Protein 5DL8 (pdb70)

Radius of gyration: 33.35 Å; Cα contacts (8 Å, |Δi|>4): 2303; chains: 2; bounding box: 65×47×106 Å

Organism: Acinetobacter baumannii (NCBI:txid470)

B-factor: mean 35.11, std 11.37, range [17.59, 96.07]

InterPro domains:
  IPR005318 Outer membrane porin, bacterial [PF03573] (36-417)
  IPR005318 Outer membrane porin, bacterial [PTHR34596] (9-416)
  IPR023614 Porin domain superfamily [G3DSA:2.40.160.10] (28-418)

Nearest PDB structures (foldseek):
  5dl8-assembly2_A  TM=1.000E+00  e=2.628E-67  Acinetobacter baumannii AB307-0294
  4ft6-assembly1_A  TM=9.380E-01  e=1.736E-30  Pseudomonas aeruginosa PAO1
  3szv-assembly1_A  TM=9.448E-01  e=2.536E-28  Pseudomonas aeruginosa
  3t20-assembly1_A  TM=9.305E-01  e=3.213E-26  Pseudomonas aeruginosa
  4fms-assembly2_A  TM=9.380E-01  e=2.721E-25  Pseudomonas aeruginosa PAO1

Foldseek 3Di:
DALDFAAKKKKKKKKFKWKWKFFPDPVDDIDTFTKIKIKMKIWGRWDFDPDDDPNKGKTKTKIKMKMKMATDDDWSLDDDLQADADPVSSTGDRMEMAMWMKIWIDIDFKIKIAIKAQDPDFQRHFDPPHGATKIFGWIKMWGPPDPFKIKMKIKTQWIAFNHGHDTHFWWDDDPNDIDGFRIKTKMKMKGDPDVFKIKMWMWICRDQFKIKIKIKIWGWDDDPFKIKIKIWIKMFIDGHPDDPGDGKMKTKIKIWMDGPFKIKMKMKIWIETDFFHDHIPRCRWRPPRNDTDDPRQRGYGKIKIKIKMKGQPCVPAHQKIKMKMKMKIWPHADPVRDTKIKMKIKIKIKGQDDDPVRHQWIKIKMWMWMDMPPDITIIMIMIMIMGMDMD/DPLPFDAKKKKKKKKWKWKWWDFPDPVDQIDTFTKIKIKMKIWGHWAFDPDADPRWGKTWTKIKMKMKMATDGDWSLDDRLAADADVVVSTGDRMAMAMWMWIWIDTDFKIKIAFKDQDPDFQRHWDPPHGAIKIFHWMKMWGPPDPFKIKMWIKTQWIAFNHHHDTHFWWFDDPHDIDGFRIKTKMKMKGDPDVFKIKMWMWIDRPQFKIKIKIKIWGWADDPFKIKIKIWIKMFIATDDDPDGAGKMKIKIKIWMDGPFKIKIKMKIWIETDFFHDHIPSPRWRPPHPDTDDPRQRGYGKIKIKIKIKGQCCVPAHQKIKIKMKMKIWPHADPVGHTKIKMKIKIKIKGADDPPVRHQWMKIWMWIWMDMPPDITIIMIMIMIMGMDMD

Structure (mmCIF, N/CA/C/O backbone):
data_5DL8
#
_entry.id   5DL8
#
_cell.length_a   170.303
_cell.length_b   90.555
_cell.length_c   101.668
_cell.angle_alpha   90.00
_cell.angle_beta   90.00
_cell.angle_gamma   90.00
#
_symmetry.space_group_name_H-M   'P 21 21 2'
#
loop_
_entity.id
_entity.type
_entity.pdbx_description
1 polymer 'Benzoate transport porin BenP'
2 non-polymer (HYDROXYETHYLOXY)TRI(ETHYLOXY)OCTANE
3 non-polymer 'CALCIUM ION'
4 water water
#
loop_
_atom_site.group_PDB
_atom_site.id
_atom_site.type_symbol
_atom_site.label_atom_id
_atom_site.label_alt_id
_atom_site.label_comp_id
_atom_site.label_asym_id
_atom_site.label_entity_id
_atom_site.label_seq_id
_atom_site.pdbx_PDB_ins_code
_atom_site.Cartn_x
_atom_site.Cartn_y
_atom_site.Cartn_z
_atom_site.occupancy
_atom_site.B_iso_or_equiv
_atom_site.auth_seq_id
_atom_site.auth_comp_id
_atom_site.auth_asym_id
_atom_site.auth_atom_id
_atom_site.pdbx_PDB_model_num
ATOM 1 N N . ASN A 1 17 ? -21.716 5.401 -105.128 1.00 80.93 2 ASN B N 1
ATOM 2 C CA . ASN A 1 17 ? -21.071 4.513 -104.099 1.00 80.73 2 ASN B CA 1
ATOM 3 C C . ASN A 1 17 ? -20.329 5.333 -102.960 1.00 76.18 2 ASN B C 1
ATOM 4 O O . ASN A 1 17 ? -20.171 6.552 -103.105 1.00 73.43 2 ASN B O 1
ATOM 9 N N . PRO A 1 18 ? -19.968 4.684 -101.805 1.00 72.61 3 PRO B N 1
ATOM 10 C CA . PRO A 1 18 ? -19.655 5.429 -100.543 1.00 68.67 3 PRO B CA 1
ATOM 11 C C . PRO A 1 18 ? -18.253 6.098 -100.340 1.00 69.12 3 PRO B C 1
ATOM 12 O O . PRO A 1 18 ? -18.171 7.225 -99.736 1.00 69.93 3 PRO B O 1
ATOM 16 N N . ASN A 1 19 ? -17.197 5.428 -100.787 1.00 69.40 4 ASN B N 1
ATOM 17 C CA . ASN A 1 19 ? -15.834 5.978 -100.817 1.00 71.05 4 ASN B CA 1
ATOM 18 C C . ASN A 1 19 ? -15.489 6.642 -102.187 1.00 73.86 4 ASN B C 1
ATOM 19 O O . ASN A 1 19 ? -14.355 6.635 -102.554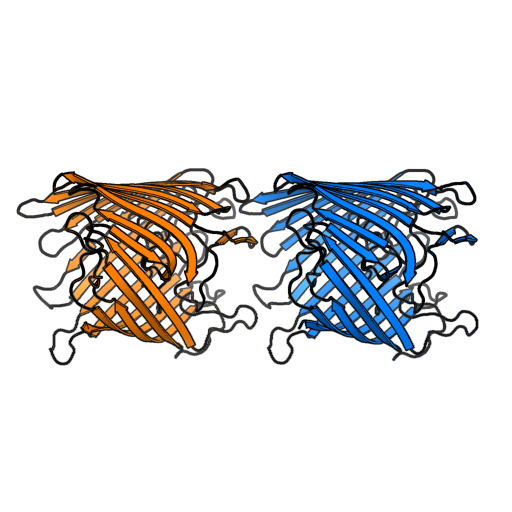 1.00 76.68 4 ASN B O 1
ATOM 24 N N . GLN A 1 20 ? -16.454 7.203 -102.938 1.00 75.77 5 GLN B N 1
ATOM 25 C CA . GLN A 1 20 ? -16.271 7.594 -104.383 1.00 78.22 5 GLN B CA 1
ATOM 26 C C . GLN A 1 20 ? -16.196 9.092 -104.712 1.00 74.83 5 GLN B C 1
ATOM 27 O O . GLN A 1 20 ? -16.058 9.403 -105.887 1.00 80.20 5 GLN B O 1
ATOM 33 N N . GLN A 1 21 ? -16.253 9.999 -103.747 1.00 67.55 6 GLN B N 1
ATOM 34 C CA . GLN A 1 21 ? -16.244 11.435 -104.062 1.00 64.91 6 GLN B CA 1
ATOM 35 C C . GLN A 1 21 ? -14.871 12.019 -104.468 1.00 65.33 6 GLN B C 1
ATOM 36 O O . GLN A 1 21 ? -13.972 12.156 -103.622 1.00 63.74 6 GLN B O 1
ATOM 42 N N . THR A 1 22 ? -14.739 12.431 -105.739 1.00 66.25 7 THR B N 1
ATOM 43 C CA . THR A 1 22 ? -13.456 12.948 -106.307 1.00 67.82 7 THR B CA 1
ATOM 44 C C . THR A 1 22 ? -13.208 14.452 -106.032 1.00 66.44 7 THR B C 1
ATOM 45 O O . THR A 1 22 ? -12.045 14.885 -105.955 1.00 69.02 7 THR B O 1
ATOM 49 N N . GLU A 1 23 ? -14.289 15.234 -105.895 1.00 63.58 8 GLU B N 1
ATOM 50 C CA . GLU A 1 23 ? -14.234 16.709 -105.728 1.00 61.67 8 GLU B CA 1
ATOM 51 C C . GLU A 1 23 ? -14.863 17.186 -104.376 1.00 56.30 8 GLU B C 1
ATOM 52 O O . GLU A 1 23 ? -15.909 16.669 -103.954 1.00 53.35 8 GLU B O 1
ATOM 58 N N . ASP A 1 24 ? -14.271 18.198 -103.733 1.00 54.44 9 ASP B N 1
ATOM 59 C CA . ASP A 1 24 ? -14.958 18.882 -102.590 1.00 51.48 9 ASP B CA 1
ATOM 60 C C . ASP A 1 24 ? -16.341 19.389 -103.053 1.00 50.85 9 ASP B C 1
ATOM 61 O O . ASP A 1 24 ? -16.512 19.747 -104.254 1.00 52.09 9 ASP B O 1
ATOM 66 N N . GLU A 1 25 ? -17.309 19.353 -102.124 1.00 48.88 10 GLU B N 1
ATOM 67 C CA . GLU A 1 25 ? -18.694 19.810 -102.325 1.00 48.34 10 GLU B CA 1
ATOM 68 C C . GLU A 1 25 ? -18.967 20.760 -101.154 1.00 46.55 10 GLU B C 1
ATOM 69 O O . GLU A 1 25 ? -18.771 20.403 -99.991 1.00 45.40 10 GLU B O 1
ATOM 75 N N . TRP A 1 26 ? -19.327 22.006 -101.499 1.00 45.34 11 TRP B N 1
ATOM 76 C CA . TRP A 1 26 ? -19.835 23.001 -100.561 1.00 41.24 11 TRP B CA 1
ATOM 77 C C . TRP A 1 26 ? -21.334 23.287 -100.822 1.00 39.64 11 TRP B C 1
ATOM 78 O O . TRP A 1 26 ? -21.786 23.235 -101.989 1.00 39.78 11 TRP B O 1
ATOM 89 N N . LYS A 1 27 ? -22.111 23.607 -99.774 1.00 36.77 12 LYS B N 1
ATOM 90 C CA . LYS A 1 27 ? -23.507 24.035 -99.995 1.00 36.17 12 LYS B CA 1
ATOM 91 C C . LYS A 1 27 ? -23.742 25.209 -99.107 1.00 33.91 12 LYS B C 1
ATOM 92 O O . LYS A 1 27 ? -23.538 25.077 -97.918 1.00 33.46 12 LYS B O 1
ATOM 98 N N . PHE A 1 28 ? -24.123 26.340 -99.684 1.00 32.94 13 PHE B N 1
ATOM 99 C CA . PHE A 1 28 ? -24.557 27.519 -98.968 1.00 32.68 13 PHE B CA 1
ATOM 100 C C . PHE A 1 28 ? -26.051 27.661 -99.101 1.00 30.05 13 PHE B C 1
ATOM 101 O O . PHE A 1 28 ? -26.592 27.629 -100.196 1.00 28.97 13 PHE B O 1
ATOM 109 N N . THR A 1 29 ? -26.713 27.873 -97.975 1.00 28.92 14 THR B N 1
ATOM 110 C CA . THR A 1 29 ? -28.142 28.102 -97.972 1.00 27.39 14 THR B CA 1
ATOM 111 C C . THR A 1 29 ? -28.563 29.340 -97.125 1.00 26.27 14 THR B C 1
ATOM 112 O O . THR A 1 29 ? -27.877 29.790 -96.256 1.00 26.81 14 THR B O 1
ATOM 116 N N . LEU A 1 30 ? -29.782 29.784 -97.454 1.00 26.18 15 LEU B N 1
ATOM 117 C CA . LEU A 1 30 ? -30.623 30.749 -96.811 1.00 26.10 15 LEU B CA 1
ATOM 118 C C . LEU A 1 30 ? -32.047 30.197 -96.780 1.00 25.68 15 LEU B C 1
ATOM 119 O O . LEU A 1 30 ? -32.585 29.616 -97.735 1.00 25.35 15 LEU B O 1
ATOM 124 N N . LYS A 1 31 ? -32.640 30.420 -95.625 1.00 26.39 16 LYS B N 1
ATOM 125 C CA . LYS A 1 31 ? -34.028 30.113 -95.380 1.00 27.57 16 LYS B CA 1
ATOM 126 C C . LYS A 1 31 ? -34.757 31.228 -94.535 1.00 27.09 16 LYS B C 1
ATOM 127 O O . LYS A 1 31 ? -34.473 31.433 -93.317 1.00 28.07 16 LYS B O 1
ATOM 133 N N . ASN A 1 32 ? -35.781 31.774 -95.122 1.00 26.98 17 ASN B N 1
ATOM 134 C CA . ASN A 1 32 ? -36.725 32.664 -94.486 1.00 27.63 17 ASN B CA 1
ATOM 135 C C . ASN A 1 32 ? -37.933 31.789 -94.283 1.00 26.59 17 ASN B C 1
ATOM 136 O O . ASN A 1 32 ? -38.580 31.409 -95.261 1.00 25.45 17 ASN B O 1
ATOM 141 N N . ALA A 1 33 ? -38.287 31.550 -93.024 1.00 25.35 18 ALA B N 1
ATOM 142 C CA . ALA A 1 33 ? -39.319 30.552 -92.674 1.00 23.91 18 ALA B CA 1
ATOM 143 C C . ALA A 1 33 ? -40.387 31.169 -91.817 1.00 24.36 18 ALA B C 1
ATOM 144 O O . ALA A 1 33 ? -40.087 31.661 -90.723 1.00 24.03 18 ALA B O 1
ATOM 146 N N . TYR A 1 34 ? -41.632 31.089 -92.265 1.00 24.80 19 TYR B N 1
ATOM 147 C CA . TYR A 1 34 ? -42.793 31.431 -91.458 1.00 25.32 19 TYR B CA 1
ATOM 148 C C . TYR A 1 34 ? -43.642 30.171 -91.207 1.00 25.93 19 TYR B C 1
ATOM 149 O O . TYR A 1 34 ? -44.125 29.501 -92.168 1.00 25.67 19 TYR B O 1
ATOM 158 N N . ILE A 1 35 ? -43.804 29.834 -89.914 1.00 26.28 20 ILE B N 1
ATOM 159 C CA . ILE A 1 35 ? -44.635 28.716 -89.559 1.00 26.98 20 ILE B CA 1
ATOM 160 C C . ILE A 1 35 ? -45.668 29.200 -88.573 1.00 27.63 20 ILE B C 1
ATOM 161 O O . ILE A 1 35 ? -45.326 29.867 -87.579 1.00 26.85 20 ILE B O 1
ATOM 166 N N . ASN A 1 36 ? -46.932 28.842 -88.829 1.00 28.14 21 ASN B N 1
ATOM 167 C CA . ASN A 1 36 ? -48.015 29.294 -87.959 1.00 30.18 21 ASN B CA 1
ATOM 168 C C . ASN A 1 36 ? -49.013 28.185 -87.766 1.00 29.60 21 ASN B C 1
ATOM 169 O O . ASN A 1 36 ? -49.693 27.782 -88.717 1.00 29.18 21 ASN B O 1
ATOM 174 N N . ARG A 1 37 ? -49.098 27.660 -86.547 1.00 29.70 22 ARG B N 1
ATOM 175 C CA . ARG A 1 37 ? -50.173 26.695 -86.220 1.00 30.53 22 ARG B CA 1
ATOM 176 C C . ARG A 1 37 ? -51.253 27.369 -85.412 1.00 31.43 22 ARG B C 1
ATOM 177 O O . ARG A 1 37 ? -51.035 27.765 -84.295 1.00 31.26 22 ARG B O 1
ATOM 185 N N . ASP A 1 38 ? -52.454 27.363 -85.943 1.00 32.96 23 ASP B N 1
ATOM 186 C CA . ASP A 1 38 ? -53.587 28.065 -85.354 1.00 34.73 23 ASP B CA 1
ATOM 187 C C . ASP A 1 38 ? -54.652 27.056 -84.942 1.00 35.66 23 ASP B C 1
ATOM 188 O O . ASP A 1 38 ? -55.365 26.491 -85.806 1.00 36.17 23 ASP B O 1
ATOM 193 N N . PHE A 1 39 ? -54.812 26.860 -83.635 1.00 35.54 24 PHE B N 1
ATOM 194 C CA . PHE A 1 39 ? -55.950 26.081 -83.091 1.00 35.64 24 PHE B CA 1
ATOM 195 C C . PHE A 1 39 ? -57.331 26.723 -83.312 1.00 38.40 24 PHE B C 1
ATOM 196 O O . PHE A 1 39 ? -57.519 27.858 -83.091 1.00 38.15 24 PHE B O 1
ATOM 204 N N . ASP A 1 40 ? -58.299 25.952 -83.832 1.00 41.43 25 ASP B N 1
ATOM 205 C CA . ASP A 1 40 ? -59.679 26.396 -83.921 1.00 43.42 25 ASP B CA 1
ATOM 206 C C . ASP A 1 40 ? -60.242 26.850 -82.539 1.00 45.93 25 ASP B C 1
ATOM 207 O O . ASP A 1 40 ? -60.924 27.874 -82.407 1.00 45.98 25 ASP B O 1
ATOM 212 N N . ASN A 1 41 ? -59.970 26.061 -81.510 1.00 46.26 26 ASN B N 1
ATOM 213 C CA . ASN A 1 41 ? -60.425 26.389 -80.166 1.00 48.38 26 ASN B CA 1
ATOM 214 C C . ASN A 1 41 ? -59.650 27.632 -79.561 1.00 50.23 26 ASN B C 1
ATOM 215 O O . ASN A 1 41 ? -58.368 27.611 -79.380 1.00 50.29 26 ASN B O 1
ATOM 220 N N . ASP A 1 42 ? -60.432 28.696 -79.270 1.00 52.61 27 ASP B N 1
ATOM 221 C CA . ASP A 1 42 ? -59.933 29.986 -78.680 1.00 53.48 27 ASP B CA 1
ATOM 222 C C . ASP A 1 42 ? -59.200 29.807 -77.364 1.00 52.76 27 ASP B C 1
ATOM 223 O O . ASP A 1 42 ? -58.348 30.636 -77.062 1.00 52.17 27 ASP B O 1
ATOM 228 N N . ALA A 1 43 ? -59.560 28.774 -76.573 1.00 52.12 28 ALA B N 1
ATOM 229 C CA . ALA A 1 43 ? -58.900 28.500 -75.319 1.00 51.75 28 ALA B CA 1
ATOM 230 C C . ALA A 1 43 ? -57.460 28.093 -75.467 1.00 50.48 28 ALA B C 1
ATOM 231 O O . ALA A 1 43 ? -56.746 28.146 -74.493 1.00 50.77 28 ALA B O 1
ATOM 233 N N . LEU A 1 44 ? -57.039 27.617 -76.655 1.00 49.15 29 LEU B N 1
ATOM 234 C CA . LEU A 1 44 ? -55.663 27.193 -76.846 1.00 47.44 29 LEU B CA 1
ATOM 235 C C . LEU A 1 44 ? -54.795 28.285 -77.482 1.00 45.34 29 LEU B C 1
ATOM 236 O O . LEU A 1 44 ? -55.278 29.092 -78.264 1.00 44.07 29 LEU B O 1
ATOM 241 N N . LYS A 1 45 ? -53.503 28.211 -77.216 1.00 45.38 30 LYS B N 1
ATOM 242 C CA . LYS A 1 45 ? -52.535 29.116 -77.784 1.00 47.21 30 LYS B CA 1
ATOM 243 C C . LYS A 1 45 ? -51.860 28.720 -79.076 1.00 43.61 30 LYS B C 1
ATOM 244 O O . LYS A 1 45 ? -51.194 27.673 -79.171 1.00 43.93 30 LYS B O 1
ATOM 250 N N . ASP A 1 46 ? -51.961 29.638 -80.041 1.00 41.93 31 ASP B N 1
ATOM 251 C CA . ASP A 1 46 ? -51.388 29.519 -81.392 1.00 38.64 31 ASP B CA 1
ATOM 252 C C . ASP A 1 46 ? -49.856 29.491 -81.322 1.00 35.43 31 ASP B C 1
ATOM 253 O O . ASP A 1 46 ? -49.289 30.133 -80.479 1.00 34.46 31 ASP B O 1
ATOM 258 N N . THR A 1 47 ? -49.184 28.644 -82.123 1.00 31.84 32 THR B N 1
ATOM 259 C CA . THR A 1 47 ? -47.745 28.610 -82.073 1.00 29.29 32 THR B CA 1
ATOM 260 C C . THR A 1 47 ? -47.151 28.918 -83.426 1.00 29.07 32 THR B C 1
ATOM 261 O O . THR A 1 47 ? -47.830 28.920 -84.485 1.00 28.14 32 THR B O 1
ATOM 265 N N . GLY A 1 48 ? -45.845 29.104 -83.385 1.00 28.43 33 GLY B N 1
ATOM 266 C CA . GLY A 1 48 ? -45.015 29.258 -84.541 1.00 26.55 33 GLY B CA 1
ATOM 267 C C . GLY A 1 48 ? -43.957 30.352 -84.339 1.00 25.55 33 GLY B C 1
ATOM 268 O O . GLY A 1 48 ? -43.818 30.859 -83.238 1.00 24.25 33 GLY B O 1
ATOM 269 N N . SER A 1 49 ? -43.246 30.677 -85.446 1.00 25.03 34 SER B N 1
ATOM 270 C CA . SER A 1 49 ? -42.293 31.785 -85.582 1.00 25.70 34 SER B CA 1
ATOM 271 C C . SER A 1 49 ? -42.045 32.123 -87.096 1.00 26.87 34 SER B C 1
ATOM 272 O O . SER A 1 49 ? -42.456 31.360 -88.048 1.00 25.71 34 SER B O 1
ATOM 275 N N . TRP A 1 50 ? -41.303 33.218 -87.224 1.00 27.66 35 TRP B N 1
ATOM 276 C CA . TRP A 1 50 ? -40.761 33.791 -88.417 1.00 29.17 35 TRP B CA 1
ATOM 277 C C . TRP A 1 50 ? -39.313 33.868 -88.070 1.00 27.69 35 TRP B C 1
ATOM 278 O O . TRP A 1 50 ? -38.922 34.505 -87.041 1.00 28.25 35 TRP B O 1
ATOM 289 N N . SER A 1 51 ? -38.511 33.282 -88.953 1.00 25.33 36 SER B N 1
ATOM 290 C CA . SER A 1 51 ? -37.056 33.282 -88.776 1.00 24.79 36 SER B CA 1
ATOM 291 C C . SER A 1 51 ? -36.297 33.389 -90.083 1.00 23.32 36 SER B C 1
ATOM 292 O O . SER A 1 51 ? -36.859 32.993 -91.137 1.00 22.80 36 SER B O 1
ATOM 295 N N . GLN A 1 52 ? -35.065 33.923 -89.983 1.00 24.14 37 GLN B N 1
ATOM 296 C CA . GLN A 1 52 ? -34.101 33.950 -91.106 1.00 26.90 37 GLN B CA 1
ATOM 297 C C . GLN A 1 52 ? -32.858 33.195 -90.704 1.00 26.78 37 GLN B C 1
ATOM 298 O O . GLN A 1 52 ? -32.368 33.424 -89.581 1.00 26.48 37 GLN B O 1
ATOM 304 N N . ALA A 1 53 ? -32.388 32.299 -91.610 1.00 25.54 38 ALA B N 1
ATOM 305 C CA . ALA A 1 53 ? -31.228 31.445 -91.358 1.00 25.36 38 ALA B CA 1
ATOM 306 C C . ALA A 1 53 ? -30.222 31.547 -92.500 1.00 25.81 38 ALA B C 1
ATOM 307 O O . ALA A 1 53 ? -30.588 31.893 -93.634 1.00 26.12 38 ALA B O 1
ATOM 309 N N . ALA A 1 54 ? -28.955 31.311 -92.155 1.00 26.30 39 ALA B N 1
ATOM 310 C CA . ALA A 1 54 ? -27.842 31.148 -93.086 1.00 27.69 39 ALA B CA 1
ATOM 311 C C . ALA A 1 54 ? -27.024 29.903 -92.617 1.00 27.19 39 ALA B C 1
ATOM 312 O O . ALA A 1 54 ? -26.855 29.702 -91.429 1.00 24.80 39 ALA B O 1
ATOM 314 N N . SER A 1 55 ? -26.600 29.094 -93.599 1.00 28.41 40 SER B N 1
ATOM 315 C CA . SER A 1 55 ? -25.913 27.850 -93.341 1.00 29.97 40 SER B CA 1
ATOM 316 C C . SER A 1 55 ? -24.874 27.524 -94.371 1.00 32.19 40 SER B C 1
ATOM 317 O O . SER A 1 55 ? -25.001 27.911 -95.532 1.00 35.12 40 SER B O 1
ATOM 320 N N . LEU A 1 56 ? -23.875 26.781 -93.931 1.00 31.64 41 LEU B N 1
ATOM 321 C CA . LEU A 1 56 ? -22.824 26.306 -94.803 1.00 32.70 41 LEU B CA 1
ATOM 322 C C . LEU A 1 56 ? -22.416 24.839 -94.468 1.00 32.09 41 LEU B C 1
ATOM 323 O O . LEU A 1 56 ? -22.327 24.470 -93.280 1.00 32.26 41 LEU B O 1
ATOM 328 N N . PHE A 1 57 ? -22.292 24.033 -95.509 1.00 32.11 42 PHE B N 1
ATOM 329 C CA . PHE A 1 57 ? -21.997 22.578 -95.422 1.00 34.07 42 PHE B CA 1
ATOM 330 C C . PHE A 1 57 ? -20.804 22.253 -96.355 1.00 35.34 42 PHE B C 1
ATOM 331 O O . PHE A 1 57 ? -20.739 22.666 -97.525 1.00 35.59 42 PHE B O 1
ATOM 339 N N . TYR A 1 58 ? -19.856 21.535 -95.799 1.00 35.75 43 TYR B N 1
ATOM 340 C CA . TYR A 1 58 ? -18.652 21.191 -96.467 1.00 37.90 43 TYR B CA 1
ATOM 341 C C . TYR A 1 58 ? -18.444 19.682 -96.387 1.00 39.50 43 TYR B C 1
ATOM 342 O O . TYR A 1 58 ? -18.587 19.070 -95.283 1.00 38.62 43 TYR B O 1
ATOM 351 N N . LYS A 1 59 ? -18.120 19.106 -97.551 1.00 41.76 44 LYS B N 1
ATOM 352 C CA . LYS A 1 59 ? -17.718 17.722 -97.649 1.00 45.17 44 LYS B CA 1
ATOM 353 C C . LYS A 1 59 ? -16.544 17.522 -98.493 1.00 45.69 44 LYS B C 1
ATOM 354 O O . LYS A 1 59 ? -16.659 17.593 -99.729 1.00 46.65 44 LYS B O 1
ATOM 360 N N . SER A 1 60 ? -15.441 17.160 -97.880 1.00 45.73 45 SER B N 1
ATOM 361 C CA . SER A 1 60 ? -14.243 16.916 -98.658 1.00 47.46 45 SER B CA 1
ATOM 362 C C . SER A 1 60 ? -14.327 15.744 -99.648 1.00 48.11 45 SER B C 1
ATOM 363 O O . SER A 1 60 ? -15.019 14.752 -99.449 1.00 46.53 45 SER B O 1
ATOM 366 N N . LYS A 1 61 ? -13.568 15.884 -100.725 1.00 50.13 46 LYS B N 1
ATOM 367 C CA . LYS A 1 61 ? -13.194 14.704 -101.491 1.00 52.65 46 LYS B CA 1
ATOM 368 C C . LYS A 1 61 ? -12.457 13.719 -100.556 1.00 52.31 46 LYS B C 1
ATOM 369 O O . LYS A 1 61 ? -11.880 14.091 -99.513 1.00 51.03 46 LYS B O 1
ATOM 375 N N . MET A 1 62 ? -12.482 12.466 -100.965 1.00 53.13 47 MET B N 1
ATOM 376 C CA . MET A 1 62 ? -11.662 11.443 -100.319 1.00 54.85 47 MET B CA 1
ATOM 377 C C . MET A 1 62 ? -10.230 11.561 -100.825 1.00 57.97 47 MET B C 1
ATOM 378 O O . MET A 1 62 ? -9.955 11.581 -102.010 1.00 59.74 47 MET B O 1
ATOM 383 N N . HIS A 1 63 ? -9.294 11.676 -99.922 1.00 59.49 48 HIS B N 1
ATOM 384 C CA . HIS A 1 63 ? -7.928 11.856 -100.352 1.00 62.86 48 HIS B CA 1
ATOM 385 C C . HIS A 1 63 ? -7.185 10.566 -100.229 1.00 66.23 48 HIS B C 1
ATOM 386 O O . HIS A 1 63 ? -7.179 9.962 -99.187 1.00 65.08 48 HIS B O 1
ATOM 393 N N . ASP A 1 64 ? -6.546 10.204 -101.331 1.00 46.82 49 ASP B N 1
ATOM 394 C CA . ASP A 1 64 ? -5.525 9.139 -101.406 1.00 50.34 49 ASP B CA 1
ATOM 395 C C . ASP A 1 64 ? -4.347 9.348 -100.404 1.00 50.75 49 ASP B C 1
ATOM 396 O O . ASP A 1 64 ? -3.609 10.300 -100.543 1.00 52.21 49 ASP B O 1
ATOM 401 N N . THR A 1 65 ? -4.197 8.459 -99.419 1.00 49.96 50 THR B N 1
ATOM 402 C CA . THR A 1 65 ? -2.951 8.343 -98.629 1.00 50.44 50 THR B CA 1
ATOM 403 C C . THR A 1 65 ? -1.943 7.527 -99.402 1.00 52.50 50 THR B C 1
ATOM 404 O O . THR A 1 65 ? -2.281 6.864 -100.415 1.00 52.69 50 THR B O 1
ATOM 408 N N . PRO A 1 66 ? -0.692 7.570 -98.949 1.00 54.22 51 PRO B N 1
ATOM 409 C CA . PRO A 1 66 ? 0.264 6.682 -99.627 1.00 56.22 51 PRO B CA 1
ATOM 410 C C . PRO A 1 66 ? 0.137 5.142 -99.411 1.00 56.21 51 PRO B C 1
ATOM 411 O O . PRO A 1 66 ? 0.823 4.392 -100.125 1.00 57.18 51 PRO B O 1
ATOM 415 N N . LEU A 1 67 ? -0.704 4.674 -98.471 1.00 55.39 52 LEU B N 1
ATOM 416 C CA . LEU A 1 67 ? -1.008 3.189 -98.315 1.00 56.06 52 LEU B CA 1
ATOM 417 C C . LEU A 1 67 ? -1.985 2.594 -99.312 1.00 54.19 52 LEU B C 1
ATOM 418 O O . LEU A 1 67 ? -3.185 2.938 -99.291 1.00 52.74 52 LEU B O 1
ATOM 423 N N . VAL A 1 68 ? -1.484 1.712 -100.171 1.00 54.20 53 VAL B N 1
ATOM 424 C CA . VAL A 1 68 ? -2.284 1.008 -101.133 1.00 53.34 53 VAL B CA 1
ATOM 425 C C . VAL A 1 68 ? -2.234 -0.486 -100.723 1.00 54.10 53 VAL B C 1
ATOM 426 O O . VAL A 1 68 ? -1.142 -1.026 -100.497 1.00 56.18 53 VAL B O 1
ATOM 430 N N . ILE A 1 69 ? -3.391 -1.129 -100.614 1.00 53.02 54 ILE B N 1
ATOM 431 C CA . ILE A 1 69 ? -3.547 -2.532 -100.178 1.00 54.70 54 ILE B CA 1
ATOM 432 C C . ILE A 1 69 ? -4.399 -3.233 -101.217 1.00 55.06 54 ILE B C 1
ATOM 433 O O . ILE A 1 69 ? -5.525 -2.822 -101.478 1.00 53.58 54 ILE B O 1
ATOM 438 N N . ALA A 1 70 ? -3.820 -4.245 -101.846 1.00 58.80 55 ALA B N 1
ATOM 439 C CA . ALA A 1 70 ? -4.401 -4.945 -103.000 1.00 60.38 55 ALA B CA 1
ATOM 440 C C . ALA A 1 70 ? -4.940 -3.986 -104.069 1.00 61.77 55 ALA B C 1
ATOM 441 O O . ALA A 1 70 ? -6.126 -4.065 -104.399 1.00 61.43 55 ALA B O 1
ATOM 443 N N . ASP A 1 71 ? -4.097 -3.064 -104.558 1.00 64.00 56 ASP B N 1
ATOM 444 C CA . ASP A 1 71 ? -4.449 -2.076 -105.637 1.00 65.77 56 ASP B CA 1
ATOM 445 C C . ASP A 1 71 ? -5.461 -0.975 -105.277 1.00 63.10 56 ASP B C 1
ATOM 446 O O . ASP A 1 71 ? -5.770 -0.147 -106.145 1.00 64.59 56 ASP B O 1
ATOM 451 N N . LYS A 1 72 ? -5.911 -0.910 -104.014 1.00 60.00 57 LYS B N 1
ATOM 452 C CA . LYS A 1 72 ? -6.819 0.154 -103.516 1.00 57.98 57 LYS B CA 1
ATOM 453 C C . LYS A 1 72 ? -6.204 1.032 -102.422 1.00 54.98 57 LYS B C 1
ATOM 454 O O . LYS A 1 72 ? -5.726 0.509 -101.398 1.00 52.07 57 LYS B O 1
ATOM 460 N N . PRO A 1 73 ? -6.292 2.367 -102.587 1.00 53.46 58 PRO B N 1
ATOM 461 C CA . PRO A 1 73 ? -5.748 3.209 -101.535 1.00 52.75 58 PRO B CA 1
ATOM 462 C C . PRO A 1 73 ? -6.596 3.258 -100.267 1.00 50.26 58 PRO B C 1
ATOM 463 O O . PRO A 1 73 ? -7.835 3.141 -100.308 1.00 48.78 58 PRO B O 1
ATOM 467 N N . ILE A 1 74 ? -5.933 3.388 -99.132 1.00 50.06 59 ILE B N 1
ATOM 468 C CA . ILE A 1 74 ? -6.620 3.876 -97.923 1.00 48.42 59 ILE B CA 1
ATOM 469 C C . ILE A 1 74 ? -6.815 5.363 -98.128 1.00 47.09 59 ILE B C 1
ATOM 470 O O . ILE A 1 74 ? -5.908 6.030 -98.652 1.00 48.11 59 ILE B O 1
ATOM 475 N N . THR A 1 75 ? -7.978 5.882 -97.729 1.00 45.23 60 THR B N 1
ATOM 476 C CA . THR A 1 75 ? -8.401 7.291 -98.036 1.00 44.87 60 THR B CA 1
ATOM 477 C C . THR A 1 75 ? -8.850 8.005 -96.771 1.00 44.18 60 THR B C 1
ATOM 478 O O . THR A 1 75 ? -9.339 7.366 -95.860 1.00 42.01 60 THR B O 1
ATOM 482 N N . ILE A 1 76 ? -8.596 9.322 -96.707 1.00 46.04 61 ILE B N 1
ATOM 483 C CA . ILE A 1 76 ? -9.041 10.189 -95.590 1.00 47.00 61 ILE B CA 1
ATOM 484 C C . ILE A 1 76 ? -9.835 11.400 -96.123 1.00 44.95 61 ILE B C 1
ATOM 485 O O . ILE A 1 76 ? -9.553 11.917 -97.211 1.00 44.74 61 ILE B O 1
ATOM 490 N N . GLY A 1 77 ? -10.829 11.819 -95.360 1.00 42.24 62 GLY B N 1
ATOM 491 C CA . GLY A 1 77 ? -11.449 13.112 -95.580 1.00 40.70 62 GLY B CA 1
ATOM 492 C C . GLY A 1 77 ? -12.051 13.661 -94.326 1.00 39.58 62 GLY B C 1
ATOM 493 O O . GLY A 1 77 ? -11.926 13.110 -93.250 1.00 39.65 62 GLY B O 1
ATOM 494 N N . ALA A 1 78 ? -12.759 14.752 -94.486 1.00 40.13 63 ALA B N 1
ATOM 495 C CA . ALA A 1 78 ? -13.502 15.385 -93.410 1.00 39.64 63 ALA B CA 1
ATOM 496 C C . ALA A 1 78 ? -14.697 16.183 -93.931 1.00 38.18 63 ALA B C 1
ATOM 497 O O . ALA A 1 78 ? -14.708 16.664 -95.113 1.00 38.57 63 ALA B O 1
ATOM 499 N N . ASP A 1 79 ? -15.691 16.278 -93.062 1.00 35.19 64 ASP B N 1
ATOM 500 C CA . ASP A 1 79 ? -16.830 17.084 -93.341 1.00 34.30 64 ASP B CA 1
ATOM 501 C C . ASP A 1 79 ? -17.010 18.070 -92.180 1.00 34.15 64 ASP B C 1
ATOM 502 O O . ASP A 1 79 ? -16.486 17.878 -91.089 1.00 34.58 64 ASP B O 1
ATOM 507 N N . ALA A 1 80 ? -17.825 19.083 -92.418 1.00 33.75 65 ALA B N 1
ATOM 508 C CA . ALA A 1 80 ? -18.188 20.045 -91.358 1.00 33.69 65 ALA B CA 1
ATOM 509 C C . ALA A 1 80 ? -19.407 20.891 -91.745 1.00 32.40 65 ALA B C 1
ATOM 510 O O . ALA A 1 80 ? -19.736 21.032 -92.922 1.00 31.13 65 ALA B O 1
ATOM 512 N N . SER A 1 81 ? -20.077 21.441 -90.735 1.00 31.35 66 SER B N 1
ATOM 513 C CA . SER A 1 81 ? -21.314 22.196 -90.964 1.00 30.02 66 SER B CA 1
ATOM 514 C C . SER A 1 81 ? -21.449 23.333 -89.953 1.00 30.53 66 SER B C 1
ATOM 515 O O . SER A 1 81 ? -20.916 23.238 -88.843 1.00 29.97 66 SER B O 1
ATOM 518 N N . VAL A 1 82 ? -22.231 24.363 -90.325 1.00 30.33 67 VAL B N 1
ATOM 519 C CA . VAL A 1 82 ? -22.632 25.410 -89.434 1.00 29.40 67 VAL B CA 1
ATOM 520 C C . VAL A 1 82 ? -23.970 25.918 -89.930 1.00 28.41 67 VAL B C 1
ATOM 521 O O . VAL A 1 82 ? -24.221 25.999 -91.160 1.00 27.83 67 VAL B O 1
ATOM 525 N N . GLN A 1 83 ? -24.900 26.119 -88.997 1.00 27.91 68 GLN B N 1
ATOM 526 C CA . GLN A 1 83 ? -26.252 26.618 -89.321 1.00 26.76 68 GLN B CA 1
ATOM 527 C C . GLN A 1 83 ? -26.669 27.588 -88.245 1.00 27.36 68 GLN B C 1
ATOM 528 O O . GLN A 1 83 ? -26.473 27.343 -87.056 1.00 27.98 68 GLN B O 1
ATOM 534 N N . TYR A 1 84 ? -27.229 28.713 -88.663 1.00 28.90 69 TYR B N 1
ATOM 535 C CA . TYR A 1 84 ? -27.542 29.818 -87.769 1.00 28.93 69 TYR B CA 1
ATOM 536 C C . TYR A 1 84 ? -28.830 30.442 -88.178 1.00 28.01 69 TYR B C 1
ATOM 537 O O . TYR A 1 84 ? -28.971 30.798 -89.354 1.00 27.64 69 TYR B O 1
ATOM 546 N N . ALA A 1 85 ? -29.765 30.585 -87.219 1.00 25.88 70 ALA B N 1
ATOM 547 C CA . ALA A 1 85 ? -31.044 31.237 -87.450 1.00 24.96 70 ALA B CA 1
ATOM 548 C C . ALA A 1 85 ? -31.310 32.340 -86.376 1.00 27.79 70 ALA B C 1
ATOM 549 O O . ALA A 1 85 ? -30.991 32.176 -85.206 1.00 26.73 70 ALA B O 1
ATOM 551 N N . VAL A 1 86 ? -31.916 33.451 -86.824 1.00 29.01 71 VAL B N 1
ATOM 552 C CA . VAL A 1 86 ? -32.447 34.501 -85.964 1.00 29.69 71 VAL B CA 1
ATOM 553 C C . VAL A 1 86 ? -33.957 34.552 -85.979 1.00 27.33 71 VAL B C 1
ATOM 554 O O . VAL A 1 86 ? -34.560 34.546 -87.073 1.00 25.43 71 VAL B O 1
ATOM 558 N N . ARG A 1 87 ? -34.575 34.581 -84.780 1.00 25.61 72 ARG B N 1
ATOM 559 C CA . ARG A 1 87 ? -36.003 34.840 -84.701 1.00 25.22 72 ARG B CA 1
ATOM 560 C C . ARG A 1 87 ? -36.362 36.300 -85.086 1.00 27.25 72 ARG B C 1
ATOM 561 O O . ARG A 1 87 ? -35.815 37.243 -84.565 1.00 29.10 72 ARG B O 1
ATOM 569 N N . LEU A 1 88 ? -37.343 36.485 -85.936 1.00 28.88 73 LEU B N 1
ATOM 570 C CA . LEU A 1 88 ? -37.808 37.826 -86.292 1.00 30.43 73 LEU B CA 1
ATOM 571 C C . LEU A 1 88 ? -39.136 38.235 -85.725 1.00 28.27 73 LEU B C 1
ATOM 572 O O . LEU A 1 88 ? -39.409 39.455 -85.622 1.00 29.18 73 LEU B O 1
ATOM 577 N N . SER A 1 89 ? -40.022 37.286 -85.528 1.00 26.43 74 SER B N 1
ATOM 578 C CA . SER A 1 89 ? -41.324 37.567 -84.999 1.00 25.72 74 SER B CA 1
ATOM 579 C C . SER A 1 89 ? -41.157 37.830 -83.486 1.00 27.25 74 SER B C 1
ATOM 580 O O . SER A 1 89 ? -40.128 37.544 -82.872 1.00 26.69 74 SER B O 1
ATOM 583 N N . SER A 1 90 ? -42.219 38.260 -82.883 1.00 28.15 75 SER B N 1
ATOM 584 C CA . SER A 1 90 ? -42.194 38.600 -81.470 1.00 30.62 75 SER B CA 1
ATOM 585 C C . SER A 1 90 ? -42.377 37.298 -80.681 1.00 28.62 75 SER B C 1
ATOM 586 O O . SER A 1 90 ? -42.847 36.276 -81.225 1.00 31.10 75 SER B O 1
ATOM 589 N N . ASP A 1 91 ? -41.983 37.298 -79.446 1.00 28.05 76 ASP B N 1
ATOM 590 C CA . ASP A 1 91 ? -41.930 36.079 -78.622 1.00 27.90 76 ASP B CA 1
ATOM 591 C C . ASP A 1 91 ? -43.384 35.709 -78.235 1.00 28.56 7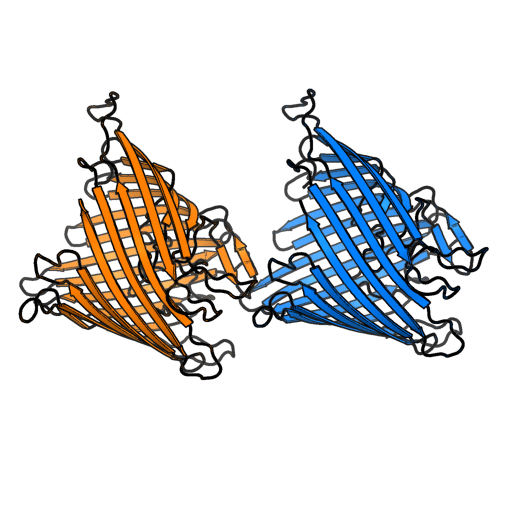6 ASP B C 1
ATOM 592 O O . ASP A 1 91 ? -44.089 36.500 -77.702 1.00 29.87 76 ASP B O 1
ATOM 597 N N . LYS A 1 92 ? -43.849 34.534 -78.624 1.00 28.31 77 LYS B N 1
ATOM 598 C CA . LYS A 1 92 ? -45.193 34.011 -78.217 1.00 29.11 77 LYS B CA 1
ATOM 599 C C . LYS A 1 92 ? -45.158 33.365 -76.844 1.00 27.89 77 LYS B C 1
ATOM 600 O O . LYS A 1 92 ? -46.202 33.007 -76.280 1.00 26.33 77 LYS B O 1
ATOM 606 N N . HIS A 1 93 ? -43.953 33.154 -76.324 1.00 27.26 78 HIS B N 1
ATOM 607 C CA . HIS A 1 93 ? -43.839 32.508 -75.019 1.00 28.06 78 HIS B CA 1
ATOM 608 C C . HIS A 1 93 ? -44.499 31.116 -74.944 1.00 28.02 78 HIS B C 1
ATOM 609 O O . HIS A 1 93 ? -44.940 30.672 -73.883 1.00 30.05 78 HIS B O 1
ATOM 616 N N . VAL A 1 94 ? -44.467 30.396 -76.049 1.00 27.38 79 VAL B N 1
ATOM 617 C CA . VAL A 1 94 ? -44.874 29.010 -76.124 1.00 28.32 79 VAL B CA 1
ATOM 618 C C . VAL A 1 94 ? -44.015 28.338 -77.173 1.00 27.79 79 VAL B C 1
ATOM 619 O O . VAL A 1 94 ? -43.635 28.963 -78.146 1.00 27.25 79 VAL B O 1
ATOM 623 N N . ALA A 1 95 ? -43.788 27.014 -77.000 1.00 29.14 80 ALA B N 1
ATOM 624 C CA . ALA A 1 95 ? -43.048 26.227 -77.923 1.00 28.20 80 ALA B CA 1
ATOM 625 C C . ALA A 1 95 ? -43.675 26.211 -79.282 1.00 26.60 80 ALA B C 1
ATOM 626 O O . ALA A 1 95 ? -44.795 26.098 -79.425 1.00 27.83 80 ALA B O 1
ATOM 628 N N . ASP A 1 96 ? -42.859 26.283 -80.282 1.00 28.01 81 ASP B N 1
ATOM 629 C CA . ASP A 1 96 ? -43.245 26.079 -81.688 1.00 26.74 81 ASP B CA 1
ATOM 630 C C . ASP A 1 96 ? -42.761 24.806 -82.375 1.00 25.62 81 ASP B C 1
ATOM 631 O O . ASP A 1 96 ? -43.218 24.495 -83.472 1.00 24.65 81 ASP B O 1
ATOM 636 N N . THR A 1 97 ? -41.785 24.148 -81.789 1.00 25.29 82 THR B N 1
ATOM 637 C CA . THR A 1 97 ? -41.119 22.990 -82.423 1.00 26.33 82 THR B CA 1
ATOM 638 C C . THR A 1 97 ? -40.246 23.293 -83.579 1.00 25.15 82 THR B C 1
ATOM 639 O O . THR A 1 97 ? -39.851 22.304 -84.308 1.00 22.68 82 THR B O 1
ATOM 643 N N . VAL A 1 98 ? -39.889 24.593 -83.726 1.00 23.91 83 VAL B N 1
ATOM 644 C CA . VAL A 1 98 ? -39.040 25.082 -84.806 1.00 23.01 83 VAL B CA 1
ATOM 645 C C . VAL A 1 98 ? -37.735 25.548 -84.277 1.00 22.29 83 VAL B C 1
ATOM 646 O O . VAL A 1 98 ? -36.642 25.241 -84.846 1.00 20.99 83 VAL B O 1
ATOM 650 N N . LEU A 1 99 ? -37.854 26.377 -83.235 1.00 23.07 84 LEU B N 1
ATOM 651 C CA . LEU A 1 99 ? -36.713 27.010 -82.605 1.00 24.48 84 LEU B CA 1
ATOM 652 C C . LEU A 1 99 ? -36.694 26.522 -81.184 1.00 23.68 84 LEU B C 1
ATOM 653 O O . LEU A 1 99 ? -37.705 26.084 -80.685 1.00 23.57 84 LEU B O 1
ATOM 658 N N . PRO A 1 100 ? -35.547 26.614 -80.515 1.00 23.71 85 PRO B N 1
ATOM 659 C CA . PRO A 1 100 ? -35.558 26.162 -79.129 1.00 24.94 85 PRO B CA 1
ATOM 660 C C . PRO A 1 100 ? -36.583 26.964 -78.321 1.00 27.46 85 PRO B C 1
ATOM 661 O O . PRO A 1 100 ? -36.917 28.154 -78.729 1.00 27.03 85 PRO B O 1
ATOM 665 N N . PHE A 1 101 ? -36.944 26.405 -77.185 1.00 26.34 86 PHE B N 1
ATOM 666 C CA . PHE A 1 101 ? -37.816 27.037 -76.283 1.00 27.99 86 PHE B CA 1
ATOM 667 C C . PHE A 1 101 ? -37.294 26.885 -74.873 1.00 29.35 86 PHE B C 1
ATOM 668 O O . PHE A 1 101 ? -36.975 25.794 -74.417 1.00 29.21 86 PHE B O 1
ATOM 676 N N . ASN A 1 102 ? -37.126 27.969 -74.174 1.00 29.94 87 ASN B N 1
ATOM 677 C CA . ASN A 1 102 ? -36.685 27.806 -72.768 1.00 32.73 87 ASN B CA 1
ATOM 678 C C . ASN A 1 102 ? -37.978 27.614 -71.922 1.00 34.28 87 ASN B C 1
ATOM 679 O O . ASN A 1 102 ? -38.840 28.559 -71.771 1.00 33.43 87 ASN B O 1
ATOM 684 N N . LYS A 1 103 ? -38.134 26.414 -71.413 1.00 36.01 88 LYS B N 1
ATOM 685 C CA . LYS A 1 103 ? -39.320 26.020 -70.639 1.00 40.98 88 LYS B CA 1
ATOM 686 C C . LYS A 1 103 ? -39.478 26.600 -69.265 1.00 41.25 88 LYS B C 1
ATOM 687 O O . LYS A 1 103 ? -40.559 26.520 -68.702 1.00 43.20 88 LYS B O 1
ATOM 693 N N . GLU A 1 104 ? -38.374 27.059 -68.712 1.00 42.71 89 GLU B N 1
ATOM 694 C CA . GLU A 1 104 ? -38.315 27.612 -67.354 1.00 44.25 89 GLU B CA 1
ATOM 695 C C . GLU A 1 104 ? -38.784 29.038 -67.371 1.00 41.71 89 GLU B C 1
ATOM 696 O O . GLU A 1 104 ? -39.636 29.458 -66.563 1.00 38.74 89 GLU B O 1
ATOM 702 N N . THR A 1 105 ? -38.175 29.789 -68.300 1.00 40.72 90 THR B N 1
ATOM 703 C CA . THR A 1 105 ? -38.503 31.183 -68.509 1.00 38.40 90 THR B CA 1
ATOM 704 C C . THR A 1 105 ? -39.731 31.284 -69.411 1.00 36.26 90 THR B C 1
ATOM 705 O O . THR A 1 105 ? -40.380 32.292 -69.412 1.00 34.57 90 THR B O 1
ATOM 709 N N . GLN A 1 106 ? -40.085 30.234 -70.141 1.00 35.86 91 GLN B N 1
ATOM 710 C CA . GLN A 1 106 ? -41.224 30.334 -71.098 1.00 36.57 91 GLN B CA 1
ATOM 711 C C . GLN A 1 106 ? -41.002 31.290 -72.264 1.00 32.83 91 GLN B C 1
ATOM 712 O O . GLN A 1 106 ? -41.884 32.137 -72.550 1.00 31.64 91 GLN B O 1
ATOM 718 N N . SER A 1 107 ? -39.797 31.266 -72.791 1.00 31.28 92 SER B N 1
ATOM 719 C CA . SER A 1 107 ? -39.358 32.126 -73.840 1.00 32.71 92 SER B CA 1
ATOM 720 C C . SER A 1 107 ? -38.820 31.371 -75.076 1.00 30.64 92 SER B C 1
ATOM 721 O O . SER A 1 107 ? -38.037 30.470 -74.972 1.00 29.86 92 SER B O 1
ATOM 724 N N . GLN A 1 108 ? -39.302 31.736 -76.251 1.00 28.84 93 GLN B N 1
ATOM 725 C CA . GLN A 1 108 ? -38.725 31.207 -77.509 1.00 27.87 93 GLN B CA 1
ATOM 726 C C . GLN A 1 108 ? -37.370 31.814 -77.665 1.00 28.07 93 GLN B C 1
ATOM 727 O O . GLN A 1 108 ? -37.214 32.977 -77.355 1.00 27.01 93 GLN B O 1
ATOM 733 N N . ALA A 1 109 ? -36.385 31.052 -78.109 1.00 27.44 94 ALA B N 1
ATOM 734 C CA . ALA A 1 109 ? -35.003 31.590 -78.249 1.00 27.90 94 ALA B CA 1
ATOM 735 C C . ALA A 1 109 ? -34.990 32.746 -79.265 1.00 28.95 94 ALA B C 1
ATOM 736 O O . ALA A 1 109 ? -35.764 32.737 -80.263 1.00 26.93 94 ALA B O 1
ATOM 738 N N . SER A 1 110 ? -34.108 33.699 -79.067 1.00 29.95 95 SER B N 1
ATOM 739 C CA . SER A 1 110 ? -34.076 34.809 -80.048 1.00 31.68 95 SER B CA 1
ATOM 740 C C . SER A 1 110 ? -33.197 34.467 -81.242 1.00 30.47 95 SER B C 1
ATOM 741 O O . SER A 1 110 ? -33.347 35.055 -82.286 1.00 29.66 95 SER B O 1
ATOM 744 N N . ASP A 1 111 ? -32.341 33.450 -81.094 1.00 31.92 96 ASP B N 1
ATOM 745 C CA . ASP A 1 111 ? -31.440 32.930 -82.165 1.00 30.78 96 ASP B CA 1
ATOM 746 C C . ASP A 1 111 ? -30.872 31.525 -81.751 1.00 30.30 96 ASP B C 1
ATOM 747 O O . ASP A 1 111 ? -30.985 31.134 -80.597 1.00 29.89 96 ASP B O 1
ATOM 752 N N . TYR A 1 112 ? -30.376 30.725 -82.682 1.00 28.72 97 TYR B N 1
ATOM 753 C CA . TYR A 1 112 ? -29.670 29.498 -82.288 1.00 27.84 97 TYR B CA 1
ATOM 754 C C . TYR A 1 112 ? -28.701 29.116 -83.392 1.00 27.60 97 TYR B C 1
ATOM 755 O O . TYR A 1 112 ? -28.903 29.486 -84.547 1.00 26.64 97 TYR B O 1
ATOM 764 N N . LEU A 1 113 ? -27.626 28.460 -82.942 1.00 27.26 98 LEU B N 1
ATOM 765 C CA . LEU A 1 113 ? -26.488 28.084 -83.706 1.00 27.91 98 LEU B CA 1
ATOM 766 C C . LEU A 1 113 ? -26.246 26.619 -83.536 1.00 27.67 98 LEU B C 1
ATOM 767 O O . LEU A 1 113 ? -26.115 26.182 -82.342 1.00 28.44 98 LEU B O 1
ATOM 772 N N . LYS A 1 114 ? -26.138 25.904 -84.670 1.00 27.21 99 LYS B N 1
ATOM 773 C CA . LYS A 1 114 ? -25.618 24.478 -84.704 1.00 27.37 99 LYS B CA 1
ATOM 774 C C . LYS A 1 114 ? -24.254 24.452 -85.435 1.00 28.16 99 LYS B C 1
ATOM 775 O O . LYS A 1 114 ? -24.017 25.301 -86.295 1.00 26.81 99 LYS B O 1
ATOM 781 N N . TYR A 1 115 ? -23.399 23.491 -85.098 1.00 29.30 100 TYR B N 1
ATOM 782 C CA . TYR A 1 115 ? -22.226 23.157 -85.831 1.00 31.92 100 TYR B CA 1
ATOM 783 C C . TYR A 1 115 ? -21.783 21.694 -85.533 1.00 32.18 100 TYR B C 1
ATOM 784 O O . TYR A 1 115 ? -22.115 21.125 -84.502 1.00 30.45 100 TYR B O 1
ATOM 793 N N . GLY A 1 116 ? -20.987 21.148 -86.458 1.00 32.86 101 GLY B N 1
ATOM 794 C CA . GLY A 1 116 ? -20.411 19.808 -86.365 1.00 33.72 101 GLY B CA 1
ATOM 795 C C . GLY A 1 116 ? -19.244 19.588 -87.323 1.00 34.38 101 GLY B C 1
ATOM 796 O O . GLY A 1 116 ? -18.952 20.417 -88.218 1.00 33.20 101 GLY B O 1
ATOM 797 N N . ALA A 1 117 ? -18.571 18.467 -87.106 1.00 34.17 102 ALA B N 1
ATOM 798 C CA . ALA A 1 117 ? -17.470 18.031 -87.966 1.00 35.32 102 ALA B CA 1
ATOM 799 C C . ALA A 1 117 ? -17.430 16.547 -87.963 1.00 35.05 102 ALA B C 1
ATOM 800 O O . ALA A 1 117 ? -17.988 15.912 -87.076 1.00 34.47 102 ALA B O 1
ATOM 802 N N . THR A 1 118 ? -16.858 15.989 -89.025 1.00 35.52 103 THR B N 1
ATOM 803 C CA . THR A 1 118 ? -16.841 14.570 -89.223 1.00 34.55 103 THR B CA 1
ATOM 804 C C . THR A 1 118 ? -15.472 14.150 -89.775 1.00 36.87 103 THR B C 1
ATOM 805 O O . THR A 1 118 ? -15.002 14.747 -90.794 1.00 37.86 103 THR B O 1
ATOM 809 N N . LEU A 1 119 ? -14.858 13.117 -89.157 1.00 37.93 104 LEU B N 1
ATOM 810 C CA . LEU A 1 119 ? -13.670 12.422 -89.747 1.00 39.92 104 LEU B CA 1
ATOM 811 C C . LEU A 1 119 ? -14.114 11.246 -90.625 1.00 38.57 104 LEU B C 1
ATOM 812 O O . LEU A 1 119 ? -15.038 10.546 -90.261 1.00 38.07 104 LEU B O 1
ATOM 817 N N . LYS A 1 120 ? -13.496 11.081 -91.782 1.00 39.12 105 LYS B N 1
ATOM 818 C CA . LYS A 1 120 ? -13.795 10.024 -92.734 1.00 40.19 105 LYS B CA 1
ATOM 819 C C . LYS A 1 120 ? -12.545 9.202 -93.047 1.00 41.48 105 LYS B C 1
ATOM 820 O O . LYS A 1 120 ? -11.515 9.772 -93.282 1.00 42.81 105 LYS B O 1
ATOM 826 N N . LEU A 1 121 ? -12.703 7.890 -93.168 1.00 40.97 106 LEU B N 1
ATOM 827 C CA . LEU A 1 121 ? -11.653 6.913 -93.532 1.00 43.07 106 LEU B CA 1
ATOM 828 C C . LEU A 1 121 ? -12.266 5.893 -94.533 1.00 42.08 106 LEU B C 1
ATOM 829 O O . LEU A 1 121 ? -13.260 5.245 -94.225 1.00 38.19 106 LEU B O 1
ATOM 834 N N . GLY A 1 122 ? -11.683 5.773 -95.726 1.00 43.57 107 GLY B N 1
ATOM 835 C CA . GLY A 1 122 ? -12.291 4.964 -96.798 1.00 44.01 107 GLY B CA 1
ATOM 836 C C . GLY A 1 122 ? -11.346 3.862 -97.242 1.00 45.69 107 GLY B C 1
ATOM 837 O O . GLY A 1 122 ? -10.105 3.991 -97.120 1.00 46.84 107 GLY B O 1
ATOM 838 N N . TYR A 1 123 ? -11.921 2.773 -97.749 1.00 44.62 108 TYR B N 1
ATOM 839 C CA . TYR A 1 123 ? -11.165 1.724 -98.454 1.00 45.75 108 TYR B CA 1
ATOM 840 C C . TYR A 1 123 ? -12.069 1.049 -99.546 1.00 45.66 108 TYR B C 1
ATOM 841 O O . TYR A 1 123 ? -13.108 0.487 -99.202 1.00 43.27 108 TYR B O 1
ATOM 850 N N . ASP A 1 124 ? -11.646 1.075 -100.832 1.00 46.51 109 ASP B N 1
ATOM 851 C CA . ASP A 1 124 ? -12.404 0.444 -101.898 1.00 46.45 109 ASP B CA 1
ATOM 852 C C . ASP A 1 124 ? -13.912 0.957 -101.905 1.00 45.17 109 ASP B C 1
ATOM 853 O O . ASP A 1 124 ? -14.168 2.087 -102.305 1.00 43.78 109 ASP B O 1
ATOM 858 N N . LYS A 1 125 ? -14.886 0.129 -101.513 1.00 45.11 110 LYS B N 1
ATOM 859 C CA . LYS A 1 125 ? -16.294 0.549 -101.456 1.00 44.65 110 LYS B CA 1
ATOM 860 C C . LYS A 1 125 ? -16.846 0.696 -100.045 1.00 42.29 110 LYS B C 1
ATOM 861 O O . LYS A 1 125 ? -18.050 0.583 -99.823 1.00 43.11 110 LYS B O 1
ATOM 867 N N . THR A 1 126 ? -15.957 1.044 -99.117 1.00 41.91 111 THR B N 1
ATOM 868 C CA . THR A 1 126 ? -16.270 1.196 -97.705 1.00 40.47 111 THR B CA 1
ATOM 869 C C . THR A 1 126 ? -15.841 2.580 -97.157 1.00 41.01 111 THR B C 1
ATOM 870 O O . THR A 1 126 ? -14.828 3.175 -97.564 1.00 43.48 111 THR B O 1
ATOM 874 N N . LEU A 1 127 ? -16.634 3.098 -96.239 1.00 38.80 112 LEU B N 1
ATOM 875 C CA . LEU A 1 127 ? -16.363 4.337 -95.676 1.00 37.62 112 LEU B CA 1
ATOM 876 C C . LEU A 1 127 ? -16.737 4.286 -94.248 1.00 36.09 112 LEU B C 1
ATOM 877 O O . LEU A 1 127 ? -17.876 3.896 -93.915 1.00 37.68 112 LEU B O 1
ATOM 882 N N . LEU A 1 128 ? -15.784 4.621 -93.389 1.00 35.78 113 LEU B N 1
ATOM 883 C CA . LEU A 1 128 ? -15.979 4.698 -91.924 1.00 34.90 113 LEU B CA 1
ATOM 884 C C . LEU A 1 128 ? -16.113 6.217 -91.606 1.00 34.59 113 LEU B C 1
ATOM 885 O O . LEU A 1 128 ? -15.260 7.024 -92.052 1.00 34.60 113 LEU B O 1
ATOM 890 N N . SER A 1 129 ? -17.150 6.594 -90.848 1.00 32.77 114 SER B N 1
ATOM 891 C CA . SER A 1 129 ? -17.333 8.014 -90.459 1.00 33.63 114 SER B CA 1
ATOM 892 C C . SER A 1 129 ? -17.461 8.167 -88.922 1.00 33.61 114 SER B C 1
ATOM 893 O O . SER A 1 129 ? -18.173 7.388 -88.283 1.00 32.58 114 SER B O 1
ATOM 896 N N . VAL A 1 130 ? -16.745 9.133 -88.344 1.00 33.30 115 VAL B N 1
ATOM 897 C CA . VAL A 1 130 ? -16.828 9.383 -86.947 1.00 33.73 115 VAL B CA 1
ATOM 898 C C . VAL A 1 130 ? -17.036 10.900 -86.731 1.00 33.70 115 VAL B C 1
ATOM 899 O O . VAL A 1 130 ? -16.233 11.725 -87.212 1.00 32.80 115 VAL B O 1
ATOM 903 N N . GLY A 1 131 ? -18.108 11.218 -85.984 1.00 32.63 116 GLY B N 1
ATOM 904 C CA . GLY A 1 131 ? -18.513 12.581 -85.572 1.00 31.89 116 GLY B CA 1
ATOM 905 C C . GLY A 1 131 ? -19.978 12.834 -85.963 1.00 30.59 116 GLY B C 1
ATOM 906 O O . GLY A 1 131 ? -20.902 12.118 -85.612 1.00 29.17 116 GLY B O 1
ATOM 907 N N . GLU A 1 132 ? -20.201 13.904 -86.706 1.00 31.23 117 GLU B N 1
ATOM 908 C CA . GLU A 1 132 ? -21.556 14.297 -87.113 1.00 30.75 117 GLU B CA 1
ATOM 909 C C . GLU A 1 132 ? -21.960 13.380 -88.290 1.00 30.10 117 GLU B C 1
ATOM 910 O O . GLU A 1 132 ? -21.258 13.264 -89.264 1.00 29.36 117 GLU B O 1
ATOM 916 N N . LEU A 1 133 ? -23.163 12.847 -88.206 1.00 29.67 118 LEU B N 1
ATOM 917 C CA . LEU A 1 133 ? -23.706 12.036 -89.226 1.00 29.27 118 LEU B CA 1
ATOM 918 C C . LEU A 1 133 ? -25.073 12.617 -89.691 1.00 27.80 118 LEU B C 1
ATOM 919 O O . LEU A 1 133 ? -25.947 12.938 -88.879 1.00 24.78 118 LEU B O 1
ATOM 924 N N . TRP A 1 134 ? -25.210 12.704 -91.008 1.00 27.88 119 TRP B N 1
ATOM 925 C CA . TRP A 1 134 ? -26.421 12.984 -91.663 1.00 28.65 119 TRP B CA 1
ATOM 926 C C . TRP A 1 134 ? -27.043 11.616 -92.073 1.00 30.04 119 TRP B C 1
ATOM 927 O O . TRP A 1 134 ? -26.798 11.132 -93.115 1.00 32.49 119 TRP B O 1
ATOM 938 N N . LEU A 1 135 ? -27.944 11.101 -91.297 1.00 30.38 120 LEU B N 1
ATOM 939 C CA . LEU A 1 135 ? -28.535 9.772 -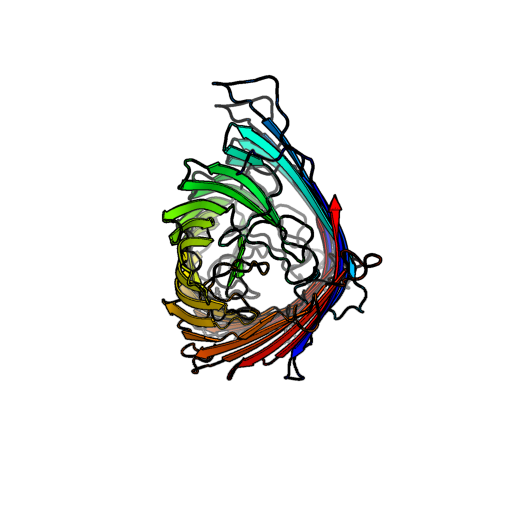91.517 1.00 31.01 120 LEU B CA 1
ATOM 940 C C . LEU A 1 135 ? -29.812 9.944 -92.337 1.00 30.45 120 LEU B C 1
ATOM 941 O O . LEU A 1 135 ? -30.593 10.919 -92.122 1.00 26.69 120 LEU B O 1
ATOM 946 N N . ASP A 1 136 ? -30.044 8.951 -93.170 1.00 30.17 121 ASP B N 1
ATOM 947 C CA . ASP A 1 136 ? -31.221 8.846 -93.959 1.00 34.17 121 ASP B CA 1
ATOM 948 C C . ASP A 1 136 ? -31.760 7.394 -93.797 1.00 34.65 121 ASP B C 1
ATOM 949 O O . ASP A 1 136 ? -31.669 6.610 -94.719 1.00 34.00 121 ASP B O 1
ATOM 954 N N . LEU A 1 137 ? -32.288 7.098 -92.607 1.00 34.27 122 LEU B N 1
ATOM 955 C CA . LEU A 1 137 ? -32.696 5.784 -92.161 1.00 33.36 122 LEU B CA 1
ATOM 956 C C . LEU A 1 137 ? -33.972 5.837 -91.387 1.00 31.90 122 LEU B C 1
ATOM 957 O O . LEU A 1 137 ? -34.408 6.898 -90.853 1.00 31.60 122 LEU B O 1
ATOM 962 N N . PRO A 1 138 ? -34.598 4.687 -91.241 1.00 32.78 123 PRO B N 1
ATOM 963 C CA . PRO A 1 138 ? -35.602 4.547 -90.148 1.00 31.40 123 PRO B CA 1
ATOM 964 C C . PRO A 1 138 ? -35.086 5.023 -88.751 1.00 31.29 123 PRO B C 1
ATOM 965 O O . PRO A 1 138 ? -33.888 4.899 -88.437 1.00 29.56 123 PRO B O 1
ATOM 969 N N . VAL A 1 139 ? -35.955 5.535 -87.911 1.00 29.42 124 VAL B N 1
ATOM 970 C CA . VAL A 1 139 ? -35.559 6.264 -86.769 1.00 33.56 124 VAL B CA 1
ATOM 971 C C . VAL A 1 139 ? -34.776 7.638 -86.968 1.00 31.31 124 VAL B C 1
ATOM 972 O O . VAL A 1 139 ? -35.168 8.639 -86.373 1.00 30.67 124 VAL B O 1
ATOM 976 N N . THR A 1 140 ? -33.640 7.615 -87.717 1.00 29.65 125 THR B N 1
ATOM 977 C CA . THR A 1 140 ? -32.751 8.721 -87.850 1.00 30.38 125 THR B CA 1
ATOM 978 C C . THR A 1 140 ? -32.826 9.203 -89.280 1.00 30.48 125 THR B C 1
ATOM 979 O O . THR A 1 140 ? -32.086 8.701 -90.156 1.00 30.54 125 THR B O 1
ATOM 983 N N A ALA A 1 141 ? -33.713 10.108 -89.622 0.50 30.35 126 ALA B N 1
ATOM 984 N N B ALA A 1 141 ? -33.778 10.112 -89.426 0.50 29.56 126 ALA B N 1
ATOM 985 C CA A ALA A 1 141 ? -33.816 10.537 -91.074 0.50 33.68 126 ALA B CA 1
ATOM 986 C CA B ALA A 1 141 ? -33.994 10.960 -90.604 0.50 32.82 126 ALA B CA 1
ATOM 987 C C A ALA A 1 141 ? -33.317 11.969 -91.351 0.50 33.83 126 ALA B C 1
ATOM 988 C C B ALA A 1 141 ? -33.372 12.382 -90.408 0.50 33.30 126 ALA B C 1
ATOM 989 O O A ALA A 1 141 ? -32.838 12.661 -90.440 0.50 36.19 126 ALA B O 1
ATOM 990 O O B ALA A 1 141 ? -33.500 13.001 -89.281 0.50 31.62 126 ALA B O 1
ATOM 993 N N A VAL A 1 142 ? -33.429 12.411 -92.604 0.50 35.60 127 VAL B N 1
ATOM 994 N N B VAL A 1 142 ? -32.689 12.855 -91.473 0.50 35.28 127 VAL B N 1
ATOM 995 C CA A VAL A 1 142 ? -33.405 13.876 -92.955 0.50 36.52 127 VAL B CA 1
ATOM 996 C CA B VAL A 1 142 ? -32.518 14.324 -91.700 0.50 35.33 127 VAL B CA 1
ATOM 997 C C A VAL A 1 142 ? -34.559 14.611 -92.180 0.50 37.29 127 VAL B C 1
ATOM 998 C C B VAL A 1 142 ? -33.868 14.990 -92.229 0.50 38.25 127 VAL B C 1
ATOM 999 O O A VAL A 1 142 ? -35.699 14.105 -92.445 0.50 32.26 127 VAL B O 1
ATOM 1000 O O B VAL A 1 142 ? -34.380 14.905 -93.382 0.50 40.04 127 VAL B O 1
ATOM 1007 N N . ASP A 1 143 ? -34.369 15.623 -91.207 1.00 39.38 128 ASP B N 1
ATOM 1008 C CA . ASP A 1 143 ? -35.526 16.469 -90.957 1.00 38.48 128 ASP B CA 1
ATOM 1009 C C . ASP A 1 143 ? -35.268 17.948 -91.345 1.00 37.10 128 ASP B C 1
ATOM 1010 O O . ASP A 1 143 ? -34.803 18.786 -90.516 1.00 34.27 128 ASP B O 1
ATOM 1015 N N . ALA A 1 144 ? -35.700 18.228 -92.555 1.00 32.49 129 ALA B N 1
ATOM 1016 C CA . ALA A 1 144 ? -35.693 19.626 -93.110 1.00 32.50 129 ALA B CA 1
ATOM 1017 C C . ALA A 1 144 ? -37.069 20.305 -93.125 1.00 29.53 129 ALA B C 1
ATOM 1018 O O . ALA A 1 144 ? -37.286 21.215 -93.874 1.00 31.14 129 ALA B O 1
ATOM 1020 N N . SER A 1 145 ? -37.998 19.910 -92.294 1.00 29.95 130 SER B N 1
ATOM 1021 C CA . SER A 1 145 ? -39.433 20.361 -92.398 1.00 29.16 130 SER B CA 1
ATOM 1022 C C . SER A 1 145 ? -39.669 21.832 -91.788 1.00 30.36 130 SER B C 1
ATOM 1023 O O . SER A 1 145 ? -40.758 22.567 -92.015 1.00 29.66 130 SER B O 1
ATOM 1026 N N . ARG A 1 146 ? -38.671 22.296 -91.043 1.00 28.35 131 ARG B N 1
ATOM 1027 C CA . ARG A 1 146 ? -38.922 23.541 -90.286 1.00 29.17 131 ARG B CA 1
ATOM 1028 C C . ARG A 1 146 ? -37.840 24.608 -90.607 1.00 27.61 131 ARG B C 1
ATOM 1029 O O . ARG A 1 146 ? -37.808 25.063 -91.750 1.00 29.20 131 ARG B O 1
ATOM 1037 N N . GLN A 1 147 ? -36.938 24.909 -89.660 1.00 23.80 132 GLN B N 1
ATOM 1038 C CA . GLN A 1 147 ? -35.902 25.852 -89.896 1.00 22.73 132 GLN B CA 1
ATOM 1039 C C . GLN A 1 147 ? -34.554 25.159 -89.988 1.00 22.26 132 GLN B C 1
ATOM 1040 O O . GLN A 1 147 ? -34.228 24.606 -91.072 1.00 22.00 132 GLN B O 1
ATOM 1046 N N . LEU A 1 148 ? -33.775 25.097 -88.923 1.00 23.07 133 LEU B N 1
ATOM 1047 C CA . LEU A 1 148 ? -32.463 24.327 -89.016 1.00 23.72 133 LEU B CA 1
ATOM 1048 C C . LEU A 1 148 ? -32.729 22.763 -89.066 1.00 23.38 133 LEU B C 1
ATOM 1049 O O . LEU A 1 148 ? -33.876 22.315 -88.796 1.00 22.26 133 LEU B O 1
ATOM 1054 N N . LEU A 1 149 ? -31.719 21.998 -89.463 1.00 24.37 134 LEU B N 1
ATOM 1055 C CA . LEU A 1 149 ? -31.828 20.544 -89.799 1.00 25.67 134 LEU B CA 1
ATOM 1056 C C . LEU A 1 149 ? -31.207 19.652 -88.686 1.00 24.83 134 LEU B C 1
ATOM 1057 O O . LEU A 1 149 ? -30.151 19.936 -88.048 1.00 24.67 134 LEU B O 1
ATOM 1062 N N . THR A 1 150 ? -31.920 18.591 -88.388 1.00 23.96 135 THR B N 1
ATOM 1063 C CA . THR A 1 150 ? -31.478 17.531 -87.448 1.00 23.03 135 THR B CA 1
ATOM 1064 C C . THR A 1 150 ? -30.222 16.847 -88.002 1.00 22.76 135 THR B C 1
ATOM 1065 O O . THR A 1 150 ? -30.105 16.590 -89.198 1.00 23.70 135 THR B O 1
ATOM 1069 N N . SER A 1 151 ? -29.241 16.647 -87.154 1.00 23.08 136 SER B N 1
ATOM 1070 C CA . SER A 1 151 ? -28.140 15.731 -87.410 1.00 23.76 136 SER B CA 1
ATOM 1071 C C . SER A 1 151 ? -27.859 14.911 -86.150 1.00 24.46 136 SER B C 1
ATOM 1072 O O . SER A 1 151 ? -28.554 15.106 -85.108 1.00 24.81 136 SER B O 1
ATOM 1075 N N . TYR A 1 152 ? -26.824 14.036 -86.215 1.00 26.12 137 TYR B N 1
ATOM 1076 C CA . TYR A 1 152 ? -26.567 12.956 -85.223 1.00 26.69 137 TYR B CA 1
ATOM 1077 C C . TYR A 1 152 ? -25.060 12.861 -84.893 1.00 27.74 137 TYR B C 1
ATOM 1078 O O . TYR A 1 152 ? -24.196 13.363 -85.645 1.00 28.98 137 TYR B O 1
ATOM 1087 N N . TRP A 1 153 ? -24.708 12.274 -83.773 1.00 27.06 138 TRP B N 1
ATOM 1088 C CA . TRP A 1 153 ? -23.311 12.148 -83.509 1.00 28.72 138 TRP B CA 1
ATOM 1089 C C . TRP A 1 153 ? -23.030 10.689 -83.195 1.00 28.75 138 TRP B C 1
ATOM 1090 O O . TRP A 1 153 ? -23.712 10.104 -82.331 1.00 27.06 138 TRP B O 1
ATOM 1101 N N . GLY A 1 154 ? -22.010 10.151 -83.840 1.00 29.19 139 GLY B N 1
ATOM 1102 C CA . GLY A 1 154 ? -21.629 8.722 -83.629 1.00 30.24 139 GLY B CA 1
ATOM 1103 C C . GLY A 1 154 ? -20.623 8.225 -84.623 1.00 31.03 139 GLY B C 1
ATOM 1104 O O . GLY A 1 154 ? -19.869 9.003 -85.186 1.00 30.54 139 GLY B O 1
ATOM 1105 N N . THR A 1 155 ? -20.574 6.897 -84.788 1.00 33.05 140 THR B N 1
ATOM 1106 C CA . THR A 1 155 ? -19.724 6.239 -85.752 1.00 33.89 140 THR B CA 1
ATOM 1107 C C . THR A 1 155 ? -20.541 5.363 -86.615 1.00 33.35 140 THR B C 1
ATOM 1108 O O . THR A 1 155 ? -21.398 4.639 -86.078 1.00 35.45 140 THR B O 1
ATOM 1112 N N . ASN A 1 156 ? -20.308 5.401 -87.926 1.00 32.79 141 ASN B N 1
ATOM 1113 C CA . ASN A 1 156 ? -20.856 4.382 -88.822 1.00 32.75 141 ASN B CA 1
ATOM 1114 C C . ASN A 1 156 ? -19.946 3.887 -89.912 1.00 33.56 141 ASN B C 1
ATOM 1115 O O . ASN A 1 156 ? -18.922 4.488 -90.176 1.00 34.45 141 ASN B O 1
ATOM 1120 N N . LEU A 1 157 ? -20.331 2.742 -90.490 1.00 34.07 142 LEU B N 1
ATOM 1121 C CA . LEU A 1 157 ? -19.548 1.985 -91.509 1.00 35.87 142 LEU B CA 1
ATOM 1122 C C . LEU A 1 157 ? -20.518 1.608 -92.610 1.00 36.20 142 LEU B C 1
ATOM 1123 O O . LEU A 1 157 ? -21.594 1.062 -92.314 1.00 34.71 142 LEU B O 1
ATOM 1128 N N . LYS A 1 158 ? -20.202 2.053 -93.827 1.00 37.35 143 LYS B N 1
ATOM 1129 C CA . LYS A 1 158 ? -20.998 1.773 -95.071 1.00 38.62 143 LYS B CA 1
ATOM 1130 C C . LYS A 1 158 ? -20.199 0.984 -96.063 1.00 38.07 143 LYS B C 1
ATOM 1131 O O . LYS A 1 158 ? -19.073 1.344 -96.329 1.00 38.22 143 LYS B O 1
ATOM 1137 N N . SER A 1 159 ? -20.804 0.001 -96.686 1.00 38.10 144 SER B N 1
ATOM 1138 C CA . SER A 1 159 ? -20.143 -0.741 -97.734 1.00 39.85 144 SER B CA 1
ATOM 1139 C C . SER A 1 159 ? -21.038 -1.241 -98.894 1.00 39.33 144 SER B C 1
ATOM 1140 O O . SER A 1 159 ? -22.121 -1.761 -98.657 1.00 39.09 144 SER B O 1
ATOM 1143 N N . GLN A 1 160 ? -20.602 -1.088 -100.141 1.00 40.27 145 GLN B N 1
ATOM 1144 C CA . GLN A 1 160 ? -21.219 -1.790 -101.283 1.00 40.99 145 GLN B CA 1
ATOM 1145 C C . GLN A 1 160 ? -20.498 -3.104 -101.395 1.00 43.10 145 GLN B C 1
ATOM 1146 O O . GLN A 1 160 ? -19.463 -3.220 -102.072 1.00 47.16 145 GLN B O 1
ATOM 1152 N N . LEU A 1 161 ? -21.050 -4.105 -100.718 1.00 42.92 146 LEU B N 1
ATOM 1153 C CA . LEU A 1 161 ? -20.479 -5.398 -100.575 1.00 43.26 146 LEU B CA 1
ATOM 1154 C C . LEU A 1 161 ? -20.569 -6.157 -101.880 1.00 45.68 146 LEU B C 1
ATOM 1155 O O . LEU A 1 161 ? -19.877 -7.141 -102.028 1.00 45.45 146 LEU B O 1
ATOM 1160 N N . SER A 1 162 ? -21.486 -5.757 -102.768 1.00 46.67 147 SER B N 1
ATOM 1161 C CA . SER A 1 162 ? -21.573 -6.299 -104.165 1.00 48.52 147 SER B CA 1
ATOM 1162 C C . SER A 1 162 ? -22.439 -5.392 -104.986 1.00 46.52 147 SER B C 1
ATOM 1163 O O . SER A 1 162 ? -23.019 -4.433 -104.427 1.00 46.82 147 SER B O 1
ATOM 1166 N N . ASP A 1 163 ? -22.593 -5.688 -106.277 1.00 46.50 148 ASP B N 1
ATOM 1167 C CA . ASP A 1 163 ? -23.476 -4.882 -107.139 1.00 47.00 148 ASP B CA 1
ATOM 1168 C C . ASP A 1 163 ? -24.881 -4.777 -106.552 1.00 43.70 148 ASP B C 1
ATOM 1169 O O . ASP A 1 163 ? -25.419 -3.744 -106.585 1.00 43.22 148 ASP B O 1
ATOM 1174 N N . GLN A 1 164 ? -25.423 -5.861 -105.982 1.00 43.62 149 GLN B N 1
ATOM 1175 C CA . GLN A 1 164 ? -26.781 -5.910 -105.397 1.00 42.81 149 GLN B CA 1
ATOM 1176 C C . GLN A 1 164 ? -26.912 -5.582 -103.849 1.00 38.75 149 GLN B C 1
ATOM 1177 O O . GLN A 1 164 ? -27.941 -5.088 -103.417 1.00 36.17 149 GLN B O 1
ATOM 1183 N N . LEU A 1 165 ? -25.900 -5.897 -103.056 1.00 36.90 150 LEU B N 1
ATOM 1184 C CA . LEU A 1 165 ? -26.004 -5.751 -101.628 1.00 37.06 150 LEU B CA 1
ATOM 1185 C C . LEU A 1 165 ? -25.243 -4.496 -101.043 1.00 35.85 150 LEU B C 1
ATOM 1186 O O . LEU A 1 165 ? -24.037 -4.394 -101.148 1.00 35.64 150 LEU B O 1
ATOM 1191 N N . TYR A 1 166 ? -25.982 -3.578 -100.436 1.00 34.46 151 TYR B N 1
ATOM 1192 C CA . TYR A 1 166 ? -25.432 -2.459 -99.683 1.00 35.87 151 TYR B CA 1
ATOM 1193 C C . TYR A 1 166 ? -25.698 -2.750 -98.188 1.00 35.73 151 TYR B C 1
ATOM 1194 O O . TYR A 1 166 ? -26.837 -3.117 -97.789 1.00 36.10 151 TYR B O 1
ATOM 1203 N N . ALA A 1 167 ? -24.698 -2.522 -97.340 1.00 36.41 152 ALA B N 1
ATOM 1204 C CA . ALA A 1 167 ? -24.876 -2.674 -95.841 1.00 35.36 152 ALA B CA 1
ATOM 1205 C C . ALA A 1 167 ? -24.375 -1.445 -95.126 1.00 34.10 152 ALA B C 1
ATOM 1206 O O . ALA A 1 167 ? -23.454 -0.837 -95.578 1.00 33.46 152 ALA B O 1
ATOM 1208 N N . GLU A 1 168 ? -24.890 -1.193 -93.935 1.00 33.35 153 GLU B N 1
ATOM 1209 C CA . GLU A 1 168 ? -24.425 -0.095 -93.098 1.00 32.82 153 GLU B CA 1
ATOM 1210 C C . GLU A 1 168 ? -24.743 -0.478 -91.657 1.00 31.66 153 GLU B C 1
ATOM 1211 O O . GLU A 1 168 ? -25.812 -1.020 -91.379 1.00 30.74 153 GLU B O 1
ATOM 1217 N N . ILE A 1 169 ? -23.761 -0.280 -90.788 1.00 32.03 154 ILE B N 1
ATOM 1218 C CA . ILE A 1 169 ? -23.884 -0.467 -89.336 1.00 32.38 154 ILE B CA 1
ATOM 1219 C C . ILE A 1 169 ? -23.428 0.836 -88.610 1.00 31.68 154 ILE B C 1
ATOM 1220 O O . ILE A 1 169 ? -22.624 1.593 -89.113 1.00 30.95 154 ILE B O 1
ATOM 1225 N N . GLY A 1 170 ? -23.925 1.076 -87.417 1.00 30.98 155 GLY B N 1
ATOM 1226 C CA . GLY A 1 170 ? -23.498 2.280 -86.680 1.00 31.45 155 GLY B CA 1
ATOM 1227 C C . GLY A 1 170 ? -23.882 2.235 -85.199 1.00 30.82 155 GLY B C 1
ATOM 1228 O O . GLY A 1 170 ? -24.709 1.434 -84.778 1.00 31.30 155 GLY B O 1
ATOM 1229 N N . ARG A 1 171 ? -23.205 3.055 -84.426 1.00 31.34 156 ARG B N 1
ATOM 1230 C CA . ARG A 1 171 ? -23.616 3.393 -83.101 1.00 31.16 156 ARG B CA 1
ATOM 1231 C C . ARG A 1 171 ? -23.780 4.919 -83.015 1.00 30.36 156 ARG B C 1
ATOM 1232 O O . ARG A 1 171 ? -22.844 5.640 -83.132 1.00 29.09 156 ARG B O 1
ATOM 1240 N N . VAL A 1 172 ? -24.992 5.345 -82.728 1.00 30.18 157 VAL B N 1
ATOM 1241 C CA . VAL A 1 172 ? -25.350 6.745 -82.677 1.00 30.35 157 VAL B CA 1
ATOM 1242 C C . VAL A 1 172 ? -25.581 7.142 -81.191 1.00 30.59 157 VAL B C 1
ATOM 1243 O O . VAL A 1 172 ? -26.539 6.715 -80.593 1.00 30.10 157 VAL B O 1
ATOM 1247 N N . GLU A 1 173 ? -24.704 7.938 -80.641 1.00 30.62 158 GLU B N 1
ATOM 1248 C CA . GLU A 1 173 ? -24.799 8.278 -79.249 1.00 32.77 158 GLU B CA 1
ATOM 1249 C C . GLU A 1 173 ? -25.680 9.443 -78.949 1.00 31.91 158 GLU B C 1
ATOM 1250 O O . GLU A 1 173 ? -26.219 9.510 -77.861 1.00 32.10 158 GLU B O 1
ATOM 1256 N N . LYS A 1 174 ? -25.787 10.401 -79.888 1.00 30.09 159 LYS B N 1
ATOM 1257 C CA . LYS A 1 174 ? -26.414 11.646 -79.655 1.00 29.28 159 LYS B CA 1
ATOM 1258 C C . LYS A 1 174 ? -27.148 12.139 -80.899 1.00 26.94 159 LYS B C 1
ATOM 1259 O O . LYS A 1 174 ? -26.792 11.803 -82.014 1.00 26.61 159 LYS B O 1
ATOM 1265 N N . VAL A 1 175 ? -28.140 12.978 -80.641 1.00 25.79 160 VAL B N 1
ATOM 1266 C CA . VAL A 1 175 ? -28.966 13.617 -81.657 1.00 26.49 160 VAL B CA 1
ATOM 1267 C C . VAL A 1 175 ? -28.984 15.123 -81.355 1.00 25.28 160 VAL B C 1
ATOM 1268 O O . VAL A 1 175 ? -29.013 15.552 -80.176 1.00 26.27 160 VAL B O 1
ATOM 1272 N N . SER A 1 176 ? -28.952 15.935 -82.386 1.00 24.54 161 SER B N 1
ATOM 1273 C CA . SER A 1 176 ? -29.214 17.420 -82.212 1.00 23.46 161 SER B CA 1
ATOM 1274 C C . SER A 1 176 ? -30.449 17.739 -82.946 1.00 22.76 161 SER B C 1
ATOM 1275 O O . SER A 1 176 ? -30.423 17.877 -84.182 1.00 21.78 161 SER B O 1
ATOM 1278 N N . PRO A 1 177 ? -31.562 17.755 -82.259 1.00 23.05 162 PRO B N 1
ATOM 1279 C CA . PRO A 1 177 ? -32.845 18.008 -82.967 1.00 22.93 162 PRO B CA 1
ATOM 1280 C C . PRO A 1 177 ? -32.946 19.333 -83.788 1.00 23.21 162 PRO B C 1
ATOM 1281 O O . PRO A 1 177 ? -32.181 20.254 -83.555 1.00 22.65 162 PRO B O 1
ATOM 1285 N N . ARG A 1 178 ? -33.877 19.374 -84.745 1.00 23.16 163 ARG B N 1
ATOM 1286 C CA . ARG A 1 178 ? -34.041 20.496 -85.640 1.00 25.01 163 ARG B CA 1
ATOM 1287 C C . ARG A 1 178 ? -34.167 21.886 -84.851 1.00 26.05 163 ARG B C 1
ATOM 1288 O O . ARG A 1 178 ? -33.656 22.858 -85.297 1.00 26.10 163 ARG B O 1
ATOM 1296 N N . ASN A 1 179 ? -34.739 21.871 -83.639 1.00 26.73 164 ASN B N 1
ATOM 1297 C CA . ASN A 1 179 ? -35.021 23.057 -82.870 1.00 27.09 164 ASN B CA 1
ATOM 1298 C C . ASN A 1 179 ? -34.093 23.197 -81.720 1.00 28.89 164 ASN B C 1
ATOM 1299 O O . ASN A 1 179 ? -34.495 23.866 -80.731 1.00 29.44 164 ASN B O 1
ATOM 1304 N N . GLU A 1 180 ? -32.874 22.603 -81.770 1.00 27.82 165 GLU B N 1
ATOM 1305 C CA . GLU A 1 180 ? -31.967 22.700 -80.633 1.00 28.72 165 GLU B CA 1
ATOM 1306 C C . GLU A 1 180 ? -30.569 22.917 -81.122 1.00 28.65 165 GLU B C 1
ATOM 1307 O O . GLU A 1 180 ? -30.256 22.564 -82.232 1.00 25.25 165 GLU B O 1
ATOM 1313 N N . GLU A 1 181 ? -29.723 23.368 -80.212 1.00 29.58 166 GLU B N 1
ATOM 1314 C CA . GLU A 1 181 ? -28.318 23.686 -80.504 1.00 33.23 166 GLU B CA 1
ATOM 1315 C C . GLU A 1 181 ? -27.351 22.601 -80.236 1.00 35.04 166 GLU B C 1
ATOM 1316 O O . GLU A 1 181 ? -26.332 22.569 -80.839 1.00 39.80 166 GLU B O 1
ATOM 1322 N N . ASP A 1 182 ? -27.606 21.805 -79.229 1.00 34.82 167 ASP B N 1
ATOM 1323 C CA . ASP A 1 182 ? -26.620 20.874 -78.710 1.00 36.72 167 ASP B CA 1
ATOM 1324 C C . ASP A 1 182 ? -26.993 19.441 -79.123 1.00 33.88 167 ASP B C 1
ATOM 1325 O O . ASP A 1 182 ? -28.095 19.180 -79.520 1.00 30.16 167 ASP B O 1
ATOM 1330 N N . PHE A 1 183 ? -26.025 18.570 -78.993 1.00 33.39 168 PHE B N 1
ATOM 1331 C CA . PHE A 1 183 ? -26.129 17.119 -79.220 1.00 33.54 168 PHE B CA 1
ATOM 1332 C C . PHE A 1 183 ? -26.475 16.591 -77.862 1.00 33.61 168 PHE B C 1
ATOM 1333 O O . PHE A 1 183 ? -25.772 16.881 -76.911 1.00 33.88 168 PHE B O 1
ATOM 1341 N N . LYS A 1 184 ? -27.555 15.816 -77.809 1.00 32.63 169 LYS B N 1
ATOM 1342 C CA . LYS A 1 184 ? -28.013 15.180 -76.542 1.00 32.76 169 LYS B CA 1
ATOM 1343 C C . LYS A 1 184 ? -28.378 13.702 -76.809 1.00 30.61 169 LYS B C 1
ATOM 1344 O O . LYS A 1 184 ? -28.639 13.282 -77.986 1.00 28.89 169 LYS B O 1
ATOM 1350 N N . LYS A 1 185 ? -28.497 12.960 -75.713 1.00 28.71 170 LYS B N 1
ATOM 1351 C CA . LYS A 1 185 ? -28.985 11.585 -75.780 1.00 29.40 170 LYS B CA 1
ATOM 1352 C C . LYS A 1 185 ? -30.391 11.491 -76.314 1.00 27.07 170 LYS B C 1
ATOM 1353 O O . LYS A 1 185 ? -31.225 12.383 -76.028 1.00 26.53 170 LYS B O 1
ATOM 1359 N N . PHE A 1 186 ? -30.675 10.420 -77.046 1.00 25.73 171 PHE B N 1
ATOM 1360 C CA . PHE A 1 186 ? -32.057 10.069 -77.421 1.00 24.52 171 PHE B CA 1
ATOM 1361 C C . PHE A 1 186 ? -32.893 9.827 -76.219 1.00 24.22 171 PHE B C 1
ATOM 1362 O O . PHE A 1 186 ? -32.363 9.402 -75.178 1.00 24.43 171 PHE B O 1
ATOM 1370 N N . SER A 1 187 ? -34.198 10.049 -76.328 1.00 23.45 172 SER B N 1
ATOM 1371 C CA . SER A 1 187 ? -35.027 9.752 -75.197 1.00 24.67 172 SER B CA 1
ATOM 1372 C C . SER A 1 187 ? -36.458 9.361 -75.582 1.00 24.00 172 SER B C 1
ATOM 1373 O O . SER A 1 187 ? -36.889 9.608 -76.694 1.00 24.55 172 SER B O 1
ATOM 1376 N N . PHE A 1 188 ? -37.196 8.763 -74.651 1.00 23.88 173 PHE B N 1
ATOM 1377 C CA . PHE A 1 188 ? -38.611 8.537 -74.833 1.00 25.31 173 PHE B CA 1
ATOM 1378 C C . PHE A 1 188 ? -39.307 8.985 -73.536 1.00 27.95 173 PHE B C 1
ATOM 1379 O O . PHE A 1 188 ? -38.869 8.681 -72.367 1.00 27.82 173 PHE B O 1
ATOM 1387 N N . THR A 1 189 ? -40.478 9.556 -73.766 1.00 30.28 174 THR B N 1
ATOM 1388 C CA . THR A 1 189 ? -41.294 10.133 -72.736 1.00 33.23 174 THR B CA 1
ATOM 1389 C C . THR A 1 189 ? -42.714 9.523 -72.695 1.00 32.85 174 THR B C 1
ATOM 1390 O O . THR A 1 189 ? -43.398 9.432 -73.717 1.00 33.05 174 THR B O 1
ATOM 1394 N N . ALA A 1 190 ? -43.206 9.171 -71.500 1.00 32.75 175 ALA B N 1
ATOM 1395 C CA . ALA A 1 190 ? -44.650 8.857 -71.391 1.00 30.56 175 ALA B CA 1
ATOM 1396 C C . ALA A 1 190 ? -45.133 9.183 -69.989 1.00 30.08 175 ALA B C 1
ATOM 1397 O O . ALA A 1 190 ? -44.378 8.964 -69.011 1.00 30.12 175 ALA B O 1
ATOM 1399 N N . ASN A 1 191 ? -46.398 9.682 -69.932 1.00 28.93 176 ASN B N 1
ATOM 1400 C CA . ASN A 1 191 ? -47.087 10.015 -68.757 1.00 30.29 176 ASN B CA 1
ATOM 1401 C C . ASN A 1 191 ? -46.199 11.098 -68.039 1.00 30.48 176 ASN B C 1
ATOM 1402 O O . ASN A 1 191 ? -46.040 11.039 -66.825 1.00 30.00 176 ASN B O 1
ATOM 1407 N N . GLY A 1 192 ? -45.553 11.964 -68.839 1.00 31.21 177 GLY B N 1
ATOM 1408 C CA . GLY A 1 192 ? -44.711 13.140 -68.353 1.00 32.00 177 GLY B CA 1
ATOM 1409 C C . GLY A 1 192 ? -43.428 12.677 -67.684 1.00 33.73 177 GLY B C 1
ATOM 1410 O O . GLY A 1 192 ? -42.864 13.414 -66.937 1.00 33.53 177 GLY B O 1
ATOM 1411 N N . ILE A 1 193 ? -43.032 11.382 -67.867 1.00 32.80 178 ILE B N 1
ATOM 1412 C CA . ILE A 1 193 ? -41.792 10.861 -67.369 1.00 32.41 178 ILE B CA 1
ATOM 1413 C C . ILE A 1 193 ? -40.879 10.553 -68.575 1.00 31.92 178 ILE B C 1
ATOM 1414 O O . ILE A 1 193 ? -41.291 9.743 -69.474 1.00 29.86 178 ILE B O 1
ATOM 1419 N N . THR A 1 194 ? -39.655 11.154 -68.538 1.00 31.51 179 THR B N 1
ATOM 1420 C CA . THR A 1 194 ? -38.614 10.998 -69.542 1.00 33.15 179 THR B CA 1
ATOM 1421 C C . THR A 1 194 ? -37.480 10.024 -69.141 1.00 34.25 179 THR B C 1
ATOM 1422 O O . THR A 1 194 ? -36.988 10.133 -68.050 1.00 38.79 179 THR B O 1
ATOM 1426 N N . LYS A 1 195 ? -37.106 9.097 -70.015 1.00 34.27 180 LYS B N 1
ATOM 1427 C CA . LYS A 1 195 ? -35.922 8.267 -69.898 1.00 33.61 180 LYS B CA 1
ATOM 1428 C C . LYS A 1 195 ? -35.029 8.430 -71.105 1.00 31.95 180 LYS B C 1
ATOM 1429 O O . LYS A 1 195 ? -35.508 8.506 -72.240 1.00 29.51 180 LYS B O 1
ATOM 1435 N N . GLU A 1 196 ? -33.716 8.476 -70.860 1.00 32.15 181 GLU B N 1
ATOM 1436 C CA . GLU A 1 196 ? -32.675 8.619 -71.902 1.00 31.67 181 GLU B CA 1
ATOM 1437 C C . GLU A 1 196 ? -32.055 7.298 -72.242 1.00 32.13 181 GLU B C 1
ATOM 1438 O O . GLU A 1 196 ? -32.003 6.435 -71.382 1.00 30.32 181 GLU B O 1
ATOM 1444 N N . SER A 1 197 ? -31.508 7.200 -73.440 1.00 31.31 182 SER B N 1
ATOM 1445 C CA . SER A 1 197 ? -30.741 6.063 -73.883 1.00 31.48 182 SER B CA 1
ATOM 1446 C C . SER A 1 197 ? -29.265 6.382 -73.982 1.00 32.67 182 SER B C 1
ATOM 1447 O O . SER A 1 197 ? -28.887 7.481 -74.449 1.00 31.32 182 SER B O 1
ATOM 1450 N N . ASP A 1 198 ? -28.419 5.415 -73.640 1.00 34.12 183 ASP B N 1
ATOM 1451 C CA . ASP A 1 198 ? -26.994 5.492 -73.979 1.00 36.11 183 ASP B CA 1
ATOM 1452 C C . ASP A 1 198 ? -26.666 5.368 -75.470 1.00 35.05 183 ASP B C 1
ATOM 1453 O O . ASP A 1 198 ? -25.601 5.811 -75.926 1.00 38.45 183 ASP B O 1
ATOM 1458 N N . GLY A 1 199 ? -27.557 4.847 -76.274 1.00 32.66 184 GLY B N 1
ATOM 1459 C CA . GLY A 1 199 ? -27.253 4.835 -77.702 1.00 31.04 184 GLY B CA 1
ATOM 1460 C C . GLY A 1 199 ? -28.141 3.962 -78.549 1.00 30.50 184 GLY B C 1
ATOM 1461 O O . GLY A 1 199 ? -28.835 3.086 -78.029 1.00 29.84 184 GLY B O 1
ATOM 1462 N N . LEU A 1 200 ? -28.067 4.225 -79.864 1.00 28.32 185 LEU B N 1
ATOM 1463 C CA . LEU A 1 200 ? -28.738 3.496 -80.893 1.00 28.06 185 LEU B CA 1
ATOM 1464 C C . LEU A 1 200 ? -27.691 2.697 -81.648 1.00 28.45 185 LEU B C 1
ATOM 1465 O O . LEU A 1 200 ? -26.811 3.282 -82.269 1.00 28.83 185 LEU B O 1
ATOM 1470 N N . ASN A 1 201 ? -27.831 1.374 -81.643 1.00 28.47 186 ASN B N 1
ATOM 1471 C CA . ASN A 1 201 ? -26.965 0.451 -82.410 1.00 28.92 186 ASN B CA 1
ATOM 1472 C C . ASN A 1 201 ? -27.839 -0.077 -83.522 1.00 27.96 186 ASN B C 1
ATOM 1473 O O . ASN A 1 201 ? -28.951 -0.566 -83.276 1.00 28.61 186 ASN B O 1
ATOM 1478 N N . TYR A 1 202 ? -27.385 0.079 -84.739 1.00 27.48 187 TYR B N 1
ATOM 1479 C CA . TYR A 1 202 ? -28.241 -0.276 -85.888 1.00 27.76 187 TYR B CA 1
ATOM 1480 C C . TYR A 1 202 ? -27.514 -1.066 -86.992 1.00 27.11 187 TYR B C 1
ATOM 1481 O O . TYR A 1 202 ? -26.313 -0.981 -87.113 1.00 26.63 187 TYR B O 1
ATOM 1490 N N . ILE A 1 203 ? -28.293 -1.769 -87.798 1.00 27.62 188 ILE B N 1
ATOM 1491 C CA . ILE A 1 203 ? -27.850 -2.372 -89.111 1.00 28.31 188 ILE B CA 1
ATOM 1492 C C . ILE A 1 203 ? -28.913 -2.080 -90.149 1.00 27.57 188 ILE B C 1
ATOM 1493 O O . ILE A 1 203 ? -30.141 -2.122 -89.836 1.00 27.08 188 ILE B O 1
ATOM 1498 N N . ASP A 1 204 ? -28.472 -1.686 -91.359 1.00 26.68 189 ASP B N 1
ATOM 1499 C CA . ASP A 1 204 ? -29.394 -1.493 -92.454 1.00 26.34 189 ASP B CA 1
ATOM 1500 C C . ASP A 1 204 ? -28.838 -2.196 -93.652 1.00 26.43 189 ASP B C 1
ATOM 1501 O O . ASP A 1 204 ? -27.715 -2.019 -93.917 1.00 28.24 189 ASP B O 1
ATOM 1506 N N . LEU A 1 205 ? -29.631 -2.980 -94.368 1.00 26.60 190 LEU B N 1
ATOM 1507 C CA . LEU A 1 205 ? -29.259 -3.778 -95.543 1.00 27.89 190 LEU B CA 1
ATOM 1508 C C . LEU A 1 205 ? -30.212 -3.469 -96.697 1.00 27.59 190 LEU B C 1
ATOM 1509 O O . LEU A 1 205 ? -31.499 -3.371 -96.453 1.00 26.64 190 LEU B O 1
ATOM 1514 N N . ARG A 1 206 ? -29.627 -3.164 -97.865 1.00 28.57 191 ARG B N 1
ATOM 1515 C CA . ARG A 1 206 ? -30.385 -2.745 -99.096 1.00 30.00 191 ARG B CA 1
ATOM 1516 C C . ARG A 1 206 ? -30.015 -3.646 -100.256 1.00 30.60 191 ARG B C 1
ATOM 1517 O O . ARG A 1 206 ? -28.862 -3.770 -100.569 1.00 31.09 191 ARG B O 1
ATOM 1525 N N . TYR A 1 207 ? -30.987 -4.399 -100.771 1.00 31.82 192 TYR B N 1
ATOM 1526 C CA . TYR A 1 207 ? -30.744 -5.447 -101.773 1.00 32.80 192 TYR B CA 1
ATOM 1527 C C . TYR A 1 207 ? -31.593 -5.133 -102.980 1.00 32.50 192 TYR B C 1
ATOM 1528 O O . TYR A 1 207 ? -32.785 -4.793 -102.842 1.00 31.62 192 TYR B O 1
ATOM 1537 N N . GLN A 1 208 ? -30.916 -5.112 -104.108 1.00 34.06 193 GLN B N 1
ATOM 1538 C CA . GLN A 1 208 ? -31.535 -4.927 -105.431 1.00 37.34 193 GLN B CA 1
ATOM 1539 C C . GLN A 1 208 ? -31.801 -6.335 -106.029 1.00 37.01 193 GLN B C 1
ATOM 1540 O O . GLN A 1 208 ? -30.921 -7.056 -106.429 1.00 38.22 193 GLN B O 1
ATOM 1546 N N . PHE A 1 209 ? -33.047 -6.733 -106.012 1.00 36.64 194 PHE B N 1
ATOM 1547 C CA . PHE A 1 209 ? -33.401 -8.097 -106.309 1.00 37.47 194 PHE B CA 1
ATOM 1548 C C . PHE A 1 209 ? -33.352 -8.260 -107.804 1.00 40.71 194 PHE B C 1
ATOM 1549 O O . PHE A 1 209 ? -32.786 -9.253 -108.304 1.00 43.91 194 PHE B O 1
ATOM 1557 N N . THR A 1 210 ? -33.922 -7.293 -108.506 1.00 42.28 195 THR B N 1
ATOM 1558 C CA . THR A 1 210 ? -34.011 -7.238 -109.979 1.00 45.18 195 THR B CA 1
ATOM 1559 C C . THR A 1 210 ? -34.014 -5.744 -110.352 1.00 46.93 195 THR B C 1
ATOM 1560 O O . THR A 1 210 ? -34.069 -4.870 -109.397 1.00 45.16 195 THR B O 1
ATOM 1564 N N . PRO A 1 211 ? -33.964 -5.391 -111.707 1.00 48.64 196 PRO B N 1
ATOM 1565 C CA . PRO A 1 211 ? -34.000 -3.938 -112.052 1.00 47.64 196 PRO B CA 1
ATOM 1566 C C . PRO A 1 211 ? -35.277 -3.224 -111.486 1.00 43.07 196 PRO B C 1
ATOM 1567 O O . PRO A 1 211 ? -35.207 -2.090 -111.171 1.00 40.96 196 PRO B O 1
ATOM 1571 N N . SER A 1 212 ? -36.396 -3.930 -111.343 1.00 40.87 197 SER B N 1
ATOM 1572 C CA . SER A 1 212 ? -37.622 -3.341 -110.877 1.00 40.43 197 SER B CA 1
ATOM 1573 C C . SER A 1 212 ? -37.917 -3.629 -109.392 1.00 39.67 197 SER B C 1
ATOM 1574 O O . SER A 1 212 ? -38.901 -3.101 -108.855 1.00 38.98 197 SER B O 1
ATOM 1577 N N . LEU A 1 213 ? -37.084 -4.407 -108.705 1.00 38.13 198 LEU B N 1
ATOM 1578 C CA . LEU A 1 213 ? -37.482 -4.747 -107.319 1.00 37.46 198 LEU B CA 1
ATOM 1579 C C . LEU A 1 213 ? -36.375 -4.633 -106.343 1.00 34.24 198 LEU B C 1
ATOM 1580 O O . LEU A 1 213 ? -35.340 -5.262 -106.491 1.00 32.04 198 LEU B O 1
ATOM 1585 N N . LYS A 1 214 ? -36.596 -3.883 -105.288 1.00 34.20 199 LYS B N 1
ATOM 1586 C CA . LYS A 1 214 ? -35.593 -3.857 -104.243 1.00 34.42 199 LYS B CA 1
ATOM 1587 C C . LYS A 1 214 ? -36.212 -3.909 -102.880 1.00 33.15 199 LYS B C 1
ATOM 1588 O O . LYS A 1 214 ? -37.392 -3.674 -102.743 1.00 31.16 199 LYS B O 1
ATOM 1594 N N . GLY A 1 215 ? -35.379 -4.260 -101.899 1.00 31.80 200 GLY B N 1
ATOM 1595 C CA . GLY A 1 215 ? -35.821 -4.427 -100.511 1.00 31.30 200 GLY B CA 1
ATOM 1596 C C . GLY A 1 215 ? -34.868 -3.776 -99.469 1.00 29.41 200 GLY B C 1
ATO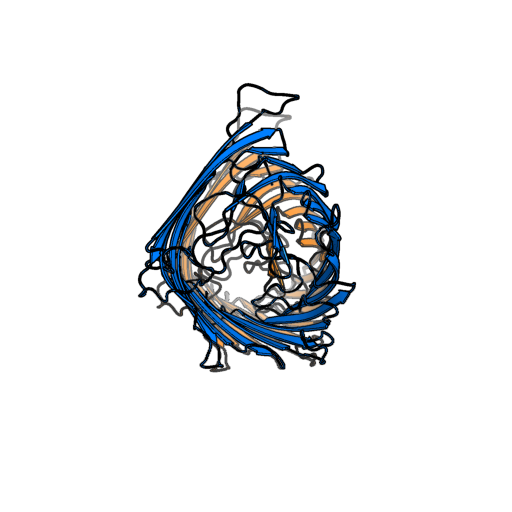M 1597 O O . GLY A 1 215 ? -33.708 -3.571 -99.692 1.00 29.74 200 GLY B O 1
ATOM 1598 N N . GLU A 1 216 ? -35.330 -3.584 -98.282 1.00 30.06 201 GLU B N 1
ATOM 1599 C CA . GLU A 1 216 ? -34.482 -2.996 -97.225 1.00 29.49 201 GLU B CA 1
ATOM 1600 C C . GLU A 1 216 ? -34.825 -3.723 -95.921 1.00 28.24 201 GLU B C 1
ATOM 1601 O O . GLU A 1 216 ? -35.989 -3.945 -95.621 1.00 27.85 201 GLU B O 1
ATOM 1607 N N . TYR A 1 217 ? -33.840 -4.152 -95.170 1.00 27.46 202 TYR B N 1
ATOM 1608 C CA . TYR A 1 217 ? -34.095 -4.542 -93.816 1.00 26.85 202 TYR B CA 1
ATOM 1609 C C . TYR A 1 217 ? -33.336 -3.660 -92.873 1.00 25.51 202 TYR B C 1
ATOM 1610 O O . TYR A 1 217 ? -32.124 -3.417 -93.066 1.00 25.17 202 TYR B O 1
ATOM 1619 N N . TYR A 1 218 ? -33.972 -3.237 -91.791 1.00 24.06 203 TYR B N 1
ATOM 1620 C CA . TYR A 1 218 ? -33.243 -2.414 -90.767 1.00 23.77 203 TYR B CA 1
ATOM 1621 C C . TYR A 1 218 ? -33.506 -2.971 -89.409 1.00 23.55 203 TYR B C 1
ATOM 1622 O O . TYR A 1 218 ? -34.636 -3.334 -89.064 1.00 22.11 203 TYR B O 1
ATOM 1631 N N . PHE A 1 219 ? -32.500 -2.909 -88.575 1.00 24.89 204 PHE B N 1
ATOM 1632 C CA . PHE A 1 219 ? -32.662 -3.231 -87.154 1.00 24.93 204 PHE B CA 1
ATOM 1633 C C . PHE A 1 219 ? -32.001 -2.135 -86.340 1.00 24.89 204 PHE B C 1
ATOM 1634 O O . PHE A 1 219 ? -30.843 -1.716 -86.603 1.00 23.97 204 PHE B O 1
ATOM 1642 N N . GLY A 1 220 ? -32.781 -1.640 -85.380 1.00 24.60 205 GLY B N 1
ATOM 1643 C CA . GLY A 1 220 ? -32.270 -0.607 -84.461 1.00 25.33 205 GLY B CA 1
ATOM 1644 C C . GLY A 1 220 ? -32.484 -0.952 -82.986 1.00 24.66 205 GLY B C 1
ATOM 1645 O O . GLY A 1 220 ? -33.614 -1.177 -82.571 1.00 22.72 205 GLY B O 1
ATOM 1646 N N . ASN A 1 221 ? -31.389 -0.963 -82.237 1.00 25.13 206 ASN B N 1
ATOM 1647 C CA . ASN A 1 221 ? -31.443 -1.265 -80.783 1.00 26.25 206 ASN B CA 1
ATOM 1648 C C . ASN A 1 221 ? -31.255 0.090 -80.116 1.00 26.86 206 ASN B C 1
ATOM 1649 O O . ASN A 1 221 ? -30.139 0.632 -80.031 1.00 27.49 206 ASN B O 1
ATOM 1654 N N . LEU A 1 222 ? -32.367 0.672 -79.697 1.00 26.78 207 LEU B N 1
ATOM 1655 C CA . LEU A 1 222 ? -32.283 1.936 -79.004 1.00 28.74 207 LEU B CA 1
ATOM 1656 C C . LEU A 1 222 ? -32.112 1.647 -77.501 1.00 26.96 207 LEU B C 1
ATOM 1657 O O . LEU A 1 222 ? -33.049 1.378 -76.889 1.00 25.42 207 LEU B O 1
ATOM 1662 N N . GLU A 1 223 ? -30.904 1.598 -76.986 1.00 28.02 208 GLU B N 1
ATOM 1663 C CA . GLU A 1 223 ? -30.684 1.007 -75.647 1.00 31.81 208 GLU B CA 1
ATOM 1664 C C . GLU A 1 223 ? -31.604 1.538 -74.562 1.00 33.72 208 GLU B C 1
ATOM 1665 O O . GLU A 1 223 ? -31.748 2.766 -74.457 1.00 35.08 208 GLU B O 1
ATOM 1671 N N . ASP A 1 224 ? -32.269 0.647 -73.805 1.00 37.62 209 ASP B N 1
ATOM 1672 C CA . ASP A 1 224 ? -33.140 0.939 -72.580 1.00 40.22 209 ASP B CA 1
ATOM 1673 C C . ASP A 1 224 ? -34.485 1.552 -72.943 1.00 38.80 209 ASP B C 1
ATOM 1674 O O . ASP A 1 224 ? -35.286 1.872 -72.083 1.00 35.54 209 ASP B O 1
ATOM 1679 N N . LEU A 1 225 ? -34.724 1.796 -74.243 1.00 36.10 210 LEU B N 1
ATOM 1680 C CA . LEU A 1 225 ? -36.039 2.277 -74.710 1.00 34.30 210 LEU B CA 1
ATOM 1681 C C . LEU A 1 225 ? -36.807 1.142 -75.490 1.00 33.05 210 LEU B C 1
ATOM 1682 O O . LEU A 1 225 ? -37.761 0.556 -74.967 1.00 34.55 210 LEU B O 1
ATOM 1687 N N . TYR A 1 226 ? -36.376 0.806 -76.700 1.00 31.46 211 TYR B N 1
ATOM 1688 C CA . TYR A 1 226 ? -37.083 -0.162 -77.551 1.00 29.78 211 TYR B CA 1
ATOM 1689 C C . TYR A 1 226 ? -36.191 -0.615 -78.727 1.00 28.63 211 TYR B C 1
ATOM 1690 O O . TYR A 1 226 ? -35.183 0.028 -79.119 1.00 28.51 211 TYR B O 1
ATOM 1699 N N . ASN A 1 227 ? -36.567 -1.751 -79.235 1.00 28.20 212 ASN B N 1
ATOM 1700 C CA . ASN A 1 227 ? -35.940 -2.379 -80.417 1.00 27.65 212 ASN B CA 1
ATOM 1701 C C . ASN A 1 227 ? -36.860 -2.368 -81.587 1.00 25.46 212 ASN B C 1
ATOM 1702 O O . ASN A 1 227 ? -38.042 -2.593 -81.465 1.00 24.71 212 ASN B O 1
ATOM 1707 N N . LYS A 1 228 ? -36.352 -2.022 -82.731 1.00 25.52 213 LYS B N 1
ATOM 1708 C CA . LYS A 1 228 ? -37.209 -1.818 -83.904 1.00 25.65 213 LYS B CA 1
ATOM 1709 C C . LYS A 1 228 ? -36.708 -2.604 -85.105 1.00 26.02 213 LYS B C 1
ATOM 1710 O O . LYS A 1 228 ? -35.529 -2.574 -85.441 1.00 25.94 213 LYS B O 1
ATOM 1716 N N . HIS A 1 229 ? -37.630 -3.336 -85.715 1.00 26.35 214 HIS B N 1
ATOM 1717 C CA . HIS A 1 229 ? -37.407 -4.015 -87.049 1.00 26.81 214 HIS B CA 1
ATOM 1718 C C . HIS A 1 229 ? -38.257 -3.312 -88.145 1.00 25.26 214 HIS B C 1
ATOM 1719 O O . HIS A 1 229 ? -39.439 -2.972 -87.934 1.00 24.63 214 HIS B O 1
ATOM 1726 N N . TYR A 1 230 ? -37.649 -3.173 -89.312 1.00 24.63 215 TYR B N 1
ATOM 1727 C CA . TYR A 1 230 ? -38.297 -2.672 -90.478 1.00 23.86 215 TYR B CA 1
ATOM 1728 C C . TYR A 1 230 ? -37.933 -3.529 -91.696 1.00 24.50 215 TYR B C 1
ATOM 1729 O O . TYR A 1 230 ? -36.768 -3.821 -91.950 1.00 24.04 215 TYR B O 1
ATOM 1738 N N . VAL A 1 231 ? -38.942 -3.898 -92.460 1.00 27.18 216 VAL B N 1
ATOM 1739 C CA . VAL A 1 231 ? -38.784 -4.481 -93.809 1.00 27.77 216 VAL B CA 1
ATOM 1740 C C . VAL A 1 231 ? -39.559 -3.624 -94.779 1.00 26.42 216 VAL B C 1
ATOM 1741 O O . VAL A 1 231 ? -40.820 -3.376 -94.645 1.00 24.57 216 VAL B O 1
ATOM 1745 N N . GLY A 1 232 ? -38.844 -3.201 -95.789 1.00 26.73 217 GLY B N 1
ATOM 1746 C CA . GLY A 1 232 ? -39.467 -2.348 -96.866 1.00 28.44 217 GLY B CA 1
ATOM 1747 C C . GLY A 1 232 ? -39.248 -3.100 -98.185 1.00 29.49 217 GLY B C 1
ATOM 1748 O O . GLY A 1 232 ? -38.174 -3.557 -98.398 1.00 30.61 217 GLY B O 1
ATOM 1749 N N . LEU A 1 233 ? -40.274 -3.325 -98.999 1.00 30.67 218 LEU B N 1
ATOM 1750 C CA . LEU A 1 233 ? -40.113 -3.786 -100.424 1.00 32.39 218 LEU B CA 1
ATOM 1751 C C . LEU A 1 233 ? -40.754 -2.806 -101.397 1.00 32.94 218 LEU B C 1
ATOM 1752 O O . LEU A 1 233 ? -41.901 -2.331 -101.196 1.00 31.03 218 LEU B O 1
ATOM 1757 N N . GLU A 1 234 ? -40.011 -2.474 -102.452 1.00 33.60 219 GLU B N 1
ATOM 1758 C CA . GLU A 1 234 ? -40.477 -1.493 -103.424 1.00 32.45 219 GLU B CA 1
ATOM 1759 C C . GLU A 1 234 ? -40.392 -2.031 -104.820 1.00 32.18 219 GLU B C 1
ATOM 1760 O O . GLU A 1 234 ? -39.332 -2.461 -105.313 1.00 32.20 219 GLU B O 1
ATOM 1766 N N . HIS A 1 235 ? -41.504 -2.043 -105.517 1.00 32.82 220 HIS B N 1
ATOM 1767 C CA . HIS A 1 235 ? -41.428 -2.455 -106.949 1.00 34.56 220 HIS B CA 1
ATOM 1768 C C . HIS A 1 235 ? -41.882 -1.293 -107.854 1.00 35.17 220 HIS B C 1
ATOM 1769 O O . HIS A 1 235 ? -42.865 -0.619 -107.569 1.00 30.81 220 HIS B O 1
ATOM 1776 N N . THR A 1 236 ? -41.177 -1.142 -108.963 1.00 40.45 221 THR B N 1
ATOM 1777 C CA . THR A 1 236 ? -41.490 -0.120 -109.990 1.00 42.86 221 THR B CA 1
ATOM 1778 C C . THR A 1 236 ? -41.813 -0.870 -111.369 1.00 44.18 221 THR B C 1
ATOM 1779 O O . THR A 1 236 ? -41.074 -1.797 -111.902 1.00 41.71 221 THR B O 1
ATOM 1783 N N . TRP A 1 237 ? -43.047 -0.617 -111.817 1.00 42.94 222 TRP B N 1
ATOM 1784 C CA . TRP A 1 237 ? -43.562 -1.227 -113.034 1.00 43.52 222 TRP B CA 1
ATOM 1785 C C . TRP A 1 237 ? -43.497 -0.056 -114.042 1.00 47.91 222 TRP B C 1
ATOM 1786 O O . TRP A 1 237 ? -44.209 0.975 -113.907 1.00 45.25 222 TRP B O 1
ATOM 1797 N N . LYS A 1 238 ? -42.547 -0.172 -114.966 1.00 52.87 223 LYS B N 1
ATOM 1798 C CA . LYS A 1 238 ? -42.391 0.849 -116.032 1.00 57.96 223 LYS B CA 1
ATOM 1799 C C . LYS A 1 238 ? -43.107 0.346 -117.242 1.00 56.96 223 LYS B C 1
ATOM 1800 O O . LYS A 1 238 ? -43.072 -0.871 -117.585 1.00 59.98 223 LYS B O 1
ATOM 1806 N N . GLN A 1 239 ? -43.920 1.242 -117.777 1.00 55.34 224 GLN B N 1
ATOM 1807 C CA . GLN A 1 239 ? -44.675 0.975 -118.989 1.00 55.20 224 GLN B CA 1
ATOM 1808 C C . GLN A 1 239 ? -44.363 2.063 -119.970 1.00 56.34 224 GLN B C 1
ATOM 1809 O O . GLN A 1 239 ? -43.774 3.028 -119.553 1.00 57.65 224 GLN B O 1
ATOM 1815 N N . PRO A 1 240 ? -44.697 1.890 -121.306 1.00 58.71 225 PRO B N 1
ATOM 1816 C CA . PRO A 1 240 ? -44.517 3.028 -122.206 1.00 58.50 225 PRO B CA 1
ATOM 1817 C C . PRO A 1 240 ? -45.150 4.379 -121.692 1.00 57.18 225 PRO B C 1
ATOM 1818 O O . PRO A 1 240 ? -44.528 5.400 -121.805 1.00 56.41 225 PRO B O 1
ATOM 1822 N N . THR A 1 241 ? -46.366 4.367 -121.140 1.00 55.46 226 THR B N 1
ATOM 1823 C CA . THR A 1 241 ? -47.131 5.566 -120.885 1.00 52.16 226 THR B CA 1
ATOM 1824 C C . THR A 1 241 ? -47.418 5.841 -119.373 1.00 52.53 226 THR B C 1
ATOM 1825 O O . THR A 1 241 ? -48.078 6.848 -119.051 1.00 57.14 226 THR B O 1
ATOM 1829 N N . PHE A 1 242 ? -46.963 4.990 -118.453 1.00 48.17 227 PHE B N 1
ATOM 1830 C CA . PHE A 1 242 ? -47.041 5.283 -117.030 1.00 44.08 227 PHE B CA 1
ATOM 1831 C C . PHE A 1 242 ? -45.985 4.550 -116.250 1.00 41.63 227 PHE B C 1
ATOM 1832 O O . PHE A 1 242 ? -45.386 3.640 -116.780 1.00 40.83 227 PHE B O 1
ATOM 1840 N N . ALA A 1 243 ? -45.761 4.938 -114.999 1.00 39.09 228 ALA B N 1
ATOM 1841 C CA . ALA A 1 243 ? -44.916 4.118 -114.090 1.00 39.03 228 ALA B CA 1
ATOM 1842 C C . ALA A 1 243 ? -45.660 3.874 -112.787 1.00 37.09 228 ALA B C 1
ATOM 1843 O O . ALA A 1 243 ? -46.170 4.826 -112.204 1.00 34.92 228 ALA B O 1
ATOM 1845 N N . LEU A 1 244 ? -45.730 2.618 -112.325 1.00 36.69 229 LEU B N 1
ATOM 1846 C CA . LEU A 1 244 ? -46.448 2.355 -111.080 1.00 35.05 229 LEU B CA 1
ATOM 1847 C C . LEU A 1 244 ? -45.451 1.923 -110.044 1.00 33.28 229 LEU B C 1
ATOM 1848 O O . LEU A 1 244 ? -44.656 1.043 -110.278 1.00 32.80 229 LEU B O 1
ATOM 1853 N N . THR A 1 245 ? -45.523 2.593 -108.913 1.00 32.47 230 THR B N 1
ATOM 1854 C CA . THR A 1 245 ? -44.682 2.343 -107.744 1.00 33.18 230 THR B CA 1
ATOM 1855 C C . THR A 1 245 ? -45.522 1.680 -106.640 1.00 32.12 230 THR B C 1
ATOM 1856 O O . THR A 1 245 ? -46.557 2.244 -106.205 1.00 32.47 230 THR B O 1
ATOM 1860 N N . SER A 1 246 ? -45.095 0.487 -106.243 1.00 31.72 231 SER B N 1
ATOM 1861 C CA . SER A 1 246 ? -45.713 -0.282 -105.145 1.00 31.90 231 SER B CA 1
ATOM 1862 C C . SER A 1 246 ? -44.742 -0.481 -104.013 1.00 31.33 231 SER B C 1
ATOM 1863 O O . SER A 1 246 ? -43.650 -1.117 -104.202 1.00 29.67 231 SER B O 1
ATOM 1866 N N . LYS A 1 247 ? -45.186 -0.052 -102.856 1.00 30.59 232 LYS B N 1
ATOM 1867 C CA . LYS A 1 247 ? -44.419 -0.228 -101.701 1.00 31.21 232 LYS B CA 1
ATOM 1868 C C . LYS A 1 247 ? -45.147 -0.995 -100.612 1.00 31.62 232 LYS B C 1
ATOM 1869 O O . LYS A 1 247 ? -46.311 -0.693 -100.363 1.00 31.12 232 LYS B O 1
ATOM 1875 N N . PHE A 1 248 ? -44.427 -1.922 -99.943 1.00 29.37 233 PHE B N 1
ATOM 1876 C CA . PHE A 1 248 ? -44.933 -2.572 -98.747 1.00 29.12 233 PHE B CA 1
ATOM 1877 C C . PHE A 1 248 ? -43.995 -2.310 -97.670 1.00 27.33 233 PHE B C 1
ATOM 1878 O O . PHE A 1 248 ? -42.849 -2.616 -97.841 1.00 28.30 233 PHE B O 1
ATOM 1886 N N . LYS A 1 249 ? -44.497 -1.845 -96.544 1.00 24.89 234 LYS B N 1
ATOM 1887 C CA . LYS A 1 249 ? -43.679 -1.539 -95.431 1.00 25.45 234 LYS B CA 1
ATOM 1888 C C . LYS A 1 249 ? -44.152 -2.226 -94.137 1.00 24.69 234 LYS B C 1
ATOM 1889 O O . LYS A 1 249 ? -45.333 -2.160 -93.785 1.00 24.66 234 LYS B O 1
ATOM 1895 N N . TYR A 1 250 ? -43.210 -2.816 -93.387 1.00 25.38 235 TYR B N 1
ATOM 1896 C CA . TYR A 1 250 ? -43.519 -3.472 -92.090 1.00 23.97 235 TYR B CA 1
ATOM 1897 C C . TYR A 1 250 ? -42.574 -2.987 -91.024 1.00 22.91 235 TYR B C 1
ATOM 1898 O O . TYR A 1 250 ? -41.344 -3.067 -91.150 1.00 23.37 235 TYR B O 1
ATOM 1907 N N . PHE A 1 251 ? -43.169 -2.427 -90.005 1.00 22.22 236 PHE B N 1
ATOM 1908 C CA . PHE A 1 251 ? -42.432 -2.049 -88.780 1.00 23.00 236 PHE B CA 1
ATOM 1909 C C . PHE A 1 251 ? -42.873 -2.913 -87.554 1.00 21.65 236 PHE B C 1
ATOM 1910 O O . PHE A 1 251 ? -44.093 -3.098 -87.295 1.00 19.80 236 PHE B O 1
ATOM 1918 N N . ASN A 1 252 ? -41.902 -3.239 -86.726 1.00 22.08 237 ASN B N 1
ATOM 1919 C CA . ASN A 1 252 ? -42.199 -3.884 -85.433 1.00 23.92 237 ASN B CA 1
ATOM 1920 C C . ASN A 1 252 ? -41.395 -3.169 -84.371 1.00 24.34 237 ASN B C 1
ATOM 1921 O O . ASN A 1 252 ? -40.203 -3.158 -84.486 1.00 24.98 237 ASN B O 1
ATOM 1926 N N . ALA A 1 253 ? -42.085 -2.684 -83.340 1.00 24.43 238 ALA B N 1
ATOM 1927 C CA . ALA A 1 253 ? -41.489 -1.991 -82.135 1.00 25.81 238 ALA B CA 1
ATOM 1928 C C . ALA A 1 253 ? -41.882 -2.686 -80.767 1.00 26.04 238 ALA B C 1
ATOM 1929 O O . ALA A 1 253 ? -43.038 -2.853 -80.417 1.00 24.33 238 ALA B O 1
ATOM 1931 N N . LYS A 1 254 ? -40.868 -2.977 -80.000 1.00 27.99 239 LYS B N 1
ATOM 1932 C CA . LYS A 1 254 ? -41.017 -3.624 -78.750 1.00 31.77 239 LYS B CA 1
ATOM 1933 C C . LYS A 1 254 ? -40.072 -3.128 -77.698 1.00 32.22 239 LYS B C 1
ATOM 1934 O O . LYS A 1 254 ? -38.882 -2.976 -77.968 1.00 30.45 239 LYS B O 1
ATOM 1940 N N . ASP A 1 255 ? -40.512 -2.958 -76.449 1.00 35.13 240 ASP B N 1
ATOM 1941 C CA . ASP A 1 255 ? -39.539 -2.266 -75.501 1.00 40.79 240 ASP B CA 1
ATOM 1942 C C . ASP A 1 255 ? -38.244 -3.072 -75.169 1.00 42.52 240 ASP B C 1
ATOM 1943 O O . ASP A 1 255 ? -38.325 -4.262 -75.181 1.00 41.91 240 ASP B O 1
ATOM 1948 N N . ASP A 1 256 ? -37.087 -2.384 -74.942 1.00 45.08 241 ASP B N 1
ATOM 1949 C CA . ASP A 1 256 ? -35.730 -3.007 -74.772 1.00 49.46 241 ASP B CA 1
ATOM 1950 C C . ASP A 1 256 ? -35.522 -3.154 -73.293 1.00 55.45 241 ASP B C 1
ATOM 1951 O O . ASP A 1 256 ? -35.351 -2.126 -72.563 1.00 57.25 241 ASP B O 1
ATOM 1956 N N . GLY A 1 257 ? -35.528 -4.434 -72.907 1.00 57.96 242 GLY B N 1
ATOM 1957 C CA . GLY A 1 257 ? -35.890 -4.865 -71.586 1.00 62.39 242 GLY B CA 1
ATOM 1958 C C . GLY A 1 257 ? -37.372 -4.593 -71.316 1.00 62.23 242 GLY B C 1
ATOM 1959 O O . GLY A 1 257 ? -38.252 -5.214 -71.946 1.00 58.30 242 GLY B O 1
ATOM 1960 N N . ASN A 1 258 ? -37.579 -3.659 -70.362 1.00 65.58 243 ASN B N 1
ATOM 1961 C CA . ASN A 1 258 ? -38.870 -3.205 -69.818 1.00 67.42 243 ASN B CA 1
ATOM 1962 C C . ASN A 1 258 ? -38.972 -1.613 -69.781 1.00 68.10 243 ASN B C 1
ATOM 1963 O O . ASN A 1 258 ? -38.632 -0.927 -70.839 1.00 67.38 243 ASN B O 1
ATOM 1968 N N . THR A 1 259 ? -39.394 -1.039 -68.628 1.00 65.55 244 THR B N 1
ATOM 1969 C CA . THR A 1 259 ? -39.913 0.357 -68.516 1.00 63.74 244 THR B CA 1
ATOM 1970 C C . THR A 1 259 ? -41.227 0.748 -69.316 1.00 58.30 244 THR B C 1
ATOM 1971 O O . THR A 1 259 ? -42.175 1.147 -68.665 1.00 60.07 244 THR B O 1
ATOM 1975 N N . PHE A 1 260 ? -41.301 0.661 -70.655 1.00 54.50 245 PHE B N 1
ATOM 1976 C CA . PHE A 1 260 ? -42.451 1.221 -71.383 1.00 50.30 245 PHE B CA 1
ATOM 1977 C C . PHE A 1 260 ? -43.600 0.314 -71.835 1.00 46.08 245 PHE B C 1
ATOM 1978 O O . PHE A 1 260 ? -44.714 0.771 -72.173 1.00 43.50 245 PHE B O 1
ATOM 1986 N N . ASP A 1 261 ? -43.478 -0.963 -71.896 1.00 45.07 246 ASP B N 1
ATOM 1987 C CA . ASP A 1 261 ? -44.631 -1.579 -72.630 1.00 46.97 246 ASP B CA 1
ATOM 1988 C C . ASP A 1 261 ? -44.908 -0.839 -74.053 1.00 44.25 246 ASP B C 1
ATOM 1989 O O . ASP A 1 261 ? -45.917 -0.078 -74.309 1.00 53.33 246 ASP B O 1
ATOM 1994 N N . ILE A 1 262 ? -43.882 -0.914 -74.868 1.00 37.59 247 ILE B N 1
ATOM 1995 C CA . ILE A 1 262 ? -43.985 -0.665 -76.295 1.00 34.03 247 ILE B CA 1
ATOM 1996 C C . ILE A 1 262 ? -44.309 -2.057 -76.920 1.00 32.62 247 ILE B C 1
ATOM 1997 O O . ILE A 1 262 ? -43.651 -3.048 -76.630 1.00 31.13 247 ILE B O 1
ATOM 2002 N N . ASP A 1 263 ? -45.457 -2.144 -77.601 1.00 30.66 248 ASP B N 1
ATOM 2003 C CA . ASP A 1 263 ? -45.934 -3.329 -78.290 1.00 28.87 248 ASP B CA 1
ATOM 2004 C C . ASP A 1 263 ? -46.727 -2.860 -79.557 1.00 27.47 248 ASP B C 1
ATOM 2005 O O . ASP A 1 263 ? -47.981 -2.696 -79.528 1.00 26.85 248 ASP B O 1
ATOM 2010 N N . ALA A 1 264 ? -46.033 -2.634 -80.648 1.00 26.17 249 ALA B N 1
ATOM 2011 C CA . ALA A 1 264 ? -46.726 -2.209 -81.861 1.00 27.28 249 ALA B CA 1
ATOM 2012 C C . ALA A 1 264 ? -46.147 -2.671 -83.175 1.00 25.58 249 ALA B C 1
ATOM 2013 O O . ALA A 1 264 ? -44.918 -2.656 -83.388 1.00 25.79 249 ALA B O 1
ATOM 2015 N N . GLU A 1 265 ? -47.055 -2.970 -84.077 1.00 25.63 250 GLU B N 1
ATOM 2016 C CA . GLU A 1 265 ? -46.686 -3.239 -85.515 1.00 26.54 250 GLU B CA 1
ATOM 2017 C C . GLU A 1 265 ? -47.329 -2.134 -86.376 1.00 25.28 250 GLU B C 1
ATOM 2018 O O . GLU A 1 265 ? -48.496 -1.695 -86.076 1.00 25.46 250 GLU B O 1
ATOM 2024 N N . ASN A 1 266 ? -46.651 -1.763 -87.442 1.00 24.02 251 ASN B N 1
ATOM 2025 C CA . ASN A 1 266 ? -47.221 -0.793 -88.457 1.00 24.36 251 ASN B CA 1
ATOM 2026 C C . ASN A 1 266 ? -47.069 -1.384 -89.840 1.00 24.35 251 ASN B C 1
ATOM 2027 O O . ASN A 1 266 ? -45.966 -1.651 -90.344 1.00 23.82 251 ASN B O 1
ATOM 2032 N N . ILE A 1 267 ? -48.197 -1.736 -90.411 1.00 24.47 252 ILE B N 1
ATOM 2033 C CA . ILE A 1 267 ? -48.181 -2.354 -91.697 1.00 26.34 252 ILE B CA 1
ATOM 2034 C C . ILE A 1 267 ? -48.758 -1.347 -92.687 1.00 25.79 252 ILE B C 1
ATOM 2035 O O . ILE A 1 267 ? -49.846 -0.853 -92.456 1.00 25.07 252 ILE B O 1
ATOM 2040 N N . GLY A 1 268 ? -48.111 -1.238 -93.852 1.00 25.46 253 GLY B N 1
ATOM 2041 C CA . GLY A 1 268 ? -48.456 -0.269 -94.860 1.00 25.42 253 GLY B CA 1
ATOM 2042 C C . GLY A 1 268 ? -48.303 -0.714 -96.308 1.00 26.29 253 GLY B C 1
ATOM 2043 O O . GLY A 1 268 ? -47.494 -1.583 -96.614 1.00 27.56 253 GLY B O 1
ATOM 2044 N N . LEU A 1 269 ? -49.164 -0.187 -97.153 1.00 26.02 254 LEU B N 1
ATOM 2045 C CA . LEU A 1 269 ? -49.148 -0.402 -98.583 1.00 27.56 254 LEU B CA 1
ATOM 2046 C C . LEU A 1 269 ? -49.374 0.952 -99.277 1.00 27.32 254 LEU B C 1
ATOM 2047 O O . LEU A 1 269 ? -50.313 1.700 -98.944 1.00 27.54 254 LEU B O 1
ATOM 2052 N N . LEU A 1 270 ? -48.483 1.322 -100.190 1.00 26.11 255 LEU B N 1
ATOM 2053 C CA . LEU A 1 270 ? -48.667 2.458 -101.010 1.00 25.34 255 LEU B CA 1
ATOM 2054 C C . LEU A 1 270 ? -48.540 2.151 -102.462 1.00 25.99 255 LEU B C 1
ATOM 2055 O O . LEU A 1 270 ? -47.553 1.474 -102.889 1.00 25.90 255 LEU B O 1
ATOM 2060 N N . GLU A 1 271 ? -49.462 2.700 -103.244 1.00 26.57 256 GLU B N 1
ATOM 2061 C CA . GLU A 1 271 ? -49.410 2.546 -104.702 1.00 29.51 256 GLU B CA 1
ATOM 2062 C C . GLU A 1 271 ? -49.488 3.935 -105.275 1.00 30.37 256 GLU B C 1
ATOM 2063 O O . GLU A 1 271 ? -50.536 4.573 -105.138 1.00 30.87 256 GLU B O 1
ATOM 2069 N N . THR A 1 272 ? -48.530 4.263 -106.105 1.00 31.63 257 THR B N 1
ATOM 2070 C CA . THR A 1 272 ? -48.354 5.584 -106.675 1.00 33.73 257 THR B CA 1
ATOM 2071 C C . THR A 1 272 ? -48.214 5.524 -108.228 1.00 34.63 257 THR B C 1
ATOM 2072 O O . THR A 1 272 ? -47.338 4.887 -108.714 1.00 35.59 257 THR B O 1
ATOM 2076 N N . VAL A 1 273 ? -48.998 6.244 -108.991 1.00 35.75 258 VAL B N 1
ATOM 2077 C CA . VAL A 1 273 ? -48.807 6.159 -110.424 1.00 39.95 258 VAL B CA 1
ATOM 2078 C C . VAL A 1 273 ? -48.419 7.560 -110.998 1.00 42.96 258 VAL B C 1
ATOM 2079 O O . VAL A 1 273 ? -48.990 8.570 -110.537 1.00 40.70 258 VAL B O 1
ATOM 2083 N N . LYS A 1 274 ? -47.339 7.617 -111.822 1.00 44.12 259 LYS B N 1
ATOM 2084 C CA . LYS A 1 274 ? -46.956 8.810 -112.659 1.00 46.73 259 LYS B CA 1
ATOM 2085 C C . LYS A 1 274 ? -47.336 8.585 -114.120 1.00 47.35 259 LYS B C 1
ATOM 2086 O O . LYS A 1 274 ? -46.807 7.626 -114.795 1.00 49.70 259 LYS B O 1
ATOM 2092 N N . VAL A 1 275 ? -48.253 9.423 -114.594 1.00 45.36 260 VAL B N 1
ATOM 2093 C CA . VAL A 1 275 ? -48.568 9.517 -116.004 1.00 46.64 260 VAL B CA 1
ATOM 2094 C C . VAL A 1 275 ? -48.380 10.964 -116.537 1.00 46.96 260 VAL B C 1
ATOM 2095 O O . VAL A 1 275 ? -49.118 11.867 -116.064 1.00 43.00 260 VAL B O 1
ATOM 2099 N N . LYS A 1 276 ? -47.540 11.131 -117.593 1.00 50.86 261 LYS B N 1
ATOM 2100 C CA . LYS A 1 276 ? -47.094 12.498 -118.114 1.00 52.39 261 LYS B CA 1
ATOM 2101 C C . LYS A 1 276 ? -46.803 13.372 -116.877 1.00 51.25 261 LYS B C 1
ATOM 2102 O O . LYS A 1 276 ? -45.917 12.980 -116.089 1.00 51.53 261 LYS B O 1
ATOM 2108 N N . ASN A 1 277 ? -47.596 14.411 -116.583 1.00 48.95 262 ASN B N 1
ATOM 2109 C CA . ASN A 1 277 ? -47.200 15.275 -115.457 1.00 46.32 262 ASN B CA 1
ATOM 2110 C C . ASN A 1 277 ? -47.975 15.128 -114.164 1.00 43.18 262 ASN B C 1
ATOM 2111 O O . ASN A 1 277 ? -47.737 15.834 -113.214 1.00 38.91 262 ASN B O 1
ATOM 2116 N N . HIS A 1 278 ? -48.846 14.152 -114.155 1.00 43.21 263 HIS B N 1
ATOM 2117 C CA . HIS A 1 278 ? -49.708 13.833 -113.017 1.00 42.43 263 HIS B CA 1
ATOM 2118 C C . HIS A 1 278 ? -49.147 12.715 -112.220 1.00 40.54 263 HIS B C 1
ATOM 2119 O O . HIS A 1 278 ? -48.563 11.766 -112.816 1.00 43.89 263 HIS B O 1
ATOM 2126 N N . THR A 1 279 ? -49.475 12.744 -110.932 1.00 39.93 264 THR B N 1
ATOM 2127 C CA . THR A 1 279 ? -49.140 11.680 -109.917 1.00 38.09 264 THR B CA 1
ATOM 2128 C C . THR A 1 279 ? -50.419 11.386 -109.092 1.00 37.60 264 THR B C 1
ATOM 2129 O O . THR A 1 279 ? -51.095 12.323 -108.674 1.00 38.39 264 THR B O 1
ATOM 2133 N N A PHE A 1 280 ? -50.818 10.116 -108.917 0.50 37.51 265 PHE B N 1
ATOM 2134 N N B PHE A 1 280 ? -50.728 10.119 -108.881 0.50 35.63 265 PHE B N 1
ATOM 2135 C CA A PHE A 1 280 ? -51.987 9.750 -108.083 0.50 37.03 265 PHE B CA 1
ATOM 2136 C CA B PHE A 1 280 ? -51.918 9.719 -108.204 0.50 34.13 265 PHE B CA 1
ATOM 2137 C C A PHE A 1 280 ? -51.546 8.606 -107.187 0.50 35.18 265 PHE B C 1
ATOM 2138 C C B PHE A 1 280 ? -51.319 8.775 -107.144 0.50 33.21 265 PHE B C 1
ATOM 2139 O O A PHE A 1 280 ? -51.026 7.579 -107.639 0.50 35.85 265 PHE B O 1
ATOM 2140 O O B PHE A 1 280 ? -50.350 8.116 -107.432 0.50 33.37 265 PHE B O 1
ATOM 2155 N N . GLY A 1 281 ? -51.796 8.758 -105.907 1.00 33.34 266 GLY B N 1
ATOM 2156 C CA . GLY A 1 281 ? -51.416 7.690 -104.923 1.00 33.16 266 GLY B CA 1
ATOM 2157 C C . GLY A 1 281 ? -52.592 7.319 -104.036 1.00 32.80 266 GLY B C 1
ATOM 2158 O O . GLY A 1 281 ? -53.511 8.172 -103.740 1.00 31.63 266 GLY B O 1
ATOM 2159 N N . LEU A 1 282 ? -52.626 6.028 -103.670 1.00 32.45 267 LEU B N 1
ATOM 2160 C CA . LEU A 1 282 ? -53.525 5.525 -102.634 1.00 31.89 267 LEU B CA 1
ATOM 2161 C C . LEU A 1 282 ? -52.699 4.721 -101.679 1.00 30.34 267 LEU B C 1
ATOM 2162 O O . LEU A 1 282 ? -51.911 3.860 -102.111 1.00 28.33 267 LEU B O 1
ATOM 2167 N N . GLY A 1 283 ? -52.951 4.903 -100.370 1.00 30.52 268 GLY B N 1
ATOM 2168 C CA . GLY A 1 283 ? -52.315 4.064 -99.391 1.00 29.27 268 GLY B CA 1
ATOM 2169 C C . GLY A 1 283 ? -53.249 3.672 -98.238 1.00 29.37 268 GLY B C 1
ATOM 2170 O O . GLY A 1 283 ? -54.295 4.337 -97.974 1.00 29.86 268 GLY B O 1
ATOM 2171 N N . TYR A 1 284 ? -52.781 2.649 -97.517 1.00 27.71 269 TYR B N 1
ATOM 2172 C CA . TYR A 1 284 ? -53.445 2.055 -96.359 1.00 27.79 269 TYR B CA 1
ATOM 2173 C C . TYR A 1 284 ? -52.370 1.761 -95.296 1.00 26.27 269 TYR B C 1
ATOM 2174 O O . TYR A 1 284 ? -51.280 1.325 -95.611 1.00 26.76 269 TYR B O 1
ATOM 2183 N N . GLN A 1 285 ? -52.682 2.058 -94.069 1.00 25.28 270 GLN B N 1
ATOM 2184 C CA . GLN A 1 285 ? -51.832 1.788 -92.951 1.00 26.39 270 GLN B CA 1
ATOM 2185 C C . GLN A 1 285 ? -52.635 1.380 -91.700 1.00 25.93 270 GLN B C 1
ATOM 2186 O O . GLN A 1 285 ? -53.713 1.909 -91.347 1.00 26.60 270 GLN B O 1
ATOM 2192 N N . GLN A 1 286 ? -52.040 0.470 -90.973 1.00 25.08 271 GLN B N 1
ATOM 2193 C CA . GLN A 1 286 ? -52.657 -0.045 -89.783 1.00 25.36 271 GLN B CA 1
ATOM 2194 C C . GLN A 1 286 ? -51.673 -0.224 -88.645 1.00 24.02 271 GLN B C 1
ATOM 2195 O O . GLN A 1 286 ? -50.645 -0.844 -88.867 1.00 23.55 271 GLN B O 1
ATOM 2201 N N . ILE A 1 287 ? -52.066 0.142 -87.428 1.00 22.70 272 ILE B N 1
ATOM 2202 C CA . ILE A 1 287 ? -51.216 -0.019 -86.302 1.00 23.04 272 ILE B CA 1
ATOM 2203 C C . ILE A 1 287 ? -51.855 -1.139 -85.476 1.00 23.84 272 ILE B C 1
ATOM 2204 O O . ILE A 1 287 ? -53.126 -1.139 -85.176 1.00 24.42 272 ILE B O 1
ATOM 2209 N N . ILE A 1 288 ? -51.009 -2.068 -85.026 1.00 24.11 273 ILE B N 1
ATOM 2210 C CA . ILE A 1 288 ? -51.491 -3.341 -84.348 1.00 24.59 273 ILE B CA 1
ATOM 2211 C C . ILE A 1 288 ? -50.739 -3.617 -83.069 1.00 23.77 273 ILE B C 1
ATOM 2212 O O . ILE A 1 288 ? -49.519 -3.409 -83.017 1.00 23.39 273 ILE B O 1
ATOM 2217 N N . GLY A 1 289 ? -51.460 -4.027 -82.034 1.00 23.29 274 GLY B N 1
ATOM 2218 C CA . GLY A 1 289 ? -50.832 -4.277 -80.768 1.00 24.42 274 GLY B CA 1
ATOM 2219 C C . GLY A 1 289 ? -51.453 -3.463 -79.667 1.00 25.81 274 GLY B C 1
ATOM 2220 O O . GLY A 1 289 ? -52.487 -2.797 -79.859 1.00 26.06 274 GLY B O 1
ATOM 2221 N N . GLU A 1 290 ? -50.865 -3.597 -78.507 1.00 26.80 275 GLU B N 1
ATOM 2222 C CA . GLU A 1 290 ? -51.349 -2.983 -77.349 1.00 29.27 275 GLU B CA 1
ATOM 2223 C C . GLU A 1 290 ? -50.796 -1.544 -77.095 1.00 29.26 275 GLU B C 1
ATOM 2224 O O . GLU A 1 290 ? -51.113 -0.988 -76.035 1.00 30.74 275 GLU B O 1
ATOM 2230 N N . SER A 1 291 ? -49.999 -0.970 -78.000 1.00 27.55 276 SER B N 1
ATOM 2231 C CA . SER A 1 291 ? -49.568 0.408 -77.826 1.00 27.37 276 SER B CA 1
ATOM 2232 C C . SER A 1 291 ? -49.684 1.151 -79.169 1.00 27.48 276 SER B C 1
ATOM 2233 O O . SER A 1 291 ? -49.831 0.552 -80.251 1.00 24.70 276 SER B O 1
ATOM 2236 N N . ALA A 1 292 ? -49.708 2.505 -79.059 1.00 27.65 277 ALA B N 1
ATOM 2237 C CA . ALA A 1 292 ? -49.370 3.378 -80.201 1.00 27.41 277 ALA B CA 1
ATOM 2238 C C . ALA A 1 292 ? -47.946 3.043 -80.732 1.00 27.52 277 ALA B C 1
ATOM 2239 O O . ALA A 1 292 ? -47.071 2.517 -79.987 1.00 27.14 277 ALA B O 1
ATOM 2241 N N . TYR A 1 293 ? -47.718 3.348 -82.020 1.00 27.36 278 TYR B N 1
ATOM 2242 C CA . TYR A 1 293 ? -46.415 3.217 -82.622 1.00 27.77 278 TYR B CA 1
ATOM 2243 C C . TYR A 1 293 ? -45.494 4.331 -82.053 1.00 28.41 278 TYR B C 1
ATOM 2244 O O . TYR A 1 293 ? -45.832 5.446 -82.136 1.00 29.36 278 TYR B O 1
ATOM 2253 N N . PRO A 1 294 ? -44.356 3.994 -81.415 1.00 30.09 279 PRO B N 1
ATOM 2254 C CA . PRO A 1 294 ? -43.479 5.012 -80.760 1.00 28.96 279 PRO B CA 1
ATOM 2255 C C . PRO A 1 294 ? -42.575 5.799 -81.673 1.00 27.35 279 PRO B C 1
ATOM 2256 O O . PRO A 1 294 ? -42.013 5.291 -82.617 1.00 25.57 279 PRO B O 1
ATOM 2260 N N . LEU A 1 295 ? -42.346 7.023 -81.321 1.00 28.51 280 LEU B N 1
ATOM 2261 C CA . LEU A 1 295 ? -41.343 7.932 -81.922 1.00 29.34 280 LEU B CA 1
ATOM 2262 C C . LEU A 1 295 ? -40.474 8.443 -80.753 1.00 29.56 280 LEU B C 1
ATOM 2263 O O . LEU A 1 295 ? -40.975 8.644 -79.689 1.00 30.15 280 LEU B O 1
ATOM 2268 N N . PRO A 1 296 ? -39.167 8.616 -80.965 1.00 28.71 281 PRO B N 1
ATOM 2269 C CA . PRO A 1 296 ? -38.332 9.233 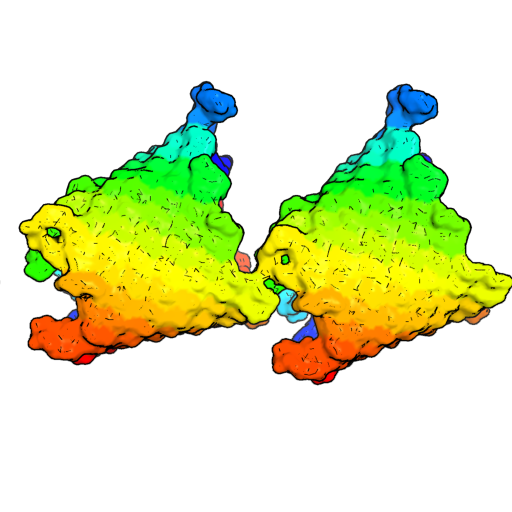-80.042 1.00 28.29 281 PRO B CA 1
ATOM 2270 C C . PRO A 1 296 ? -38.709 10.718 -79.788 1.00 27.70 281 PRO B C 1
ATOM 2271 O O . PRO A 1 296 ? -39.384 11.324 -80.591 1.00 25.07 281 PRO B O 1
ATOM 2275 N N . ASP A 1 297 ? -38.302 11.240 -78.618 1.00 27.57 282 ASP B N 1
ATOM 2276 C CA . ASP A 1 297 ? -38.511 12.664 -78.263 1.00 28.83 282 ASP B CA 1
ATOM 2277 C C . ASP A 1 297 ? -37.714 13.513 -79.258 1.00 27.91 282 ASP B C 1
ATOM 2278 O O . ASP A 1 297 ? -36.857 13.014 -79.969 1.00 27.18 282 ASP B O 1
ATOM 2283 N N . GLY A 1 298 ? -38.092 14.738 -79.402 1.00 28.94 283 GLY B N 1
ATOM 2284 C CA . GLY A 1 298 ? -37.315 15.710 -80.224 1.00 30.67 283 GLY B CA 1
ATOM 2285 C C . GLY A 1 298 ? -37.723 15.764 -81.687 1.00 31.00 283 GLY B C 1
ATOM 2286 O O . GLY A 1 298 ? -36.939 16.267 -82.571 1.00 29.43 283 GLY B O 1
ATOM 2287 N N . PHE A 1 299 ? -38.945 15.231 -81.941 1.00 32.11 284 PHE B N 1
ATOM 2288 C CA . PHE A 1 299 ? -39.706 15.431 -83.200 1.00 32.64 284 PHE B CA 1
ATOM 2289 C C . PHE A 1 299 ? -39.036 14.708 -84.355 1.00 32.84 284 PHE B C 1
ATOM 2290 O O . PHE A 1 299 ? -39.169 15.124 -85.552 1.00 31.84 284 PHE B O 1
ATOM 2298 N N . LEU A 1 300 ? -38.314 13.625 -84.027 1.00 32.81 285 LEU B N 1
ATOM 2299 C CA . LEU A 1 300 ? -37.613 12.840 -85.085 1.00 30.89 285 LEU B CA 1
ATOM 2300 C C . LEU A 1 300 ? -38.642 12.167 -85.947 1.00 29.18 285 LEU B C 1
ATOM 2301 O O . LEU A 1 300 ? -39.425 11.392 -85.462 1.00 29.46 285 LEU B O 1
ATOM 2306 N N . PRO A 1 301 ? -38.742 12.543 -87.240 1.00 31.62 286 PRO B N 1
ATOM 2307 C CA . PRO A 1 301 ? -39.889 11.952 -88.019 1.00 31.25 286 PRO B CA 1
ATOM 2308 C C . PRO A 1 301 ? -39.510 10.553 -88.504 1.00 31.93 286 PRO B C 1
ATOM 2309 O O . PRO A 1 301 ? -38.327 10.257 -88.625 1.00 31.41 286 PRO B O 1
ATOM 2313 N N . GLU A 1 302 ? -40.518 9.718 -88.788 1.00 33.13 287 GLU B N 1
ATOM 2314 C CA . GLU A 1 302 ? -40.291 8.354 -89.345 1.00 31.79 287 GLU B CA 1
ATOM 2315 C C . GLU A 1 302 ? -40.692 8.491 -90.793 1.00 29.48 287 GLU B C 1
ATOM 2316 O O . GLU A 1 302 ? -41.866 8.223 -91.220 1.00 30.43 287 GLU B O 1
ATOM 2322 N N . THR A 1 303 ? -39.682 8.876 -91.537 1.00 29.24 288 THR B N 1
ATOM 2323 C CA . THR A 1 303 ? -39.776 9.174 -92.979 1.00 29.02 288 THR B CA 1
ATOM 2324 C C . THR A 1 303 ? -40.034 7.949 -93.860 1.00 29.22 288 THR B C 1
ATOM 2325 O O . THR A 1 303 ? -40.435 8.119 -95.005 1.00 27.12 288 THR B O 1
ATOM 2329 N N . TYR A 1 304 ? -39.792 6.753 -93.317 1.00 31.71 289 TYR B N 1
ATOM 2330 C CA . TYR A 1 304 ? -40.077 5.473 -94.014 1.00 32.02 289 TYR B CA 1
ATOM 2331 C C . TYR A 1 304 ? -41.444 4.928 -93.815 1.00 29.51 289 TYR B C 1
ATOM 2332 O O . TYR A 1 304 ? -41.719 3.779 -94.201 1.00 29.22 289 TYR B O 1
ATOM 2341 N N . PHE A 1 305 ? -42.276 5.670 -93.097 1.00 29.79 290 PHE B N 1
ATOM 2342 C CA . PHE A 1 305 ? -43.712 5.392 -93.079 1.00 29.80 290 PHE B CA 1
ATOM 2343 C C . PHE A 1 305 ? -44.174 5.674 -94.531 1.00 30.17 290 PHE B C 1
ATOM 2344 O O . PHE A 1 305 ? -43.433 6.355 -95.265 1.00 27.04 290 PHE B O 1
ATOM 2352 N N . ILE A 1 306 ? -45.314 5.104 -94.982 1.00 31.08 291 ILE B N 1
ATOM 2353 C CA . ILE A 1 306 ? -45.775 5.340 -96.435 1.00 32.19 291 ILE B CA 1
ATOM 2354 C C . ILE A 1 306 ? -46.128 6.836 -96.728 1.00 30.87 291 ILE B C 1
ATOM 2355 O O . ILE A 1 306 ? -46.144 7.281 -97.839 1.00 30.24 291 ILE B O 1
ATOM 2360 N N . ASN A 1 307 ? -46.536 7.559 -95.707 1.00 32.19 292 ASN B N 1
ATOM 2361 C CA . ASN A 1 307 ? -46.901 8.988 -95.797 1.00 30.46 292 ASN B CA 1
ATOM 2362 C C . ASN A 1 307 ? -46.652 9.808 -94.499 1.00 30.97 292 ASN B C 1
ATOM 2363 O O . ASN A 1 307 ? -47.631 10.285 -93.863 1.00 29.06 292 ASN B O 1
ATOM 2368 N N . TRP A 1 308 ? -45.371 10.008 -94.133 1.00 32.51 293 TRP B N 1
ATOM 2369 C CA . TRP A 1 308 ? -45.051 10.817 -92.896 1.00 33.82 293 TRP B CA 1
ATOM 2370 C C . TRP A 1 308 ? -45.624 12.287 -93.087 1.00 33.75 293 TRP B C 1
ATOM 2371 O O . TRP A 1 308 ? -45.535 12.848 -94.130 1.00 36.42 293 TRP B O 1
ATOM 2382 N N . ASN A 1 309 ? -46.381 12.793 -92.136 1.00 32.28 294 ASN B N 1
ATOM 2383 C CA . ASN A 1 309 ? -47.076 14.063 -92.329 1.00 30.04 294 ASN B CA 1
ATOM 2384 C C . ASN A 1 309 ? -47.159 14.710 -90.935 1.00 30.45 294 ASN B C 1
ATOM 2385 O O . ASN A 1 309 ? -46.369 14.362 -90.037 1.00 32.42 294 ASN B O 1
ATOM 2390 N N . ALA A 1 310 ? -48.102 15.610 -90.707 1.00 32.88 295 ALA B N 1
ATOM 2391 C CA . ALA A 1 310 ? -48.068 16.436 -89.496 1.00 32.38 295 ALA B CA 1
ATOM 2392 C C . ALA A 1 310 ? -48.409 15.738 -88.214 1.00 33.23 295 ALA B C 1
ATOM 2393 O O . ALA A 1 310 ? -47.920 16.110 -87.196 1.00 31.29 295 ALA B O 1
ATOM 2395 N N . THR A 1 311 ? -49.343 14.754 -88.281 1.00 34.86 296 THR B N 1
ATOM 2396 C CA . THR A 1 311 ? -49.972 14.144 -87.144 1.00 31.63 296 THR B CA 1
ATOM 2397 C C . THR A 1 311 ? -49.709 12.577 -87.117 1.00 32.09 296 THR B C 1
ATOM 2398 O O . THR A 1 311 ? -49.503 11.994 -86.062 1.00 30.30 296 THR B O 1
ATOM 2402 N N . GLY A 1 312 ? -49.629 11.925 -88.281 1.00 28.61 297 GLY B N 1
ATOM 2403 C CA . GLY A 1 312 ? -48.885 10.652 -88.398 1.00 29.47 297 GLY B CA 1
ATOM 2404 C C . GLY A 1 312 ? -49.674 9.300 -88.527 1.00 27.78 297 GLY B C 1
ATOM 2405 O O . GLY A 1 312 ? -49.180 8.302 -89.067 1.00 23.97 297 GLY B O 1
ATOM 2406 N N . PHE A 1 313 ? -50.861 9.368 -87.931 1.00 29.17 298 PHE B N 1
ATOM 2407 C CA . PHE A 1 313 ? -51.862 8.358 -87.899 1.00 28.90 298 PHE B CA 1
ATOM 2408 C C . PHE A 1 313 ? -51.248 7.089 -87.297 1.00 29.67 298 PHE B C 1
ATOM 2409 O O . PHE A 1 313 ? -51.396 6.023 -87.888 1.00 28.66 298 PHE B O 1
ATOM 2417 N N . PHE A 1 314 ? -50.501 7.242 -86.188 1.00 28.39 299 PHE B N 1
ATOM 2418 C CA . PHE A 1 314 ? -49.752 6.103 -85.584 1.00 28.67 299 PHE B CA 1
ATOM 2419 C C . PHE A 1 314 ? -50.364 5.696 -84.201 1.00 27.52 299 PHE B C 1
ATOM 2420 O O . PHE A 1 314 ? -49.778 5.031 -83.384 1.00 26.67 299 PHE B O 1
ATOM 2428 N N . LYS A 1 315 ? -51.571 6.111 -83.930 1.00 26.37 300 LYS B N 1
ATOM 2429 C CA . LYS A 1 315 ? -52.167 5.837 -82.662 1.00 28.36 300 LYS B CA 1
ATOM 2430 C C . LYS A 1 315 ? -52.655 4.355 -82.584 1.00 27.55 300 LYS B C 1
ATOM 2431 O O . LYS A 1 315 ? -52.862 3.681 -83.596 1.00 24.60 300 LYS B O 1
ATOM 2437 N N . GLU A 1 316 ? -52.791 3.909 -81.344 1.00 27.41 301 GLU B N 1
ATOM 2438 C CA . GLU A 1 316 ? -53.068 2.485 -81.075 1.00 29.04 301 GLU B CA 1
ATOM 2439 C C . GLU A 1 316 ? -54.321 2.007 -81.782 1.00 29.12 301 GLU B C 1
ATOM 2440 O O . GLU A 1 316 ? -55.396 2.564 -81.602 1.00 29.64 301 GLU B O 1
ATOM 2446 N N . ASP A 1 317 ? -54.195 0.932 -82.527 1.00 29.07 302 ASP B N 1
ATOM 2447 C CA . ASP A 1 317 ? -55.284 0.399 -83.316 1.00 30.26 302 ASP B CA 1
ATOM 2448 C C . ASP A 1 317 ? -55.704 1.180 -84.557 1.00 30.28 302 ASP B C 1
ATOM 2449 O O . ASP A 1 317 ? -56.654 0.771 -85.235 1.00 32.24 302 ASP B O 1
ATOM 2454 N N . GLU A 1 318 ? -55.007 2.275 -84.869 1.00 28.61 303 GLU B N 1
ATOM 2455 C CA . GLU A 1 318 ? -55.486 3.211 -85.854 1.00 27.18 303 GLU B CA 1
ATOM 2456 C C . GLU A 1 318 ? -55.294 2.620 -87.272 1.00 25.45 303 GLU B C 1
ATOM 2457 O O . GLU A 1 318 ? -54.224 2.191 -87.655 1.00 23.47 303 GLU B O 1
ATOM 2463 N N . LYS A 1 319 ? -56.393 2.571 -87.998 1.00 25.48 304 LYS B N 1
ATOM 2464 C CA . LYS A 1 319 ? -56.411 2.340 -89.450 1.00 26.18 304 LYS B CA 1
ATOM 2465 C C . LYS A 1 319 ? -56.576 3.721 -90.174 1.00 25.75 304 LYS B C 1
ATOM 2466 O O . LYS A 1 319 ? -57.451 4.575 -89.871 1.00 24.74 304 LYS B O 1
ATOM 2472 N N . SER A 1 320 ? -55.763 3.886 -91.197 1.00 25.66 305 SER B N 1
ATOM 2473 C CA . SER A 1 320 ? -55.814 5.101 -92.089 1.00 24.71 305 SER B CA 1
ATOM 2474 C C . SER A 1 320 ? -55.798 4.847 -93.636 1.00 26.21 305 SER B C 1
ATOM 2475 O O . SER A 1 320 ? -55.102 3.923 -94.154 1.00 25.83 305 SER B O 1
ATOM 2478 N N . TYR A 1 321 ? -56.519 5.719 -94.355 1.00 28.14 306 TYR B N 1
ATOM 2479 C CA . TYR A 1 321 ? -56.747 5.670 -95.803 1.00 29.79 306 TYR B CA 1
ATOM 2480 C C . TYR A 1 321 ? -56.214 6.945 -96.382 1.00 30.16 306 TYR B C 1
ATOM 2481 O O . TYR A 1 321 ? -56.600 8.049 -95.914 1.00 28.68 306 TYR B O 1
ATOM 2490 N N . HIS A 1 322 ? -55.271 6.785 -97.339 1.00 29.25 307 HIS B N 1
ATOM 2491 C CA . HIS A 1 322 ? -54.403 7.902 -97.822 1.00 30.13 307 HIS B CA 1
ATOM 2492 C C . HIS A 1 322 ? -54.618 8.096 -99.323 1.00 30.37 307 HIS B C 1
ATOM 2493 O O . HIS A 1 322 ? -54.706 7.112 -100.109 1.00 30.30 307 HIS B O 1
ATOM 2500 N N . VAL A 1 323 ? -54.760 9.337 -99.743 1.00 31.27 308 VAL B N 1
ATOM 2501 C CA . VAL A 1 323 ? -54.959 9.639 -101.147 1.00 31.34 308 VAL B CA 1
ATOM 2502 C C . VAL A 1 323 ? -54.075 10.823 -101.502 1.00 31.02 308 VAL B C 1
ATOM 2503 O O . VAL A 1 323 ? -53.972 11.776 -100.686 1.00 29.38 308 VAL B O 1
ATOM 2507 N N A MET A 1 324 ? -53.563 10.831 -102.733 0.50 31.17 309 MET B N 1
ATOM 2508 N N B MET A 1 324 ? -53.443 10.791 -102.683 0.50 29.84 309 MET B N 1
ATOM 2509 C CA A MET A 1 324 ? -52.612 11.804 -103.167 0.50 31.53 309 MET B CA 1
ATOM 2510 C CA B MET A 1 324 ? -52.699 11.929 -103.165 0.50 29.51 309 MET B CA 1
ATOM 2511 C C A MET A 1 324 ? -52.860 12.159 -104.672 0.50 32.91 309 MET B C 1
ATOM 2512 C C B MET A 1 324 ? -52.930 12.178 -104.666 0.50 31.66 309 MET B C 1
ATOM 2513 O O A MET A 1 324 ? -53.036 11.222 -105.488 0.50 32.06 309 MET B O 1
ATOM 2514 O O B MET A 1 324 ? -53.160 11.222 -105.452 0.50 31.00 309 MET B O 1
ATOM 2523 N N . TYR A 1 325 ? -52.912 13.472 -105.014 1.00 31.30 310 TYR B N 1
ATOM 2524 C CA . TYR A 1 325 ? -52.885 13.930 -106.385 1.00 33.95 310 TYR B CA 1
ATOM 2525 C C . TYR A 1 325 ? -51.859 15.036 -106.565 1.00 33.14 310 TYR B C 1
ATOM 2526 O O . TYR A 1 325 ? -51.801 15.941 -105.736 1.00 35.72 310 TYR B O 1
ATOM 2535 N N . GLY A 1 326 ? -51.034 14.952 -107.614 1.00 32.77 311 GLY B N 1
ATOM 2536 C CA . GLY A 1 326 ? -49.851 15.845 -107.834 1.00 32.02 311 GLY B CA 1
ATOM 2537 C C . GLY A 1 326 ? -49.833 16.321 -109.318 1.00 33.91 311 GLY B C 1
ATOM 2538 O O . GLY A 1 326 ? -50.072 15.519 -110.201 1.00 32.78 311 GLY B O 1
ATOM 2539 N N . TYR A 1 327 ? -49.540 17.603 -109.590 1.00 34.73 312 TYR B N 1
ATOM 2540 C CA . TYR A 1 327 ? -49.282 18.029 -110.961 1.00 37.33 312 TYR B CA 1
ATOM 2541 C C . TYR A 1 327 ? -48.021 18.845 -111.039 1.00 38.90 312 TYR B C 1
ATOM 2542 O O . TYR A 1 327 ? -47.835 19.852 -110.264 1.00 37.64 312 TYR B O 1
ATOM 2551 N N . ASP A 1 328 ? -47.167 18.424 -111.987 1.00 40.07 313 ASP B N 1
ATOM 2552 C CA . ASP A 1 328 ? -45.950 19.123 -112.286 1.00 43.08 313 ASP B CA 1
ATOM 2553 C C . ASP A 1 328 ? -46.255 20.035 -113.504 1.00 44.61 313 ASP B C 1
ATOM 2554 O O . ASP A 1 328 ? -46.482 19.519 -114.625 1.00 44.56 313 ASP B O 1
ATOM 2559 N N . PHE A 1 329 ? -46.228 21.362 -113.294 1.00 43.23 314 PHE B N 1
ATOM 2560 C CA . PHE A 1 329 ? -46.691 22.305 -114.345 1.00 45.43 314 PHE B CA 1
ATOM 2561 C C . PHE A 1 329 ? -45.663 22.695 -115.409 1.00 46.82 314 PHE B C 1
ATOM 2562 O O . PHE A 1 329 ? -45.971 23.621 -116.118 1.00 47.06 314 PHE B O 1
ATOM 2570 N N . LYS A 1 330 ? -44.491 22.037 -115.521 1.00 50.59 315 LYS B N 1
ATOM 2571 C CA . LYS A 1 330 ? -43.469 22.342 -116.566 1.00 59.06 315 LYS B CA 1
ATOM 2572 C C . LYS A 1 330 ? -44.021 22.752 -117.999 1.00 62.23 315 LYS B C 1
ATOM 2573 O O . LYS A 1 330 ? -43.458 23.642 -118.605 1.00 65.76 315 LYS B O 1
ATOM 2579 N N . ASP A 1 331 ? -45.130 22.184 -118.504 1.00 64.46 316 ASP B N 1
ATOM 2580 C CA . ASP A 1 331 ? -45.619 22.591 -119.844 1.00 64.96 316 ASP B CA 1
ATOM 2581 C C . ASP A 1 331 ? -46.278 24.021 -119.823 1.00 65.44 316 ASP B C 1
ATOM 2582 O O . ASP A 1 331 ? -46.183 24.721 -120.845 1.00 68.99 316 ASP B O 1
ATOM 2587 N N . TYR A 1 332 ? -46.967 24.457 -118.742 1.00 61.39 317 TYR B N 1
ATOM 2588 C CA . TYR A 1 332 ? -47.534 25.854 -118.683 1.00 60.81 317 TYR B CA 1
ATOM 2589 C C . TYR A 1 332 ? -46.519 26.819 -117.980 1.00 59.11 317 TYR B C 1
ATOM 2590 O O . TYR A 1 332 ? -46.175 27.872 -118.569 1.00 55.22 317 TYR B O 1
ATOM 2599 N N . ILE A 1 333 ? -46.060 26.466 -116.747 1.00 52.88 318 ILE B N 1
ATOM 2600 C CA . ILE A 1 333 ? -45.202 27.341 -115.941 1.00 48.84 318 ILE B CA 1
ATOM 2601 C C . ILE A 1 333 ? -43.958 26.605 -115.379 1.00 47.31 318 ILE B C 1
ATOM 2602 O O . ILE A 1 333 ? -44.055 25.934 -114.294 1.00 43.91 318 ILE B O 1
ATOM 2607 N N . PRO A 1 334 ? -42.775 26.746 -116.056 1.00 46.43 319 PRO B N 1
ATOM 2608 C CA . PRO A 1 334 ? -41.653 25.921 -115.525 1.00 44.88 319 PRO B CA 1
ATOM 2609 C C . PRO A 1 334 ? -41.299 26.275 -114.106 1.00 40.97 319 PRO B C 1
ATOM 2610 O O . PRO A 1 334 ? -41.520 27.388 -113.686 1.00 37.69 319 PRO B O 1
ATOM 2614 N N . GLY A 1 335 ? -40.846 25.266 -113.375 1.00 37.11 320 GLY B N 1
ATOM 2615 C CA . GLY A 1 335 ? -40.531 25.381 -111.988 1.00 34.13 320 GLY B CA 1
ATOM 2616 C C . GLY A 1 335 ? -41.712 25.381 -111.053 1.00 31.67 320 GLY B C 1
ATOM 2617 O O . GLY A 1 335 ? -41.472 25.385 -109.903 1.00 29.36 320 GLY B O 1
ATOM 2618 N N . LEU A 1 336 ? -42.960 25.383 -111.506 1.00 32.18 321 LEU B N 1
ATOM 2619 C CA . LEU A 1 336 ? -44.114 25.212 -110.613 1.00 31.93 321 LEU B CA 1
ATOM 2620 C C . LEU A 1 336 ? -44.709 23.744 -110.521 1.00 34.06 321 LEU B C 1
ATOM 2621 O O . LEU A 1 336 ? -45.091 23.094 -111.556 1.00 34.78 321 LEU B O 1
ATOM 2626 N N . ASN A 1 337 ? -44.852 23.267 -109.297 1.00 34.16 322 ASN B N 1
ATOM 2627 C CA . ASN A 1 337 ? -45.586 22.054 -108.966 1.00 35.65 322 ASN B CA 1
ATOM 2628 C C . ASN A 1 337 ? -46.383 22.127 -107.623 1.00 33.80 322 ASN B C 1
ATOM 2629 O O . ASN A 1 337 ? -46.113 22.970 -106.717 1.00 34.64 322 ASN B O 1
ATOM 2634 N N . ALA A 1 338 ? -47.435 21.345 -107.609 1.00 32.16 323 ALA B N 1
ATOM 2635 C CA . ALA A 1 338 ? -48.406 21.322 -106.568 1.00 32.55 323 ALA B CA 1
ATOM 2636 C C . ALA A 1 338 ? -48.739 19.847 -106.261 1.00 33.03 323 ALA B C 1
ATOM 2637 O O . ALA A 1 338 ? -48.759 18.963 -107.157 1.00 32.76 323 ALA B O 1
ATOM 2639 N N . MET A 1 339 ? -49.022 19.641 -104.997 1.00 32.80 324 MET B N 1
ATOM 2640 C CA . MET A 1 339 ? -49.431 18.344 -104.442 1.00 33.97 324 MET B CA 1
ATOM 2641 C C . MET A 1 339 ? -50.469 18.493 -103.327 1.00 31.44 324 MET B C 1
ATOM 2642 O O . MET A 1 339 ? -50.326 19.313 -102.399 1.00 32.07 324 MET B O 1
ATOM 2647 N N . VAL A 1 340 ? -51.541 17.747 -103.441 1.00 31.07 325 VAL B N 1
ATOM 2648 C CA . VAL A 1 340 ? -52.584 17.667 -102.425 1.00 31.77 325 VAL B CA 1
ATOM 2649 C C . VAL A 1 340 ? -52.651 16.184 -101.851 1.00 32.05 325 VAL B C 1
ATOM 2650 O O . VAL A 1 340 ? -52.672 15.166 -102.626 1.00 33.60 325 VAL B O 1
ATOM 2654 N N . LYS A 1 341 ? -52.726 16.037 -100.569 1.00 30.80 326 LYS B N 1
ATOM 2655 C CA . LYS A 1 341 ? -52.847 14.707 -99.870 1.00 31.29 326 LYS B CA 1
ATOM 2656 C C . LYS A 1 341 ? -53.984 14.825 -98.839 1.00 31.77 326 LYS B C 1
ATOM 2657 O O . LYS A 1 341 ? -54.136 15.905 -98.303 1.00 31.47 326 LYS B O 1
ATOM 2663 N N . TYR A 1 342 ? -54.782 13.778 -98.657 1.00 31.47 327 TYR B N 1
ATOM 2664 C CA . TYR A 1 342 ? -55.889 13.691 -97.711 1.00 34.37 327 TYR B CA 1
ATOM 2665 C C . TYR A 1 342 ? -55.805 12.301 -96.990 1.00 32.17 327 TYR B C 1
ATOM 2666 O O . TYR A 1 342 ? -55.651 11.336 -97.674 1.00 32.42 327 TYR B O 1
ATOM 2675 N N . VAL A 1 343 ? -55.875 12.250 -95.670 1.00 30.18 328 VAL B N 1
ATOM 2676 C CA . VAL A 1 343 ? -55.878 11.055 -94.867 1.00 30.41 328 VAL B CA 1
ATOM 2677 C C . VAL A 1 343 ? -57.042 11.078 -93.902 1.00 32.11 328 VAL B C 1
ATOM 2678 O O . VAL A 1 343 ? -57.299 12.085 -93.253 1.00 35.25 328 VAL B O 1
ATOM 2682 N N . TYR A 1 344 ? -57.739 9.939 -93.784 1.00 33.30 329 TYR B N 1
ATOM 2683 C CA . TYR A 1 344 ? -58.714 9.690 -92.763 1.00 32.70 329 TYR B CA 1
ATOM 2684 C C . TYR A 1 344 ? -58.224 8.498 -91.932 1.00 31.52 329 TYR B C 1
ATOM 2685 O O . TYR A 1 344 ? -57.731 7.528 -92.485 1.00 30.32 329 TYR B O 1
ATOM 2694 N N . GLY A 1 345 ? -58.341 8.616 -90.607 1.00 30.22 330 GLY B N 1
ATOM 2695 C CA . GLY A 1 345 ? -57.950 7.606 -89.652 1.00 30.37 330 GLY B CA 1
ATOM 2696 C C . GLY A 1 345 ? -59.119 7.371 -88.657 1.00 31.61 330 GLY B C 1
ATOM 2697 O O . GLY A 1 345 ? -59.865 8.330 -88.281 1.00 32.85 330 GLY B O 1
ATOM 2698 N N . HIS A 1 346 ? -59.324 6.103 -88.272 1.00 30.64 331 HIS B N 1
ATOM 2699 C CA . HIS A 1 346 ? -60.404 5.702 -87.329 1.00 32.49 331 HIS B CA 1
ATOM 2700 C C . HIS A 1 346 ? -60.006 4.461 -86.584 1.00 31.21 331 HIS B C 1
ATOM 2701 O O . HIS A 1 346 ? -58.844 3.993 -86.769 1.00 29.60 331 HIS B O 1
ATOM 2708 N N . ASP A 1 347 ? -60.939 3.918 -85.805 1.00 31.85 332 ASP B N 1
ATOM 2709 C CA . ASP A 1 347 ? -60.712 2.713 -84.980 1.00 34.91 332 ASP B CA 1
ATOM 2710 C C . ASP A 1 347 ? -59.650 2.818 -83.837 1.00 33.07 332 ASP B C 1
ATOM 2711 O O . ASP A 1 347 ? -59.275 1.802 -83.227 1.00 30.01 332 ASP B O 1
ATOM 2716 N N . PHE A 1 348 ? -59.241 4.049 -83.559 1.00 32.39 333 PHE B N 1
ATOM 2717 C CA . PHE A 1 348 ? -58.499 4.362 -82.354 1.00 33.89 333 PHE B CA 1
ATOM 2718 C C . PHE A 1 348 ? -59.475 5.007 -81.321 1.00 35.43 333 PHE B C 1
ATOM 2719 O O . PHE A 1 348 ? -60.541 5.519 -81.661 1.00 34.21 333 PHE B O 1
ATOM 2727 N N . LYS A 1 349 ? -59.036 5.009 -80.074 1.00 38.14 334 LYS B N 1
ATOM 2728 C CA . LYS A 1 349 ? -59.779 5.602 -78.931 1.00 41.91 334 LYS B CA 1
ATOM 2729 C C . LYS A 1 349 ? -59.104 6.830 -78.475 1.00 41.29 334 LYS B C 1
ATOM 2730 O O . LYS A 1 349 ? -57.864 6.899 -78.505 1.00 39.91 334 LYS B O 1
ATOM 2736 N N . ALA A 1 350 ? -59.913 7.798 -78.092 1.00 41.36 335 ALA B N 1
ATOM 2737 C CA . ALA A 1 350 ? -59.456 8.915 -77.238 1.00 44.97 335 ALA B CA 1
ATOM 2738 C C . ALA A 1 350 ? -59.125 8.492 -75.803 1.00 46.02 335 ALA B C 1
ATOM 2739 O O . ALA A 1 350 ? -59.524 7.417 -75.361 1.00 46.70 335 ALA B O 1
ATOM 2741 N N . ALA A 1 351 ? -58.443 9.380 -75.092 1.00 48.29 336 ALA B N 1
ATOM 2742 C CA . ALA A 1 351 ? -58.153 9.222 -73.627 1.00 50.97 336 ALA B CA 1
ATOM 2743 C C . ALA A 1 351 ? -59.362 8.810 -72.766 1.00 54.89 336 ALA B C 1
ATOM 2744 O O . ALA A 1 351 ? -59.282 7.824 -72.041 1.00 57.49 336 ALA B O 1
ATOM 2746 N N . ASN A 1 352 ? -60.509 9.477 -72.908 1.00 58.24 337 ASN B N 1
ATOM 2747 C CA . ASN A 1 352 ? -61.792 9.026 -72.259 1.00 59.46 337 ASN B CA 1
ATOM 2748 C C . ASN A 1 352 ? -62.285 7.643 -72.674 1.00 58.98 337 ASN B C 1
ATOM 2749 O O . ASN A 1 352 ? -63.281 7.184 -72.134 1.00 63.96 337 ASN B O 1
ATOM 2754 N N . GLY A 1 353 ? -61.627 6.929 -73.599 1.00 55.58 338 GLY B N 1
ATOM 2755 C CA . GLY A 1 353 ? -62.167 5.622 -74.089 1.00 54.64 338 GLY B CA 1
ATOM 2756 C C . GLY A 1 353 ? -63.231 5.648 -75.192 1.00 53.51 338 GLY B C 1
ATOM 2757 O O . GLY A 1 353 ? -63.742 4.630 -75.590 1.00 50.45 338 GLY B O 1
ATOM 2758 N N . GLU A 1 354 ? -63.498 6.828 -75.742 1.00 54.18 339 GLU B N 1
ATOM 2759 C CA . GLU A 1 354 ? -64.502 7.025 -76.805 1.00 54.76 339 GLU B CA 1
ATOM 2760 C C . GLU A 1 354 ? -63.868 6.821 -78.146 1.00 49.36 339 GLU B C 1
ATOM 2761 O O . GLU A 1 354 ? -62.691 7.147 -78.332 1.00 46.55 339 GLU B O 1
ATOM 2767 N N . LYS A 1 355 ? -64.685 6.323 -79.075 1.00 47.71 340 LYS B N 1
ATOM 2768 C CA . LYS A 1 355 ? -64.254 6.003 -80.417 1.00 45.68 340 LYS B CA 1
ATOM 2769 C C . LYS A 1 355 ? -63.908 7.318 -81.114 1.00 41.99 340 LYS B C 1
ATOM 2770 O O . LYS A 1 355 ? -64.664 8.282 -81.017 1.00 41.66 340 LYS B O 1
ATOM 2776 N N . ASN A 1 356 ? -62.758 7.358 -81.795 1.00 37.55 341 ASN B N 1
ATOM 2777 C CA . ASN A 1 356 ? -62.322 8.592 -82.401 1.00 36.32 341 ASN B CA 1
ATOM 2778 C C . ASN A 1 356 ? -62.064 8.440 -83.881 1.00 34.99 341 ASN B C 1
ATOM 2779 O O . ASN A 1 356 ? -61.867 7.368 -84.367 1.00 31.77 341 ASN B O 1
ATOM 2784 N N . HIS A 1 357 ? -61.996 9.582 -84.583 1.00 36.28 342 HIS B N 1
ATOM 2785 C CA . HIS A 1 357 ? -61.601 9.611 -85.951 1.00 35.41 342 HIS B CA 1
ATOM 2786 C C . HIS A 1 357 ? -60.999 10.930 -86.289 1.00 34.44 342 HIS B C 1
ATOM 2787 O O . HIS A 1 357 ? -61.322 11.971 -85.645 1.00 32.91 342 HIS B O 1
ATOM 2794 N N . GLU A 1 358 A -60.138 10.961 -87.320 1.00 32.28 343 GLU B N 1
ATOM 2795 C CA . GLU A 1 358 A -59.462 12.247 -87.626 1.00 31.56 343 GLU B CA 1
ATOM 2796 C C . GLU A 1 358 A -59.093 12.341 -89.098 1.00 30.10 343 GLU B C 1
ATOM 2797 O O . GLU A 1 358 A -59.001 11.314 -89.778 1.00 31.60 343 GLU B O 1
ATOM 2803 N N . THR A 1 359 ? -58.911 13.545 -89.586 1.00 28.84 344 THR B N 1
ATOM 2804 C CA . THR A 1 359 ? -58.548 13.793 -90.963 1.00 29.59 344 THR B CA 1
ATOM 2805 C C . THR A 1 359 ? -57.426 14.768 -91.036 1.00 29.47 344 THR B C 1
ATOM 2806 O O . THR A 1 359 ? -57.345 15.693 -90.211 1.00 32.34 344 THR B O 1
ATOM 2810 N N . GLU A 1 360 ? -56.566 14.634 -92.031 1.00 30.27 345 GLU B N 1
ATOM 2811 C CA . GLU A 1 360 ? -55.506 15.651 -92.277 1.00 29.14 345 GLU B CA 1
ATOM 2812 C C . GLU A 1 360 ? -55.368 15.878 -93.781 1.00 29.33 345 GLU B C 1
ATOM 2813 O O . GLU A 1 360 ? -55.209 14.922 -94.532 1.00 29.28 345 GLU B O 1
ATOM 2819 N N . SER A 1 361 ? -55.481 17.123 -94.210 1.00 30.08 346 SER B N 1
ATOM 2820 C CA . SER A 1 361 ? -55.224 17.526 -95.592 1.00 32.02 346 SER B CA 1
ATOM 2821 C C . SER A 1 361 ? -53.919 18.342 -95.628 1.00 30.63 346 SER B C 1
ATOM 2822 O O . SER A 1 361 ? -53.562 18.986 -94.660 1.00 33.73 346 SER B O 1
ATOM 2825 N N . ASN A 1 362 ? -53.193 18.221 -96.696 1.00 29.51 347 ASN B N 1
ATOM 2826 C CA . ASN A 1 362 ? -51.987 18.950 -96.986 1.00 30.51 347 ASN B CA 1
ATOM 2827 C C . ASN A 1 362 ? -52.068 19.512 -98.428 1.00 31.55 347 ASN B C 1
ATOM 2828 O O . ASN A 1 362 ? -52.366 18.736 -99.375 1.00 28.92 347 ASN B O 1
ATOM 2833 N N . VAL A 1 363 ? -51.644 20.762 -98.600 1.00 30.10 348 VAL B N 1
ATOM 2834 C CA . VAL A 1 363 ? -51.429 21.372 -99.918 1.00 31.33 348 VAL B CA 1
ATOM 2835 C C . VAL A 1 363 ? -49.950 21.869 -99.949 1.00 31.43 348 VAL B C 1
ATOM 2836 O O . VAL A 1 363 ? -49.511 22.459 -98.989 1.00 30.83 348 VAL B O 1
ATOM 2840 N N . ILE A 1 364 ? -49.169 21.522 -100.988 1.00 32.59 349 ILE B N 1
ATOM 2841 C CA . ILE A 1 364 ? -47.723 21.793 -101.112 1.00 31.40 349 ILE B CA 1
ATOM 2842 C C . ILE A 1 364 ? -47.546 22.403 -102.503 1.00 33.83 349 ILE B C 1
ATOM 2843 O O . ILE A 1 364 ? -47.877 21.739 -103.566 1.00 33.13 349 ILE B O 1
ATOM 2848 N N . LEU A 1 365 ? -47.103 23.670 -102.503 1.00 31.62 350 LEU B N 1
ATOM 2849 C CA . LEU A 1 365 ? -46.862 24.442 -103.699 1.00 32.67 350 LEU B CA 1
ATOM 2850 C C . LEU A 1 365 ? -45.323 24.727 -103.747 1.00 31.06 350 LEU B C 1
ATOM 2851 O O . LEU A 1 365 ? -44.776 25.124 -102.733 1.00 30.15 350 LEU B O 1
ATOM 2856 N N . ASN A 1 366 ? -44.639 24.415 -104.881 1.00 28.59 351 ASN B N 1
ATOM 2857 C CA . ASN A 1 366 ? -43.229 24.689 -105.074 1.00 27.47 351 ASN B CA 1
ATOM 2858 C C . ASN A 1 366 ? -43.056 25.541 -106.318 1.00 27.84 351 ASN B C 1
ATOM 2859 O O . ASN A 1 366 ? -43.697 25.231 -107.298 1.00 30.78 351 ASN B O 1
ATOM 2864 N N . TYR A 1 367 ? -42.280 26.623 -106.240 1.00 26.00 352 TYR B N 1
ATOM 2865 C CA . TYR A 1 367 ? -41.978 27.453 -107.397 1.00 26.49 352 TYR B CA 1
ATOM 2866 C C . TYR A 1 367 ? -40.463 27.673 -107.393 1.00 26.12 352 TYR B C 1
ATOM 2867 O O . TYR A 1 367 ? -39.963 28.313 -106.476 1.00 26.53 352 TYR B O 1
ATOM 2876 N N . ALA A 1 368 ? -39.724 27.114 -108.347 1.00 25.61 353 ALA B N 1
ATOM 2877 C CA . ALA A 1 368 ? -38.287 27.375 -108.442 1.00 25.56 353 ALA B CA 1
ATOM 2878 C C . ALA A 1 368 ? -38.171 28.577 -109.502 1.00 27.33 353 ALA B C 1
ATOM 2879 O O . ALA A 1 368 ? -38.617 28.467 -110.642 1.00 28.33 353 ALA B O 1
ATOM 2881 N N . PHE A 1 369 ? -37.507 29.652 -109.162 1.00 28.03 354 PHE B N 1
ATOM 2882 C CA . PHE A 1 369 ? -37.408 30.761 -110.064 1.00 31.10 354 PHE B CA 1
ATOM 2883 C C . PHE A 1 369 ? -36.502 30.391 -111.223 1.00 32.71 354 PHE B C 1
ATOM 2884 O O . PHE A 1 369 ? -35.471 29.729 -111.030 1.00 32.11 354 PHE B O 1
ATOM 2892 N N . GLN A 1 370 ? -36.869 30.861 -112.410 1.00 34.21 355 GLN B N 1
ATOM 2893 C CA . GLN A 1 370 ? -36.197 30.467 -113.649 1.00 35.19 355 GLN B CA 1
ATOM 2894 C C . GLN A 1 370 ? -35.271 31.531 -114.224 1.00 35.66 355 GLN B C 1
ATOM 2895 O O . GLN A 1 370 ? -34.505 31.201 -115.116 1.00 37.03 355 GLN B O 1
ATOM 2901 N N . GLN A 1 371 ? -35.383 32.803 -113.826 1.00 33.68 356 GLN B N 1
ATOM 2902 C CA . GLN A 1 371 ? -34.475 33.820 -114.322 1.00 34.24 356 GLN B CA 1
ATOM 2903 C C . GLN A 1 371 ? -33.036 33.522 -113.835 1.00 35.18 356 GLN B C 1
ATOM 2904 O O . GLN A 1 371 ? -32.787 33.177 -112.661 1.00 33.95 356 GLN B O 1
ATOM 2910 N N . PRO A 1 372 ? -32.087 33.541 -114.757 1.00 38.27 357 PRO B N 1
ATOM 2911 C CA . PRO A 1 372 ? -30.660 33.414 -114.295 1.00 38.88 357 PRO B CA 1
ATOM 2912 C C . PRO A 1 372 ? -30.223 34.330 -113.121 1.00 36.70 357 PRO B C 1
ATOM 2913 O O . PRO A 1 372 ? -29.469 33.851 -112.274 1.00 36.29 357 PRO B O 1
ATOM 2917 N N . LEU A 1 373 ? -30.680 35.579 -113.086 1.00 35.76 358 LEU B N 1
ATOM 2918 C CA . LEU A 1 373 ? -30.467 36.485 -111.926 1.00 34.66 358 LEU B CA 1
ATOM 2919 C C . LEU A 1 373 ? -30.832 35.857 -110.580 1.00 32.47 358 LEU B C 1
ATOM 2920 O O . LEU A 1 373 ? -30.128 36.092 -109.641 1.00 30.75 358 LEU B O 1
ATOM 2925 N N . LEU A 1 374 ? -31.883 35.041 -110.555 1.00 31.68 359 LEU B N 1
ATOM 2926 C CA . LEU A 1 374 ? -32.511 34.478 -109.417 1.00 30.96 359 LEU B CA 1
ATOM 2927 C C . LEU A 1 374 ? -32.263 33.001 -109.239 1.00 31.37 359 LEU B C 1
ATOM 2928 O O . LEU A 1 374 ? -33.000 32.345 -108.478 1.00 29.21 359 LEU B O 1
ATOM 2933 N N . LYS A 1 375 ? -31.208 32.501 -109.888 1.00 32.92 360 LYS B N 1
ATOM 2934 C CA . LYS A 1 375 ? -30.817 31.119 -109.786 1.00 34.67 360 LYS B CA 1
ATOM 2935 C C . LYS A 1 375 ? -30.478 30.652 -108.339 1.00 33.51 360 LYS B C 1
ATOM 2936 O O . LYS A 1 375 ? -29.659 31.278 -107.721 1.00 33.27 360 LYS B O 1
ATOM 2942 N N . GLY A 1 376 ? -31.106 29.549 -107.901 1.00 31.86 361 GLY B N 1
ATOM 2943 C CA . GLY A 1 376 ? -31.044 29.000 -106.576 1.00 31.27 361 GLY B CA 1
ATOM 2944 C C . GLY A 1 376 ? -32.161 29.480 -105.606 1.00 31.18 361 GLY B C 1
ATOM 2945 O O . GLY A 1 376 ? -32.228 29.020 -104.484 1.00 29.07 361 GLY B O 1
ATOM 2946 N N . PHE A 1 377 ? -32.930 30.532 -105.969 1.00 31.73 362 PHE B N 1
ATOM 2947 C CA . PHE A 1 377 ? -34.112 30.906 -105.173 1.00 29.78 362 PHE B CA 1
ATOM 2948 C C . PHE A 1 377 ? -35.313 30.056 -105.505 1.00 29.74 362 PHE B C 1
ATOM 2949 O O . PHE A 1 377 ? -35.556 29.738 -106.710 1.00 30.75 362 PHE B O 1
ATOM 2957 N N . ALA A 1 378 ? -36.088 29.783 -104.475 1.00 28.28 363 ALA B N 1
ATOM 2958 C CA . ALA A 1 378 ? -37.358 29.028 -104.605 1.00 28.76 363 ALA B CA 1
ATOM 2959 C C . ALA A 1 378 ? -38.346 29.539 -103.567 1.00 28.56 363 ALA B C 1
ATOM 2960 O O . ALA A 1 378 ? -37.912 30.055 -102.517 1.00 28.35 363 ALA B O 1
ATOM 2962 N N . LEU A 1 379 ? -39.647 29.320 -103.814 1.00 29.16 364 LEU B N 1
ATOM 2963 C CA . LEU A 1 379 ? -40.665 29.524 -102.816 1.00 29.68 364 LEU B CA 1
ATOM 2964 C C . LEU A 1 379 ? -41.378 28.178 -102.550 1.00 30.27 364 LEU B C 1
ATOM 2965 O O . LEU A 1 379 ? -41.588 27.336 -103.483 1.00 29.40 364 LEU B O 1
ATOM 2970 N N . GLN A 1 380 ? -41.833 28.024 -101.311 1.00 28.88 365 GLN B N 1
ATOM 2971 C CA . GLN A 1 380 ? -42.630 26.885 -100.919 1.00 27.95 365 GLN B CA 1
ATOM 2972 C C . GLN A 1 380 ? -43.624 27.339 -99.906 1.00 27.78 365 GLN B C 1
ATOM 2973 O O . GLN A 1 380 ? -43.240 28.085 -98.928 1.00 27.61 365 GLN B O 1
ATOM 2979 N N . TYR A 1 381 ? -44.863 26.904 -100.152 1.00 26.40 366 TYR B N 1
ATOM 2980 C CA . TYR A 1 381 ? -46.019 27.087 -99.314 1.00 26.71 366 TYR B CA 1
ATOM 2981 C C . TYR A 1 381 ? -46.678 25.685 -99.020 1.00 27.53 366 TYR B C 1
ATOM 2982 O O . TYR A 1 381 ? -47.018 24.875 -99.964 1.00 24.32 366 TYR B O 1
ATOM 2991 N N . ILE A 1 382 ? -46.924 25.480 -97.726 1.00 27.84 367 ILE B N 1
ATOM 2992 C CA . ILE A 1 382 ? -47.529 24.305 -97.186 1.00 28.25 367 ILE B CA 1
ATOM 2993 C C . ILE A 1 382 ? -48.715 24.678 -96.305 1.00 27.61 367 ILE B C 1
ATOM 2994 O O . ILE A 1 382 ? -48.630 25.580 -95.378 1.00 29.72 367 ILE B O 1
ATOM 2999 N N . ARG A 1 383 ? -49.846 24.064 -96.604 1.00 26.27 368 ARG B N 1
ATOM 3000 C CA . ARG A 1 383 ? -51.066 24.265 -95.826 1.00 27.43 368 ARG B CA 1
ATOM 3001 C C . ARG A 1 383 ? -51.515 22.930 -95.210 1.00 27.25 368 ARG B C 1
ATOM 3002 O O . ARG A 1 383 ? -51.787 21.955 -95.951 1.00 28.08 368 ARG B O 1
ATOM 3010 N N . ILE A 1 384 ? -51.624 22.891 -93.881 1.00 26.58 369 ILE B N 1
ATOM 3011 C CA . ILE A 1 384 ? -52.137 21.733 -93.154 1.00 27.22 369 ILE B CA 1
ATOM 3012 C C . ILE A 1 384 ? -53.437 22.053 -92.469 1.00 28.33 369 ILE B C 1
ATOM 3013 O O . ILE A 1 384 ? -53.591 23.130 -91.825 1.00 30.72 369 ILE B O 1
ATOM 3018 N N . ASP A 1 385 ? -54.428 21.231 -92.702 1.00 28.04 370 ASP B N 1
ATOM 3019 C CA . ASP A 1 385 ? -55.688 21.235 -91.919 1.00 29.42 370 ASP B CA 1
ATOM 3020 C C . ASP A 1 385 ? -55.915 19.837 -91.286 1.00 29.42 370 ASP B C 1
ATOM 3021 O O . ASP A 1 385 ? -56.145 18.812 -92.038 1.00 27.34 370 ASP B O 1
ATOM 3026 N N . TYR A 1 386 ? -55.990 19.850 -89.936 1.00 29.56 371 TYR B N 1
ATOM 3027 C CA . TYR A 1 386 ? -56.232 18.693 -89.096 1.00 28.54 371 TYR B CA 1
ATOM 3028 C C . TYR A 1 386 ? -57.540 18.841 -88.402 1.00 28.92 371 TYR B C 1
ATOM 3029 O O . TYR A 1 386 ? -57.812 19.834 -87.771 1.00 30.69 371 TYR B O 1
ATOM 3038 N N . ASN A 1 387 ? -58.332 17.792 -88.410 1.00 29.31 372 ASN B N 1
ATOM 3039 C CA . ASN A 1 387 ? -59.554 17.730 -87.599 1.00 30.58 372 ASN B CA 1
ATOM 3040 C C . ASN A 1 387 ? -59.753 16.346 -86.951 1.00 30.43 372 ASN B C 1
ATOM 3041 O O . ASN A 1 387 ? -59.522 15.331 -87.546 1.00 27.99 372 ASN B O 1
ATOM 3046 N N . VAL A 1 388 ? -60.395 16.348 -85.791 1.00 32.01 373 VAL B N 1
ATOM 3047 C CA . VAL A 1 388 ? -60.513 15.164 -84.944 1.00 31.39 373 VAL B CA 1
ATOM 3048 C C . VAL A 1 388 ? -61.798 15.262 -84.177 1.00 33.35 373 VAL B C 1
ATOM 3049 O O . VAL A 1 388 ? -62.119 16.359 -83.710 1.00 34.02 373 VAL B O 1
ATOM 3053 N N . LYS A 1 389 ? -62.539 14.154 -84.000 1.00 34.27 374 LYS B N 1
ATOM 3054 C CA . LYS A 1 389 ? -63.753 14.256 -83.185 1.00 37.51 374 LYS B CA 1
ATOM 3055 C C . LYS A 1 389 ? -63.509 14.597 -81.658 1.00 37.92 374 LYS B C 1
ATOM 3056 O O . LYS A 1 389 ? -64.175 15.488 -81.085 1.00 38.88 374 LYS B O 1
ATOM 3062 N N . HIS A 1 390 ? -62.577 13.890 -81.017 1.00 36.71 375 HIS B N 1
ATOM 3063 C CA . HIS A 1 390 ? -62.066 14.283 -79.674 1.00 37.04 375 HIS B CA 1
ATOM 3064 C C . HIS A 1 390 ? -60.591 14.712 -79.718 1.00 35.11 375 HIS B C 1
ATOM 3065 O O . HIS A 1 390 ? -59.675 13.886 -79.949 1.00 34.05 375 HIS B O 1
ATOM 3072 N N . GLY A 1 391 ? -60.339 15.983 -79.494 1.00 34.63 376 GLY B N 1
ATOM 3073 C CA . GLY A 1 391 ? -59.031 16.562 -79.617 1.00 33.33 376 GLY B CA 1
ATOM 3074 C C . GLY A 1 391 ? -59.119 17.971 -80.217 1.00 35.96 376 GLY B C 1
ATOM 3075 O O . GLY A 1 391 ? -60.231 18.610 -80.404 1.00 35.22 376 GLY B O 1
ATOM 3076 N N . ASN A 1 392 ? -57.924 18.475 -80.592 1.00 36.11 377 ASN B N 1
ATOM 3077 C CA . ASN A 1 392 ? -57.775 19.847 -81.000 1.00 36.30 377 ASN B CA 1
ATOM 3078 C C . ASN A 1 392 ? -57.588 20.057 -82.476 1.00 35.10 377 ASN B C 1
ATOM 3079 O O . ASN A 1 392 ? -56.540 19.676 -82.998 1.00 32.33 377 ASN B O 1
ATOM 3084 N N . ASP A 1 393 ? -58.580 20.704 -83.114 1.00 35.19 378 ASP B N 1
ATOM 3085 C CA . ASP A 1 393 ? -58.524 20.971 -84.554 1.00 35.56 378 ASP B CA 1
ATOM 3086 C C . ASP A 1 393 ? -57.523 22.099 -84.813 1.00 34.62 378 ASP B C 1
ATOM 3087 O O . ASP A 1 393 ? -57.374 22.934 -83.932 1.00 37.39 378 ASP B O 1
ATOM 3092 N N . PHE A 1 394 ? -56.780 22.079 -85.935 1.00 32.43 379 PHE B N 1
ATOM 3093 C CA . PHE A 1 394 ? -55.971 23.222 -86.294 1.00 32.97 379 PHE B CA 1
ATOM 3094 C C . PHE A 1 394 ? -55.725 23.451 -87.817 1.00 31.87 379 PHE B C 1
ATOM 3095 O O . PHE A 1 394 ? -55.894 22.559 -88.659 1.00 30.29 379 PHE B O 1
ATOM 3103 N N . GLY A 1 395 ? -55.325 24.666 -88.127 1.00 32.01 380 GLY B N 1
ATOM 3104 C CA . GLY A 1 395 ? -54.830 25.066 -89.473 1.00 31.64 380 GLY B CA 1
ATOM 3105 C C . GLY A 1 395 ? -53.435 25.633 -89.351 1.00 30.27 380 GLY B C 1
ATOM 3106 O O . GLY A 1 395 ? -53.209 26.514 -88.557 1.00 32.29 380 GLY B O 1
ATOM 3107 N N . GLU A 1 396 ? -52.522 25.128 -90.156 1.00 29.72 381 GLU B N 1
ATOM 3108 C CA . GLU A 1 396 ? -51.148 25.495 -90.147 1.00 28.73 381 GLU B CA 1
ATOM 3109 C C . GLU A 1 396 ? -50.703 25.949 -91.511 1.00 29.00 381 GLU B C 1
ATOM 3110 O O . GLU A 1 396 ? -50.863 25.156 -92.499 1.00 27.45 381 GLU B O 1
ATOM 3116 N N . ASP A 1 397 ? -50.073 27.160 -91.535 1.00 26.27 382 ASP B N 1
ATOM 3117 C CA . ASP A 1 397 ? -49.385 27.691 -92.685 1.00 26.62 382 ASP B CA 1
ATOM 3118 C C . ASP A 1 397 ? -47.870 27.658 -92.523 1.00 25.38 382 ASP B C 1
ATOM 3119 O O . ASP A 1 397 ? -47.320 28.000 -91.489 1.00 24.60 382 ASP B O 1
ATOM 3124 N N . ARG A 1 398 ? -47.175 27.268 -93.581 1.00 26.15 383 ARG B N 1
ATOM 3125 C CA . ARG A 1 398 ? -45.723 27.319 -93.640 1.00 26.54 383 ARG B CA 1
ATOM 3126 C C . ARG A 1 398 ? -45.339 27.919 -94.964 1.00 27.77 383 ARG B C 1
ATOM 3127 O O . ARG A 1 398 ? -45.842 27.424 -96.026 1.00 27.04 383 ARG B O 1
ATOM 3135 N N . LEU A 1 399 ? -44.492 28.951 -94.890 1.00 26.56 384 LEU B N 1
ATOM 3136 C CA . LEU A 1 399 ? -44.082 29.738 -96.052 1.00 27.70 384 LEU B CA 1
ATOM 3137 C C . LEU A 1 399 ? -42.606 29.943 -95.998 1.00 26.68 384 LEU B C 1
ATOM 3138 O O . LEU A 1 399 ? -42.031 30.357 -94.942 1.00 24.54 384 LEU B O 1
ATOM 3143 N N . PHE A 1 400 ? -41.942 29.552 -97.079 1.00 27.34 385 PHE B N 1
ATOM 3144 C CA . PHE A 1 400 ? -40.475 29.491 -97.082 1.00 27.95 385 PHE B CA 1
ATOM 3145 C C . PHE A 1 400 ? -39.970 30.221 -98.299 1.00 30.24 385 PHE B C 1
ATOM 3146 O O . PHE A 1 400 ? -40.535 30.026 -99.415 1.00 31.36 385 PHE B O 1
ATOM 3154 N N . VAL A 1 401 ? -38.915 31.025 -98.114 1.00 29.32 386 VAL B N 1
ATOM 3155 C CA . VAL A 1 401 ? -38.135 31.489 -99.213 1.00 29.38 386 VAL B CA 1
ATOM 3156 C C . VAL A 1 401 ? -36.762 30.913 -99.013 1.00 29.93 386 VAL B C 1
ATOM 3157 O O . VAL A 1 401 ? -36.085 31.262 -98.063 1.00 33.21 386 VAL B O 1
ATOM 3161 N N . ASN A 1 402 ? -36.364 30.051 -99.933 1.00 30.01 387 ASN B N 1
ATOM 3162 C CA . ASN A 1 402 ? -35.152 29.237 -99.887 1.00 30.69 387 ASN B CA 1
ATOM 3163 C C . ASN A 1 402 ? -34.165 29.704 -100.913 1.00 31.52 387 ASN B C 1
ATOM 3164 O O . ASN A 1 402 ? -34.555 30.010 -102.079 1.00 34.87 387 ASN B O 1
ATOM 3169 N N . TYR A 1 403 ? -32.903 29.697 -100.527 1.00 30.38 388 TYR B N 1
ATOM 3170 C CA . TYR A 1 403 ? -31.810 29.910 -101.471 1.00 31.42 388 TYR B CA 1
ATOM 3171 C C . TYR A 1 403 ? -30.789 28.824 -101.248 1.00 31.58 388 TYR B C 1
ATOM 3172 O O . TYR A 1 403 ? -30.464 28.532 -100.118 1.00 30.62 388 TYR B O 1
ATOM 3181 N N . THR A 1 404 ? -30.320 28.241 -102.342 1.00 33.28 389 THR B N 1
ATOM 3182 C CA . THR A 1 404 ? -29.373 27.094 -102.358 1.00 34.38 389 THR B CA 1
ATOM 3183 C C . THR A 1 404 ? -28.282 27.371 -103.386 1.00 36.04 389 THR B C 1
ATOM 3184 O O . THR A 1 404 ? -28.568 27.732 -104.507 1.00 35.13 389 THR B O 1
ATOM 3188 N N . LYS A 1 405 ? -27.037 27.305 -102.981 1.00 37.83 390 LYS B N 1
ATOM 3189 C CA . LYS A 1 405 ? -25.974 27.361 -103.964 1.00 40.68 390 LYS B CA 1
ATOM 3190 C C . LYS A 1 405 ? -24.906 26.296 -103.661 1.00 42.55 390 LYS B C 1
ATOM 3191 O O . LYS A 1 405 ? -24.416 26.169 -102.513 1.00 40.77 390 LYS B O 1
ATOM 3197 N N . LYS A 1 406 ? -24.585 25.545 -104.717 1.00 44.90 391 LYS B N 1
ATOM 3198 C CA . LYS A 1 406 ? -23.789 24.313 -104.650 1.00 48.01 391 LYS B CA 1
ATOM 3199 C C . LYS A 1 406 ? -22.580 24.594 -105.517 1.00 49.19 391 LYS B C 1
ATOM 3200 O O . LYS A 1 406 ? -22.695 25.222 -106.580 1.00 49.25 391 LYS B O 1
ATOM 3206 N N . PHE A 1 407 ? -21.414 24.260 -105.001 1.00 47.63 392 PHE B N 1
ATOM 3207 C CA . PHE A 1 407 ? -20.130 24.734 -105.566 1.00 47.58 392 PHE B CA 1
ATOM 3208 C C . PHE A 1 407 ? -19.008 23.863 -104.937 1.00 48.77 392 PHE B C 1
ATOM 3209 O O . PHE A 1 407 ? -19.198 22.724 -104.378 1.00 46.41 392 PHE B O 1
ATOM 3218 N N . ASN B 1 17 ? -22.822 7.141 -55.612 1.00 72.92 2 ASN A N 1
ATOM 3219 C CA . ASN B 1 17 ? -22.046 5.903 -55.749 1.00 75.57 2 ASN A CA 1
ATOM 3220 C C . ASN B 1 17 ? -20.538 6.096 -55.260 1.00 72.54 2 ASN A C 1
ATOM 3221 O O . ASN B 1 17 ? -19.739 6.650 -55.997 1.00 71.25 2 ASN A O 1
ATOM 3226 N N . PRO B 1 18 ? -20.155 5.570 -54.055 1.00 67.17 3 PRO A N 1
ATOM 3227 C CA . PRO B 1 18 ? -19.030 6.018 -53.233 1.00 64.62 3 PRO A CA 1
ATOM 3228 C C . PRO B 1 18 ? -17.656 5.832 -53.892 1.00 64.71 3 PRO A C 1
ATOM 3229 O O . PRO B 1 18 ? -17.428 4.856 -54.582 1.00 66.05 3 PRO A O 1
ATOM 3233 N N . ASN B 1 19 ? -16.750 6.766 -53.635 1.00 62.68 4 ASN A N 1
ATOM 3234 C CA . ASN B 1 19 ? -15.478 6.856 -54.316 1.00 62.38 4 ASN A CA 1
ATOM 3235 C C . ASN B 1 19 ? -15.538 7.220 -55.830 1.00 66.04 4 ASN A C 1
ATOM 3236 O O . ASN B 1 19 ? -14.586 6.981 -56.522 1.00 68.39 4 ASN A O 1
ATOM 3241 N N . GLN B 1 20 ? -16.636 7.774 -56.350 1.00 68.58 5 GLN A N 1
ATOM 3242 C CA . GLN B 1 20 ? -16.750 8.124 -57.813 1.00 74.77 5 GLN A CA 1
ATOM 3243 C C . GLN B 1 20 ? -16.921 9.642 -58.044 1.00 73.43 5 GLN A C 1
ATOM 3244 O O . GLN B 1 20 ? -17.222 10.024 -59.180 1.00 78.28 5 GLN A O 1
ATOM 3250 N N . GLN B 1 21 ? -16.728 10.483 -57.005 1.00 68.97 6 GLN A N 1
ATOM 3251 C CA . GLN B 1 21 ? -16.670 11.968 -57.144 1.00 66.57 6 GLN A CA 1
ATOM 3252 C C . GLN B 1 21 ? -15.260 12.529 -57.621 1.00 65.70 6 GLN A C 1
ATOM 3253 O O . GLN B 1 21 ? -14.262 12.398 -56.916 1.00 62.88 6 GLN A O 1
ATOM 3259 N N . THR B 1 22 ? -15.244 13.186 -58.798 1.00 66.76 7 THR A N 1
ATOM 3260 C CA . THR B 1 22 ? -14.052 13.736 -59.486 1.00 68.44 7 THR A CA 1
ATOM 3261 C C . THR B 1 22 ? -13.848 15.303 -59.511 1.00 67.36 7 THR A C 1
ATOM 3262 O O . THR B 1 22 ? -12.769 15.773 -59.884 1.00 69.82 7 THR A O 1
ATOM 3266 N N . GLU B 1 23 ? -14.837 16.099 -59.113 1.00 65.10 8 GLU A N 1
ATOM 3267 C CA . GLU B 1 23 ? -14.645 17.546 -58.842 1.00 63.82 8 GLU A CA 1
ATOM 3268 C C . GLU B 1 23 ? -15.253 17.935 -57.495 1.00 58.59 8 GLU A C 1
ATOM 3269 O O . GLU B 1 23 ? -16.334 17.494 -57.169 1.00 56.16 8 GLU A O 1
ATOM 3275 N N . ASP B 1 24 ? -14.530 18.730 -56.712 1.00 56.28 9 ASP A N 1
ATOM 3276 C CA . ASP B 1 24 ? -15.062 19.503 -55.574 1.00 52.74 9 ASP A CA 1
ATOM 3277 C C . ASP B 1 24 ? -16.481 19.996 -55.708 1.00 51.08 9 ASP A C 1
ATOM 3278 O O . ASP B 1 24 ? -16.886 20.487 -56.797 1.00 52.96 9 ASP A O 1
ATOM 3283 N N . GLU B 1 25 ? -17.246 19.889 -54.614 1.00 48.04 10 GLU A N 1
ATOM 3284 C CA . GLU B 1 25 ? -18.630 20.417 -54.584 1.00 47.11 10 GLU A CA 1
ATOM 3285 C C . GLU B 1 25 ? -18.768 21.381 -53.410 1.00 43.78 10 GLU A C 1
ATOM 3286 O O . GLU B 1 25 ? -18.395 21.096 -52.267 1.00 42.80 10 GLU A O 1
ATOM 3292 N N . TRP B 1 26 ? -19.339 22.522 -53.704 1.00 41.94 11 TRP A N 1
ATOM 3293 C CA . TRP B 1 26 ? -19.523 23.561 -52.732 1.00 39.26 11 TRP A CA 1
ATOM 3294 C C . TRP B 1 26 ? -20.964 23.833 -52.781 1.00 38.18 11 TRP A C 1
ATOM 3295 O O . TRP B 1 26 ? -21.553 23.853 -53.863 1.00 38.93 11 TRP A O 1
ATOM 3306 N N . LYS B 1 27 ? -21.545 24.142 -51.633 1.00 37.26 12 LYS A N 1
ATOM 3307 C CA . LYS B 1 27 ? -22.907 24.633 -51.608 1.00 37.68 12 LYS A CA 1
ATOM 3308 C C . LYS B 1 27 ? -23.082 25.774 -50.598 1.00 35.35 12 LYS A C 1
ATOM 3309 O O . LYS B 1 27 ? -22.609 25.702 -49.441 1.00 34.53 12 LYS A O 1
ATOM 3315 N N . PHE B 1 28 ? -23.769 26.837 -51.035 1.00 34.56 13 PHE A N 1
ATOM 3316 C CA . PHE B 1 28 ? -23.939 28.065 -50.250 1.00 32.93 13 PHE A CA 1
ATOM 3317 C C . PHE B 1 28 ? -25.381 28.232 -50.085 1.00 31.02 13 PHE A C 1
ATOM 3318 O O . PHE B 1 28 ? -26.096 28.087 -51.031 1.00 30.83 13 PHE A O 1
ATOM 3326 N N . THR B 1 29 ? -25.839 28.507 -48.856 1.00 29.17 14 THR A N 1
ATOM 3327 C CA . THR B 1 29 ? -27.231 28.728 -48.656 1.00 27.96 14 THR A CA 1
ATOM 3328 C C . THR B 1 29 ? -27.546 29.975 -47.763 1.00 27.01 14 THR A C 1
ATOM 3329 O O . THR B 1 29 ? -26.715 30.365 -46.920 1.00 26.80 14 THR A O 1
ATOM 3333 N N . LEU B 1 30 ? -28.789 30.463 -47.892 1.00 26.06 15 LEU A N 1
ATOM 3334 C CA . LEU B 1 30 ? -29.309 31.389 -46.932 1.00 25.85 15 LEU A CA 1
ATOM 3335 C C . LEU B 1 30 ? -30.666 30.900 -46.712 1.00 24.84 15 LEU A C 1
ATOM 3336 O O . LEU B 1 30 ? -31.333 30.493 -47.639 1.00 23.98 15 LEU A O 1
ATOM 3341 N N . LYS B 1 31 ? -31.098 31.071 -45.472 1.00 24.33 16 LYS A N 1
ATOM 3342 C CA . LYS B 1 31 ? -32.428 30.800 -45.080 1.00 24.35 16 LYS A CA 1
ATOM 3343 C C . LYS B 1 31 ? -32.988 31.849 -44.064 1.00 24.09 16 LYS A C 1
ATOM 3344 O O . LYS B 1 31 ? -32.501 31.997 -42.950 1.00 24.83 16 LYS A O 1
ATOM 3350 N N . ASN B 1 32 ? -34.119 32.420 -44.417 1.00 24.67 17 ASN A N 1
ATOM 3351 C CA . ASN B 1 32 ? -34.988 33.215 -43.608 1.00 24.92 17 ASN A CA 1
ATOM 3352 C C . ASN B 1 32 ? -36.233 32.353 -43.273 1.00 23.89 17 ASN A C 1
ATOM 3353 O O . ASN B 1 32 ? -37.045 31.997 -44.120 1.00 22.29 17 ASN A O 1
ATOM 3358 N N . ALA B 1 33 ? -36.377 32.095 -41.966 1.00 24.14 18 ALA A N 1
ATOM 3359 C CA . ALA B 1 33 ? -37.366 31.161 -41.470 1.00 23.65 18 ALA A CA 1
ATOM 3360 C C . ALA B 1 33 ? -38.241 31.779 -40.438 1.00 23.47 18 ALA A C 1
ATOM 3361 O O . ALA B 1 33 ? -37.775 32.263 -39.386 1.00 24.58 18 ALA A O 1
ATOM 3363 N N . TYR B 1 34 ? -39.516 31.787 -40.708 1.00 24.33 19 TYR A N 1
ATOM 3364 C CA . TYR B 1 34 ? -40.480 32.198 -39.754 1.00 26.50 19 TYR A CA 1
ATOM 3365 C C . TYR B 1 34 ? -41.327 30.883 -39.389 1.00 26.58 19 TYR A C 1
ATOM 3366 O O . TYR B 1 34 ? -41.980 30.248 -40.285 1.00 25.90 19 TYR A O 1
ATOM 3375 N N . ILE B 1 35 ? -41.339 30.526 -38.116 1.00 26.14 20 ILE A N 1
ATOM 3376 C CA . ILE B 1 35 ? -42.061 29.344 -37.699 1.00 26.30 20 ILE A CA 1
ATOM 3377 C C . ILE B 1 35 ? -42.828 29.705 -36.533 1.00 27.43 20 ILE A C 1
ATOM 3378 O O . ILE B 1 35 ? -42.261 30.211 -35.568 1.00 26.39 20 ILE A O 1
ATOM 3383 N N . ASN B 1 36 ? -44.123 29.399 -36.591 1.00 28.21 21 ASN A N 1
ATOM 3384 C CA . ASN B 1 36 ? -44.978 29.719 -35.478 1.00 29.82 21 ASN A CA 1
ATOM 3385 C C . ASN B 1 36 ? -45.972 28.557 -35.155 1.00 29.98 21 ASN A C 1
ATOM 3386 O O . ASN B 1 36 ? -46.854 28.245 -35.989 1.00 29.52 21 ASN A O 1
ATOM 3391 N N . ARG B 1 37 ? -45.926 28.066 -33.897 1.00 29.05 22 ARG A N 1
ATOM 3392 C CA . ARG B 1 37 ? -46.947 27.115 -33.415 1.00 29.18 22 ARG A CA 1
ATOM 3393 C C . ARG B 1 37 ? -47.867 27.742 -32.418 1.00 29.67 22 ARG A C 1
ATOM 3394 O O . ARG B 1 37 ? -47.443 27.943 -31.306 1.00 31.25 22 ARG A O 1
ATOM 3402 N N . ASP B 1 38 ? -49.124 27.960 -32.818 1.00 29.65 23 ASP A N 1
ATOM 3403 C CA . ASP B 1 38 ? -50.179 28.506 -32.065 1.00 31.35 23 ASP A CA 1
ATOM 3404 C C . ASP B 1 38 ? -51.137 27.381 -31.525 1.00 31.94 23 ASP A C 1
ATOM 3405 O O . ASP B 1 38 ? -52.010 26.874 -32.268 1.00 30.84 23 ASP A O 1
ATOM 3410 N N . PHE B 1 39 ? -51.019 27.076 -30.220 1.00 31.14 24 PHE A N 1
ATOM 3411 C CA . PHE B 1 39 ? -51.981 26.190 -29.602 1.00 31.21 24 PHE A CA 1
ATOM 3412 C C . PHE B 1 39 ? -53.353 26.889 -29.461 1.00 33.22 24 PHE A C 1
ATOM 3413 O O . PHE B 1 39 ? -53.419 28.062 -29.026 1.00 33.61 24 PHE A O 1
ATOM 3421 N N . ASP B 1 40 ? -54.459 26.187 -29.789 1.00 35.42 25 ASP A N 1
ATOM 3422 C CA . ASP B 1 40 ? -55.876 26.721 -29.601 1.00 37.47 25 ASP A CA 1
ATOM 3423 C C . ASP B 1 40 ? -56.184 27.120 -28.103 1.00 39.11 25 ASP A C 1
ATOM 3424 O O . ASP B 1 40 ? -56.760 28.165 -27.816 1.00 38.46 25 ASP A O 1
ATOM 3429 N N . ASN B 1 41 ? -55.802 26.253 -27.181 1.00 40.95 26 ASN A N 1
ATOM 3430 C CA . ASN B 1 41 ? -55.987 26.521 -25.760 1.00 41.98 26 ASN A CA 1
ATOM 3431 C C . ASN B 1 41 ? -55.037 27.697 -25.238 1.00 42.89 26 ASN A C 1
ATOM 3432 O O . ASN B 1 41 ? -53.789 27.622 -25.220 1.00 41.49 26 ASN A O 1
ATOM 3437 N N . ASP B 1 42 ? -55.708 28.782 -24.867 1.00 46.19 27 ASP A N 1
ATOM 3438 C CA . ASP B 1 42 ? -55.156 29.989 -24.136 1.00 47.89 27 ASP A CA 1
ATOM 3439 C C . ASP B 1 42 ? -54.167 29.801 -22.979 1.00 47.94 27 ASP A C 1
ATOM 3440 O O . ASP B 1 42 ? -53.275 30.590 -22.827 1.00 48.03 27 ASP A O 1
ATOM 3445 N N . ALA B 1 43 ? -54.292 28.743 -22.193 1.00 47.96 28 ALA A N 1
ATOM 3446 C CA . ALA B 1 43 ? -53.351 28.471 -21.140 1.00 46.32 28 ALA A CA 1
ATOM 3447 C C . ALA B 1 43 ? -51.995 27.963 -21.674 1.00 44.08 28 ALA A C 1
ATOM 3448 O O . ALA B 1 43 ? -51.052 27.719 -20.883 1.00 43.10 28 ALA A O 1
ATOM 3450 N N . LEU B 1 44 ? -51.837 27.730 -22.997 1.00 41.46 29 LEU A N 1
ATOM 3451 C CA . LEU B 1 44 ? -50.530 27.230 -23.426 1.00 39.82 29 LEU A CA 1
ATOM 3452 C C . LEU B 1 44 ? -49.736 28.327 -24.074 1.00 38.87 29 LEU A C 1
ATOM 3453 O O . LEU B 1 44 ? -50.303 29.189 -24.757 1.00 38.27 29 LEU A O 1
ATOM 3458 N N . LYS B 1 45 ? -48.420 28.211 -23.972 1.00 38.65 30 LYS A N 1
ATOM 3459 C CA . LYS B 1 45 ? -47.515 29.111 -24.630 1.00 38.62 30 LYS A CA 1
ATOM 3460 C C . LYS B 1 45 ? -47.392 28.745 -26.133 1.00 35.22 30 LYS A C 1
ATOM 3461 O O . LYS B 1 45 ? -47.017 27.683 -26.450 1.00 33.61 30 LYS A O 1
ATOM 3467 N N . ASP B 1 46 ? -47.778 29.638 -27.021 1.00 32.95 31 ASP A N 1
ATOM 3468 C CA . ASP B 1 46 ? -47.350 29.616 -28.428 1.00 31.31 31 ASP A CA 1
ATOM 3469 C C . ASP B 1 46 ? -45.790 29.712 -28.583 1.00 29.41 31 ASP A C 1
ATOM 3470 O O . ASP B 1 46 ? -45.084 30.212 -27.705 1.00 30.83 31 ASP A O 1
ATOM 3475 N N . THR B 1 47 ? -45.246 28.974 -29.537 1.00 27.27 32 THR A N 1
ATOM 3476 C CA . THR B 1 47 ? -43.809 28.794 -29.600 1.00 25.92 32 THR A CA 1
ATOM 3477 C C . THR B 1 47 ? -43.434 29.153 -31.012 1.00 24.69 32 THR A C 1
ATOM 3478 O O . THR B 1 47 ? -44.295 29.129 -31.923 1.00 24.29 32 THR A O 1
ATOM 3482 N N . GLY B 1 48 ? -42.143 29.343 -31.178 1.00 24.11 33 GLY A N 1
ATOM 3483 C CA . GLY B 1 48 ? -41.604 29.686 -32.475 1.00 24.41 33 GLY A CA 1
ATOM 3484 C C . GLY B 1 48 ? -40.481 30.717 -32.529 1.00 24.01 33 GLY A C 1
ATOM 3485 O O . GLY B 1 48 ? -39.965 31.168 -31.490 1.00 23.99 33 GLY A O 1
ATOM 3486 N N . SER B 1 49 ? -40.100 31.074 -33.748 1.00 23.84 34 SER A N 1
ATOM 3487 C CA . SER B 1 49 ? -39.091 32.172 -33.884 1.00 25.13 34 SER A CA 1
ATOM 3488 C C . SER B 1 49 ? -39.046 32.654 -35.366 1.00 25.40 34 SER A C 1
ATOM 3489 O O . SER B 1 49 ? -39.448 31.891 -36.256 1.00 25.15 34 SER A O 1
ATOM 3492 N N . TRP B 1 50 ? -38.473 33.841 -35.588 1.00 25.24 35 TRP A N 1
ATOM 3493 C CA . TRP B 1 50 ? -38.068 34.300 -36.952 1.00 24.62 35 TRP A CA 1
ATOM 3494 C C . TRP B 1 50 ? -36.557 34.393 -36.919 1.00 23.84 35 TRP A C 1
ATOM 3495 O O . TRP B 1 50 ? -35.999 34.933 -35.903 1.00 23.18 35 TRP A O 1
ATOM 3506 N N . SER B 1 51 ? -35.871 33.801 -37.930 1.00 22.03 36 SER A N 1
ATOM 3507 C CA . SER B 1 51 ? -34.331 33.771 -37.868 1.00 21.87 36 SER A CA 1
ATOM 3508 C C . SER B 1 51 ? -33.717 33.847 -39.271 1.00 21.60 36 SER A C 1
ATOM 3509 O O . SER B 1 51 ? -34.404 33.554 -40.259 1.00 21.26 36 SER A O 1
ATOM 3512 N N . GLN B 1 52 ? -32.460 34.257 -39.327 1.00 22.07 37 GLN A N 1
ATOM 3513 C CA . GLN B 1 52 ? -31.787 34.252 -40.596 1.00 23.52 37 GLN A CA 1
ATOM 3514 C C . GLN B 1 52 ? -30.500 33.591 -40.503 1.00 23.24 37 GLN A C 1
ATOM 3515 O O . GLN B 1 52 ? -29.750 33.856 -39.612 1.00 22.89 37 GLN A O 1
ATOM 3521 N N . ALA B 1 53 ? -30.274 32.758 -41.532 1.00 23.11 38 ALA A N 1
ATOM 3522 C CA . ALA B 1 53 ? -29.040 31.971 -41.589 1.00 23.51 38 ALA A CA 1
ATOM 3523 C C . ALA B 1 53 ? -28.271 32.076 -42.865 1.00 23.86 38 ALA A C 1
ATOM 3524 O O . ALA B 1 53 ? -28.769 32.408 -43.929 1.00 24.54 38 ALA A O 1
ATOM 3526 N N . ALA B 1 54 ? -27.036 31.783 -42.744 1.00 24.41 39 ALA A N 1
ATOM 3527 C CA . ALA B 1 54 ? -26.202 31.566 -43.867 1.00 25.88 39 ALA A CA 1
ATOM 3528 C C . ALA B 1 54 ? -25.340 30.315 -43.571 1.00 25.35 39 ALA A C 1
ATOM 3529 O O . ALA B 1 54 ? -24.846 30.142 -42.428 1.00 24.87 39 ALA A O 1
ATOM 3531 N N . SER B 1 55 ? -25.122 29.487 -44.608 1.00 25.76 40 SER A N 1
ATOM 3532 C CA . SER B 1 55 ? -24.235 28.288 -44.448 1.00 25.99 40 SER A CA 1
ATOM 3533 C C . SER B 1 55 ? -23.433 27.921 -45.703 1.00 27.33 40 SER A C 1
ATOM 3534 O O . SER B 1 55 ? -23.786 28.273 -46.847 1.00 28.29 40 SER A O 1
ATOM 3537 N N . LEU B 1 56 ? -22.366 27.176 -45.463 1.00 27.80 41 LEU A N 1
ATOM 3538 C CA . LEU B 1 56 ? -21.475 26.700 -46.473 1.00 29.21 41 LEU A CA 1
ATOM 3539 C C . LEU B 1 56 ? -21.062 25.196 -46.242 1.00 29.68 41 LEU A C 1
ATOM 3540 O O . LEU B 1 56 ? -20.632 24.817 -45.150 1.00 28.40 41 LEU A O 1
ATOM 3545 N N . PHE B 1 57 ? -21.144 24.412 -47.334 1.00 31.07 42 PHE A N 1
ATOM 3546 C CA . PHE B 1 57 ? -20.746 22.971 -47.317 1.00 31.52 42 PHE A CA 1
ATOM 3547 C C . PHE B 1 57 ? -19.790 22.713 -48.405 1.00 33.47 42 PHE A C 1
ATOM 3548 O O . PHE B 1 57 ? -19.975 23.159 -49.579 1.00 34.68 42 PHE A O 1
ATOM 3556 N N . TYR B 1 58 ? -18.773 21.975 -48.061 1.00 34.07 43 TYR A N 1
ATOM 3557 C CA . TYR B 1 58 ? -17.755 21.618 -48.971 1.00 36.53 43 TYR A CA 1
ATOM 3558 C C . TYR B 1 58 ? -17.609 20.059 -48.992 1.00 38.03 43 TYR A C 1
ATOM 3559 O O . TYR B 1 58 ? -17.491 19.456 -47.917 1.00 36.36 43 TYR A O 1
ATOM 3568 N N . LYS B 1 59 ? -17.456 19.482 -50.199 1.00 41.42 44 LYS A N 1
ATOM 3569 C CA . LYS B 1 59 ? -17.163 18.048 -50.375 1.00 44.39 44 LYS A CA 1
ATOM 3570 C C . LYS B 1 59 ? -16.112 17.921 -51.343 1.00 44.62 44 LYS A C 1
ATOM 3571 O O . LYS B 1 59 ? -16.378 18.084 -52.486 1.00 45.66 44 LYS A O 1
ATOM 3577 N N . SER B 1 60 ? -14.909 17.585 -50.910 1.00 45.08 45 SER A N 1
ATOM 3578 C CA . SER B 1 60 ? -13.827 17.373 -51.845 1.00 46.33 45 SER A CA 1
ATOM 3579 C C . SER B 1 60 ? -14.002 16.178 -52.793 1.00 47.31 45 SER A C 1
ATOM 3580 O O . SER B 1 60 ? -14.697 15.214 -52.525 1.00 45.57 45 SER A O 1
ATOM 3583 N N . LYS B 1 61 ? -13.316 16.290 -53.919 1.00 49.43 46 LYS A N 1
ATOM 3584 C CA . LYS B 1 61 ? -13.215 15.209 -54.857 1.00 51.15 46 LYS A CA 1
ATOM 3585 C C . LYS B 1 61 ? -12.274 14.226 -54.183 1.00 50.01 46 LYS A C 1
ATOM 3586 O O . LYS B 1 61 ? -11.581 14.573 -53.204 1.00 48.61 46 LYS A O 1
ATOM 3592 N N . MET B 1 62 ? -12.259 13.004 -54.706 1.00 50.36 47 MET A N 1
ATOM 3593 C CA . MET B 1 62 ? -11.306 11.956 -54.243 1.00 50.34 47 MET A CA 1
ATOM 3594 C C . MET B 1 62 ? -10.010 12.075 -55.017 1.00 52.44 47 MET A C 1
ATOM 3595 O O . MET B 1 62 ? -10.017 12.165 -56.212 1.00 54.26 47 MET A O 1
ATOM 3600 N N . HIS B 1 63 ? -8.907 12.181 -54.301 1.00 52.50 48 HIS A N 1
ATOM 3601 C CA . HIS B 1 63 ? -7.560 12.266 -54.862 1.00 55.03 48 HIS A CA 1
ATOM 3602 C C . HIS B 1 63 ? -6.836 10.883 -54.804 1.00 55.63 48 HIS A C 1
ATOM 3603 O O . HIS B 1 63 ? -6.685 10.285 -53.713 1.00 53.88 48 HIS A O 1
ATOM 3610 N N . ASP B 1 64 ? -6.333 10.427 -55.951 1.00 57.74 49 ASP A N 1
ATOM 3611 C CA . ASP B 1 64 ? -5.513 9.243 -56.011 1.00 58.92 49 ASP A CA 1
ATOM 3612 C C . ASP B 1 64 ? -4.255 9.462 -55.171 1.00 58.60 49 ASP A C 1
ATOM 3613 O O . ASP B 1 64 ? -3.628 10.479 -55.311 1.00 59.49 49 ASP A O 1
ATOM 3618 N N . THR B 1 65 ? -3.928 8.518 -54.291 1.00 57.44 50 THR A N 1
ATOM 3619 C CA . THR B 1 65 ? -2.664 8.432 -53.608 1.00 57.30 50 THR A CA 1
ATOM 3620 C C . THR B 1 65 ? -1.734 7.589 -54.430 1.00 60.09 50 THR A C 1
ATOM 3621 O O . THR B 1 65 ? -2.174 6.951 -55.358 1.00 61.75 50 THR A O 1
ATOM 3625 N N . PRO B 1 66 ? -0.451 7.618 -54.113 1.00 60.78 51 PRO A N 1
ATOM 3626 C CA . PRO B 1 66 ? 0.537 6.729 -54.741 1.00 63.71 51 PRO A CA 1
ATOM 3627 C C . PRO B 1 66 ? 0.421 5.151 -54.499 1.00 64.05 51 PRO A C 1
ATOM 3628 O O . PRO B 1 66 ? 1.094 4.379 -55.175 1.00 66.25 51 PRO A O 1
ATOM 3632 N N . LEU B 1 67 ? -0.426 4.739 -53.545 1.00 61.76 52 LEU A N 1
ATOM 3633 C CA . LEU B 1 67 ? -0.747 3.330 -53.268 1.00 62.14 52 LEU A CA 1
ATOM 3634 C C . LEU B 1 67 ? -1.757 2.819 -54.260 1.00 63.15 52 LEU A C 1
ATOM 3635 O O . LEU B 1 67 ? -2.853 3.346 -54.323 1.00 61.44 52 LEU A O 1
ATOM 3640 N N . VAL B 1 68 ? -1.418 1.766 -54.968 1.00 65.70 53 VAL A N 1
ATOM 3641 C CA . VAL B 1 68 ? -2.318 1.118 -55.882 1.00 67.29 53 VAL A CA 1
ATOM 3642 C C . VAL B 1 68 ? -2.337 -0.397 -55.470 1.00 68.09 53 VAL A C 1
ATOM 3643 O O . VAL B 1 68 ? -1.284 -1.053 -55.433 1.00 69.20 53 VAL A O 1
ATOM 3647 N N . ILE B 1 69 ? -3.554 -0.904 -55.140 1.00 67.12 54 ILE A N 1
ATOM 3648 C CA . ILE B 1 69 ? -3.752 -2.305 -54.737 1.00 68.14 54 ILE A CA 1
ATOM 3649 C C . ILE B 1 69 ? -4.550 -2.995 -55.815 1.00 70.49 54 ILE A C 1
ATOM 3650 O O . ILE B 1 69 ? -5.561 -2.497 -56.207 1.00 69.75 54 ILE A O 1
ATOM 3655 N N . ALA B 1 70 ? -4.038 -4.119 -56.315 1.00 73.94 55 ALA A N 1
ATOM 3656 C CA . ALA B 1 70 ? -4.649 -4.816 -57.463 1.00 77.13 55 ALA A CA 1
ATOM 3657 C C . ALA B 1 70 ? -5.370 -3.858 -58.489 1.00 77.43 55 ALA A C 1
ATOM 3658 O O . ALA B 1 70 ? -6.703 -3.905 -58.743 1.00 77.22 55 ALA A O 1
ATOM 3660 N N . ASP B 1 71 ? -4.485 -2.928 -58.995 1.00 78.48 56 ASP A N 1
ATOM 3661 C CA . ASP B 1 71 ? -4.735 -2.029 -60.129 1.00 79.94 56 ASP A CA 1
ATOM 3662 C C . ASP B 1 71 ? -5.663 -0.850 -59.903 1.00 76.82 56 ASP A C 1
ATOM 3663 O O . ASP B 1 71 ? -5.921 -0.089 -60.821 1.00 78.03 56 ASP A O 1
ATOM 3668 N N . LYS B 1 72 ? -6.069 -0.658 -58.647 1.00 72.82 57 LYS A N 1
ATOM 3669 C CA . LYS B 1 72 ? -6.925 0.368 -58.263 1.00 69.81 57 LYS A CA 1
ATOM 3670 C C . LYS B 1 72 ? -6.266 1.186 -57.113 1.00 66.62 57 LYS A C 1
ATOM 3671 O O . LYS B 1 72 ? -5.696 0.634 -56.160 1.00 65.77 57 LYS A O 1
ATOM 3677 N N . PRO B 1 73 ? -6.311 2.517 -57.232 1.00 64.87 58 PRO A N 1
ATOM 3678 C CA . PRO B 1 73 ? -5.698 3.344 -56.205 1.00 62.45 58 PRO A CA 1
ATOM 3679 C C . PRO B 1 73 ? -6.470 3.451 -54.871 1.00 58.93 58 PRO A C 1
ATOM 3680 O O . PRO B 1 73 ? -7.702 3.586 -54.841 1.00 57.46 58 PRO A O 1
ATOM 3684 N N . ILE B 1 74 ? -5.749 3.496 -53.771 1.00 57.51 59 ILE A N 1
ATOM 3685 C CA . ILE B 1 74 ? -6.339 4.014 -52.511 1.00 54.41 59 ILE A CA 1
ATOM 3686 C C . ILE B 1 74 ? -6.539 5.530 -52.688 1.00 53.43 59 ILE A C 1
ATOM 3687 O O . ILE B 1 74 ? -5.646 6.189 -53.122 1.00 54.35 59 ILE A O 1
ATOM 3692 N N . THR B 1 75 ? -7.702 6.055 -52.367 1.00 51.56 60 THR A N 1
ATOM 3693 C CA . THR B 1 75 ? -7.998 7.475 -52.560 1.00 50.97 60 THR A CA 1
ATOM 3694 C C . THR B 1 75 ? -8.260 8.208 -51.248 1.00 48.91 60 THR A C 1
ATOM 3695 O O . THR B 1 75 ? -8.471 7.580 -50.210 1.00 47.84 60 THR A O 1
ATOM 3699 N N . ILE B 1 76 ? -8.156 9.535 -51.290 1.00 48.98 61 ILE A N 1
ATOM 3700 C CA . ILE B 1 76 ? -8.228 10.368 -50.098 1.00 47.45 61 ILE A CA 1
ATOM 3701 C C . ILE B 1 76 ? -8.959 11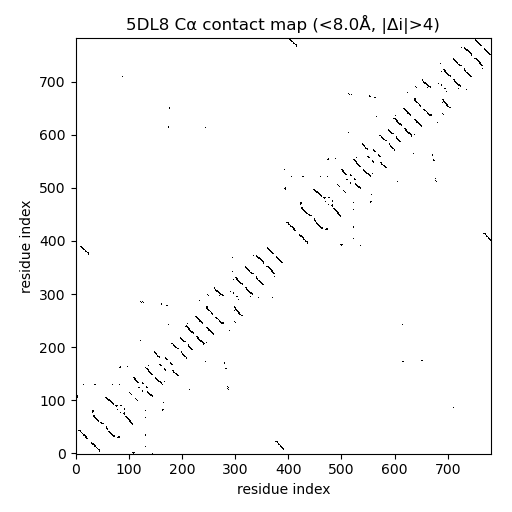.663 -50.378 1.00 47.14 61 ILE A C 1
ATOM 3702 O O . ILE B 1 76 ? -8.976 12.164 -51.522 1.00 48.18 61 ILE A O 1
ATOM 3707 N N . GLY B 1 77 ? -9.671 12.116 -49.339 1.00 45.60 62 GLY A N 1
ATOM 3708 C CA . GLY B 1 77 ? -10.642 13.195 -49.449 1.00 45.18 62 GLY A CA 1
ATOM 3709 C C . GLY B 1 77 ? -11.051 13.78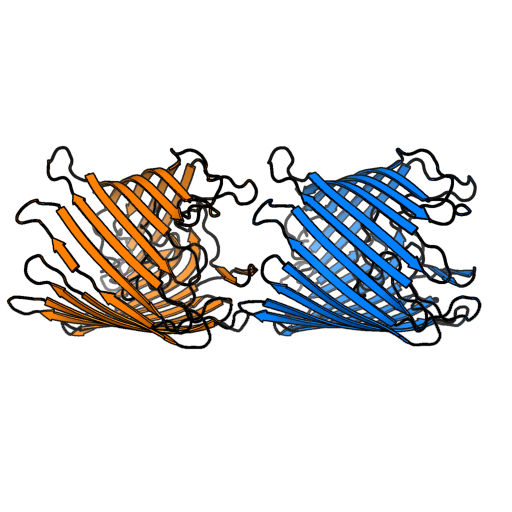9 -48.092 1.00 43.92 62 GLY A C 1
ATOM 3710 O O . GLY B 1 77 ? -10.656 13.321 -47.011 1.00 41.96 62 GLY A O 1
ATOM 3711 N N . ALA B 1 78 ? -11.828 14.872 -48.170 1.00 29.96 63 ALA A N 1
ATOM 3712 C CA . ALA B 1 78 ? -12.271 15.618 -46.974 1.00 31.13 63 ALA A CA 1
ATOM 3713 C C . ALA B 1 78 ? -13.533 16.432 -47.273 1.00 32.56 63 ALA A C 1
ATOM 3714 O O . ALA B 1 78 ? -13.720 16.876 -48.393 1.00 34.53 63 ALA A O 1
ATOM 3716 N N . ASP B 1 79 ? -14.420 16.496 -46.279 1.00 31.90 64 ASP A N 1
ATOM 3717 C CA . ASP B 1 79 ? -15.563 17.380 -46.248 1.00 31.90 64 ASP A CA 1
ATOM 3718 C C . ASP B 1 79 ? -15.505 18.358 -45.038 1.00 31.15 64 ASP A C 1
ATOM 3719 O O . ASP B 1 79 ? -14.805 18.138 -44.086 1.00 30.16 64 ASP A O 1
ATOM 3724 N N . ALA B 1 80 ? -16.327 19.386 -45.123 1.00 30.95 65 ALA A N 1
ATOM 3725 C CA . ALA B 1 80 ? -16.436 20.404 -44.085 1.00 32.41 65 ALA A CA 1
ATOM 3726 C C . ALA B 1 80 ? -17.738 21.133 -44.235 1.00 31.94 65 ALA A C 1
ATOM 3727 O O . ALA B 1 80 ? -18.329 21.178 -45.346 1.00 31.88 65 ALA A O 1
ATOM 3729 N N . SER B 1 81 ? -18.212 21.660 -43.113 1.00 31.51 66 SER A N 1
ATOM 3730 C CA . SER B 1 81 ? -19.458 22.421 -43.077 1.00 29.55 66 SER A CA 1
ATOM 3731 C C . SER B 1 81 ? -19.414 23.522 -42.001 1.00 29.67 66 SER A C 1
ATOM 3732 O O . SER B 1 81 ? -18.705 23.420 -40.972 1.00 28.53 66 SER A O 1
ATOM 3735 N N . VAL B 1 82 ? -20.221 24.564 -42.239 1.00 27.69 67 VAL A N 1
ATOM 3736 C CA . VAL B 1 82 ? -20.434 25.624 -41.244 1.00 26.74 67 VAL A CA 1
ATOM 3737 C C . VAL B 1 82 ? -21.819 26.212 -41.457 1.00 24.18 67 VAL A C 1
ATOM 3738 O O . VAL B 1 82 ? -22.217 26.462 -42.617 1.00 25.51 67 VAL A O 1
ATOM 3742 N N . GLN B 1 83 ? -22.575 26.318 -40.368 1.00 22.12 68 GLN A N 1
ATOM 3743 C CA . GLN B 1 83 ? -23.899 26.843 -40.415 1.00 22.22 68 GLN A CA 1
ATOM 3744 C C . GLN B 1 83 ? -24.127 27.868 -39.286 1.00 21.64 68 GLN A C 1
ATOM 3745 O O . GLN B 1 83 ? -23.773 27.596 -38.153 1.00 21.88 68 GLN A O 1
ATOM 3751 N N . TYR B 1 84 ? -24.749 29.000 -39.621 1.00 21.17 69 TYR A N 1
ATOM 3752 C CA . TYR B 1 84 ? -24.894 30.201 -38.681 1.00 21.34 69 TYR A CA 1
ATOM 3753 C C . TYR B 1 84 ? -26.290 30.817 -38.781 1.00 20.09 69 TYR A C 1
ATOM 3754 O O . TYR B 1 84 ? -26.796 31.087 -39.889 1.00 19.79 69 TYR A O 1
ATOM 3763 N N . ALA B 1 85 ? -26.997 30.917 -37.664 1.00 19.10 70 ALA A N 1
ATOM 3764 C CA . ALA B 1 85 ? -28.293 31.590 -37.692 1.00 20.35 70 ALA A CA 1
ATOM 3765 C C . ALA B 1 85 ? -28.451 32.687 -36.579 1.00 21.85 70 ALA A C 1
ATOM 3766 O O . ALA B 1 85 ? -27.892 32.516 -35.482 1.00 25.33 70 ALA A O 1
ATOM 3768 N N . VAL B 1 86 ? -29.238 33.745 -36.814 1.00 20.90 71 VAL A N 1
ATOM 3769 C CA . VAL B 1 86 ? -29.323 34.826 -35.853 1.00 22.01 71 VAL A CA 1
ATOM 3770 C C . VAL B 1 86 ? -30.805 34.865 -35.621 1.00 22.45 71 VAL A C 1
ATOM 3771 O O . VAL B 1 86 ? -31.562 34.806 -36.629 1.00 22.37 71 VAL A O 1
ATOM 3775 N N . ARG B 1 87 ? -31.246 34.977 -34.337 1.00 21.96 72 ARG A N 1
ATOM 3776 C CA . ARG B 1 87 ? -32.664 35.213 -34.096 1.00 21.33 72 ARG A CA 1
ATOM 3777 C C . ARG B 1 87 ? -33.039 36.714 -34.396 1.00 23.03 72 ARG A C 1
ATOM 3778 O O . ARG B 1 87 ? -32.367 37.715 -33.930 1.00 22.63 72 ARG A O 1
ATOM 3786 N N . LEU B 1 88 ? -34.136 36.866 -35.125 1.00 23.41 73 LEU A N 1
ATOM 3787 C CA . LEU B 1 88 ? -34.687 38.200 -35.403 1.00 25.03 73 LEU A CA 1
ATOM 3788 C C . LEU B 1 88 ? -35.907 38.582 -34.537 1.00 25.92 73 LEU A C 1
ATOM 3789 O O . LEU B 1 88 ? -36.157 39.803 -34.286 1.00 25.53 73 LEU A O 1
ATOM 3794 N N . SER B 1 89 ? -36.698 37.565 -34.175 1.00 24.18 74 SER A N 1
ATOM 3795 C CA . SER B 1 89 ? -37.873 37.754 -33.399 1.00 26.48 74 SER A CA 1
ATOM 3796 C C . SER B 1 89 ? -37.468 38.087 -31.887 1.00 29.19 74 SER A C 1
ATOM 3797 O O . SER B 1 89 ? -36.327 37.852 -31.426 1.00 26.82 74 SER A O 1
ATOM 3800 N N . SER B 1 90 ? -38.470 38.558 -31.154 1.00 31.13 75 SER A N 1
ATOM 3801 C CA . SER B 1 90 ? -38.304 38.776 -29.678 1.00 34.37 75 SER A CA 1
ATOM 3802 C C . SER B 1 90 ? -38.372 37.365 -29.019 1.00 31.91 75 SER A C 1
ATOM 3803 O O . SER B 1 90 ? -38.912 36.379 -29.628 1.00 30.62 75 SER A O 1
ATOM 3806 N N . ASP B 1 91 ? -37.716 37.327 -27.835 1.00 30.91 76 ASP A N 1
ATOM 3807 C CA . ASP B 1 91 ? -37.594 36.121 -26.934 1.00 29.19 76 ASP A CA 1
ATOM 3808 C C . ASP B 1 91 ? -38.981 35.791 -26.435 1.00 28.90 76 ASP A C 1
ATOM 3809 O O . ASP B 1 91 ? -39.640 36.603 -25.829 1.00 30.38 76 ASP A O 1
ATOM 3814 N N . LYS B 1 92 ? -39.494 34.656 -26.850 1.00 27.57 77 LYS A N 1
ATOM 3815 C CA . LYS B 1 92 ? -40.687 34.056 -26.253 1.00 27.76 77 LYS A CA 1
ATOM 3816 C C . LYS B 1 92 ? -40.444 33.318 -24.882 1.00 27.36 77 LYS A C 1
ATOM 3817 O O . LYS B 1 92 ? -41.385 32.973 -24.234 1.00 27.33 77 LYS A O 1
ATOM 3823 N N . HIS B 1 93 ? -39.232 33.041 -24.478 1.00 26.26 78 HIS A N 1
ATOM 3824 C CA . HIS B 1 93 ? -39.004 32.313 -23.162 1.00 27.91 78 HIS A CA 1
ATOM 3825 C C . HIS B 1 93 ? -39.588 30.955 -23.036 1.00 27.42 78 HIS A C 1
ATOM 3826 O O . HIS B 1 93 ? -39.901 30.595 -21.959 1.00 28.99 78 HIS A O 1
ATOM 3833 N N . VAL B 1 94 ? -39.718 30.240 -24.141 1.00 26.88 79 VAL A N 1
ATOM 3834 C CA . VAL B 1 94 ? -40.162 28.823 -24.251 1.00 28.25 79 VAL A CA 1
ATOM 3835 C C . VAL B 1 94 ? -39.432 28.212 -25.493 1.00 27.44 79 VAL A C 1
ATOM 3836 O O . VAL B 1 94 ? -39.177 28.935 -26.484 1.00 26.56 79 VAL A O 1
ATOM 3840 N N . ALA B 1 95 ? -39.098 26.910 -25.425 1.00 27.16 80 ALA A N 1
ATOM 3841 C CA . ALA B 1 95 ? -38.368 26.134 -26.469 1.00 26.32 80 ALA A CA 1
ATOM 3842 C C . ALA B 1 95 ? -39.239 26.107 -27.645 1.00 25.56 80 ALA A C 1
ATOM 3843 O O . ALA B 1 95 ? -40.444 26.009 -27.478 1.00 27.18 80 ALA A O 1
ATOM 3845 N N . ASP B 1 96 ? -38.668 26.309 -28.820 1.00 26.56 81 ASP A N 1
ATOM 3846 C CA . ASP B 1 96 ? -39.413 26.167 -30.096 1.00 25.97 81 ASP A CA 1
ATOM 3847 C C . ASP B 1 96 ? -38.908 24.973 -30.936 1.00 25.30 81 ASP A C 1
ATOM 3848 O O . ASP B 1 96 ? -39.485 24.744 -31.956 1.00 23.73 81 ASP A O 1
ATOM 3853 N N . THR B 1 97 ? -37.828 24.265 -30.535 1.00 25.42 82 THR A N 1
ATOM 3854 C CA . THR B 1 97 ? -37.317 23.120 -31.307 1.00 25.01 82 THR A CA 1
ATOM 3855 C C . THR B 1 97 ? -36.704 23.567 -32.653 1.00 24.96 82 THR A C 1
ATOM 3856 O O . THR B 1 97 ? -36.506 22.707 -33.534 1.00 25.49 82 THR A O 1
ATOM 3860 N N . VAL B 1 98 ? -36.389 24.864 -32.780 1.00 22.68 83 VAL A N 1
ATOM 3861 C CA . VAL B 1 98 ? -35.724 25.481 -33.977 1.00 21.63 83 VAL A CA 1
ATOM 3862 C C . VAL B 1 98 ? -34.280 25.927 -33.693 1.00 21.61 83 VAL A C 1
ATOM 3863 O O . VAL B 1 98 ? -33.307 25.524 -34.345 1.00 18.99 83 VAL A O 1
ATOM 3867 N N . LEU B 1 99 ? -34.177 26.692 -32.612 1.00 22.99 84 LEU A N 1
ATOM 3868 C CA . LEU B 1 99 ? -32.984 27.333 -32.129 1.00 24.31 84 LEU A CA 1
ATOM 3869 C C . LEU B 1 99 ? -32.736 26.752 -30.712 1.00 22.68 84 LEU A C 1
ATOM 3870 O O . LEU B 1 99 ? -33.653 26.228 -30.118 1.00 22.65 84 LEU A O 1
ATOM 3875 N N . PRO B 1 100 ? -31.538 26.887 -30.187 1.00 21.85 85 PRO A N 1
ATOM 3876 C CA . PRO B 1 100 ? -31.344 26.334 -28.858 1.00 24.49 85 PRO A CA 1
ATOM 3877 C C . PRO B 1 100 ? -32.202 27.078 -27.856 1.00 26.90 85 PRO A C 1
ATOM 3878 O O . PRO B 1 100 ? -32.682 28.266 -28.146 1.00 25.46 85 PRO A O 1
ATOM 3882 N N . PHE B 1 101 ? -32.393 26.425 -26.702 1.00 27.37 86 PHE A N 1
ATOM 3883 C CA . PHE B 1 101 ? -33.138 26.965 -25.639 1.00 29.00 86 PHE A CA 1
ATOM 3884 C C . PHE B 1 101 ? -32.349 26.833 -24.371 1.00 30.89 86 PHE A C 1
ATOM 3885 O O . PHE B 1 101 ? -31.997 25.768 -24.077 1.00 30.56 86 PHE A O 1
ATOM 3893 N N . ASN B 1 102 ? -32.061 27.927 -23.638 1.00 30.19 87 ASN A N 1
ATOM 3894 C CA . ASN B 1 102 ? -31.254 27.821 -22.407 1.00 33.40 87 ASN A CA 1
ATOM 3895 C C . ASN B 1 102 ? -32.218 27.750 -21.178 1.00 33.43 87 ASN A C 1
ATOM 3896 O O . ASN B 1 102 ? -32.918 28.690 -20.876 1.00 31.90 87 ASN A O 1
ATOM 3901 N N . LYS B 1 103 ? -32.316 26.569 -20.562 1.00 36.57 88 LYS A N 1
ATOM 3902 C CA . LYS B 1 103 ? -33.258 26.351 -19.410 1.00 39.60 88 LYS A CA 1
ATOM 3903 C C . LYS B 1 103 ? -32.886 27.025 -18.141 1.00 39.56 88 LYS A C 1
ATOM 3904 O O . LYS B 1 103 ? -33.810 27.209 -17.351 1.00 38.64 88 LYS A O 1
ATOM 3910 N N . GLU B 1 104 ? -31.614 27.436 -17.948 1.00 39.99 89 GLU A N 1
ATOM 3911 C CA . GLU B 1 104 ? -31.254 28.196 -16.755 1.00 42.77 89 GLU A CA 1
ATOM 3912 C C . GLU B 1 104 ? -31.745 29.625 -16.934 1.00 40.22 89 GLU A C 1
ATOM 3913 O O . GLU B 1 104 ? -32.286 30.126 -16.042 1.00 37.88 89 GLU A O 1
ATOM 3919 N N . THR B 1 105 ? -31.647 30.250 -18.133 1.00 36.80 90 THR A N 1
ATOM 3920 C CA . THR B 1 105 ? -32.016 31.661 -18.276 1.00 34.91 90 THR A CA 1
ATOM 3921 C C . THR B 1 105 ? -33.466 31.782 -18.730 1.00 34.42 90 THR A C 1
ATOM 3922 O O . THR B 1 105 ? -34.015 32.883 -18.787 1.00 32.69 90 THR A O 1
ATOM 3926 N N . GLN B 1 106 ? -34.068 30.650 -19.129 1.00 34.93 91 GLN A N 1
ATOM 3927 C CA . GLN B 1 106 ? -35.420 30.639 -19.681 1.00 35.36 91 GLN A CA 1
ATOM 3928 C C . GLN B 1 106 ? -35.514 31.557 -20.974 1.00 32.69 91 GLN A C 1
ATOM 3929 O O . GLN B 1 106 ? -36.515 32.223 -21.231 1.00 30.64 91 GLN A O 1
ATOM 3935 N N . SER B 1 107 ? -34.443 31.519 -21.739 1.00 31.49 92 SER A N 1
ATOM 3936 C CA . SER B 1 107 ? -34.215 32.326 -22.921 1.00 32.36 92 SER A CA 1
ATOM 3937 C C . SER B 1 107 ? -33.861 31.569 -24.237 1.00 29.68 92 SER A C 1
ATOM 3938 O O . SER B 1 107 ? -32.901 30.735 -24.267 1.00 28.80 92 SER A O 1
ATOM 3941 N N . GLN B 1 108 ? -34.571 31.888 -25.311 1.00 27.91 93 GLN A N 1
ATOM 3942 C CA . GLN B 1 108 ? -34.158 31.380 -26.639 1.00 27.14 93 GLN A CA 1
ATOM 3943 C C . GLN B 1 108 ? -32.804 32.016 -27.024 1.00 27.02 93 GLN A C 1
ATOM 3944 O O . GLN B 1 108 ? -32.471 33.142 -26.728 1.00 26.16 93 GLN A O 1
ATOM 3950 N N . ALA B 1 109 ? -31.962 31.248 -27.620 1.00 26.85 94 ALA A N 1
ATOM 3951 C CA . ALA B 1 109 ? -30.681 31.775 -28.010 1.00 26.80 94 ALA A CA 1
ATOM 3952 C C . ALA B 1 109 ? -30.803 32.960 -28.967 1.00 26.41 94 ALA A C 1
ATOM 3953 O O . ALA B 1 109 ? -31.718 33.001 -29.872 1.00 23.51 94 ALA A O 1
ATOM 3955 N N . SER B 1 110 ? -29.836 33.858 -28.856 1.00 26.34 95 SER A N 1
ATOM 3956 C CA . SER B 1 110 ? -29.808 34.977 -29.705 1.00 26.15 95 SER A CA 1
ATOM 3957 C C . SER B 1 110 ? -29.238 34.616 -31.057 1.00 26.79 95 SER A C 1
ATOM 3958 O O . SER B 1 110 ? -29.657 35.180 -32.080 1.00 25.09 95 SER A O 1
ATOM 3961 N N . ASP B 1 111 ? -28.289 33.645 -31.095 1.00 28.85 96 ASP A N 1
ATOM 3962 C CA . ASP B 1 111 ? -27.706 33.137 -32.351 1.00 28.80 96 ASP A CA 1
ATOM 3963 C C . ASP B 1 111 ? -27.147 31.729 -32.043 1.00 29.25 96 ASP A C 1
ATOM 3964 O O . ASP B 1 111 ? -27.078 31.375 -30.858 1.00 30.26 96 ASP A O 1
ATOM 3969 N N . TYR B 1 112 ? -26.877 30.933 -33.099 1.00 26.54 97 TYR A N 1
ATOM 3970 C CA . TYR B 1 112 ? -26.153 29.698 -32.967 1.00 26.43 97 TYR A CA 1
ATOM 3971 C C . TYR B 1 112 ? -25.311 29.291 -34.155 1.00 26.03 97 TYR A C 1
ATOM 3972 O O . TYR B 1 112 ? -25.594 29.656 -35.323 1.00 26.99 97 TYR A O 1
ATOM 3981 N N . LEU B 1 113 ? -24.216 28.604 -33.836 1.00 24.94 98 LEU A N 1
ATOM 3982 C CA . LEU B 1 113 ? -23.219 28.193 -34.803 1.00 26.53 98 LEU A CA 1
ATOM 3983 C C . LEU B 1 113 ? -23.061 26.673 -34.772 1.00 27.42 98 LEU A C 1
ATOM 3984 O O . LEU B 1 113 ? -22.849 26.062 -33.635 1.00 29.83 98 LEU A O 1
ATOM 3989 N N . LYS B 1 114 ? -23.087 26.050 -35.956 1.00 24.68 99 LYS A N 1
ATOM 3990 C CA . LYS B 1 114 ? -22.640 24.670 -36.091 1.00 23.84 99 LYS A CA 1
ATOM 3991 C C . LYS B 1 114 ? -21.417 24.565 -37.049 1.00 25.51 99 LYS A C 1
ATOM 3992 O O . LYS B 1 114 ? -21.281 25.368 -37.981 1.00 24.16 99 LYS A O 1
ATOM 3998 N N . TYR B 1 115 ? -20.537 23.549 -36.850 1.00 26.89 100 TYR A N 1
ATOM 3999 C CA . TYR B 1 115 ? -19.466 23.290 -37.787 1.00 28.84 100 TYR A CA 1
ATOM 4000 C C . TYR B 1 115 ? -18.991 21.834 -37.620 1.00 29.65 100 TYR A C 1
ATOM 4001 O O . TYR B 1 115 ? -19.187 21.165 -36.533 1.00 28.95 100 TYR A O 1
ATOM 4010 N N . GLY B 1 116 ? -18.357 21.336 -38.680 1.00 28.28 101 GLY A N 1
ATOM 4011 C CA . GLY B 1 116 ? -17.800 20.009 -38.620 1.00 27.59 101 GLY A CA 1
ATOM 4012 C C . GLY B 1 116 ? -16.945 19.702 -39.785 1.00 28.09 101 GLY A C 1
ATOM 4013 O O . GLY B 1 116 ? -16.904 20.468 -40.727 1.00 28.25 101 GLY A O 1
ATOM 4014 N N . ALA B 1 117 ? -16.260 18.560 -39.731 1.00 27.61 102 ALA A N 1
ATOM 4015 C CA . ALA B 1 117 ? -15.407 18.158 -40.819 1.00 28.69 102 ALA A CA 1
ATOM 4016 C C . ALA B 1 117 ? -15.312 16.635 -40.851 1.00 29.33 102 ALA A C 1
ATOM 4017 O O . ALA B 1 117 ? -15.653 15.945 -39.837 1.00 29.15 102 ALA A O 1
ATOM 4019 N N . THR B 1 118 ? -14.867 16.154 -42.012 1.00 29.39 103 THR A N 1
ATOM 4020 C CA . THR B 1 118 ? -14.787 14.741 -42.345 1.00 29.28 103 THR A CA 1
ATOM 4021 C C . THR B 1 118 ? -13.543 14.355 -43.137 1.00 30.72 103 THR A C 1
ATOM 4022 O O . THR B 1 118 ? -13.180 15.005 -44.109 1.00 28.80 103 THR A O 1
ATOM 4026 N N . LEU B 1 119 ? -12.960 13.204 -42.742 1.00 33.48 104 LEU A N 1
ATOM 4027 C CA . LEU B 1 119 ? -11.886 12.507 -43.472 1.00 36.40 104 LEU A CA 1
ATOM 4028 C C . LEU B 1 119 ? -12.490 11.347 -44.275 1.00 34.96 104 LEU A C 1
ATOM 4029 O O . LEU B 1 119 ? -13.253 10.547 -43.755 1.00 33.06 104 LEU A O 1
ATOM 4034 N N . LYS B 1 120 ? -12.139 11.270 -45.554 1.00 34.99 105 LYS A N 1
ATOM 4035 C CA . LYS B 1 120 ? -12.564 10.202 -46.454 1.00 33.34 105 LYS A CA 1
ATOM 4036 C C . LYS B 1 120 ? -11.385 9.404 -47.015 1.00 35.02 105 LYS A C 1
ATOM 4037 O O . LYS B 1 120 ? -10.362 9.952 -47.470 1.00 34.72 105 LYS A O 1
ATOM 4043 N N . LEU B 1 121 ? -11.565 8.089 -47.040 1.00 36.27 106 LEU A N 1
ATOM 4044 C CA . LEU B 1 121 ? -10.640 7.122 -47.678 1.00 39.43 106 LEU A CA 1
ATOM 4045 C C . LEU B 1 121 ? -11.385 6.145 -48.566 1.00 36.33 106 LEU A C 1
ATOM 4046 O O . LEU B 1 121 ? -12.303 5.504 -48.065 1.00 34.27 106 LEU A O 1
ATOM 4051 N N . GLY B 1 122 ? -10.995 6.029 -49.836 1.00 35.43 107 GLY A N 1
ATOM 4052 C CA . GLY B 1 122 ? -11.762 5.178 -50.767 1.00 35.56 107 GLY A CA 1
ATOM 4053 C C . GLY B 1 122 ? -10.902 4.127 -51.426 1.00 36.67 107 GLY A C 1
ATOM 4054 O O . GLY B 1 122 ? -9.683 4.270 -51.478 1.00 36.23 107 GLY A O 1
ATOM 4055 N N . TYR B 1 123 ? -11.511 3.028 -51.863 1.00 37.38 108 TYR A N 1
ATOM 4056 C CA . TYR B 1 123 ? -10.800 2.025 -52.666 1.00 38.93 108 TYR A CA 1
ATOM 4057 C C . TYR B 1 123 ? -11.871 1.495 -53.622 1.00 39.94 108 TYR A C 1
ATOM 4058 O O . TYR B 1 123 ? -12.893 1.031 -53.148 1.00 39.46 108 TYR A O 1
ATOM 4067 N N . ASP B 1 124 ? -11.661 1.537 -54.943 1.00 42.32 109 ASP A N 1
ATOM 4068 C CA . ASP B 1 124 ? -12.628 0.957 -55.948 1.00 43.02 109 ASP A CA 1
ATOM 4069 C C . ASP B 1 124 ? -14.103 1.488 -55.788 1.00 41.64 109 ASP A C 1
ATOM 4070 O O . ASP B 1 124 ? -14.376 2.672 -56.097 1.00 40.25 109 ASP A O 1
ATOM 4075 N N . LYS B 1 125 ? -15.016 0.655 -55.273 1.00 41.07 110 LYS A N 1
ATOM 4076 C CA . LYS B 1 125 ? -16.398 1.081 -54.988 1.00 40.33 110 LYS A CA 1
ATOM 4077 C C . LYS B 1 125 ? -16.765 1.148 -53.484 1.00 37.69 110 LYS A C 1
ATOM 4078 O O . LYS B 1 125 ? -17.926 1.016 -53.107 1.00 38.40 110 LYS A O 1
ATOM 4084 N N . THR B 1 126 ? -15.779 1.425 -52.643 1.00 36.60 111 THR A N 1
ATOM 4085 C CA . THR B 1 126 ? -15.938 1.467 -51.211 1.00 35.80 111 THR A CA 1
ATOM 4086 C C . THR B 1 126 ? -15.414 2.830 -50.625 1.00 34.77 111 THR A C 1
ATOM 4087 O O . THR B 1 126 ? -14.405 3.345 -51.061 1.00 35.41 111 THR A O 1
ATOM 4091 N N . LEU B 1 127 ? -16.080 3.355 -49.607 1.00 32.94 112 LEU A N 1
ATOM 4092 C CA . LEU B 1 127 ? -15.682 4.619 -48.942 1.00 32.68 112 LEU A CA 1
ATOM 4093 C C . LEU B 1 127 ? -15.847 4.589 -47.440 1.00 31.41 112 LEU A C 1
ATOM 4094 O O . LEU B 1 127 ? -16.901 4.280 -46.949 1.00 29.70 112 LEU A O 1
ATOM 4099 N N . LEU B 1 128 ? -14.748 4.886 -46.740 1.00 32.56 113 LEU A N 1
ATOM 4100 C CA . LEU B 1 128 ? -14.664 5.028 -45.260 1.00 32.42 113 LEU A CA 1
ATOM 4101 C C . LEU B 1 128 ? -14.750 6.527 -44.948 1.00 31.61 113 LEU A C 1
ATOM 4102 O O . LEU B 1 128 ? -13.915 7.317 -45.460 1.00 31.80 113 LEU A O 1
ATOM 4107 N N . SER B 1 129 ? -15.667 6.904 -44.084 1.00 30.36 114 SER A N 1
ATOM 4108 C CA . SER B 1 129 ? -15.743 8.304 -43.622 1.00 29.93 114 SER A CA 1
ATOM 4109 C C . SER B 1 129 ? -15.598 8.384 -42.118 1.00 30.80 114 SER A C 1
ATOM 4110 O O . SER B 1 129 ? -16.147 7.534 -41.356 1.00 33.07 114 SER A O 1
ATOM 4113 N N . VAL B 1 130 ? -14.801 9.333 -41.673 1.00 30.31 115 VAL A N 1
ATOM 4114 C CA . VAL B 1 130 ? -14.584 9.504 -40.285 1.00 31.33 115 VAL A CA 1
ATOM 4115 C C . VAL B 1 130 ? -14.805 10.983 -39.915 1.00 31.67 115 VAL A C 1
ATOM 4116 O O . VAL B 1 130 ? -14.057 11.865 -40.408 1.00 31.14 115 VAL A O 1
ATOM 4120 N N . GLY B 1 131 ? -15.783 11.226 -39.017 1.00 30.77 116 GLY A N 1
ATOM 4121 C CA . GLY B 1 131 ? -15.972 12.565 -38.362 1.00 30.09 116 GLY A CA 1
ATOM 4122 C C . GLY B 1 131 ? -17.423 12.937 -38.601 1.00 29.55 116 GLY A C 1
ATOM 4123 O O . GLY B 1 131 ? -18.319 12.111 -38.324 1.00 28.96 116 GLY A O 1
ATOM 4124 N N . GLU B 1 132 ? -17.701 14.073 -39.245 1.00 28.75 117 GLU A N 1
ATOM 4125 C CA . GLU B 1 132 ? -19.114 14.425 -39.516 1.00 27.20 117 GLU A CA 1
ATOM 4126 C C . GLU B 1 132 ? -19.724 13.608 -40.631 1.00 27.19 117 GLU A C 1
ATOM 4127 O O . GLU B 1 132 ? -19.153 13.560 -41.704 1.00 26.85 117 GLU A O 1
ATOM 4133 N N . LEU B 1 133 ? -20.936 13.063 -40.390 1.00 26.13 118 LEU A N 1
ATOM 4134 C CA . LEU B 1 133 ? -21.716 12.272 -41.347 1.00 25.18 118 LEU A CA 1
ATOM 4135 C C . LEU B 1 133 ? -23.137 12.821 -41.557 1.00 23.73 118 LEU A C 1
ATOM 4136 O O . LEU B 1 133 ? -23.923 13.115 -40.621 1.00 22.85 118 LEU A O 1
ATOM 4141 N N . TRP B 1 134 ? -23.472 12.903 -42.815 1.00 24.03 119 TRP A N 1
ATOM 4142 C CA . TRP B 1 134 ? -24.746 13.400 -43.262 1.00 25.10 119 TRP A CA 1
ATOM 4143 C C . TRP B 1 134 ? -25.428 12.088 -43.582 1.00 25.71 119 TRP A C 1
ATOM 4144 O O . TRP B 1 134 ? -25.290 11.638 -44.657 1.00 28.74 119 TRP A O 1
ATOM 4155 N N . LEU B 1 135 ? -26.145 11.514 -42.643 1.00 25.06 120 LEU A N 1
ATOM 4156 C CA . LEU B 1 135 ? -26.805 10.246 -42.834 1.00 25.93 120 LEU A CA 1
ATOM 4157 C C . LEU B 1 135 ? -28.211 10.350 -43.404 1.00 25.58 120 LEU A C 1
ATOM 4158 O O . LEU B 1 135 ? -28.922 11.323 -43.119 1.00 21.23 120 LEU A O 1
ATOM 4163 N N . ASP B 1 136 ? -28.601 9.321 -44.193 1.00 26.61 121 ASP A N 1
ATOM 4164 C CA . ASP B 1 136 ? -29.917 9.181 -44.707 1.00 28.55 121 ASP A CA 1
ATOM 4165 C C . ASP B 1 136 ? -30.428 7.759 -44.511 1.00 29.75 121 ASP A C 1
ATOM 4166 O O . ASP B 1 136 ? -30.472 6.973 -45.459 1.00 30.59 121 ASP A O 1
ATOM 4171 N N . LEU B 1 137 ? -30.830 7.458 -43.288 1.00 30.20 122 LEU A N 1
ATOM 4172 C CA . LEU B 1 137 ? -31.105 6.112 -42.823 1.00 29.84 122 LEU A CA 1
ATOM 4173 C C . LEU B 1 137 ? -32.266 6.100 -41.908 1.00 30.45 122 LEU A C 1
ATOM 4174 O O . LEU B 1 137 ? -32.621 7.153 -41.263 1.00 29.85 122 LEU A O 1
ATOM 4179 N N . PRO B 1 138 ? -32.833 4.904 -41.741 1.00 30.85 123 PRO A N 1
ATOM 4180 C CA . PRO B 1 138 ? -33.648 4.740 -40.525 1.00 28.71 123 PRO A CA 1
ATOM 4181 C C . PRO B 1 138 ? -32.895 5.304 -39.304 1.00 28.72 123 PRO A C 1
ATOM 4182 O O . PRO B 1 138 ? -31.633 5.300 -39.289 1.00 30.68 123 PRO A O 1
ATOM 4186 N N . VAL B 1 139 ? -33.602 5.837 -38.319 1.00 28.02 124 VAL A N 1
ATOM 4187 C CA . VAL B 1 139 ? -33.017 6.483 -37.140 1.00 29.84 124 VAL A CA 1
ATOM 4188 C C . VAL B 1 139 ? -32.332 7.925 -37.352 1.00 28.84 124 VAL A C 1
ATOM 4189 O O . VAL B 1 139 ? -32.639 8.907 -36.640 1.00 27.55 124 VAL A O 1
ATOM 4193 N N . THR B 1 140 ? -31.336 7.949 -38.236 1.00 28.64 125 THR A N 1
ATOM 4194 C CA . THR B 1 140 ? -30.432 9.032 -38.486 1.00 29.44 125 THR A CA 1
ATOM 4195 C C . THR B 1 140 ? -30.651 9.546 -39.949 1.00 29.20 125 THR A C 1
ATOM 4196 O O . THR B 1 140 ? -30.032 9.034 -40.992 1.00 27.05 125 THR A O 1
ATOM 4200 N N . ALA B 1 141 ? -31.647 10.391 -40.013 1.00 28.58 126 ALA A N 1
ATOM 4201 C CA . ALA B 1 141 ? -31.965 11.192 -41.232 1.00 34.28 126 ALA A CA 1
ATOM 4202 C C . ALA B 1 141 ? -31.349 12.697 -41.177 1.00 32.63 126 ALA A C 1
ATOM 4203 O O . ALA B 1 141 ? -31.142 13.272 -40.074 1.00 32.05 126 ALA A O 1
ATOM 4205 N N . VAL B 1 142 ? -31.157 13.302 -42.328 1.00 36.28 127 VAL A N 1
ATOM 4206 C CA . VAL B 1 142 ? -30.996 14.798 -42.392 1.00 42.81 127 VAL A CA 1
ATOM 4207 C C . VAL B 1 142 ? -32.363 15.604 -42.325 1.00 37.85 127 VAL A C 1
ATOM 4208 O O . VAL B 1 142 ? -33.287 15.426 -43.094 1.00 43.25 127 VAL A O 1
ATOM 4212 N N . ASP B 1 143 ? -32.428 16.355 -41.240 1.00 35.17 128 ASP A N 1
ATOM 4213 C CA . ASP B 1 143 ? -33.575 17.057 -40.772 1.00 34.13 128 ASP A CA 1
ATOM 4214 C C . ASP B 1 143 ? -33.338 18.567 -41.175 1.00 33.46 128 ASP A C 1
ATOM 4215 O O . ASP B 1 143 ? -32.539 19.282 -40.540 1.00 29.46 128 ASP A O 1
ATOM 4220 N N . ALA B 1 144 ? -34.042 18.934 -42.256 1.00 31.11 129 ALA A N 1
ATOM 4221 C CA . ALA B 1 144 ? -34.099 20.259 -42.781 1.00 30.19 129 ALA A CA 1
ATOM 4222 C C . ALA B 1 144 ? -35.456 20.889 -42.636 1.00 27.20 129 ALA A C 1
ATOM 4223 O O . ALA B 1 144 ? -35.781 21.809 -43.405 1.00 30.24 129 ALA A O 1
ATOM 4225 N N . SER B 1 145 ? -36.304 20.426 -41.750 1.00 26.44 130 SER A N 1
ATOM 4226 C CA . SER B 1 145 ? -37.674 20.991 -41.566 1.00 25.31 130 SER A CA 1
ATOM 4227 C C . SER B 1 145 ? -37.703 22.468 -40.864 1.00 25.35 130 SER A C 1
ATOM 4228 O O . SER B 1 145 ? -38.688 23.345 -41.013 1.00 28.37 130 SER A O 1
ATOM 4231 N N . ARG B 1 146 ? -36.614 22.812 -40.174 1.00 24.75 131 ARG A N 1
ATOM 4232 C CA . ARG B 1 146 ? -36.598 24.073 -39.337 1.00 23.22 131 ARG A CA 1
ATOM 4233 C C . ARG B 1 146 ? -35.557 25.060 -39.854 1.00 22.99 131 ARG A C 1
ATOM 4234 O O . ARG B 1 146 ? -35.685 25.499 -40.970 1.00 26.74 131 ARG A O 1
ATOM 4242 N N . GLN B 1 147 ? -34.526 25.430 -39.102 1.00 21.01 132 GLN A N 1
ATOM 4243 C CA . GLN B 1 147 ? -33.538 26.359 -39.575 1.00 19.53 132 GLN A CA 1
ATOM 4244 C C . GLN B 1 147 ? -32.250 25.659 -39.858 1.00 19.43 132 GLN A C 1
ATOM 4245 O O . GLN B 1 147 ? -32.044 25.141 -40.957 1.00 21.21 132 GLN A O 1
ATOM 4251 N N . LEU B 1 148 ? -31.369 25.494 -38.885 1.00 20.52 133 LEU A N 1
ATOM 4252 C CA . LEU B 1 148 ? -30.099 24.817 -39.245 1.00 21.18 133 LEU A CA 1
ATOM 4253 C C . LEU B 1 148 ? -30.408 23.245 -39.290 1.00 21.72 133 LEU A C 1
ATOM 4254 O O . LEU B 1 148 ? -31.500 22.806 -38.888 1.00 20.59 133 LEU A O 1
ATOM 4259 N N . LEU B 1 149 ? -29.432 22.476 -39.775 1.00 22.65 134 LEU A N 1
ATOM 4260 C CA . LEU B 1 149 ? -29.601 21.059 -40.191 1.00 23.23 134 LEU A CA 1
ATOM 4261 C C . LEU B 1 149 ? -28.991 20.047 -39.212 1.00 23.00 134 LEU A C 1
ATOM 4262 O O . LEU B 1 149 ? -27.903 20.232 -38.799 1.00 24.73 134 LEU A O 1
ATOM 4267 N N . THR B 1 150 ? -29.663 18.955 -38.909 1.00 22.65 135 THR A N 1
ATOM 4268 C CA . THR B 1 150 ? -29.040 17.895 -38.061 1.00 22.93 135 THR A CA 1
ATOM 4269 C C . THR B 1 150 ? -27.912 17.163 -38.811 1.00 21.48 135 THR A C 1
ATOM 4270 O O . THR B 1 150 ? -28.018 16.864 -39.945 1.00 22.18 135 THR A O 1
ATOM 4274 N N . SER B 1 151 ? -26.847 16.870 -38.138 1.00 21.11 136 SER A N 1
ATOM 4275 C CA . SER B 1 151 ? -25.831 15.965 -38.607 1.00 20.87 136 SER A CA 1
ATOM 4276 C C . SER B 1 151 ? -25.320 15.079 -37.427 1.00 21.76 136 SER A C 1
ATOM 4277 O O . SER B 1 151 ? -25.720 15.279 -36.271 1.00 20.52 136 SER A O 1
ATOM 4280 N N . TYR B 1 152 ? -24.381 14.149 -37.726 1.00 22.86 137 TYR A N 1
ATOM 4281 C CA . TYR B 1 152 ? -24.035 13.067 -36.814 1.00 23.10 137 TYR A CA 1
ATOM 4282 C C . TYR B 1 152 ? -22.448 12.955 -36.809 1.00 25.64 137 TYR A C 1
ATOM 4283 O O . TYR B 1 152 ? -21.746 13.580 -37.675 1.00 27.44 137 TYR A O 1
ATOM 4292 N N . TRP B 1 153 ? -21.895 12.296 -35.802 1.00 26.18 138 TRP A N 1
ATOM 4293 C CA . TRP B 1 153 ? -20.493 12.154 -35.657 1.00 28.52 138 TRP A CA 1
ATOM 4294 C C . TRP B 1 153 ? -20.127 10.711 -35.388 1.00 29.14 138 TRP A C 1
ATOM 4295 O O . TRP B 1 153 ? -20.620 10.064 -34.424 1.00 28.98 138 TRP A O 1
ATOM 4306 N N . GLY B 1 154 ? -19.281 10.189 -36.248 1.00 30.04 139 GLY A N 1
ATOM 4307 C CA . GLY B 1 154 ? -18.786 8.768 -36.080 1.00 31.11 139 GLY A CA 1
ATOM 4308 C C . GLY B 1 154 ? -18.038 8.235 -37.298 1.00 30.76 139 GLY A C 1
ATOM 4309 O O . GLY B 1 154 ? -17.318 9.005 -37.984 1.00 31.50 139 GLY A O 1
ATOM 4310 N N . THR B 1 155 ? -18.187 6.942 -37.579 1.00 30.10 140 THR A N 1
ATOM 4311 C CA . THR B 1 155 ? -17.465 6.341 -38.666 1.00 31.03 140 THR A CA 1
ATOM 4312 C C . THR B 1 155 ? -18.364 5.437 -39.449 1.00 30.91 140 THR A C 1
ATOM 4313 O O . THR B 1 155 ? -19.238 4.750 -38.891 1.00 32.06 140 THR A O 1
ATOM 4317 N N . ASN B 1 156 ? -18.230 5.458 -40.776 1.00 30.96 141 ASN A N 1
ATOM 4318 C CA . ASN B 1 156 ? -19.027 4.529 -41.572 1.00 28.16 141 ASN A CA 1
ATOM 4319 C C . ASN B 1 156 ? -18.308 4.036 -42.802 1.00 28.99 141 ASN A C 1
ATOM 4320 O O . ASN B 1 156 ? -17.283 4.569 -43.203 1.00 29.18 141 ASN A O 1
ATOM 4325 N N . LEU B 1 157 ? -18.818 2.941 -43.361 1.00 29.08 142 LEU A N 1
ATOM 4326 C CA . LEU B 1 157 ? -18.179 2.311 -44.491 1.00 30.65 142 LEU A CA 1
ATOM 4327 C C . LEU B 1 157 ? -19.305 1.984 -45.455 1.00 30.48 142 LEU A C 1
ATOM 4328 O O . LEU B 1 157 ? -20.276 1.313 -45.045 1.00 29.84 142 LEU A O 1
ATOM 4333 N N . LYS B 1 158 ? -19.154 2.462 -46.689 1.00 31.19 143 LYS A N 1
ATOM 4334 C CA . LYS B 1 158 ? -20.141 2.309 -47.750 1.00 32.65 143 LYS A CA 1
ATOM 4335 C C . LYS B 1 158 ? -19.542 1.518 -48.926 1.00 32.54 143 LYS A C 1
ATOM 4336 O O . LYS B 1 158 ? -18.464 1.862 -49.430 1.00 33.21 143 LYS A O 1
ATOM 4342 N N . SER B 1 159 ? -20.273 0.527 -49.418 1.00 31.35 144 SER A N 1
ATOM 4343 C CA . SER B 1 159 ? -19.761 -0.268 -50.499 1.00 33.55 144 SER A CA 1
ATOM 4344 C C . SER B 1 159 ? -20.815 -0.691 -51.532 1.00 32.96 144 SER A C 1
ATOM 4345 O O . SER B 1 159 ? -21.882 -1.201 -51.158 1.00 32.09 144 SER A O 1
ATOM 4348 N N . GLN B 1 160 ? -20.530 -0.470 -52.815 1.00 33.34 145 GLN A N 1
ATOM 4349 C CA . GLN B 1 160 ? -21.355 -1.070 -53.870 1.00 34.06 145 GLN A CA 1
ATOM 4350 C C . GLN B 1 160 ? -20.797 -2.431 -54.196 1.00 35.46 145 GLN A C 1
ATOM 4351 O O . GLN B 1 160 ? -19.931 -2.480 -55.024 1.00 36.74 145 GLN A O 1
ATOM 4357 N N . LEU B 1 161 ? -21.264 -3.501 -53.533 1.00 35.13 146 LEU A N 1
ATOM 4358 C CA . LEU B 1 161 ? -20.578 -4.820 -53.558 1.00 38.28 146 LEU A CA 1
ATOM 4359 C C . LEU B 1 161 ? -20.863 -5.567 -54.863 1.00 40.69 146 LEU A C 1
ATOM 4360 O O . LEU B 1 161 ? -20.153 -6.414 -55.194 1.00 44.21 146 LEU A O 1
ATOM 4365 N N . SER B 1 162 ? -21.978 -5.314 -55.519 1.00 41.87 147 SER A N 1
ATOM 4366 C CA . SER B 1 162 ? -22.242 -5.770 -56.906 1.00 41.50 147 SER A CA 1
ATOM 4367 C C . SER B 1 162 ? -23.169 -4.714 -57.491 1.00 40.52 147 SER A C 1
ATOM 4368 O O . SER B 1 162 ? -23.559 -3.705 -56.784 1.00 39.96 147 SER A O 1
ATOM 4371 N N . ASP B 1 163 ? -23.546 -4.909 -58.738 1.00 41.78 148 ASP A N 1
ATOM 4372 C CA . ASP B 1 163 ? -24.517 -3.990 -59.420 1.00 44.43 148 ASP A CA 1
ATOM 4373 C C . ASP B 1 163 ? -25.852 -3.905 -58.655 1.00 42.00 148 ASP A C 1
ATOM 4374 O O . ASP B 1 163 ? -26.476 -2.829 -58.664 1.00 42.64 148 ASP A O 1
ATOM 4379 N N . GLN B 1 164 ? -26.264 -5.012 -58.016 1.00 37.84 149 GLN A N 1
ATOM 4380 C CA . GLN B 1 164 ? -27.482 -5.034 -57.273 1.00 38.27 149 GLN A CA 1
ATOM 4381 C C . GLN B 1 164 ? -27.395 -4.785 -55.758 1.00 35.90 149 GLN A C 1
ATOM 4382 O O . GLN B 1 164 ? -28.374 -4.250 -55.183 1.00 34.25 149 GLN A O 1
ATOM 4388 N N . LEU B 1 165 ? -26.263 -5.124 -55.129 1.00 34.46 150 LEU A N 1
ATOM 4389 C CA . LEU B 1 165 ? -26.136 -4.967 -53.693 1.00 33.97 150 LEU A CA 1
ATOM 4390 C C . LEU B 1 165 ? -25.217 -3.801 -53.236 1.00 33.00 150 LEU A C 1
ATOM 4391 O O . LEU B 1 165 ? -24.032 -3.778 -53.549 1.00 34.03 150 LEU A O 1
ATOM 4396 N N . TYR B 1 166 ? -25.817 -2.879 -52.502 1.00 31.22 151 TYR A N 1
ATOM 4397 C CA . TYR B 1 166 ? -25.169 -1.769 -51.777 1.00 31.18 151 TYR A CA 1
ATOM 4398 C C . TYR B 1 166 ? -25.214 -2.107 -50.258 1.00 30.98 151 TYR A C 1
ATOM 4399 O O . TYR B 1 166 ? -26.221 -2.575 -49.780 1.00 30.11 151 TYR A O 1
ATOM 4408 N N . ALA B 1 167 ? -24.098 -1.916 -49.545 1.00 30.96 152 ALA A N 1
ATOM 4409 C CA . ALA B 1 167 ? -24.023 -2.170 -48.112 1.00 30.99 152 ALA A CA 1
ATOM 4410 C C . ALA B 1 167 ? -23.347 -1.036 -47.397 1.00 30.69 152 ALA A C 1
ATOM 4411 O O . ALA B 1 167 ? -22.424 -0.460 -47.922 1.00 30.53 152 ALA A O 1
ATOM 4413 N N . GLU B 1 168 ? -23.795 -0.779 -46.163 1.00 29.63 153 GLU A N 1
ATOM 4414 C CA . GLU B 1 168 ? -23.241 0.247 -45.339 1.00 28.46 153 GLU A CA 1
ATOM 4415 C C . GLU B 1 168 ? -23.250 -0.187 -43.869 1.00 27.69 153 GLU A C 1
ATOM 4416 O O . GLU B 1 168 ? -24.233 -0.644 -43.367 1.00 25.57 153 GLU A O 1
ATOM 4422 N N . ILE B 1 169 ? -22.149 0.030 -43.168 1.00 28.54 154 ILE A N 1
ATOM 4423 C CA . ILE B 1 169 ? -22.114 -0.168 -41.722 1.00 28.54 154 ILE A CA 1
ATOM 4424 C C . ILE B 1 169 ? -21.474 1.062 -41.121 1.00 27.92 154 ILE A C 1
ATOM 4425 O O . ILE B 1 169 ? -20.654 1.728 -41.763 1.00 27.45 154 ILE A O 1
ATOM 4430 N N . GLY B 1 170 ? -21.726 1.239 -39.842 1.00 27.52 155 GLY A N 1
ATOM 4431 C CA . GLY B 1 170 ? -21.222 2.376 -39.139 1.00 27.13 155 GLY A CA 1
ATOM 4432 C C . GLY B 1 170 ? -21.407 2.311 -37.637 1.00 27.92 155 GLY A C 1
ATOM 4433 O O . GLY B 1 170 ? -22.206 1.502 -37.064 1.00 26.71 155 GLY A O 1
ATOM 4434 N N . ARG B 1 171 ? -20.637 3.155 -36.984 1.00 28.35 156 ARG A N 1
ATOM 4435 C CA . ARG B 1 171 ? -20.863 3.402 -35.580 1.00 29.65 156 ARG A CA 1
ATOM 4436 C C . ARG B 1 171 ? -20.950 4.901 -35.382 1.00 28.39 156 ARG A C 1
ATOM 4437 O O . ARG B 1 171 ? -19.977 5.630 -35.611 1.00 26.86 156 ARG A O 1
ATOM 4445 N N . VAL B 1 172 ? -22.125 5.319 -34.903 1.00 28.35 157 VAL A N 1
ATOM 4446 C CA . VAL B 1 172 ? -22.467 6.714 -34.733 1.00 27.90 157 VAL A CA 1
ATOM 4447 C C . VAL B 1 172 ? -22.450 7.087 -33.205 1.00 28.74 157 VAL A C 1
ATOM 4448 O O . VAL B 1 172 ? -23.326 6.654 -32.455 1.00 28.31 157 VAL A O 1
ATOM 4452 N N . GLU B 1 173 ? -21.442 7.859 -32.780 1.00 29.48 158 GLU A N 1
ATOM 4453 C CA . GLU B 1 173 ? -21.197 8.197 -31.351 1.00 31.23 158 GLU A CA 1
ATOM 4454 C C . GLU B 1 173 ? -21.991 9.373 -30.841 1.00 30.69 158 GLU A C 1
ATOM 4455 O O . GLU B 1 173 ? -22.395 9.371 -29.644 1.00 28.82 158 GLU A O 1
ATOM 4461 N N . LYS B 1 174 ? -22.284 10.335 -31.756 1.00 30.11 159 LYS A N 1
ATOM 4462 C CA . LYS B 1 174 ? -22.945 11.542 -31.385 1.00 29.82 159 LYS A CA 1
ATOM 4463 C C . LYS B 1 174 ? -23.827 12.118 -32.444 1.00 29.37 159 LYS A C 1
ATOM 4464 O O . LYS B 1 174 ? -23.669 11.840 -33.610 1.00 28.30 159 LYS A O 1
ATOM 4470 N N . VAL B 1 175 ? -24.750 12.959 -31.995 1.00 27.92 160 VAL A N 1
ATOM 4471 C CA . VAL B 1 175 ? -25.652 13.695 -32.854 1.00 25.62 160 VAL A CA 1
ATOM 4472 C C . VAL B 1 175 ? -25.640 15.158 -32.499 1.00 24.77 160 VAL A C 1
ATOM 4473 O O . VAL B 1 175 ? -25.497 15.511 -31.288 1.00 24.21 160 VAL A O 1
ATOM 4477 N N . SER B 1 176 ? -25.689 16.011 -33.539 1.00 24.39 161 SER A N 1
ATOM 4478 C CA . SER B 1 176 ? -25.922 17.471 -33.353 1.00 25.34 161 SER A CA 1
ATOM 4479 C C . SER B 1 176 ? -27.313 17.771 -33.842 1.00 23.34 161 SER A C 1
ATOM 4480 O O . SER B 1 176 ? -27.457 17.935 -35.009 1.00 22.26 161 SER A O 1
ATOM 4483 N N . PRO B 1 177 ? -28.308 17.817 -32.966 1.00 23.94 162 PRO A N 1
ATOM 4484 C CA . PRO B 1 177 ? -29.720 18.045 -33.410 1.00 23.42 162 PRO A CA 1
ATOM 4485 C C . PRO B 1 177 ? -29.924 19.454 -34.145 1.00 23.75 162 PRO A C 1
ATOM 4486 O O . PRO B 1 177 ? -29.102 20.408 -33.958 1.00 22.48 162 PRO A O 1
ATOM 4490 N N . ARG B 1 178 ? -30.981 19.552 -34.944 1.00 22.01 163 ARG A N 1
ATOM 4491 C CA . ARG B 1 178 ? -31.267 20.784 -35.757 1.00 23.36 163 ARG A CA 1
ATOM 4492 C C . ARG B 1 178 ? -31.151 22.087 -34.965 1.00 22.67 163 ARG A C 1
ATOM 4493 O O . ARG B 1 178 ? -30.637 22.999 -35.423 1.00 22.20 163 ARG A O 1
ATOM 4501 N N . ASN B 1 179 ? -31.594 22.061 -33.741 1.00 24.34 164 ASN A N 1
ATOM 4502 C CA . ASN B 1 179 ? -31.636 23.194 -32.881 1.00 24.76 164 ASN A CA 1
ATOM 4503 C C . ASN B 1 179 ? -30.529 23.257 -31.851 1.00 26.94 164 ASN A C 1
ATOM 4504 O O . ASN B 1 179 ? -30.753 23.813 -30.736 1.00 31.54 164 ASN A O 1
ATOM 4509 N N . GLU B 1 180 ? -29.341 22.721 -32.143 1.00 25.69 165 GLU A N 1
ATOM 4510 C CA . GLU B 1 180 ? -28.237 22.760 -31.186 1.00 26.99 165 GLU A CA 1
ATOM 4511 C C . GLU B 1 180 ? -26.871 22.941 -31.856 1.00 26.37 165 GLU A C 1
ATOM 4512 O O . GLU B 1 180 ? -26.691 22.611 -33.059 1.00 23.95 165 GLU A O 1
ATOM 4518 N N . GLU B 1 181 ? -25.934 23.463 -31.071 1.00 25.71 166 GLU A N 1
ATOM 4519 C CA . GLU B 1 181 ? -24.603 23.724 -31.561 1.00 30.67 166 GLU A CA 1
ATOM 4520 C C . GLU B 1 181 ? -23.667 22.516 -31.522 1.00 32.22 166 GLU A C 1
ATOM 4521 O O . GLU B 1 181 ? -22.815 22.391 -32.402 1.00 43.24 166 GLU A O 1
ATOM 4527 N N . ASP B 1 182 ? -23.744 21.763 -30.428 1.00 30.91 167 ASP A N 1
ATOM 4528 C CA A ASP B 1 182 ? -22.853 20.715 -29.942 0.50 32.53 167 ASP A CA 1
ATOM 4529 C CA B ASP B 1 182 ? -22.700 20.727 -30.155 0.50 30.65 167 ASP A CA 1
ATOM 4530 C C . ASP B 1 182 ? -23.240 19.307 -30.523 1.00 30.18 167 ASP A C 1
ATOM 4531 O O . ASP B 1 182 ? -24.417 19.078 -30.878 1.00 31.10 167 ASP A O 1
ATOM 4540 N N . PHE B 1 183 ? -22.300 18.398 -30.564 1.00 29.02 168 PHE A N 1
ATOM 4541 C CA . PHE B 1 183 ? -22.424 17.015 -30.857 1.00 28.22 168 PHE A CA 1
ATOM 4542 C C . PHE B 1 183 ? -22.502 16.512 -29.425 1.00 29.17 168 PHE A C 1
ATOM 4543 O O . PHE B 1 183 ? -21.634 16.851 -28.600 1.00 29.09 168 PHE A O 1
ATOM 4551 N N . LYS B 1 184 ? -23.541 15.734 -29.142 1.00 28.89 169 LYS A N 1
ATOM 4552 C CA . LYS B 1 184 ? -23.729 15.013 -27.923 1.00 29.55 169 LYS A CA 1
ATOM 4553 C C . LYS B 1 184 ? -24.287 13.546 -28.212 1.00 29.35 169 LYS A C 1
ATOM 4554 O O . LYS B 1 184 ? -24.735 13.167 -29.336 1.00 28.10 169 LYS A O 1
ATOM 4560 N N . LYS B 1 185 ? -24.307 12.762 -27.149 1.00 29.77 170 LYS A N 1
ATOM 4561 C CA . LYS B 1 185 ? -24.727 11.419 -27.184 1.00 31.05 170 LYS A CA 1
ATOM 4562 C C . LYS B 1 185 ? -26.216 11.352 -27.460 1.00 30.22 170 LYS A C 1
ATOM 4563 O O . LYS B 1 185 ? -27.023 12.266 -26.997 1.00 30.02 170 LYS A O 1
ATOM 4569 N N . PHE B 1 186 ? -26.592 10.302 -28.241 1.00 27.87 171 PHE A N 1
ATOM 4570 C CA . PHE B 1 186 ? -28.039 10.010 -28.366 1.00 26.81 171 PHE A CA 1
ATOM 4571 C C . PHE B 1 186 ? -28.630 9.757 -26.961 1.00 27.44 171 PHE A C 1
ATOM 4572 O O . PHE B 1 186 ? -27.905 9.311 -26.055 1.00 27.41 171 PHE A O 1
ATOM 4580 N N . SER B 1 187 ? -29.936 10.014 -26.807 1.00 26.80 172 SER A N 1
ATOM 4581 C CA . SER B 1 187 ? -30.664 9.604 -25.582 1.00 27.39 172 SER A CA 1
ATOM 4582 C C . SER B 1 187 ? -32.134 9.341 -25.911 1.00 27.01 172 SER A C 1
ATOM 4583 O O . SER B 1 187 ? -32.604 9.774 -26.904 1.00 24.31 172 SER A O 1
ATOM 4586 N N . PHE B 1 188 ? -32.824 8.593 -25.061 1.00 29.08 173 PHE A N 1
ATOM 4587 C CA . PHE B 1 188 ? -34.285 8.462 -25.059 1.00 29.54 173 PHE A CA 1
ATOM 4588 C C . PHE B 1 188 ? -34.825 8.915 -23.704 1.00 31.30 173 PHE A C 1
ATOM 4589 O O . PHE B 1 188 ? -34.191 8.690 -22.640 1.00 30.74 173 PHE A O 1
ATOM 4597 N N . THR B 1 189 ? -36.038 9.449 -23.759 1.00 33.09 174 THR A N 1
ATOM 4598 C CA . THR B 1 189 ? -36.755 9.991 -22.597 1.00 37.54 174 THR A CA 1
ATOM 4599 C C . THR B 1 189 ? -38.195 9.386 -22.565 1.00 40.29 174 THR A C 1
ATOM 4600 O O . THR B 1 189 ? -38.841 9.350 -23.579 1.00 39.99 174 THR A O 1
ATOM 4604 N N . ALA B 1 190 ? -38.618 8.878 -21.394 1.00 42.25 175 ALA A N 1
ATOM 4605 C CA . ALA B 1 190 ? -39.929 8.236 -21.124 1.00 46.10 175 ALA A CA 1
ATOM 4606 C C . ALA B 1 190 ? -40.394 8.619 -19.708 1.00 46.57 175 ALA A C 1
ATOM 4607 O O . ALA B 1 190 ? -39.656 8.396 -18.800 1.00 45.50 175 ALA A O 1
ATOM 4609 N N . ASN B 1 191 ? -41.599 9.169 -19.541 1.00 50.87 176 ASN A N 1
ATOM 4610 C CA . ASN B 1 191 ? -42.166 9.562 -18.242 1.00 54.57 176 ASN A CA 1
ATOM 4611 C C . ASN B 1 191 ? -41.194 10.256 -17.269 1.00 55.57 176 ASN A C 1
ATOM 4612 O O . ASN B 1 191 ? -41.086 9.857 -16.093 1.00 60.70 176 ASN A O 1
ATOM 4617 N N . GLY B 1 192 ? -40.463 11.231 -17.815 1.00 51.56 177 GLY A N 1
ATOM 4618 C CA . GLY B 1 192 ? -39.544 12.096 -17.121 1.00 53.06 177 GLY A CA 1
ATOM 4619 C C . GLY B 1 192 ? -38.166 11.561 -16.797 1.00 55.08 177 GLY A C 1
ATOM 4620 O O . GLY B 1 192 ? -37.554 12.092 -15.896 1.00 58.59 177 GLY A O 1
ATOM 4621 N N . ILE B 1 193 ? -37.673 10.525 -17.506 1.00 53.42 178 ILE A N 1
ATOM 4622 C CA . ILE B 1 193 ? -36.334 9.833 -17.226 1.00 50.55 178 ILE A CA 1
ATOM 4623 C C . ILE B 1 193 ? -35.567 9.748 -18.593 1.00 46.65 178 ILE A C 1
ATOM 4624 O O . ILE B 1 193 ? -36.053 9.109 -19.566 1.00 42.89 178 ILE A O 1
ATOM 4629 N N . THR B 1 194 ? -34.408 10.432 -18.631 1.00 44.06 179 THR A N 1
ATOM 4630 C CA . THR B 1 194 ? -33.516 10.516 -19.756 1.00 43.20 179 THR A CA 1
ATOM 4631 C C . THR B 1 194 ? -32.357 9.559 -19.610 1.00 44.38 179 THR A C 1
ATOM 4632 O O . THR B 1 194 ? -31.617 9.677 -18.657 1.00 46.62 179 THR A O 1
ATOM 4636 N N . LYS B 1 195 ? -32.205 8.586 -20.506 1.00 40.71 180 LYS A N 1
ATOM 4637 C CA . LYS B 1 195 ? -30.933 7.856 -20.494 1.00 42.32 180 LYS A CA 1
ATOM 4638 C C . LYS B 1 195 ? -30.121 8.088 -21.772 1.00 39.72 180 LYS A C 1
ATOM 4639 O O . LYS B 1 195 ? -30.699 8.137 -22.892 1.00 37.87 180 LYS A O 1
ATOM 4645 N N . GLU B 1 196 ? -28.793 8.175 -21.619 1.00 38.54 181 GLU A N 1
ATOM 4646 C CA . GLU B 1 196 ? -27.871 8.271 -22.755 1.00 37.57 181 GLU A CA 1
ATOM 4647 C C . GLU B 1 196 ? -27.387 6.985 -23.288 1.00 35.68 181 GLU A C 1
ATOM 4648 O O . GLU B 1 196 ? -27.188 6.050 -22.543 1.00 37.38 181 GLU A O 1
ATOM 4654 N N . SER B 1 197 ? -27.114 6.965 -24.577 1.00 33.55 182 SER A N 1
ATOM 4655 C CA . SER B 1 197 ? -26.344 5.838 -25.225 1.00 32.26 182 SER A CA 1
ATOM 4656 C C . SER B 1 197 ? -24.858 6.180 -25.604 1.00 32.95 182 SER A C 1
ATOM 4657 O O . SER B 1 197 ? -24.496 7.279 -26.093 1.00 30.57 182 SER A O 1
ATOM 4660 N N . ASP B 1 198 ? -24.001 5.202 -25.478 1.00 35.13 183 ASP A N 1
ATOM 4661 C CA . ASP B 1 198 ? -22.619 5.314 -25.950 1.00 37.29 183 ASP A CA 1
ATOM 4662 C C . ASP B 1 198 ? -22.504 5.232 -27.484 1.00 37.14 183 ASP A C 1
ATOM 4663 O O . ASP B 1 198 ? -21.445 5.566 -28.053 1.00 38.65 183 ASP A O 1
ATOM 4668 N N . GLY B 1 199 ? -23.582 4.807 -28.169 1.00 35.24 184 GLY A N 1
ATOM 4669 C CA . GLY B 1 199 ? -23.589 4.838 -29.612 1.00 34.42 184 GLY A CA 1
ATOM 4670 C C . GLY B 1 199 ? -24.516 3.900 -30.357 1.00 32.73 184 GLY A C 1
ATOM 4671 O O . GLY B 1 199 ? -25.004 2.962 -29.793 1.00 33.12 184 GLY A O 1
ATOM 4672 N N . LEU B 1 200 ? -24.670 4.174 -31.650 1.00 30.02 185 LEU A N 1
ATOM 4673 C CA . LEU B 1 200 ? -25.523 3.449 -32.542 1.00 29.86 185 LEU A CA 1
ATOM 4674 C C . LEU B 1 200 ? -24.635 2.688 -33.507 1.00 28.36 185 LEU A C 1
ATOM 4675 O O . LEU B 1 200 ? -23.849 3.280 -34.272 1.00 27.56 185 LEU A O 1
ATOM 4680 N N . ASN B 1 201 ? -24.723 1.350 -33.441 1.00 29.27 186 ASN A N 1
ATOM 4681 C CA . ASN B 1 201 ? -24.016 0.411 -34.345 1.00 28.64 186 ASN A CA 1
ATOM 4682 C C . ASN B 1 201 ? -25.054 -0.102 -35.324 1.00 27.15 186 ASN A C 1
ATOM 4683 O O . ASN B 1 201 ? -25.972 -0.705 -34.914 1.00 27.70 186 ASN A O 1
ATOM 4688 N N . TYR B 1 202 ? -24.872 0.133 -36.613 1.00 26.35 187 TYR A N 1
ATOM 4689 C CA . TYR B 1 202 ? -25.867 -0.160 -37.644 1.00 25.60 187 TYR A CA 1
ATOM 4690 C C . TYR B 1 202 ? -25.255 -0.874 -38.857 1.00 25.61 187 TYR A C 1
ATOM 4691 O O . TYR B 1 202 ? -24.021 -0.892 -39.099 1.00 26.50 187 TYR A O 1
ATOM 4700 N N . ILE B 1 203 ? -26.163 -1.501 -39.546 1.00 25.97 188 ILE A N 1
ATOM 4701 C CA . ILE B 1 203 ? -25.990 -2.117 -40.873 1.00 27.29 188 ILE A CA 1
ATOM 4702 C C . ILE B 1 203 ? -27.239 -1.830 -41.711 1.00 25.82 188 ILE A C 1
ATOM 4703 O O . ILE B 1 203 ? -28.340 -1.895 -41.213 1.00 25.97 188 ILE A O 1
ATOM 4708 N N . ASP B 1 204 ? -27.002 -1.375 -42.929 1.00 25.99 189 ASP A N 1
ATOM 4709 C CA . ASP B 1 204 ? -28.033 -1.075 -44.002 1.00 26.36 189 ASP A CA 1
ATOM 4710 C C . ASP B 1 204 ? -27.665 -1.841 -45.334 1.00 25.73 189 ASP A C 1
ATOM 4711 O O . ASP B 1 204 ? -26.517 -1.846 -45.774 1.00 24.92 189 ASP A O 1
ATOM 4716 N N . LEU B 1 205 ? -28.616 -2.564 -45.880 1.00 26.64 190 LEU A N 1
ATOM 4717 C CA . LEU B 1 205 ? -28.393 -3.319 -47.107 1.00 29.41 190 LEU A CA 1
ATOM 4718 C C . LEU B 1 205 ? -29.481 -2.938 -48.066 1.00 29.22 190 LEU A C 1
ATOM 4719 O O . LEU B 1 205 ? -30.653 -2.867 -47.644 1.00 29.32 190 LEU A O 1
ATOM 4724 N N . ARG B 1 206 ? -29.123 -2.709 -49.335 1.00 30.55 191 ARG A N 1
ATOM 4725 C CA . ARG B 1 206 ? -30.094 -2.284 -50.334 1.00 30.19 191 ARG A CA 1
ATOM 4726 C C . ARG B 1 206 ? -29.939 -3.171 -51.537 1.00 29.13 191 ARG A C 1
ATOM 4727 O O . ARG B 1 206 ? -28.886 -3.271 -52.038 1.00 31.57 191 ARG A O 1
ATOM 4735 N N . TYR B 1 207 ? -30.984 -3.797 -52.030 1.00 27.12 192 TYR A N 1
ATOM 4736 C CA . TYR B 1 207 ? -30.848 -4.701 -53.106 1.00 28.09 192 TYR A CA 1
ATOM 4737 C C . TYR B 1 207 ? -31.863 -4.330 -54.165 1.00 27.48 192 TYR A C 1
ATOM 4738 O O . TYR B 1 207 ? -33.042 -4.138 -53.894 1.00 26.96 192 TYR A O 1
ATOM 4747 N N . GLN B 1 208 ? -31.371 -4.239 -55.377 1.00 27.36 193 GLN A N 1
ATOM 4748 C CA . GLN B 1 208 ? -32.133 -3.956 -56.535 1.00 29.23 193 GLN A CA 1
ATOM 4749 C C . GLN B 1 208 ? -32.476 -5.273 -57.216 1.00 29.33 193 GLN A C 1
ATOM 4750 O O . GLN B 1 208 ? -31.664 -5.745 -57.858 1.00 30.19 193 GLN A O 1
ATOM 4756 N N . PHE B 1 209 ? -33.660 -5.859 -57.056 1.00 29.79 194 PHE A N 1
ATOM 4757 C CA . PHE B 1 209 ? -33.957 -7.238 -57.565 1.00 31.01 194 PHE A CA 1
ATOM 4758 C C . PHE B 1 209 ? -34.168 -7.200 -59.106 1.00 32.26 194 PHE A C 1
ATOM 4759 O O . PHE B 1 209 ? -33.824 -8.097 -59.846 1.00 32.67 194 PHE A O 1
ATOM 4767 N N . THR B 1 210 ? -34.892 -6.182 -59.528 1.00 32.98 195 THR A N 1
ATOM 4768 C CA . THR B 1 210 ? -35.182 -5.889 -60.907 1.00 34.68 195 THR A CA 1
ATOM 4769 C C . THR B 1 210 ? -35.159 -4.364 -60.970 1.00 34.97 195 THR A C 1
ATOM 4770 O O . THR B 1 210 ? -34.982 -3.684 -59.918 1.00 32.95 195 THR A O 1
ATOM 4774 N N . PRO B 1 211 ? -35.226 -3.807 -62.218 1.00 36.87 196 PRO A N 1
ATOM 4775 C CA . PRO B 1 211 ? -35.327 -2.337 -62.313 1.00 36.75 196 PRO A CA 1
ATOM 4776 C C . PRO B 1 211 ? -36.606 -1.796 -61.694 1.00 35.34 196 PRO A C 1
ATOM 4777 O O . PRO B 1 211 ? -36.655 -0.677 -61.298 1.00 36.85 196 PRO A O 1
ATOM 4781 N N . SER B 1 212 ? -37.607 -2.635 -61.555 1.00 34.98 197 SER A N 1
ATOM 4782 C CA . SER B 1 212 ? -38.883 -2.289 -60.970 1.00 34.54 197 SER A CA 1
ATOM 4783 C C . SER B 1 212 ? -39.070 -2.492 -59.397 1.00 32.31 197 SER A C 1
ATOM 4784 O O . SER B 1 212 ? -39.986 -1.865 -58.771 1.00 30.93 197 SER A O 1
ATOM 4787 N N . LEU B 1 213 ? -38.216 -3.331 -58.805 1.00 30.49 198 LEU A N 1
ATOM 4788 C CA . LEU B 1 213 ? -38.466 -3.919 -57.467 1.00 28.99 198 LEU A CA 1
ATOM 4789 C C . LEU B 1 213 ? -37.223 -3.805 -56.689 1.00 27.46 198 LEU A C 1
ATOM 4790 O O . LEU B 1 213 ? -36.223 -4.344 -57.045 1.00 25.52 198 LEU A O 1
ATOM 4795 N N . LYS B 1 214 ? -37.296 -3.131 -55.578 1.00 28.43 199 LYS A N 1
ATOM 4796 C CA . LYS B 1 214 ? -36.171 -3.032 -54.691 1.00 31.21 199 LYS A CA 1
ATOM 4797 C C . LYS B 1 214 ? -36.509 -3.238 -53.168 1.00 30.58 199 LYS A C 1
ATOM 4798 O O . LYS B 1 214 ? -37.630 -3.048 -52.725 1.00 29.21 199 LYS A O 1
ATOM 4804 N N . GLY B 1 215 ? -35.462 -3.563 -52.404 1.00 30.39 200 GLY A N 1
ATOM 4805 C CA . GLY B 1 215 ? -35.568 -4.015 -50.982 1.00 29.60 200 GLY A CA 1
ATOM 4806 C C . GLY B 1 215 ? -34.478 -3.400 -50.083 1.00 28.42 200 GLY A C 1
ATOM 4807 O O . GLY B 1 215 ? -33.410 -3.108 -50.537 1.00 28.27 200 GLY A O 1
ATOM 4808 N N . GLU B 1 216 ? -34.782 -3.134 -48.819 1.00 27.28 201 GLU A N 1
ATOM 4809 C CA . GLU B 1 216 ? -33.816 -2.643 -47.865 1.00 26.27 201 GLU A CA 1
ATOM 4810 C C . GLU B 1 216 ? -34.022 -3.343 -46.553 1.00 25.72 201 GLU A C 1
ATOM 4811 O O . GLU B 1 216 ? -35.112 -3.505 -46.107 1.00 25.91 201 GLU A O 1
ATOM 4817 N N . TYR B 1 217 ? -32.935 -3.733 -45.929 1.00 26.54 202 TYR A N 1
ATOM 4818 C CA . TYR B 1 217 ? -32.937 -4.216 -44.569 1.00 26.28 202 TYR A CA 1
ATOM 4819 C C . TYR B 1 217 ? -32.024 -3.295 -43.739 1.00 25.20 202 TYR A C 1
ATOM 4820 O O . TYR B 1 217 ? -30.848 -3.102 -44.122 1.00 25.68 202 TYR A O 1
ATOM 4829 N N . TYR B 1 218 ? -32.479 -2.871 -42.574 1.00 23.40 203 TYR A N 1
ATOM 4830 C CA . TYR B 1 218 ? -31.605 -2.090 -41.685 1.00 23.70 203 TYR A CA 1
ATOM 4831 C C . TYR B 1 218 ? -31.671 -2.684 -40.273 1.00 23.44 203 TYR A C 1
ATOM 4832 O O . TYR B 1 218 ? -32.723 -2.983 -39.795 1.00 23.19 203 TYR A O 1
ATOM 4841 N N . PHE B 1 219 ? -30.535 -2.810 -39.629 1.00 24.17 204 PHE A N 1
ATOM 4842 C CA . PHE B 1 219 ? -30.507 -3.112 -38.185 1.00 25.27 204 PHE A CA 1
ATOM 4843 C C . PHE B 1 219 ? -29.735 -2.013 -37.481 1.00 24.17 204 PHE A C 1
ATOM 4844 O O . PHE B 1 219 ? -28.609 -1.732 -37.900 1.00 24.43 204 PHE A O 1
ATOM 4852 N N . GLY B 1 220 ? -30.281 -1.541 -36.387 1.00 22.65 205 GLY A N 1
ATOM 4853 C CA . GLY B 1 220 ? -29.546 -0.673 -35.543 1.00 23.94 205 GLY A CA 1
ATOM 4854 C C . GLY B 1 220 ? -29.570 -1.039 -34.079 1.00 24.57 205 GLY A C 1
ATOM 4855 O O . GLY B 1 220 ? -30.623 -1.250 -33.479 1.00 24.96 205 GLY A O 1
ATOM 4856 N N . ASN B 1 221 ? -28.403 -1.043 -33.487 1.00 24.94 206 ASN A N 1
ATOM 4857 C CA . ASN B 1 221 ? -28.225 -1.293 -32.052 1.00 26.30 206 ASN A CA 1
ATOM 4858 C C . ASN B 1 221 ? -27.898 0.074 -31.378 1.00 27.36 206 ASN A C 1
ATOM 4859 O O . ASN B 1 221 ? -26.758 0.533 -31.400 1.00 27.28 206 ASN A O 1
ATOM 4864 N N . LEU B 1 222 ? -28.933 0.716 -30.825 1.00 27.41 207 LEU A N 1
ATOM 4865 C CA . LEU B 1 222 ? -28.778 1.942 -30.064 1.00 28.48 207 LEU A CA 1
ATOM 4866 C C . LEU B 1 222 ? -28.465 1.536 -28.615 1.00 28.95 207 LEU A C 1
ATOM 4867 O O . LEU B 1 222 ? -29.378 1.313 -27.831 1.00 29.22 207 LEU A O 1
ATOM 4872 N N . GLU B 1 223 ? -27.186 1.310 -28.328 1.00 30.23 208 GLU A N 1
ATOM 4873 C CA . GLU B 1 223 ? -26.726 0.690 -27.066 1.00 34.00 208 GLU A CA 1
ATOM 4874 C C . GLU B 1 223 ? -27.380 1.270 -25.845 1.00 35.11 208 GLU A C 1
ATOM 4875 O O . GLU B 1 223 ? -27.512 2.531 -25.655 1.00 33.45 208 GLU A O 1
ATOM 4881 N N . ASP B 1 224 ? -27.829 0.350 -25.039 1.00 37.68 209 ASP A N 1
ATOM 4882 C CA . ASP B 1 224 ? -28.459 0.638 -23.754 1.00 39.93 209 ASP A CA 1
ATOM 4883 C C . ASP B 1 224 ? -29.833 1.275 -23.876 1.00 37.21 209 ASP A C 1
ATOM 4884 O O . ASP B 1 224 ? -30.445 1.494 -22.866 1.00 37.26 209 ASP A O 1
ATOM 4889 N N . LEU B 1 225 ? -30.341 1.545 -25.092 1.00 32.45 210 LEU A N 1
ATOM 4890 C CA . LEU B 1 225 ? -31.656 2.082 -25.228 1.00 31.75 210 LEU A CA 1
ATOM 4891 C C . LEU B 1 225 ? -32.524 1.105 -25.995 1.00 30.82 210 LEU A C 1
ATOM 4892 O O . LEU B 1 225 ? -33.471 0.601 -25.456 1.00 31.18 210 LEU A O 1
ATOM 4897 N N . TYR B 1 226 ? -32.267 0.843 -27.280 1.00 28.76 211 TYR A N 1
ATOM 4898 C CA . TYR B 1 226 ? -33.118 -0.162 -27.982 1.00 27.48 211 TYR A CA 1
ATOM 4899 C C . TYR B 1 226 ? -32.505 -0.628 -29.275 1.00 26.49 211 TYR A C 1
ATOM 4900 O O . TYR B 1 226 ? -31.529 -0.041 -29.801 1.00 26.57 211 TYR A O 1
ATOM 4909 N N . ASN B 1 227 ? -33.042 -1.722 -29.759 1.00 27.35 212 ASN A N 1
ATOM 4910 C CA . ASN B 1 227 ? -32.643 -2.357 -31.000 1.00 28.51 212 ASN A CA 1
ATOM 4911 C C . ASN B 1 227 ? -33.807 -2.340 -31.941 1.00 27.67 212 ASN A C 1
ATOM 4912 O O . ASN B 1 227 ? -34.939 -2.553 -31.553 1.00 28.39 212 ASN A O 1
ATOM 4917 N N . LYS B 1 228 ? -33.486 -1.993 -33.163 1.00 27.50 213 LYS A N 1
ATOM 4918 C CA . LYS B 1 228 ? -34.447 -1.683 -34.204 1.00 27.53 213 LYS A CA 1
ATOM 4919 C C . LYS B 1 228 ? -34.128 -2.463 -35.509 1.00 25.69 213 LYS A C 1
ATOM 4920 O O . LYS B 1 228 ? -33.031 -2.441 -36.014 1.00 23.59 213 LYS A O 1
ATOM 4926 N N . HIS B 1 229 ? -35.137 -3.147 -36.038 1.00 25.78 214 HIS A N 1
ATOM 4927 C CA . HIS B 1 229 ? -35.053 -3.784 -37.371 1.00 25.31 214 HIS A CA 1
ATOM 4928 C C . HIS B 1 229 ? -36.030 -3.031 -38.304 1.00 24.38 214 HIS A C 1
ATOM 4929 O O . HIS B 1 229 ? -37.132 -2.695 -37.878 1.00 23.33 214 HIS A O 1
ATOM 4936 N N . TYR B 1 230 ? -35.638 -2.825 -39.568 1.00 23.02 215 TYR A N 1
ATOM 4937 C CA . TYR B 1 230 ? -36.559 -2.342 -40.587 1.00 21.92 215 TYR A CA 1
ATOM 4938 C C . TYR B 1 230 ? -36.418 -3.149 -41.888 1.00 21.82 215 TYR A C 1
ATOM 4939 O O . TYR B 1 230 ? -35.259 -3.488 -42.300 1.00 22.13 215 TYR A O 1
ATOM 4948 N N . VAL B 1 231 ? -37.561 -3.462 -42.517 1.00 21.87 216 VAL A N 1
ATOM 4949 C CA . VAL B 1 231 ? -37.589 -4.066 -43.873 1.00 23.74 216 VAL A CA 1
ATOM 4950 C C . VAL B 1 231 ? -38.539 -3.182 -44.735 1.00 23.70 216 VAL A C 1
ATOM 4951 O O . VAL B 1 231 ? -39.691 -2.891 -44.315 1.00 22.63 216 VAL A O 1
ATOM 4955 N N . GLY B 1 232 ? -38.037 -2.726 -45.885 1.00 23.45 217 GLY A N 1
ATOM 4956 C CA . GLY B 1 232 ? -38.809 -1.810 -46.796 1.00 23.03 217 GLY A CA 1
ATOM 4957 C C . GLY B 1 232 ? -38.884 -2.463 -48.188 1.00 24.68 217 GLY A C 1
ATOM 4958 O O . GLY B 1 232 ? -37.896 -2.931 -48.630 1.00 26.60 217 GLY A O 1
ATOM 4959 N N . LEU B 1 233 ? -40.038 -2.708 -48.807 1.00 25.99 218 LEU A N 1
ATOM 4960 C CA . LEU B 1 233 ? -40.090 -3.220 -50.189 1.00 27.18 218 LEU A CA 1
ATOM 4961 C C . LEU B 1 233 ? -40.698 -2.158 -51.060 1.00 27.76 218 LEU A C 1
ATOM 4962 O O . LEU B 1 233 ? -41.619 -1.417 -50.596 1.00 26.63 218 LEU A O 1
ATOM 4967 N N . GLU B 1 234 ? -40.167 -1.965 -52.272 1.00 26.60 219 GLU A N 1
ATOM 4968 C CA . GLU B 1 234 ? -40.775 -0.925 -53.097 1.00 27.42 219 GLU A CA 1
ATOM 4969 C C . GLU B 1 234 ? -40.844 -1.400 -54.577 1.00 26.60 219 GLU A C 1
ATOM 4970 O O . GLU B 1 234 ? -39.877 -1.796 -55.159 1.00 25.84 219 GLU A O 1
ATOM 4976 N N . HIS B 1 235 ? -42.016 -1.285 -55.159 1.00 21.81 220 HIS A N 1
ATOM 4977 C CA . HIS B 1 235 ? -42.286 -1.650 -56.503 1.00 23.00 220 HIS A CA 1
ATOM 4978 C C . HIS B 1 235 ? -42.863 -0.420 -57.268 1.00 23.47 220 HIS A C 1
ATOM 4979 O O . HIS B 1 235 ? -43.785 0.275 -56.809 1.00 22.04 220 HIS A O 1
ATOM 4986 N N . THR B 1 236 ? -42.428 -0.279 -58.487 1.00 25.27 221 THR A N 1
ATOM 4987 C CA . THR B 1 236 ? -42.763 0.872 -59.403 1.00 28.12 221 THR A CA 1
ATOM 4988 C C . THR B 1 236 ? -43.263 0.263 -60.719 1.00 27.22 221 THR A C 1
ATOM 4989 O O . THR B 1 236 ? -42.538 -0.559 -61.396 1.00 28.07 221 THR A O 1
ATOM 4993 N N . TRP B 1 237 ? -44.521 0.587 -61.031 1.00 25.78 222 TRP A N 1
ATOM 4994 C CA . TRP B 1 237 ? -45.159 0.152 -62.251 1.00 25.41 222 TRP A CA 1
ATOM 4995 C C . TRP B 1 237 ? -45.433 1.391 -63.112 1.00 27.48 222 TRP A C 1
ATOM 4996 O O . TRP B 1 237 ? -46.248 2.276 -62.735 1.00 25.66 222 TRP A O 1
ATOM 5007 N N . LYS B 1 238 ? -44.741 1.454 -64.218 1.00 30.34 223 LYS A N 1
ATOM 5008 C CA . LYS B 1 238 ? -44.809 2.595 -65.144 1.00 34.91 223 LYS A CA 1
ATOM 5009 C C . LYS B 1 238 ? -45.647 2.130 -66.333 1.00 36.14 223 LYS A C 1
ATOM 5010 O O . LYS B 1 238 ? -45.428 1.001 -66.858 1.00 37.31 223 LYS A O 1
ATOM 5016 N N . GLN B 1 239 ? -46.712 2.899 -66.580 1.00 32.42 224 GLN A N 1
ATOM 5017 C CA . GLN B 1 239 ? -47.685 2.631 -67.605 1.00 31.54 224 GLN A CA 1
ATOM 5018 C C . GLN B 1 239 ? -47.924 3.939 -68.454 1.00 32.19 224 GLN A C 1
ATOM 5019 O O . GLN B 1 239 ? -47.566 5.093 -68.032 1.00 28.89 224 GLN A O 1
ATOM 5025 N N . PRO B 1 240 ? -48.510 3.717 -69.630 1.00 32.58 225 PRO A N 1
ATOM 5026 C CA . PRO B 1 240 ? -48.652 4.901 -70.535 1.00 33.87 225 PRO A CA 1
ATOM 5027 C C . PRO B 1 240 ? -49.503 6.048 -69.937 1.00 34.11 225 PRO A C 1
ATOM 5028 O O . PRO B 1 240 ? -49.137 7.172 -70.177 1.00 34.01 225 PRO A O 1
ATOM 5032 N N . THR B 1 241 ? -50.461 5.763 -69.040 1.00 33.40 226 THR A N 1
ATOM 5033 C CA . THR B 1 241 ? -51.412 6.719 -68.521 1.00 32.62 226 THR A CA 1
ATOM 5034 C C . THR B 1 241 ? -51.383 6.921 -66.987 1.00 31.70 226 THR A C 1
ATOM 5035 O O . THR B 1 241 ? -52.081 7.819 -66.443 1.00 30.09 226 THR A O 1
ATOM 5039 N N . PHE B 1 242 ? -50.545 6.131 -66.294 1.00 31.22 227 PHE A N 1
ATOM 5040 C CA . PHE B 1 242 ? -50.282 6.298 -64.852 1.00 28.16 227 PHE A CA 1
ATOM 5041 C C . PHE B 1 242 ? -49.000 5.568 -64.433 1.00 28.42 227 PHE A C 1
ATOM 5042 O O . PHE B 1 242 ? -48.498 4.656 -65.145 1.00 28.07 227 PHE A O 1
ATOM 5050 N N . ALA B 1 243 ? -48.451 5.986 -63.293 1.00 27.47 228 ALA A N 1
ATOM 5051 C CA . ALA B 1 243 ? -47.348 5.232 -62.665 1.00 27.46 228 ALA A CA 1
ATOM 5052 C C . ALA B 1 243 ? -47.735 4.946 -61.203 1.00 27.31 228 ALA A C 1
ATOM 5053 O O . ALA B 1 243 ? -48.167 5.869 -60.466 1.00 29.78 228 ALA A O 1
ATOM 5055 N N . LEU B 1 244 ? -47.620 3.688 -60.815 1.00 27.46 229 LEU A N 1
ATOM 5056 C CA . LEU B 1 244 ? -47.967 3.289 -59.495 1.00 26.26 229 LEU A CA 1
ATOM 5057 C C . LEU B 1 244 ? -46.734 2.915 -58.693 1.00 25.35 229 LEU A C 1
ATOM 5058 O O . LEU B 1 244 ? -45.951 2.093 -59.114 1.00 25.26 229 LEU A O 1
ATOM 5063 N N . THR B 1 245 ? -46.584 3.516 -57.534 1.00 24.59 230 THR A N 1
ATOM 5064 C CA . THR B 1 245 ? -45.523 3.115 -56.575 1.00 25.68 230 THR A CA 1
ATOM 5065 C C . THR B 1 245 ? -46.148 2.444 -55.363 1.00 24.24 230 THR A C 1
ATOM 5066 O O . THR B 1 245 ? -46.994 2.985 -54.759 1.00 23.38 230 THR A O 1
ATOM 5070 N N . SER B 1 246 ? -45.717 1.244 -55.080 1.00 24.26 231 SER A N 1
ATOM 5071 C CA . SER B 1 246 ? -46.171 0.478 -53.914 1.00 25.93 231 SER A CA 1
ATOM 5072 C C . SER B 1 246 ? -45.088 0.257 -52.897 1.00 24.84 231 SER A C 1
ATOM 5073 O O . SER B 1 246 ? -44.014 -0.259 -53.271 1.00 25.30 231 SER A O 1
ATOM 5076 N N . LYS B 1 247 ? -45.418 0.543 -51.637 1.00 24.82 232 LYS A N 1
ATOM 5077 C CA . LYS B 1 247 ? -44.444 0.442 -50.567 1.00 27.76 232 LYS A CA 1
ATOM 5078 C C . LYS B 1 247 ? -44.926 -0.333 -49.375 1.00 27.05 232 LYS A C 1
ATOM 5079 O O . LYS B 1 247 ? -46.058 -0.151 -48.923 1.00 28.79 232 LYS A O 1
ATOM 5085 N N . PHE B 1 248 ? -44.125 -1.316 -48.949 1.00 26.43 233 PHE A N 1
ATOM 5086 C CA . PHE B 1 248 ? -44.437 -2.099 -47.758 1.00 25.20 233 PHE A CA 1
ATOM 5087 C C . PHE B 1 248 ? -43.331 -1.804 -46.777 1.00 25.28 233 PHE A C 1
ATOM 5088 O O . PHE B 1 248 ? -42.156 -1.875 -47.134 1.00 25.02 233 PHE A O 1
ATOM 5096 N N . LYS B 1 249 ? -43.701 -1.336 -45.602 1.00 24.29 234 LYS A N 1
ATOM 5097 C CA . LYS B 1 249 ? -42.722 -0.963 -44.558 1.00 25.26 234 LYS A CA 1
ATOM 5098 C C . LYS B 1 249 ? -42.975 -1.660 -43.214 1.00 23.96 234 LYS A C 1
ATOM 5099 O O . LYS B 1 249 ? -44.031 -1.616 -42.742 1.00 22.41 234 LYS A O 1
ATOM 5105 N N . TYR B 1 250 ? -41.934 -2.254 -42.629 1.00 24.01 235 TYR A N 1
ATOM 5106 C CA . TYR B 1 250 ? -42.027 -2.993 -41.342 1.00 24.25 235 TYR A CA 1
ATOM 5107 C C . TYR B 1 250 ? -40.923 -2.521 -40.407 1.00 23.13 235 TYR A C 1
ATOM 5108 O O . TYR B 1 250 ? -39.775 -2.625 -40.760 1.00 22.94 235 TYR A O 1
ATOM 5117 N N . PHE B 1 251 ? -41.275 -2.031 -39.234 1.00 22.57 236 PHE A N 1
ATOM 5118 C CA . PHE B 1 251 ? -40.287 -1.697 -38.219 1.00 23.46 236 PHE A CA 1
ATOM 5119 C C . PHE B 1 251 ? -40.636 -2.582 -36.984 1.00 23.58 236 PHE A C 1
ATOM 5120 O O . PHE B 1 251 ? -41.809 -2.760 -36.687 1.00 23.70 236 PHE A O 1
ATOM 5128 N N . ASN B 1 252 ? -39.608 -2.990 -36.254 1.00 23.67 237 ASN A N 1
ATOM 5129 C CA . ASN B 1 252 ? -39.631 -3.624 -34.991 1.00 24.21 237 ASN A CA 1
ATOM 5130 C C . ASN B 1 252 ? -38.584 -2.997 -34.014 1.00 24.36 237 ASN A C 1
ATOM 5131 O O . ASN B 1 252 ? -37.371 -3.106 -34.274 1.00 24.17 237 ASN A O 1
ATOM 5136 N N . ALA B 1 253 ? -39.082 -2.418 -32.891 1.00 23.61 238 ALA A N 1
ATOM 5137 C CA . ALA B 1 253 ? -38.220 -1.885 -31.838 1.00 24.80 238 ALA A CA 1
ATOM 5138 C C . ALA B 1 253 ? -38.446 -2.589 -30.470 1.00 26.05 238 ALA A C 1
ATOM 5139 O O . ALA B 1 253 ? -39.594 -2.707 -30.014 1.00 26.10 238 ALA A O 1
ATOM 5141 N N . LYS B 1 254 ? -37.361 -2.990 -29.821 1.00 27.56 239 LYS A N 1
ATOM 5142 C CA . LYS B 1 254 ? -37.402 -3.692 -28.502 1.00 30.70 239 LYS A CA 1
ATOM 5143 C C . LYS B 1 254 ? -36.266 -3.161 -27.631 1.00 32.96 239 LYS A C 1
ATOM 5144 O O . LYS B 1 254 ? -35.157 -3.070 -28.112 1.00 31.77 239 LYS A O 1
ATOM 5150 N N . ASP B 1 255 ? -36.510 -2.760 -26.377 1.00 37.70 240 ASP A N 1
ATOM 5151 C CA . ASP B 1 255 ? -35.381 -2.199 -25.496 1.00 42.40 240 ASP A CA 1
ATOM 5152 C C . ASP B 1 255 ? -34.307 -3.236 -25.219 1.00 48.62 240 ASP A C 1
ATOM 5153 O O . ASP B 1 255 ? -34.678 -4.442 -25.219 1.00 42.70 240 ASP A O 1
ATOM 5158 N N . ASP B 1 256 ? -33.057 -2.681 -24.995 1.00 53.91 241 ASP A N 1
ATOM 5159 C CA . ASP B 1 256 ? -31.680 -3.303 -24.929 1.00 59.02 241 ASP A CA 1
ATOM 5160 C C . ASP B 1 256 ? -31.269 -3.066 -23.456 1.00 66.66 241 ASP A C 1
ATOM 5161 O O . ASP B 1 256 ? -30.970 -1.893 -23.099 1.00 65.50 241 ASP A O 1
ATOM 5166 N N . GLY B 1 257 ? -31.345 -4.147 -22.610 1.00 70.47 242 GLY A N 1
ATOM 5167 C CA . GLY B 1 257 ? -31.385 -4.045 -21.112 1.00 68.92 242 GLY A CA 1
ATOM 5168 C C . GLY B 1 257 ? -32.838 -4.019 -20.583 1.00 69.04 242 GLY A C 1
ATOM 5169 O O . GLY B 1 257 ? -33.673 -4.565 -21.309 1.00 68.06 242 GLY A O 1
ATOM 5170 N N . ASN B 1 258 ? -33.084 -3.544 -19.308 1.00 71.19 243 ASN A N 1
ATOM 5171 C CA . ASN B 1 258 ? -34.372 -2.847 -18.772 1.00 68.99 243 ASN A CA 1
ATOM 5172 C C . ASN B 1 258 ? -34.380 -1.764 -17.522 1.00 67.91 243 ASN A C 1
ATOM 5173 O O . ASN B 1 258 ? -34.550 -2.093 -16.327 1.00 78.92 243 ASN A O 1
ATOM 5178 N N . THR B 1 259 ? -34.147 -0.491 -17.872 1.00 63.51 244 THR A N 1
ATOM 5179 C CA . THR B 1 259 ? -34.842 0.737 -17.352 1.00 61.10 244 THR A CA 1
ATOM 5180 C C . THR B 1 259 ? -36.101 1.291 -18.251 1.00 56.24 244 THR A C 1
ATOM 5181 O O . THR B 1 259 ? -37.086 1.769 -17.727 1.00 55.00 244 THR A O 1
ATOM 5185 N N . PHE B 1 260 ? -36.120 1.163 -19.573 1.00 51.18 245 PHE A N 1
ATOM 5186 C CA . PHE B 1 260 ? -37.321 1.494 -20.349 1.00 47.52 245 PHE A CA 1
ATOM 5187 C C . PHE B 1 260 ? -38.071 0.267 -20.748 1.00 47.90 245 PHE A C 1
ATOM 5188 O O . PHE B 1 260 ? -37.457 -0.751 -20.914 1.00 49.58 245 PHE A O 1
ATOM 5196 N N . ASP B 1 261 ? -39.371 0.379 -20.999 1.00 47.90 246 ASP A N 1
ATOM 5197 C CA . ASP B 1 261 ? -40.149 -0.705 -21.609 1.00 49.24 246 ASP A CA 1
ATOM 5198 C C . ASP B 1 261 ? -40.579 -0.266 -23.026 1.00 43.81 246 ASP A C 1
ATOM 5199 O O . ASP B 1 261 ? -41.565 0.438 -23.166 1.00 42.34 246 ASP A O 1
ATOM 5204 N N . ILE B 1 262 ? -39.832 -0.740 -24.033 1.00 38.39 247 ILE A N 1
ATOM 5205 C CA . ILE B 1 262 ? -39.968 -0.347 -25.463 1.00 33.98 247 ILE A CA 1
ATOM 5206 C C . ILE B 1 262 ? -40.259 -1.621 -26.222 1.00 31.71 247 ILE A C 1
ATOM 5207 O O . ILE B 1 262 ? -39.519 -2.536 -26.169 1.00 31.28 247 ILE A O 1
ATOM 5212 N N . ASP B 1 263 ? -41.382 -1.653 -26.907 1.00 30.95 248 ASP A N 1
ATOM 5213 C CA . ASP B 1 263 ? -41.967 -2.928 -27.396 1.00 31.31 248 ASP A CA 1
ATOM 5214 C C . ASP B 1 263 ? -42.986 -2.619 -28.519 1.00 28.99 248 ASP A C 1
ATOM 5215 O O . ASP B 1 263 ? -44.176 -2.455 -28.282 1.00 30.06 248 ASP A O 1
ATOM 5220 N N . ALA B 1 264 ? -42.509 -2.470 -29.740 1.00 27.31 249 ALA A N 1
ATOM 5221 C CA . ALA B 1 264 ? -43.367 -1.896 -30.809 1.00 25.61 249 ALA A CA 1
ATOM 5222 C C . ALA B 1 264 ? -43.023 -2.333 -32.219 1.00 24.12 249 ALA A C 1
ATOM 5223 O O . ALA B 1 264 ? -41.862 -2.336 -32.599 1.00 23.81 249 ALA A O 1
ATOM 5225 N N . GLU B 1 265 ? -44.044 -2.627 -32.982 1.00 23.74 250 GLU A N 1
ATOM 5226 C CA . GLU B 1 265 ? -43.878 -2.895 -34.407 1.00 25.51 250 GLU A CA 1
ATOM 5227 C C . GLU B 1 265 ? -44.718 -1.840 -35.138 1.00 24.08 250 GLU A C 1
ATOM 5228 O O . GLU B 1 265 ? -45.790 -1.486 -34.667 1.00 23.81 250 GLU A O 1
ATOM 5234 N N . ASN B 1 266 ? -44.193 -1.358 -36.242 1.00 24.11 251 ASN A N 1
ATOM 5235 C CA . ASN B 1 266 ? -44.899 -0.386 -37.130 1.00 24.97 251 ASN A CA 1
ATOM 5236 C C . ASN B 1 266 ? -44.965 -1.009 -38.524 1.00 24.04 251 ASN A C 1
ATOM 5237 O O . ASN B 1 266 ? -43.926 -1.205 -39.171 1.00 23.42 251 ASN A O 1
ATOM 5242 N N . ILE B 1 267 ? -46.172 -1.264 -38.970 1.00 24.32 252 ILE A N 1
ATOM 5243 C CA . ILE B 1 267 ? -46.384 -1.824 -40.308 1.00 25.98 252 ILE A CA 1
ATOM 5244 C C . ILE B 1 267 ? -47.093 -0.757 -41.109 1.00 25.20 252 ILE A C 1
ATOM 5245 O O . ILE B 1 267 ? -48.082 -0.221 -40.654 1.00 22.98 252 ILE A O 1
ATOM 5250 N N . GLY B 1 268 ? -46.637 -0.555 -42.332 1.00 25.39 253 GLY A N 1
ATOM 5251 C CA . GLY B 1 268 ? -47.222 0.493 -43.222 1.00 25.98 253 GLY A CA 1
ATOM 5252 C C . GLY B 1 268 ? -47.350 0.076 -44.656 1.00 24.93 253 GLY A C 1
ATOM 5253 O O . GLY B 1 268 ? -46.438 -0.564 -45.191 1.00 25.53 253 GLY A O 1
ATOM 5254 N N . LEU B 1 269 ? -48.447 0.471 -45.294 1.00 25.58 254 LEU A N 1
ATOM 5255 C CA . LEU B 1 269 ? -48.635 0.309 -46.716 1.00 25.51 254 LEU A CA 1
ATOM 5256 C C . LEU B 1 269 ? -48.972 1.666 -47.360 1.00 25.20 254 LEU A C 1
ATOM 5257 O O . LEU B 1 269 ? -49.785 2.475 -46.842 1.00 22.79 254 LEU A O 1
ATOM 5262 N N . LEU B 1 270 ? -48.316 1.927 -48.477 1.00 23.27 255 LEU A N 1
ATOM 5263 C CA . LEU B 1 270 ? -48.493 3.158 -49.162 1.00 23.41 255 LEU A CA 1
ATOM 5264 C C . LEU B 1 270 ? -48.536 2.913 -50.660 1.00 21.71 255 LEU A C 1
ATOM 5265 O O . LEU B 1 270 ? -47.667 2.237 -51.233 1.00 20.74 255 LEU A O 1
ATOM 5270 N N . GLU B 1 271 ? -49.566 3.454 -51.265 1.00 21.95 256 GLU A N 1
ATOM 5271 C CA . GLU B 1 271 ? -49.793 3.436 -52.715 1.00 24.58 256 GLU A CA 1
ATOM 5272 C C . GLU B 1 271 ? -49.824 4.862 -53.280 1.00 24.70 256 GLU A C 1
ATOM 5273 O O . GLU B 1 271 ? -50.668 5.653 -52.846 1.00 25.64 256 GLU A O 1
ATOM 5279 N N . THR B 1 272 ? -48.891 5.206 -54.193 1.00 26.44 257 THR A N 1
ATOM 5280 C CA . THR B 1 272 ? -48.843 6.504 -54.858 1.00 26.52 257 THR A CA 1
ATOM 5281 C C . THR B 1 272 ? -48.909 6.390 -56.424 1.00 26.85 257 THR A C 1
ATOM 5282 O O . THR B 1 272 ? -48.371 5.465 -57.091 1.00 28.44 257 THR A O 1
ATOM 5286 N N . VAL B 1 273 ? -49.634 7.341 -57.025 1.00 28.66 258 VAL A N 1
ATOM 5287 C CA . VAL B 1 273 ? -50.041 7.318 -58.426 1.00 28.84 258 VAL A CA 1
ATOM 5288 C C . VAL B 1 273 ? -49.690 8.732 -59.022 1.00 29.27 258 VAL A C 1
ATOM 5289 O O . VAL B 1 273 ? -50.119 9.723 -58.486 1.00 28.85 258 VAL A O 1
ATOM 5293 N N . LYS B 1 274 ? -48.890 8.738 -60.086 1.00 27.15 259 LYS A N 1
ATOM 5294 C CA . LYS B 1 274 ? -48.594 9.880 -60.870 1.00 29.31 259 LYS A CA 1
ATOM 5295 C C . LYS B 1 274 ? -49.333 9.795 -62.208 1.00 27.48 259 LYS A C 1
ATOM 5296 O O . LYS B 1 274 ? -49.160 8.850 -62.944 1.00 26.74 259 LYS A O 1
ATOM 5302 N N . VAL B 1 275 ? -50.139 10.799 -62.480 1.00 27.65 260 VAL A N 1
ATOM 5303 C CA . VAL B 1 275 ? -50.849 10.931 -63.765 1.00 28.64 260 VAL A CA 1
ATOM 5304 C C . VAL B 1 275 ? -50.424 12.331 -64.240 1.00 29.06 260 VAL A C 1
ATOM 5305 O O . VAL B 1 275 ? -50.947 13.338 -63.745 1.00 27.80 260 VAL A O 1
ATOM 5309 N N . LYS B 1 276 ? -49.463 12.353 -65.160 1.00 29.76 261 LYS A N 1
ATOM 5310 C CA . LYS B 1 276 ? -48.740 13.554 -65.590 1.00 31.48 261 LYS A CA 1
ATOM 5311 C C . LYS B 1 276 ? -48.434 14.430 -64.337 1.00 29.73 261 LYS A C 1
ATOM 5312 O O . LYS B 1 276 ? -47.631 14.044 -63.534 1.00 26.75 261 LYS A O 1
ATOM 5318 N N . ASN B 1 277 ? -49.060 15.604 -64.209 1.00 29.17 262 ASN A N 1
ATOM 5319 C CA . ASN B 1 277 ? -48.640 16.525 -63.173 1.00 30.28 262 ASN A CA 1
ATOM 5320 C C . ASN B 1 277 ? -49.378 16.424 -61.818 1.00 27.65 262 ASN A C 1
ATOM 5321 O O . ASN B 1 277 ? -49.089 17.241 -60.896 1.00 26.58 262 ASN A O 1
ATOM 5326 N N . HIS B 1 278 ? -50.375 15.532 -61.794 1.00 26.57 263 HIS A N 1
ATOM 5327 C CA . HIS B 1 278 ? -51.123 15.120 -60.621 1.00 26.18 263 HIS A CA 1
ATOM 5328 C C . HIS B 1 278 ? -50.403 14.010 -59.931 1.00 25.59 263 HIS A C 1
ATOM 5329 O O . HIS B 1 278 ? -49.981 12.974 -60.585 1.00 26.67 263 HIS A O 1
ATOM 5336 N N . THR B 1 279 ? -50.454 14.078 -58.624 1.00 26.50 264 THR A N 1
ATOM 5337 C CA . THR B 1 279 ? -50.076 12.957 -57.733 1.00 28.02 264 THR A CA 1
ATOM 5338 C C . THR B 1 279 ? -51.202 12.636 -56.675 1.00 30.11 264 THR A C 1
ATOM 5339 O O . THR B 1 279 ? -51.862 13.611 -56.084 1.00 30.23 264 THR A O 1
ATOM 5343 N N . PHE B 1 280 ? -51.448 11.319 -56.427 1.00 28.90 265 PHE A N 1
ATOM 5344 C CA . PHE B 1 280 ? -52.438 10.848 -55.455 1.00 28.78 265 PHE A CA 1
ATOM 5345 C C . PHE B 1 280 ? -51.798 9.791 -54.607 1.00 28.63 265 PHE A C 1
ATOM 5346 O O . PHE B 1 280 ? -51.020 8.991 -55.064 1.00 30.90 265 PHE A O 1
ATOM 5354 N N . GLY B 1 281 ? -52.137 9.828 -53.356 1.00 26.56 266 GLY A N 1
ATOM 5355 C CA . GLY B 1 281 ? -51.527 8.988 -52.305 1.00 26.21 266 GLY A CA 1
ATOM 5356 C C . GLY B 1 281 ? -52.596 8.470 -51.327 1.00 25.99 266 GLY A C 1
ATOM 5357 O O . GLY B 1 281 ? -53.556 9.201 -50.895 1.00 24.18 266 GLY A O 1
ATOM 5358 N N . LEU B 1 282 ? -52.429 7.187 -51.003 1.00 25.39 267 LEU A N 1
ATOM 5359 C CA . LEU B 1 282 ? -53.202 6.540 -50.030 1.00 26.22 267 LEU A CA 1
ATOM 5360 C C . LEU B 1 282 ? -52.400 5.556 -49.195 1.00 24.96 267 LEU A C 1
ATOM 5361 O O . LEU B 1 282 ? -51.741 4.652 -49.798 1.00 22.68 267 LEU A O 1
ATOM 5366 N N . GLY B 1 283 ? -52.504 5.643 -47.876 1.00 22.47 268 GLY A N 1
ATOM 5367 C CA . GLY B 1 283 ? -51.718 4.797 -47.008 1.00 21.99 268 GLY A CA 1
ATOM 5368 C C . GLY B 1 283 ? -52.345 4.394 -45.703 1.00 22.29 268 GLY A C 1
ATOM 5369 O O . GLY B 1 283 ? -53.326 4.938 -45.280 1.00 22.91 268 GLY A O 1
ATOM 5370 N N . TYR B 1 284 ? -51.754 3.413 -45.073 1.00 21.82 269 TYR A N 1
ATOM 5371 C CA . TYR B 1 284 ? -52.249 2.838 -43.869 1.00 21.75 269 TYR A CA 1
ATOM 5372 C C . TYR B 1 284 ? -51.049 2.437 -43.005 1.00 21.48 269 TYR A C 1
ATOM 5373 O O . TYR B 1 284 ? -50.054 1.918 -43.478 1.00 19.21 269 TYR A O 1
ATOM 5382 N N . GLN B 1 285 ? -51.166 2.753 -41.708 1.00 23.14 270 GLN A N 1
ATOM 5383 C CA . GLN B 1 285 ? -50.149 2.497 -40.685 1.00 23.27 270 GLN A CA 1
ATOM 5384 C C . GLN B 1 285 ? -50.797 1.999 -39.387 1.00 21.93 270 GLN A C 1
ATOM 5385 O O . GLN B 1 285 ? -51.832 2.393 -39.032 1.00 20.32 270 GLN A O 1
ATOM 5391 N N . GLN B 1 286 ? -50.112 1.110 -38.713 1.00 22.66 271 GLN A N 1
ATOM 5392 C CA . GLN B 1 286 ? -50.597 0.488 -37.480 1.00 24.72 271 GLN A CA 1
ATOM 5393 C C . GLN B 1 286 ? -49.448 0.244 -36.623 1.00 23.73 271 GLN A C 1
ATOM 5394 O O . GLN B 1 286 ? -48.481 -0.340 -37.092 1.00 23.95 271 GLN A O 1
ATOM 5400 N N . ILE B 1 287 ? -49.530 0.666 -35.361 1.00 24.38 272 ILE A N 1
ATOM 5401 C CA . ILE B 1 287 ? -48.509 0.355 -34.338 1.00 24.12 272 ILE A CA 1
ATOM 5402 C C . ILE B 1 287 ? -49.043 -0.805 -33.512 1.00 24.25 272 ILE A C 1
ATOM 5403 O O . ILE B 1 287 ? -50.195 -0.755 -33.072 1.00 23.82 272 ILE A O 1
ATOM 5408 N N . ILE B 1 288 ? -48.188 -1.756 -33.196 1.00 24.52 273 ILE A N 1
ATOM 5409 C CA . ILE B 1 288 ? -48.628 -3.020 -32.436 1.00 27.51 273 ILE A CA 1
ATOM 5410 C C . ILE B 1 288 ? -47.653 -3.276 -31.337 1.00 26.54 273 ILE A C 1
ATOM 5411 O O . ILE B 1 288 ? -46.453 -3.090 -31.595 1.00 27.26 273 ILE A O 1
ATOM 5416 N N . GLY B 1 289 ? -48.098 -3.747 -30.179 1.00 26.30 274 GLY A N 1
ATOM 5417 C CA . GLY B 1 289 ? -47.177 -3.906 -29.091 1.00 27.28 274 GLY A CA 1
ATOM 5418 C C . GLY B 1 289 ? -47.561 -3.163 -27.855 1.00 29.61 274 GLY A C 1
ATOM 5419 O O . GLY B 1 289 ? -48.634 -2.554 -27.787 1.00 29.61 274 GLY A O 1
ATOM 5420 N N . GLU B 1 290 ? -46.753 -3.365 -26.809 1.00 30.32 275 GLU A N 1
ATOM 5421 C CA . GLU B 1 290 ? -47.055 -2.808 -25.514 1.00 30.51 275 GLU A CA 1
ATOM 5422 C C . GLU B 1 290 ? -46.610 -1.322 -25.337 1.00 29.28 275 GLU A C 1
ATOM 5423 O O . GLU B 1 290 ? -46.860 -0.776 -24.303 1.00 28.91 275 GLU A O 1
ATOM 5429 N N . SER B 1 291 ? -45.930 -0.740 -26.316 1.00 28.50 276 SER A N 1
ATOM 5430 C CA . SER B 1 291 ? -45.571 0.670 -26.263 1.00 28.47 276 SER A CA 1
ATOM 5431 C C . SER B 1 291 ? -45.859 1.445 -27.537 1.00 27.49 276 SER A C 1
ATOM 5432 O O . SER B 1 291 ? -46.063 0.882 -28.590 1.00 25.25 276 SER A O 1
ATOM 5435 N N . ALA B 1 292 ? -45.883 2.797 -27.403 1.00 27.41 277 ALA A N 1
ATOM 5436 C CA . ALA B 1 292 ? -45.699 3.682 -28.546 1.00 27.97 277 ALA A CA 1
ATOM 5437 C C . ALA B 1 292 ? -44.450 3.269 -29.314 1.00 27.79 277 ALA A C 1
ATOM 5438 O O . ALA B 1 292 ? -43.467 2.754 -28.736 1.00 29.02 277 ALA A O 1
ATOM 5440 N N . TYR B 1 293 ? -44.433 3.518 -30.589 1.00 28.18 278 TYR A N 1
ATOM 5441 C CA . TYR B 1 293 ? -43.135 3.352 -31.344 1.00 28.76 278 TYR A CA 1
ATOM 5442 C C . TYR B 1 293 ? -42.095 4.485 -30.885 1.00 29.26 278 TYR A C 1
ATOM 5443 O O . TYR B 1 293 ? -42.416 5.657 -30.930 1.00 29.03 278 TYR 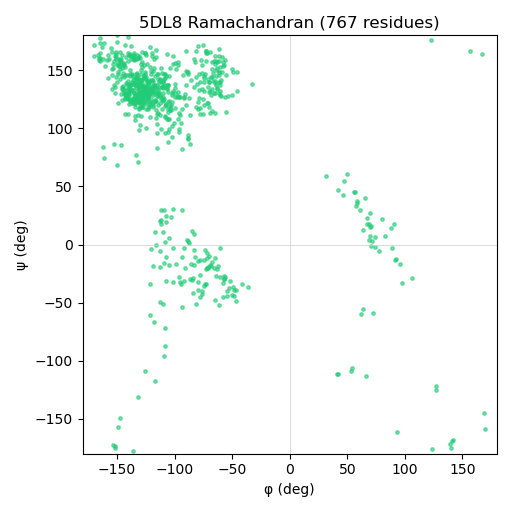A O 1
ATOM 5452 N N . PRO B 1 294 ? -40.840 4.131 -30.494 1.00 31.84 279 PRO A N 1
ATOM 5453 C CA . PRO B 1 294 ? -39.836 5.121 -29.943 1.00 30.09 279 PRO A CA 1
ATOM 5454 C C . PRO B 1 294 ? -39.102 5.949 -30.997 1.00 29.97 279 PRO A C 1
ATOM 5455 O O . PRO B 1 294 ? -38.773 5.439 -32.111 1.00 30.09 279 PRO A O 1
ATOM 5459 N N . LEU B 1 295 ? -38.930 7.248 -30.737 1.00 31.32 280 LEU A N 1
ATOM 5460 C CA . LEU B 1 295 ? -37.983 8.093 -31.422 1.00 31.20 280 LEU A CA 1
ATOM 5461 C C . LEU B 1 295 ? -36.936 8.539 -30.450 1.00 30.81 280 LEU A C 1
ATOM 5462 O O . LEU B 1 295 ? -37.231 8.637 -29.288 1.00 29.25 280 LEU A O 1
ATOM 5467 N N . PRO B 1 296 ? -35.676 8.730 -30.888 1.00 29.21 281 PRO A N 1
ATOM 5468 C CA . PRO B 1 296 ? -34.735 9.433 -29.962 1.00 29.31 281 PRO A CA 1
ATOM 5469 C C . PRO B 1 296 ? -35.143 10.874 -29.583 1.00 28.34 281 PRO A C 1
ATOM 5470 O O . PRO B 1 296 ? -35.983 11.463 -30.237 1.00 28.01 281 PRO A O 1
ATOM 5474 N N . ASP B 1 297 ? -34.579 11.415 -28.513 1.00 29.69 282 ASP A N 1
ATOM 5475 C CA . ASP B 1 297 ? -34.586 12.913 -28.268 1.00 30.36 282 ASP A CA 1
ATOM 5476 C C . ASP B 1 297 ? -33.839 13.723 -29.416 1.00 31.13 282 ASP A C 1
ATOM 5477 O O . ASP B 1 297 ? -33.123 13.144 -30.242 1.00 30.76 282 ASP A O 1
ATOM 5482 N N . GLY B 1 298 ? -33.961 15.053 -29.475 1.00 32.31 283 GLY A N 1
ATOM 5483 C CA . GLY B 1 298 ? -33.292 15.839 -30.493 1.00 31.01 283 GLY A CA 1
ATOM 5484 C C . GLY B 1 298 ? -34.122 15.975 -31.768 1.00 30.92 283 GLY A C 1
ATOM 5485 O O . GLY B 1 298 ? -33.602 16.499 -32.771 1.00 32.75 283 GLY A O 1
ATOM 5486 N N . PHE B 1 299 ? -35.418 15.621 -31.658 1.00 30.43 284 PHE A N 1
ATOM 5487 C CA . PHE B 1 299 ? -36.453 15.592 -32.663 1.00 31.74 284 PHE A CA 1
ATOM 5488 C C . PHE B 1 299 ? -35.959 14.922 -33.968 1.00 30.94 284 PHE A C 1
ATOM 5489 O O . PHE B 1 299 ? -36.236 15.448 -35.077 1.00 28.07 284 PHE A O 1
ATOM 5497 N N . LEU B 1 300 ? -35.216 13.801 -33.827 1.00 31.15 285 LEU A N 1
ATOM 5498 C CA . LEU B 1 300 ? -34.635 13.079 -35.029 1.00 30.38 285 LEU A CA 1
ATOM 5499 C C . LEU B 1 300 ? -35.780 12.426 -35.726 1.00 29.38 285 LEU A C 1
ATOM 5500 O O . LEU B 1 300 ? -36.603 11.770 -35.098 1.00 29.11 285 LEU A O 1
ATOM 5505 N N . PRO B 1 301 ? -35.978 12.778 -37.007 1.00 30.01 286 PRO A N 1
ATOM 5506 C CA . PRO B 1 301 ? -37.255 12.376 -37.581 1.00 29.31 286 PRO A CA 1
ATOM 5507 C C . PRO B 1 301 ? -37.144 10.955 -38.185 1.00 28.70 286 PRO A C 1
ATOM 5508 O O . PRO B 1 301 ? -36.028 10.614 -38.655 1.00 28.64 286 PRO A O 1
ATOM 5512 N N . GLU B 1 302 ? -38.229 10.138 -38.133 1.00 26.99 287 GLU A N 1
ATOM 5513 C CA . GLU B 1 302 ? -38.219 8.775 -38.738 1.00 25.21 287 GLU A CA 1
ATOM 5514 C C . GLU B 1 302 ? -38.791 8.908 -40.178 1.00 26.47 287 GLU A C 1
ATOM 5515 O O . GLU B 1 302 ? -40.029 8.705 -40.469 1.00 27.07 287 GLU A O 1
ATOM 5521 N N . THR B 1 303 ? -37.871 9.316 -41.044 1.00 26.32 288 THR A N 1
ATOM 5522 C CA . THR B 1 303 ? -38.178 9.649 -42.459 1.00 27.55 288 THR A CA 1
ATOM 5523 C C . THR B 1 303 ? -38.496 8.392 -43.295 1.00 27.45 288 THR A C 1
ATOM 5524 O O . THR B 1 303 ? -38.952 8.570 -44.383 1.00 27.50 288 THR A O 1
ATOM 5528 N N . TYR B 1 304 ? -38.240 7.161 -42.782 1.00 29.07 289 TYR A N 1
ATOM 5529 C CA . TYR B 1 304 ? -38.647 5.853 -43.457 1.00 28.19 289 TYR A CA 1
ATOM 5530 C C . TYR B 1 304 ? -40.046 5.350 -43.120 1.00 26.71 289 TYR A C 1
ATOM 5531 O O . TYR B 1 304 ? -40.457 4.250 -43.619 1.00 27.10 289 TYR A O 1
ATOM 5540 N N . PHE B 1 305 ? -40.802 6.108 -42.281 1.00 26.60 290 PHE A N 1
ATOM 5541 C CA . PHE B 1 305 ? -42.274 5.833 -42.142 1.00 24.79 290 PHE A CA 1
ATOM 5542 C C . PHE B 1 305 ? -42.966 6.183 -43.472 1.00 23.80 290 PHE A C 1
ATOM 5543 O O . PHE B 1 305 ? -42.448 6.947 -44.328 1.00 19.26 290 PHE A O 1
ATOM 5551 N N . ILE B 1 306 ? -44.141 5.576 -43.683 1.00 24.56 291 ILE A N 1
ATOM 5552 C CA . ILE B 1 306 ? -44.840 5.878 -44.950 1.00 26.88 291 ILE A CA 1
ATOM 5553 C C . ILE B 1 306 ? -45.099 7.392 -45.143 1.00 26.60 291 ILE A C 1
ATOM 5554 O O . ILE B 1 306 ? -45.242 7.843 -46.243 1.00 26.83 291 ILE A O 1
ATOM 5559 N N . ASN B 1 307 ? -45.226 8.157 -44.063 1.00 29.44 292 ASN A N 1
ATOM 5560 C CA . ASN B 1 307 ? -45.586 9.583 -44.123 1.00 26.29 292 ASN A CA 1
ATOM 5561 C C . ASN B 1 307 ? -45.200 10.322 -42.792 1.00 27.26 292 ASN A C 1
ATOM 5562 O O . ASN B 1 307 ? -46.074 10.776 -42.028 1.00 25.85 292 ASN A O 1
ATOM 5567 N N . TRP B 1 308 ? -43.904 10.564 -42.603 1.00 27.28 293 TRP A N 1
ATOM 5568 C CA . TRP B 1 308 ? -43.445 11.231 -41.438 1.00 27.78 293 TRP A CA 1
ATOM 5569 C C . TRP B 1 308 ? -44.080 12.689 -41.483 1.00 30.51 293 TRP A C 1
ATOM 5570 O O . TRP B 1 308 ? -44.012 13.349 -42.474 1.00 30.02 293 TRP A O 1
ATOM 5581 N N . ASN B 1 309 ? -44.656 13.213 -40.410 1.00 27.36 294 ASN A N 1
ATOM 5582 C CA . ASN B 1 309 ? -45.283 14.587 -40.551 1.00 27.36 294 ASN A CA 1
ATOM 5583 C C . ASN B 1 309 ? -45.095 15.302 -39.136 1.00 27.88 294 ASN A C 1
ATOM 5584 O O . ASN B 1 309 ? -44.146 14.934 -38.363 1.00 29.02 294 ASN A O 1
ATOM 5589 N N . ALA B 1 310 ? -45.986 16.178 -38.736 1.00 25.52 295 ALA A N 1
ATOM 5590 C CA . ALA B 1 310 ? -45.687 16.941 -37.519 1.00 28.41 295 ALA A CA 1
ATOM 5591 C C . ALA B 1 310 ? -45.829 16.153 -36.250 1.00 27.28 295 ALA A C 1
ATOM 5592 O O . ALA B 1 310 ? -45.174 16.508 -35.317 1.00 28.13 295 ALA A O 1
ATOM 5594 N N . THR B 1 311 ? -46.813 15.242 -36.189 1.00 26.93 296 THR A N 1
ATOM 5595 C CA . THR B 1 311 ? -47.147 14.526 -34.974 1.00 27.78 296 THR A CA 1
ATOM 5596 C C . THR B 1 311 ? -46.979 12.980 -35.047 1.00 26.73 296 THR A C 1
ATOM 5597 O O . THR B 1 311 ? -46.843 12.334 -34.021 1.00 28.10 296 THR A O 1
ATOM 5601 N N . GLY B 1 312 ? -46.928 12.404 -36.249 1.00 24.97 297 GLY A N 1
ATOM 5602 C CA . GLY B 1 312 ? -46.300 11.052 -36.452 1.00 25.92 297 GLY A CA 1
ATOM 5603 C C . GLY B 1 312 ? -47.234 9.800 -36.497 1.00 24.75 297 GLY A C 1
ATOM 5604 O O . GLY B 1 312 ? -46.935 8.838 -37.238 1.00 22.69 297 GLY A O 1
ATOM 5605 N N . PHE B 1 313 ? -48.324 9.880 -35.717 1.00 24.56 298 PHE A N 1
ATOM 5606 C CA . PHE B 1 313 ? -49.356 8.812 -35.559 1.00 26.12 298 PHE A CA 1
ATOM 5607 C C . PHE B 1 313 ? -48.641 7.490 -35.102 1.00 25.60 298 PHE A C 1
ATOM 5608 O O . PHE B 1 313 ? -48.821 6.472 -35.717 1.00 25.45 298 PHE A O 1
ATOM 5616 N N . PHE B 1 314 ? -47.726 7.594 -34.133 1.00 25.39 299 PHE A N 1
ATOM 5617 C CA . PHE B 1 314 ? -46.942 6.473 -33.663 1.00 24.47 299 PHE A CA 1
ATOM 5618 C C . PHE B 1 314 ? -47.288 6.063 -32.241 1.00 24.00 299 PHE A C 1
ATOM 5619 O O . PHE B 1 314 ? -46.493 5.372 -31.559 1.00 22.14 299 PHE A O 1
ATOM 5627 N N . LYS B 1 315 ? -48.491 6.460 -31.819 1.00 24.47 300 LYS A N 1
ATOM 5628 C CA . LYS B 1 315 ? -48.906 6.173 -30.440 1.00 26.47 300 LYS A CA 1
ATOM 5629 C C . LYS B 1 315 ? -49.222 4.633 -30.314 1.00 26.19 300 LYS A C 1
ATOM 5630 O O . LYS B 1 315 ? -49.444 3.897 -31.310 1.00 23.07 300 LYS A O 1
ATOM 5636 N N . GLU B 1 316 ? -49.151 4.158 -29.078 1.00 25.92 301 GLU A N 1
ATOM 5637 C CA . GLU B 1 316 ? -49.406 2.727 -28.820 1.00 25.66 301 GLU A CA 1
ATOM 5638 C C . GLU B 1 316 ? -50.747 2.291 -29.400 1.00 26.03 301 GLU A C 1
ATOM 5639 O O . GLU B 1 316 ? -51.789 2.832 -29.055 1.00 26.29 301 GLU A O 1
ATOM 5645 N N . ASP B 1 317 ? -50.779 1.226 -30.188 1.00 27.26 302 ASP A N 1
ATOM 5646 C CA . ASP B 1 317 ? -52.013 0.724 -30.797 1.00 28.01 302 ASP A CA 1
ATOM 5647 C C . ASP B 1 317 ? -52.639 1.584 -31.907 1.00 27.30 302 ASP A C 1
ATOM 5648 O O . ASP B 1 317 ? -53.738 1.287 -32.367 1.00 28.51 302 ASP A O 1
ATOM 5653 N N . GLU B 1 318 ? -51.967 2.621 -32.351 1.00 25.87 303 GLU A N 1
ATOM 5654 C CA . GLU B 1 318 ? -52.667 3.648 -33.132 1.00 26.34 303 GLU A CA 1
ATOM 5655 C C . GLU B 1 318 ? -52.691 3.092 -34.572 1.00 24.61 303 GLU A C 1
ATOM 5656 O O . GLU B 1 318 ? -51.688 2.571 -35.111 1.00 22.88 303 GLU A O 1
ATOM 5662 N N . LYS B 1 319 ? -53.862 3.221 -35.162 1.00 24.73 304 LYS A N 1
ATOM 5663 C CA . LYS B 1 319 ? -54.101 2.912 -36.582 1.00 24.77 304 LYS A CA 1
ATOM 5664 C C . LYS B 1 319 ? -54.379 4.273 -37.275 1.00 22.91 304 LYS A C 1
ATOM 5665 O O . LYS B 1 319 ? -55.191 5.055 -36.747 1.00 21.65 304 LYS A O 1
ATOM 5671 N N . SER B 1 320 ? -53.831 4.437 -38.479 1.00 22.06 305 SER A N 1
ATOM 5672 C CA . SER B 1 320 ? -53.959 5.646 -39.239 1.00 21.89 305 SER A CA 1
ATOM 5673 C C . SER B 1 320 ? -54.138 5.442 -40.722 1.00 22.14 305 SER A C 1
ATOM 5674 O O . SER B 1 320 ? -53.520 4.605 -41.331 1.00 21.82 305 SER A O 1
ATOM 5677 N N . TYR B 1 321 ? -54.923 6.328 -41.316 1.00 23.00 306 TYR A N 1
ATOM 5678 C CA . TYR B 1 321 ? -55.297 6.392 -42.708 1.00 23.76 306 TYR A CA 1
ATOM 5679 C C . TYR B 1 321 ? -54.774 7.743 -43.221 1.00 24.75 306 TYR A C 1
ATOM 5680 O O . TYR B 1 321 ? -55.048 8.812 -42.623 1.00 24.66 306 TYR A O 1
ATOM 5689 N N . HIS B 1 322 ? -54.041 7.683 -44.319 1.00 23.48 307 HIS A N 1
ATOM 5690 C CA . HIS B 1 322 ? -53.305 8.785 -44.916 1.00 23.54 307 HIS A CA 1
ATOM 5691 C C . HIS B 1 322 ? -53.767 8.958 -46.353 1.00 23.97 307 HIS A C 1
ATOM 5692 O O . HIS B 1 322 ? -53.909 7.942 -47.163 1.00 23.07 307 HIS A O 1
ATOM 5699 N N . VAL B 1 323 ? -54.108 10.200 -46.690 1.00 24.56 308 VAL A N 1
ATOM 5700 C CA . VAL B 1 323 ? -54.528 10.520 -48.048 1.00 27.04 308 VAL A CA 1
ATOM 5701 C C . VAL B 1 323 ? -53.635 11.674 -48.520 1.00 26.98 308 VAL A C 1
ATOM 5702 O O . VAL B 1 323 ? -53.355 12.595 -47.723 1.00 29.17 308 VAL A O 1
ATOM 5706 N N . MET B 1 324 ? -53.316 11.722 -49.810 1.00 25.58 309 MET A N 1
ATOM 5707 C CA . MET B 1 324 ? -52.517 12.777 -50.328 1.00 27.39 309 MET A CA 1
ATOM 5708 C C . MET B 1 324 ? -52.912 13.178 -51.795 1.00 28.17 309 MET A C 1
ATOM 5709 O O . MET B 1 324 ? -53.303 12.306 -52.581 1.00 25.70 309 MET A O 1
ATOM 5714 N N . TYR B 1 325 ? -52.800 14.494 -52.090 1.00 26.82 310 TYR A N 1
ATOM 5715 C CA . TYR B 1 325 ? -52.995 15.043 -53.418 1.00 26.75 310 TYR A CA 1
ATOM 5716 C C . TYR B 1 325 ? -52.013 16.202 -53.631 1.00 26.78 310 TYR A C 1
ATOM 5717 O O . TYR B 1 325 ? -51.886 17.103 -52.739 1.00 26.22 310 TYR A O 1
ATOM 5726 N N . GLY B 1 326 ? -51.338 16.182 -54.810 1.00 25.99 311 GLY A N 1
ATOM 5727 C CA . GLY B 1 326 ? -50.429 17.238 -55.230 1.00 25.18 311 GLY A CA 1
ATOM 5728 C C . GLY B 1 326 ? -50.523 17.571 -56.726 1.00 26.41 311 GLY A C 1
ATOM 5729 O O . GLY B 1 326 ? -50.921 16.732 -57.586 1.00 25.05 311 GLY A O 1
ATOM 5730 N N . TYR B 1 327 ? -50.086 18.788 -57.041 1.00 24.34 312 TYR A N 1
ATOM 5731 C CA . TYR B 1 327 ? -50.132 19.284 -58.379 1.00 25.55 312 TYR A CA 1
ATOM 5732 C C . TYR B 1 327 ? -48.862 20.102 -58.671 1.00 25.12 312 TYR A C 1
ATOM 5733 O O . TYR B 1 327 ? -48.422 21.023 -57.869 1.00 23.04 312 TYR A O 1
ATOM 5742 N N . ASP B 1 328 ? -48.224 19.686 -59.782 1.00 24.88 313 ASP A N 1
ATOM 5743 C CA . ASP B 1 328 ? -47.089 20.390 -60.295 1.00 27.46 313 ASP A CA 1
ATOM 5744 C C . ASP B 1 328 ? -47.643 21.399 -61.368 1.00 28.29 313 ASP A C 1
ATOM 5745 O O . ASP B 1 328 ? -48.281 20.977 -62.356 1.00 26.53 313 ASP A O 1
ATOM 5750 N N . PHE B 1 329 ? -47.474 22.718 -61.114 1.00 27.08 314 PHE A N 1
ATOM 5751 C CA . PHE B 1 329 ? -48.179 23.699 -61.906 1.00 29.39 314 PHE A CA 1
ATOM 5752 C C . PHE B 1 329 ? -47.471 24.019 -63.221 1.00 29.75 314 PHE A C 1
ATOM 5753 O O . PHE B 1 329 ? -47.915 24.964 -63.892 1.00 29.17 314 PHE A O 1
ATOM 5761 N N . LYS B 1 330 ? -46.432 23.255 -63.573 1.00 29.71 315 LYS A N 1
ATOM 5762 C CA . LYS B 1 330 ? -45.441 23.667 -64.567 1.00 32.73 315 LYS A CA 1
ATOM 5763 C C . LYS B 1 330 ? -45.946 23.900 -66.004 1.00 34.62 315 LYS A C 1
ATOM 5764 O O . LYS B 1 330 ? -45.278 24.603 -66.758 1.00 39.54 315 LYS A O 1
ATOM 5770 N N . ASP B 1 331 ? -47.106 23.389 -66.383 1.00 35.93 316 ASP A N 1
ATOM 5771 C CA . ASP B 1 331 ? -47.694 23.724 -67.704 1.00 37.48 316 ASP A CA 1
ATOM 5772 C C . ASP B 1 331 ? -48.108 25.159 -67.765 1.00 38.98 316 ASP A C 1
ATOM 5773 O O . ASP B 1 331 ? -48.395 25.618 -68.833 1.00 39.13 316 ASP A O 1
ATOM 5778 N N . TYR B 1 332 ? -48.201 25.849 -66.596 1.00 40.56 317 TYR A N 1
ATOM 5779 C CA . TYR B 1 332 ? -48.823 27.223 -66.428 1.00 39.90 317 TYR A CA 1
ATOM 5780 C C . TYR B 1 332 ? -47.734 28.173 -65.841 1.00 36.87 317 TYR A C 1
ATOM 5781 O O . TYR B 1 332 ? -47.307 29.076 -66.518 1.00 37.44 317 TYR A O 1
ATOM 5790 N N . ILE B 1 333 ? -47.221 27.863 -64.650 1.00 30.97 318 ILE A N 1
ATOM 5791 C CA . ILE B 1 333 ? -46.209 28.562 -63.985 1.00 29.43 318 ILE A CA 1
ATOM 5792 C C . ILE B 1 333 ? -45.118 27.551 -63.524 1.00 28.78 318 ILE A C 1
ATOM 5793 O O . ILE B 1 333 ? -45.290 26.874 -62.479 1.00 28.09 318 ILE A O 1
ATOM 5798 N N . PRO B 1 334 ? -43.977 27.476 -64.217 1.00 28.31 319 PRO A N 1
ATOM 5799 C CA . PRO B 1 334 ? -42.896 26.597 -63.886 1.00 27.27 319 PRO A CA 1
ATOM 5800 C C . PRO B 1 334 ? -42.343 27.014 -62.555 1.00 26.98 319 PRO A C 1
ATOM 5801 O O . PRO B 1 334 ? -42.327 28.287 -62.190 1.00 26.05 319 PRO A O 1
ATOM 5805 N N . GLY B 1 335 ? -42.007 26.003 -61.767 1.00 23.73 320 GLY A N 1
ATOM 5806 C CA . GLY B 1 335 ? -41.460 26.216 -60.484 1.00 23.60 320 GLY A CA 1
ATOM 5807 C C . GLY B 1 335 ? -42.428 26.288 -59.362 1.00 23.81 320 GLY A C 1
ATOM 5808 O O . GLY B 1 335 ? -42.012 26.262 -58.247 1.00 23.93 320 GLY A O 1
ATOM 5809 N N . LEU B 1 336 ? -43.724 26.425 -59.648 1.00 25.74 321 LEU A N 1
ATOM 5810 C CA . LEU B 1 336 ? -44.802 26.359 -58.640 1.00 25.16 321 LEU A CA 1
ATOM 5811 C C . LEU B 1 336 ? -45.353 24.904 -58.463 1.00 25.97 321 LEU A C 1
ATOM 5812 O O . LEU B 1 336 ? -45.699 24.216 -59.469 1.00 26.50 321 LEU A O 1
ATOM 5817 N N . ASN B 1 337 ? -45.428 24.441 -57.219 1.00 25.66 322 ASN A N 1
ATOM 5818 C CA . ASN B 1 337 ? -46.163 23.276 -56.885 1.00 25.84 322 ASN A CA 1
ATOM 5819 C C . ASN B 1 337 ? -46.721 23.263 -55.452 1.00 25.26 322 ASN A C 1
ATOM 5820 O O . ASN B 1 337 ? -46.365 24.111 -54.573 1.00 25.35 322 ASN A O 1
ATOM 5825 N N . ALA B 1 338 ? -47.641 22.321 -55.251 1.00 24.92 323 ALA A N 1
ATOM 5826 C CA . ALA B 1 338 ? -48.490 22.334 -54.087 1.00 25.18 323 ALA A CA 1
ATOM 5827 C C . ALA B 1 338 ? -48.922 20.940 -53.807 1.00 26.97 323 ALA A C 1
ATOM 5828 O O . ALA B 1 338 ? -49.131 20.121 -54.727 1.00 24.44 323 ALA A O 1
ATOM 5830 N N . MET B 1 339 ? -49.040 20.709 -52.500 1.00 27.09 324 MET A N 1
ATOM 5831 C CA . MET B 1 339 ? -49.367 19.383 -51.937 1.00 27.32 324 MET A CA 1
ATOM 5832 C C . MET B 1 339 ? -50.231 19.543 -50.679 1.00 26.63 324 MET A C 1
ATOM 5833 O O . MET B 1 339 ? -49.975 20.445 -49.827 1.00 26.09 324 MET A O 1
ATOM 5838 N N . VAL B 1 340 ? -51.279 18.739 -50.618 1.00 25.14 325 VAL A N 1
ATOM 5839 C CA . VAL B 1 340 ? -52.157 18.618 -49.479 1.00 27.52 325 VAL A CA 1
ATOM 5840 C C . VAL B 1 340 ? -52.189 17.099 -48.985 1.00 27.24 325 VAL A C 1
ATOM 5841 O O . VAL B 1 340 ? -52.234 16.131 -49.807 1.00 24.75 325 VAL A O 1
ATOM 5845 N N . LYS B 1 341 ? -52.165 16.931 -47.672 1.00 26.68 326 LYS A N 1
ATOM 5846 C CA . LYS B 1 341 ? -52.123 15.606 -46.935 1.00 28.71 326 LYS A CA 1
ATOM 5847 C C . LYS B 1 341 ? -53.094 15.675 -45.725 1.00 28.66 326 LYS A C 1
ATOM 5848 O O . LYS B 1 341 ? -53.149 16.732 -45.040 1.00 29.53 326 LYS A O 1
ATOM 5854 N N . TYR B 1 342 ? -53.911 14.634 -45.539 1.00 27.35 327 TYR A N 1
ATOM 5855 C CA . TYR B 1 342 ? -54.773 14.497 -44.399 1.00 29.50 327 TYR A CA 1
ATOM 5856 C C . TYR B 1 342 ? -54.560 13.090 -43.803 1.00 29.52 327 TYR A C 1
ATOM 5857 O O . TYR B 1 342 ? -54.509 12.041 -44.558 1.00 24.33 327 TYR A O 1
ATOM 5866 N N . VAL B 1 343 ? -54.529 13.034 -42.455 1.00 27.13 328 VAL A N 1
ATOM 5867 C CA . VAL B 1 343 ? -54.380 11.761 -41.712 1.00 25.40 328 VAL A CA 1
ATOM 5868 C C . VAL B 1 343 ? -55.297 11.748 -40.560 1.00 25.59 328 VAL A C 1
ATOM 5869 O O . VAL B 1 343 ? -55.312 12.706 -39.834 1.00 25.02 328 VAL A O 1
ATOM 5873 N N . TYR B 1 344 ? -56.045 10.651 -40.362 1.00 25.74 329 TYR A N 1
ATOM 5874 C CA . TYR B 1 344 ? -56.864 10.403 -39.218 1.00 25.11 329 TYR A CA 1
ATOM 5875 C C . TYR B 1 344 ? -56.272 9.203 -38.532 1.00 25.46 329 TYR A C 1
ATOM 5876 O O . TYR B 1 344 ? -55.964 8.196 -39.180 1.00 23.82 329 TYR A O 1
ATOM 5885 N N . GLY B 1 345 ? -56.190 9.251 -37.209 1.00 25.37 330 GLY A N 1
ATOM 5886 C CA . GLY B 1 345 ? -55.601 8.244 -36.358 1.00 25.31 330 GLY A CA 1
ATOM 5887 C C . GLY B 1 345 ? -56.585 7.913 -35.196 1.00 26.97 330 GLY A C 1
ATOM 5888 O O . GLY B 1 345 ? -57.284 8.790 -34.705 1.00 26.86 330 GLY A O 1
ATOM 5889 N N . HIS B 1 346 ? -56.719 6.641 -34.826 1.00 26.82 331 HIS A N 1
ATOM 5890 C CA . HIS B 1 346 ? -57.613 6.246 -33.760 1.00 28.51 331 HIS A CA 1
ATOM 5891 C C . HIS B 1 346 ? -57.085 4.950 -33.085 1.00 29.14 331 HIS A C 1
ATOM 5892 O O . HIS B 1 346 ? -55.962 4.514 -33.375 1.00 26.36 331 HIS A O 1
ATOM 5899 N N . ASP B 1 347 ? -57.886 4.410 -32.140 1.00 32.96 332 ASP A N 1
ATOM 5900 C CA . ASP B 1 347 ? -57.636 3.159 -31.363 1.00 35.53 332 ASP A CA 1
ATOM 5901 C C . ASP B 1 347 ? -56.487 3.248 -30.431 1.00 35.49 332 ASP A C 1
ATOM 5902 O O . ASP B 1 347 ? -55.889 2.261 -30.091 1.00 39.32 332 ASP A O 1
ATOM 5907 N N . PHE B 1 348 ? -56.122 4.438 -30.039 1.00 34.74 333 PHE A N 1
ATOM 5908 C CA . PHE B 1 348 ? -55.063 4.634 -29.032 1.00 33.80 333 PHE A CA 1
ATOM 5909 C C . PHE B 1 348 ? -55.733 5.290 -27.845 1.00 34.51 333 PHE A C 1
ATOM 5910 O O . PHE B 1 348 ? -56.821 5.762 -27.975 1.00 33.56 333 PHE A O 1
ATOM 5918 N N . LYS B 1 349 ? -55.080 5.346 -26.706 1.00 37.42 334 LYS A N 1
ATOM 5919 C CA . LYS B 1 349 ? -55.791 5.784 -25.486 1.00 40.83 334 LYS A CA 1
ATOM 5920 C C . LYS B 1 349 ? -55.182 7.022 -24.994 1.00 40.19 334 LYS A C 1
ATOM 5921 O O . LYS B 1 349 ? -53.976 7.146 -25.055 1.00 37.31 334 LYS A O 1
ATOM 5927 N N . ALA B 1 350 ? -55.976 7.914 -24.432 1.00 43.07 335 ALA A N 1
ATOM 5928 C CA . ALA B 1 350 ? -55.362 9.025 -23.650 1.00 45.96 335 ALA A CA 1
ATOM 5929 C C . ALA B 1 350 ? -54.797 8.524 -22.275 1.00 47.64 335 ALA A C 1
ATOM 5930 O O . ALA B 1 350 ? -54.997 7.342 -21.940 1.00 47.58 335 ALA A O 1
ATOM 5932 N N . ALA B 1 351 ? -53.981 9.339 -21.603 1.00 50.93 336 ALA A N 1
ATOM 5933 C CA . ALA B 1 351 ? -53.359 8.972 -20.290 1.00 57.03 336 ALA A CA 1
ATOM 5934 C C . ALA B 1 351 ? -54.370 8.591 -19.164 1.00 60.19 336 ALA A C 1
ATOM 5935 O O . ALA B 1 351 ? -54.050 7.744 -18.279 1.00 64.73 336 ALA A O 1
ATOM 5937 N N . ASN B 1 352 ? -55.600 9.134 -19.252 1.00 64.51 337 ASN A N 1
ATOM 5938 C CA . ASN B 1 352 ? -56.838 8.723 -18.449 1.00 64.51 337 ASN A CA 1
ATOM 5939 C C . ASN B 1 352 ? -57.499 7.370 -18.810 1.00 63.98 337 ASN A C 1
ATOM 5940 O O . ASN B 1 352 ? -58.439 6.884 -18.112 1.00 62.84 337 ASN A O 1
ATOM 5945 N N . GLY B 1 353 ? -57.042 6.728 -19.888 1.00 59.71 338 GLY A N 1
ATOM 5946 C CA . GLY B 1 353 ? -57.648 5.448 -20.323 1.00 58.69 338 GLY A CA 1
ATOM 5947 C C . GLY B 1 353 ? -58.827 5.535 -21.289 1.00 55.37 338 GLY A C 1
ATOM 5948 O O . GLY B 1 353 ? -59.288 4.483 -21.767 1.00 57.11 338 GLY A O 1
ATOM 5949 N N . GLU B 1 354 ? -59.265 6.757 -21.618 1.00 52.08 339 GLU A N 1
ATOM 5950 C CA . GLU B 1 354 ? -60.310 6.992 -22.647 1.00 50.89 339 GLU A CA 1
ATOM 5951 C C . GLU B 1 354 ? -59.820 6.858 -24.041 1.00 44.34 339 GLU A C 1
ATOM 5952 O O . GLU B 1 354 ? -58.666 7.235 -24.370 1.00 40.64 339 GLU A O 1
ATOM 5958 N N . LYS B 1 355 ? -60.727 6.391 -24.878 1.00 42.87 340 LYS A N 1
ATOM 5959 C CA . LYS B 1 355 ? -60.451 6.213 -26.304 1.00 42.69 340 LYS A CA 1
ATOM 5960 C C . LYS B 1 355 ? -60.117 7.591 -26.951 1.00 39.46 340 LYS A C 1
ATOM 5961 O O . LYS B 1 355 ? -60.698 8.601 -26.556 1.00 38.86 340 LYS A O 1
ATOM 5967 N N . ASN B 1 356 ? -59.142 7.643 -27.861 1.00 34.64 341 ASN A N 1
ATOM 5968 C CA . ASN B 1 356 ? -58.694 8.932 -28.387 1.00 33.67 341 ASN A CA 1
ATOM 5969 C C . ASN B 1 356 ? -58.666 8.864 -29.904 1.00 32.24 341 ASN A C 1
ATOM 5970 O O . ASN B 1 356 ? -58.608 7.743 -30.504 1.00 31.22 341 ASN A O 1
ATOM 5975 N N . HIS B 1 357 ? -58.670 10.039 -30.494 1.00 30.98 342 HIS A N 1
ATOM 5976 C CA . HIS B 1 357 ? -58.511 10.169 -31.937 1.00 31.23 342 HIS A CA 1
ATOM 5977 C C . HIS B 1 357 ? -57.869 11.439 -32.297 1.00 29.36 342 HIS A C 1
ATOM 5978 O O . HIS B 1 357 ? -57.915 12.383 -31.490 1.00 30.92 342 HIS A O 1
ATOM 5985 N N . GLU B 1 358 ? -57.211 11.477 -33.447 1.00 26.91 343 GLU A N 1
ATOM 5986 C CA . GLU B 1 358 ? -56.569 12.707 -33.918 1.00 26.19 343 GLU A CA 1
ATOM 5987 C C . GLU B 1 358 ? -56.520 12.877 -35.443 1.00 25.73 343 GLU A C 1
ATOM 5988 O O . GLU B 1 358 ? -56.610 11.931 -36.177 1.00 25.15 343 GLU A O 1
ATOM 5994 N N . THR B 1 359 ? -56.475 14.121 -35.892 1.00 26.34 344 THR A N 1
ATOM 5995 C CA . THR B 1 359 ? -56.262 14.478 -37.296 1.00 27.19 344 THR A CA 1
ATOM 5996 C C . THR B 1 359 ? -55.092 15.446 -37.417 1.00 26.32 344 THR A C 1
ATOM 5997 O O . THR B 1 359 ? -54.905 16.338 -36.583 1.00 27.76 344 THR A O 1
ATOM 6001 N N . GLU B 1 360 ? -54.401 15.338 -38.544 1.00 25.79 345 GLU A N 1
ATOM 6002 C CA . GLU B 1 360 ? -53.398 16.251 -38.979 1.00 26.19 345 GLU A CA 1
ATOM 6003 C C . GLU B 1 360 ? -53.609 16.579 -40.496 1.00 27.59 345 GLU A C 1
ATOM 6004 O O . GLU B 1 360 ? -53.640 15.658 -41.323 1.00 27.63 345 GLU A O 1
ATOM 6010 N N . SER B 1 361 ? -53.768 17.874 -40.841 1.00 26.53 346 SER A N 1
ATOM 6011 C CA . SER B 1 361 ? -53.727 18.304 -42.228 1.00 26.47 346 SER A CA 1
ATOM 6012 C C . SER B 1 361 ? -52.422 19.074 -42.503 1.00 23.94 346 SER A C 1
ATOM 6013 O O . SER B 1 361 ? -51.914 19.792 -41.639 1.00 25.07 346 SER A O 1
ATOM 6016 N N . ASN B 1 362 ? -51.879 18.909 -43.710 1.00 23.40 347 ASN A N 1
ATOM 6017 C CA . ASN B 1 362 ? -50.737 19.601 -44.141 1.00 24.06 347 ASN A CA 1
ATOM 6018 C C . ASN B 1 362 ? -51.042 20.298 -45.489 1.00 26.19 347 ASN A C 1
ATOM 6019 O O . ASN B 1 362 ? -51.554 19.647 -46.516 1.00 23.85 347 ASN A O 1
ATOM 6024 N N . VAL B 1 363 ? -50.609 21.562 -45.600 1.00 25.92 348 VAL A N 1
ATOM 6025 C CA . VAL B 1 363 ? -50.532 22.200 -46.933 1.00 26.07 348 VAL A CA 1
ATOM 6026 C C . VAL B 1 363 ? -49.121 22.707 -47.174 1.00 26.54 348 VAL A C 1
ATOM 6027 O O . VAL B 1 363 ? -48.603 23.431 -46.326 1.00 25.30 348 VAL A O 1
ATOM 6031 N N . ILE B 1 364 ? -48.522 22.326 -48.304 1.00 25.65 349 ILE A N 1
ATOM 6032 C CA . ILE B 1 364 ? -47.148 22.601 -48.677 1.00 26.17 349 ILE A CA 1
ATOM 6033 C C . ILE B 1 364 ? -47.183 23.362 -50.007 1.00 26.12 349 ILE A C 1
ATOM 6034 O O . ILE B 1 364 ? -47.735 22.829 -51.023 1.00 24.12 349 ILE A O 1
ATOM 6039 N N . LEU B 1 365 ? -46.661 24.584 -50.030 1.00 23.80 350 LEU A N 1
ATOM 6040 C CA . LEU B 1 365 ? -46.630 25.348 -51.289 1.00 25.19 350 LEU A CA 1
ATOM 6041 C C . LEU B 1 365 ? -45.186 25.693 -51.595 1.00 25.26 350 LEU A C 1
ATOM 6042 O O . LEU B 1 365 ? -44.504 26.174 -50.755 1.00 23.86 350 LEU A O 1
ATOM 6047 N N . ASN B 1 366 ? -44.724 25.459 -52.826 1.00 25.95 351 ASN A N 1
ATOM 6048 C CA . ASN B 1 366 ? -43.384 25.830 -53.237 1.00 24.57 351 ASN A CA 1
ATOM 6049 C C . ASN B 1 366 ? -43.325 26.691 -54.458 1.00 23.40 351 ASN A C 1
ATOM 6050 O O . ASN B 1 366 ? -44.023 26.401 -55.408 1.00 21.75 351 ASN A O 1
ATOM 6055 N N . TYR B 1 367 ? -42.406 27.658 -54.450 1.00 23.15 352 TYR A N 1
ATOM 6056 C CA . TYR B 1 367 ? -42.221 28.523 -55.625 1.00 24.87 352 TYR A CA 1
ATOM 6057 C C . TYR B 1 367 ? -40.764 28.815 -55.771 1.00 24.48 352 TYR A C 1
ATOM 6058 O O . TYR B 1 367 ? -40.203 29.476 -54.888 1.00 23.21 352 TYR A O 1
ATOM 6067 N N . ALA B 1 368 ? -40.160 28.270 -56.869 1.00 22.67 353 ALA A N 1
ATOM 6068 C CA . ALA B 1 368 ? -38.766 28.502 -57.191 1.00 22.48 353 ALA A CA 1
ATOM 6069 C C . ALA B 1 368 ? -38.725 29.563 -58.329 1.00 23.13 353 ALA A C 1
ATOM 6070 O O . ALA B 1 368 ? -39.315 29.390 -59.467 1.00 23.16 353 ALA A O 1
ATOM 6072 N N . PHE B 1 369 ? -38.037 30.673 -58.090 1.00 23.28 354 PHE A N 1
ATOM 6073 C CA . PHE B 1 369 ? -37.976 31.685 -59.144 1.00 25.06 354 PHE A CA 1
ATOM 6074 C C . PHE B 1 369 ? -37.156 31.176 -60.403 1.00 25.86 354 PHE A C 1
ATOM 6075 O O . PHE B 1 369 ? -36.116 30.540 -60.281 1.00 25.67 354 PHE A O 1
ATOM 6083 N N . GLN B 1 370 ? -37.571 31.547 -61.579 1.00 27.13 355 GLN A N 1
ATOM 6084 C CA . GLN B 1 370 ? -36.995 31.095 -62.847 1.00 29.78 355 GLN A CA 1
ATOM 6085 C C . GLN B 1 370 ? -36.290 32.239 -63.588 1.00 31.16 355 GLN A C 1
ATOM 6086 O O . GLN B 1 370 ? -35.466 31.960 -64.418 1.00 32.26 355 GLN A O 1
ATOM 6092 N N . GLN B 1 371 ? -36.550 33.512 -63.309 1.00 31.39 356 GLN A N 1
ATOM 6093 C CA . GLN B 1 371 ? -35.715 34.524 -63.923 1.00 33.28 356 GLN A CA 1
ATOM 6094 C C . GLN B 1 371 ? -34.237 34.369 -63.513 1.00 33.28 356 GLN A C 1
ATOM 6095 O O . GLN B 1 371 ? -33.966 34.190 -62.314 1.00 30.00 356 GLN A O 1
ATOM 6101 N N . PRO B 1 372 ? -33.292 34.510 -64.478 1.00 35.88 357 PRO A N 1
ATOM 6102 C CA . PRO B 1 372 ? -31.835 34.533 -64.184 1.00 35.40 357 PRO A CA 1
ATOM 6103 C C . PRO B 1 372 ? -31.443 35.463 -63.053 1.00 34.37 357 PRO A C 1
ATOM 6104 O O . PRO B 1 372 ? -30.681 35.097 -62.153 1.00 37.68 357 PRO A O 1
ATOM 6108 N N . LEU B 1 373 ? -31.970 36.666 -63.010 1.00 32.93 358 LEU A N 1
ATOM 6109 C CA . LEU B 1 373 ? -31.673 37.550 -61.915 1.00 31.68 358 LEU A CA 1
ATOM 6110 C C . LEU B 1 373 ? -31.924 36.918 -60.520 1.00 29.58 358 LEU A C 1
ATOM 6111 O O . LEU B 1 373 ? -31.270 37.221 -59.633 1.00 30.48 358 LEU A O 1
ATOM 6116 N N . LEU B 1 374 ? -32.946 36.114 -60.330 1.00 28.86 359 LEU A N 1
ATOM 6117 C CA . LEU B 1 374 ? -33.409 35.568 -59.032 1.00 27.80 359 LEU A CA 1
ATOM 6118 C C . LEU B 1 374 ? -33.152 34.069 -58.935 1.00 26.99 359 LEU A C 1
ATOM 6119 O O . LEU B 1 374 ? -33.650 33.401 -58.088 1.00 24.12 359 LEU A O 1
ATOM 6124 N N . LYS B 1 375 ? -32.386 33.539 -59.870 1.00 29.19 360 LYS A N 1
ATOM 6125 C CA . LYS B 1 375 ? -32.161 32.081 -59.858 1.00 30.69 360 LYS A CA 1
ATOM 6126 C C . LYS B 1 375 ? -31.490 31.573 -58.571 1.00 28.76 360 LYS A C 1
ATOM 6127 O O . LYS B 1 375 ? -30.525 32.155 -58.083 1.00 26.66 360 LYS A O 1
ATOM 6133 N N . GLY B 1 376 ? -32.076 30.500 -58.013 1.00 27.24 361 GLY A N 1
ATOM 6134 C CA . GLY B 1 376 ? -31.616 29.997 -56.717 1.00 27.37 361 GLY A CA 1
ATOM 6135 C C . GLY B 1 376 ? -32.421 30.508 -55.507 1.00 27.02 361 GLY A C 1
ATOM 6136 O O . GLY B 1 376 ? -32.225 29.935 -54.440 1.00 26.37 361 GLY A O 1
ATOM 6137 N N . PHE B 1 377 ? -33.226 31.610 -55.652 1.00 24.85 362 PHE A N 1
ATOM 6138 C CA . PHE B 1 377 ? -34.199 31.993 -54.628 1.00 23.90 362 PHE A CA 1
ATOM 6139 C C . PHE B 1 377 ? -35.462 31.061 -54.747 1.00 23.38 362 PHE A C 1
ATOM 6140 O O . PHE B 1 377 ? -35.897 30.766 -55.853 1.00 22.81 362 PHE A O 1
ATOM 6148 N N . ALA B 1 378 ? -36.030 30.623 -53.629 1.00 22.03 363 ALA A N 1
ATOM 6149 C CA . ALA B 1 378 ? -37.338 29.945 -53.628 1.00 22.63 363 ALA A CA 1
ATOM 6150 C C . ALA B 1 378 ? -38.128 30.336 -52.358 1.00 21.60 363 ALA A C 1
ATOM 6151 O O . ALA B 1 378 ? -37.532 30.605 -51.348 1.00 22.58 363 ALA A O 1
ATOM 6153 N N . LEU B 1 379 ? -39.433 30.268 -52.427 1.00 21.32 364 LEU A N 1
ATOM 6154 C CA . LEU B 1 379 ? -40.352 30.308 -51.326 1.00 22.72 364 LEU A CA 1
ATOM 6155 C C . LEU B 1 379 ? -41.022 29.028 -51.000 1.00 21.67 364 LEU A C 1
ATOM 6156 O O . LEU B 1 379 ? -41.319 28.180 -51.843 1.00 20.67 364 LEU A O 1
ATOM 6161 N N . GLN B 1 380 ? -41.268 28.867 -49.701 1.00 22.91 365 GLN A N 1
ATOM 6162 C CA . GLN B 1 380 ? -41.968 27.711 -49.192 1.00 21.25 365 GLN A CA 1
ATOM 6163 C C . GLN B 1 380 ? -42.867 28.109 -48.082 1.00 21.97 365 GLN A C 1
ATOM 6164 O O . GLN B 1 380 ? -42.439 28.844 -47.220 1.00 20.01 365 GLN A O 1
ATOM 6170 N N . TYR B 1 381 ? -44.153 27.703 -48.184 1.00 22.51 366 TYR A N 1
ATOM 6171 C CA . TYR B 1 381 ? -45.155 27.968 -47.122 1.00 23.56 366 TYR A CA 1
ATOM 6172 C C . TYR B 1 381 ? -45.696 26.572 -46.656 1.00 23.60 366 TYR A C 1
ATOM 6173 O O . TYR B 1 381 ? -46.103 25.688 -47.481 1.00 22.37 366 TYR A O 1
ATOM 6182 N N . ILE B 1 382 ? -45.733 26.394 -45.349 1.00 23.12 367 ILE A N 1
ATOM 6183 C CA . ILE B 1 382 ? -46.309 25.146 -44.763 1.00 23.12 367 ILE A CA 1
ATOM 6184 C C . ILE B 1 382 ? -47.301 25.492 -43.752 1.00 22.13 367 ILE A C 1
ATOM 6185 O O . ILE B 1 382 ? -47.020 26.218 -42.830 1.00 24.58 367 ILE A O 1
ATOM 6190 N N . ARG B 1 383 ? -48.508 25.038 -43.937 1.00 22.78 368 ARG A N 1
ATOM 6191 C CA . ARG B 1 383 ? -49.580 25.085 -42.929 1.00 24.39 368 ARG A CA 1
ATOM 6192 C C . ARG B 1 383 ? -49.943 23.644 -42.359 1.00 26.27 368 ARG A C 1
ATOM 6193 O O . ARG B 1 383 ? -50.429 22.690 -43.108 1.00 24.99 368 ARG A O 1
ATOM 6201 N N . ILE B 1 384 ? -49.832 23.549 -41.028 1.00 24.45 369 ILE A N 1
ATOM 6202 C CA . ILE B 1 384 ? -50.139 22.329 -40.272 1.00 24.68 369 ILE A CA 1
ATOM 6203 C C . ILE B 1 384 ? -51.298 22.620 -39.334 1.00 25.54 369 ILE A C 1
ATOM 6204 O O . ILE B 1 384 ? -51.223 23.614 -38.573 1.00 26.70 369 ILE A O 1
ATOM 6209 N N . ASP B 1 385 ? -52.391 21.857 -39.430 1.00 24.60 370 ASP A N 1
ATOM 6210 C CA . ASP B 1 385 ? -53.443 21.856 -38.431 1.00 24.81 370 ASP A CA 1
ATOM 6211 C C . ASP B 1 385 ? -53.627 20.489 -37.734 1.00 23.69 370 ASP A C 1
ATOM 6212 O O . ASP B 1 385 ? -53.911 19.456 -38.443 1.00 21.67 370 ASP A O 1
ATOM 6217 N N . TYR B 1 386 ? -53.519 20.491 -36.372 1.00 23.63 371 TYR A N 1
ATOM 6218 C CA . TYR B 1 386 ? -53.567 19.272 -35.543 1.00 23.86 371 TYR A CA 1
ATOM 6219 C C . TYR B 1 386 ? -54.717 19.426 -34.603 1.00 26.01 371 TYR A C 1
ATOM 6220 O O . TYR B 1 386 ? -54.702 20.403 -33.839 1.00 26.40 371 TYR A O 1
ATOM 6229 N N . ASN B 1 387 ? -55.648 18.434 -34.615 1.00 25.77 372 ASN A N 1
ATOM 6230 C CA . ASN B 1 387 ? -56.796 18.289 -33.687 1.00 27.95 372 ASN A CA 1
ATOM 6231 C C . ASN B 1 387 ? -56.816 16.919 -33.026 1.00 27.93 372 ASN A C 1
ATOM 6232 O O . ASN B 1 387 ? -56.595 15.900 -33.663 1.00 27.08 372 ASN A O 1
ATOM 6237 N N . VAL B 1 388 ? -57.007 16.928 -31.725 1.00 28.79 373 VAL A N 1
ATOM 6238 C CA . VAL B 1 388 ? -57.053 15.715 -30.912 1.00 29.10 373 VAL A CA 1
ATOM 6239 C C . VAL B 1 388 ? -58.241 15.767 -29.916 1.00 31.16 373 VAL A C 1
ATOM 6240 O O . VAL B 1 388 ? -58.602 16.836 -29.320 1.00 30.77 373 VAL A O 1
ATOM 6244 N N . LYS B 1 389 ? -58.874 14.608 -29.691 1.00 33.63 374 LYS A N 1
ATOM 6245 C CA . LYS B 1 389 ? -59.957 14.586 -28.733 1.00 35.18 374 LYS A CA 1
ATOM 6246 C C . LYS B 1 389 ? -59.471 14.966 -27.331 1.00 35.77 374 LYS A C 1
ATOM 6247 O O . LYS B 1 389 ? -60.036 15.849 -26.703 1.00 36.99 374 LYS A O 1
ATOM 6253 N N . HIS B 1 390 ? -58.441 14.301 -26.858 1.00 35.90 375 HIS A N 1
ATOM 6254 C CA . HIS B 1 390 ? -57.852 14.571 -25.539 1.00 37.29 375 HIS A CA 1
ATOM 6255 C C . HIS B 1 390 ? -56.386 14.938 -25.786 1.00 35.79 375 HIS A C 1
ATOM 6256 O O . HIS B 1 390 ? -55.539 14.121 -26.207 1.00 35.88 375 HIS A O 1
ATOM 6263 N N . GLY B 1 391 ? -56.104 16.202 -25.569 1.00 33.84 376 GLY A N 1
ATOM 6264 C CA . GLY B 1 391 ? -54.806 16.771 -25.844 1.00 33.15 376 GLY A CA 1
ATOM 6265 C C . GLY B 1 391 ? -54.950 18.185 -26.428 1.00 32.22 376 GLY A C 1
ATOM 6266 O O . GLY B 1 391 ? -56.064 18.769 -26.548 1.00 29.49 376 GLY A O 1
ATOM 6267 N N . ASN B 1 392 ? -53.802 18.644 -26.905 1.00 31.41 377 ASN A N 1
ATOM 6268 C CA . ASN B 1 392 ? -53.689 20.023 -27.336 1.00 31.15 377 ASN A CA 1
ATOM 6269 C C . ASN B 1 392 ? -53.641 20.293 -28.842 1.00 29.28 377 ASN A C 1
ATOM 6270 O O . ASN B 1 392 ? -52.588 20.086 -29.491 1.00 27.49 377 ASN A O 1
ATOM 6275 N N . ASP B 1 393 ? -54.748 20.848 -29.333 1.00 29.20 378 ASP A N 1
ATOM 6276 C CA . ASP B 1 393 ? -54.857 21.246 -30.735 1.00 30.51 378 ASP A CA 1
ATOM 6277 C C . ASP B 1 393 ? -53.888 22.442 -31.020 1.00 29.53 378 ASP A C 1
ATOM 6278 O O . ASP B 1 393 ? -53.532 23.188 -30.071 1.00 29.07 378 ASP A O 1
ATOM 6283 N N . PHE B 1 394 ? -53.424 22.518 -32.277 1.00 27.13 379 PHE A N 1
ATOM 6284 C CA . PHE B 1 394 ? -52.691 23.651 -32.760 1.00 27.42 379 PHE A CA 1
ATOM 6285 C C . PHE B 1 394 ? -52.728 23.906 -34.254 1.00 27.02 379 PHE A C 1
ATOM 6286 O O . PHE B 1 394 ? -53.085 23.037 -35.091 1.00 27.45 379 PHE A O 1
ATOM 6294 N N . GLY B 1 395 ? -52.227 25.071 -34.617 1.00 27.02 380 GLY A N 1
ATOM 6295 C CA . GLY B 1 395 ? -52.090 25.470 -36.028 1.00 26.00 380 GLY A CA 1
ATOM 6296 C C . GLY B 1 395 ? -50.714 26.064 -36.188 1.00 26.19 380 GLY A C 1
ATOM 6297 O O . GLY B 1 395 ? -50.304 26.908 -35.359 1.00 27.72 380 GLY A O 1
ATOM 6298 N N . GLU B 1 396 ? -49.947 25.584 -37.169 1.00 26.99 381 GLU A N 1
ATOM 6299 C CA . GLU B 1 396 ? -48.576 26.004 -37.300 1.00 26.74 381 GLU A CA 1
ATOM 6300 C C . GLU B 1 396 ? -48.382 26.518 -38.730 1.00 28.12 381 GLU A C 1
ATOM 6301 O O . GLU B 1 396 ? -48.759 25.832 -39.747 1.00 25.40 381 GLU A O 1
ATOM 6307 N N . ASP B 1 397 ? -47.731 27.675 -38.782 1.00 25.91 382 ASP A N 1
ATOM 6308 C CA . ASP B 1 397 ? -47.279 28.291 -40.022 1.00 27.00 382 ASP A CA 1
ATOM 6309 C C . ASP B 1 397 ? -45.740 28.199 -40.111 1.00 25.53 382 ASP A C 1
ATOM 6310 O O . ASP B 1 397 ? -45.085 28.483 -39.135 1.00 24.93 382 ASP A O 1
ATOM 6315 N N . ARG B 1 398 ? -45.188 27.868 -41.296 1.00 24.12 383 ARG A N 1
ATOM 6316 C CA . ARG B 1 398 ? -43.752 27.996 -41.528 1.00 24.60 383 ARG A CA 1
ATOM 6317 C C . ARG B 1 398 ? -43.568 28.712 -42.887 1.00 26.39 383 ARG A C 1
ATOM 6318 O O . ARG B 1 398 ? -44.200 28.281 -43.895 1.00 27.36 383 ARG A O 1
ATOM 6326 N N . LEU B 1 399 ? -42.838 29.828 -42.905 1.00 24.51 384 LEU A N 1
ATOM 6327 C CA . LEU B 1 399 ? -42.591 30.580 -44.137 1.00 24.13 384 LEU A CA 1
ATOM 6328 C C . LEU B 1 399 ? -41.071 30.698 -44.313 1.00 21.77 384 LEU A C 1
ATOM 6329 O O . LEU B 1 399 ? -40.385 31.059 -43.359 1.00 21.14 384 LEU A O 1
ATOM 6334 N N . PHE B 1 400 ? -40.546 30.321 -45.479 1.00 19.37 385 PHE A N 1
ATOM 6335 C CA . PHE B 1 400 ? -39.174 30.302 -45.701 1.00 20.58 385 PHE A CA 1
ATOM 6336 C C . PHE B 1 400 ? -38.891 31.056 -47.027 1.00 21.85 385 PHE A C 1
ATOM 6337 O O . PHE B 1 400 ? -39.566 30.788 -48.070 1.00 19.52 385 PHE A O 1
ATOM 6345 N N . VAL B 1 401 ? -37.809 31.859 -46.982 1.00 21.30 386 VAL A N 1
ATOM 6346 C CA . VAL B 1 401 ? -37.185 32.387 -48.198 1.00 22.74 386 VAL A CA 1
ATOM 6347 C C . VAL B 1 401 ? -35.797 31.792 -48.273 1.00 24.66 386 VAL A C 1
ATOM 6348 O O . VAL B 1 401 ? -34.964 32.089 -47.373 1.00 27.50 386 VAL A O 1
ATOM 6352 N N . ASN B 1 402 ? -35.577 30.922 -49.280 1.00 26.59 387 ASN A N 1
ATOM 6353 C CA . ASN B 1 402 ? -34.344 30.140 -49.447 1.00 26.30 387 ASN A CA 1
ATOM 6354 C C . ASN B 1 402 ? -33.540 30.594 -50.638 1.00 28.83 387 ASN A C 1
ATOM 6355 O O . ASN B 1 402 ? -34.090 30.902 -51.683 1.00 29.11 387 ASN A O 1
ATOM 6360 N N . TYR B 1 403 ? -32.221 30.715 -50.433 1.00 29.90 388 TYR A N 1
ATOM 6361 C CA . TYR B 1 403 ? -31.244 30.862 -51.480 1.00 28.78 388 TYR A CA 1
ATOM 6362 C C . TYR B 1 403 ? -30.320 29.687 -51.443 1.00 28.18 388 TYR A C 1
ATOM 6363 O O . TYR B 1 403 ? -29.807 29.371 -50.410 1.00 26.66 388 TYR A O 1
ATOM 6372 N N . THR B 1 404 ? -30.086 29.095 -52.590 1.00 29.04 389 THR A N 1
ATOM 6373 C CA . THR B 1 404 ? -29.121 28.005 -52.739 1.00 32.28 389 THR A CA 1
ATOM 6374 C C . THR B 1 404 ? -28.221 28.268 -53.990 1.00 33.42 389 THR A C 1
ATOM 6375 O O . THR B 1 404 ? -28.696 28.480 -55.086 1.00 31.73 389 THR A O 1
ATOM 6379 N N . LYS B 1 405 ? -26.917 28.186 -53.835 1.00 33.89 390 LYS A N 1
ATOM 6380 C CA . LYS B 1 405 ? -26.079 28.032 -54.961 1.00 36.35 390 LYS A CA 1
ATOM 6381 C C . LYS B 1 405 ? -25.015 26.922 -54.812 1.00 37.06 390 LYS A C 1
ATOM 6382 O O . LYS B 1 405 ? -24.416 26.797 -53.751 1.00 36.93 390 LYS A O 1
ATOM 6388 N N . LYS B 1 406 ? -24.860 26.147 -55.895 1.00 37.70 391 LYS A N 1
ATOM 6389 C CA . LYS B 1 406 ? -23.860 25.108 -56.121 1.00 40.10 391 LYS A CA 1
ATOM 6390 C C . LYS B 1 406 ? -22.815 25.553 -57.087 1.00 40.85 391 LYS A C 1
ATOM 6391 O O . LYS B 1 406 ? -23.091 26.228 -58.050 1.00 43.01 391 LYS A O 1
ATOM 6397 N N . PHE B 1 407 ? -21.579 25.300 -56.740 1.00 40.48 392 PHE A N 1
ATOM 6398 C CA . PHE B 1 407 ? -20.468 25.635 -57.543 1.00 41.45 392 PHE A CA 1
ATOM 6399 C C . PHE B 1 407 ? -19.273 24.728 -57.147 1.00 41.77 392 PHE A C 1
ATOM 6400 O O . PHE B 1 407 ? -18.122 25.080 -57.347 1.00 43.57 392 PHE A O 1
#

Secondary structure (DSSP, 8-state):
-TT---S-EEEEEEEEEEEEEEESSTTSPPEEEEEEEEEEEEEPPPEEEEEEETTEEEEEEEEEEEEEEEE-S---SS--SSS-EETTTTEE-SEEEEEEEEEEEEETTEEEEEEEE---SSS-----SSSS--EEEEEEEEEE-SSSEEEEEEEEEEEE-TT-SS-B--EEEETTEEEE-S-EEEEEEEEESSSSEEEEEEEEEETTTEEEEEEEEEEEEE-SS-EEEEEEEEEEEEESSSSS--EEEEEEEEEEEEETTEEEEEEEEEEESSSPPP--SS----TTSTT--SS-S-STT-EEEEEEEEEE-TTTSTTEEEEEEEEEEEEEE-TTS-EEEEEEEEEEEEEE--SGGGTTEEEEEEEEEEEESSS--EEEEEEEEEEEEE-/-TT---S-EEEEEEEEEEEEEEESSTTSPPEEEEEEEEEEEEEPPPEEEEEEETTEEEEEEEEEEEEEEEE-SPP-SS--SSS-EETTTTEE-SEEEEEEEEEEEEETTEEEEEEEE---SSSS----SSSS--EEEEEEEEEE-SSSEEEEEEEEEEEE-TT-SS-B--EEEETTEEEE-S-EEEEEEEEEEETTEEEEEEEEEETTTEEEEEEEEEEEEE-SS-EEEEEEEEEEEEESSSSS--EEEEEEEEEEEEETTEEEEEEEEEEESSSPPP--SS----TTSTT--SS-S-STT-EEEEEEEEEE-TTTSTTEEEEEEEEEEEEEE-TTS-EEEEEEEEEEEEEE--SGGGTTEEEEEEEEEEEESSS--EEEEEEEEEEEEE-

CATH classification: 2.40.160.10

Sequence (782 aa):
NPNQQTEDEWKFTLKNAYINRDFDNDALKDTGSWSQAASLFYKSKMHDTPLVIADKPITIGADASVQYAVRLSSDKHVADTVLPFNKETQSQASDYLKYGATLKLGYDKTLLSVGELWLDLPVTAAVVDASRQLLTSYWGTNLKSQLSDQLYAEIGRVEKVSPRNEEDFKKFSFTANGITKESDGLNYIDLRYQFTPSLKGEYYFGNLEDLYNKHYVGLEHTWKQPTFALTSKFKYFNAKDDGNTFDIDAENIGLLETVKVKNHTFFGLGYQQIIGESAYPLPDGFLPETYFINWNATGFFKEDEKSYHVMMYGYDFKDYIPGLNAMVKYVYGHDFKAANGEKNHETESNVILNYAFQQPLLKGFALQYIRIDYNVKHGNDFGEDRLFVNYTKKFNPNQQTEDEWKFTLKNAYINRDFDNDALKDTGSWSQAASLFYKSKMHDTPLVIADKPITIGADASVQYAVRLSSDKHVADTVLPFNKETQSQASDYLKYGATLKLGYDKTLLSVGELWLDLPVTAVDASRQLLTSYWGTNLKSQLSDQLYAEIGRVEKVSPRNEEDDFKKFSFTANGITKESDGLNYIDLRYQFTPSLKGEYYFGNLEDLYNKHYVGLEHTWKQPTFALTSKFKYFNAKDDGNTFDIDAENIGLLETVKVKNHTFGLGYQQIIGESAYPLPDGFLPETYFINWNATGFFKEDEKSYHVMYGYDFKDYIPGLNAMVKYVYGHDFKAANGEKNHETESNVILNYAFQQPLLKGFALQYIRIDYNVKHGNDFGEDRLFVNYTKKF

Solvent-accessible surface area: 38942 Å² total; per-residue (Å²): 112,28,19,89,36,113,125,54,83,90,79,66,30,60,33,38,0,86,6,32,52,65,40,98,74,149,90,64,127,53,19,1,3,105,0,61,4,42,9,60,27,56,88,6,77,21,83,111,30,141,106,91,84,86,134,83,38,41,6,95,15,41,22,42,10,61,3,86,1,55,38,79,30,92,39,66,94,36,43,8,38,0,4,19,42,68,144,89,48,53,36,3,26,74,65,2,72,8,153,10,52,6,125,15,86,2,74,57,87,36,17,58,10,69,5,6,7,106,9,77,4,0,7,1,2,88,6,52,40,24,2,4,41,4,2,1,104,8,52,5,67,59,16,34,108,53,134,81,54,41,15,12,86,12,84,0,73,67,3,2,2,13,11,54,80,104,52,94,73,2,14,28,55,28,9,51,43,82,68,102,0,77,0,1,44,10,63,0,58,84,89,68,106,68,138,38,54,88,9,24,76,1,56,1,29,3,45,55,0,4,36,6,75,4,55,6,73,46,67,44,117,162,75,134,96,59,27,42,21,28,55,88,18,53,1,43,0,102,18,40,63,104,34,14,72,4,40,4,51,4,56,3,88,13,53,27,40,120,62,196,27,80,29,96,1,99,10,74,4,47,2,64,27,148,13,45,2,7,32,10,46,22,98,3,6,3,56,33,9,14,14,80,15,32,26,4,0,49,66,77,61,0,57,0,97,4,58,16,96,4,38,57,64,129,103,178,79,73,24,44,53,24,56,73,38,117,1,79,0,46,57,5,133,17,118,110,45,92,144,9,76,1,27,2,32,12,49,32,74,42,60,46,59,94,102,121,164,59,163,30,66,30,70,49,67,23,74,4,48,19,63,16,132,61,57,71,38,11,7,2,36,20,87,6,58,36,36,54,105,150,129,122,15,23,101,41,101,127,50,80,88,79,65,28,62,34,36,0,92,6,32,52,67,43,99,75,147,90,64,148,56,22,0,2,110,0,61,4,41,10,62,29,53,88,5,73,25,85,106,28,140,106,90,94,89,138,92,39,34,8,73,8,45,21,44,10,63,3,85,1,55,44,82,25,93,37,72,101,31,45,8,34,0,4,19,45,67,168,170,88,93,29,3,23,75,63,2,75,8,157,10,55,10,82,12,62,3,67,54,96,38,19,65,9,60,5,7,8,80,5,91,4,0,6,0,1,53,6,60,40,25,3,3,38,0,3,0,100,9,54,4,66,63,16,38,108,54,133,75,50,39,16,11,87,13,91,0,74,69,3,2,1,12,13,38,85,74,49,82,73,2,14,24,58,40,162,75,113,86,75,98,1,84,0,0,45,9,61,0,56,84,85,70,105,64,131,46,62,99,10,25,71,0,55,1,31,2,43,72,1,2,35,4,72,4,56,7,78,41,71,43,120,55,33,70,102,59,5,42,23,26,56,90,17,52,1,44,1,101,18,55,67,110,114,12,101,4,34,6,53,3,57,1,90,22,49,28,42,83,51,135,23,68,29,91,4,119,6,70,2,48,2,65,27,131,17,46,2,6,29,10,51,13,103,2,8,1,61,30,10,16,24,79,17,32,27,2,0,48,63,81,65,0,60,0,99,8,84,35,88,3,40,54,66,98,97,154,84,19,24,42,54,23,54,74,48,114,2,80,0,48,67,4,126,16,124,110,46,95,156,11,76,0,27,1,32,12,48,33,75,41,55,41,55,24,99,111,159,60,112,27,75,29,62,49,72,22,72,4,48,18,69,18,123,58,52,69,34,11,7,2,38,17,87,4,61,34,38,53,97,154,125